Protein AF-0000000070115803 (afdb_homodimer)

InterPro domains:
  IPR004705 Cation/H+ exchanger, CPA1 family, bacteria [TIGR00831] (7-520)
  IPR006153 Cation/H+ exchanger, transmembrane domain [PF00999] (12-404)
  IPR018422 Cation/H+ exchanger, CPA1 family [PTHR10110] (9-494)

Secondary structure (DSSP, 8-state):
-HHHHHHHHHHHHHHHHHHHHHHHT--HHHHHHHHHHHHTTSTT-------HHIIIIIIHHHHHHHHHHTS-HHHHHHTHHHHHIIIIIIHHHHHHHHHHHHHHH-TTS-HHHHHHHHHHHSPPPHHHHHHHHHHHT--HHHHHHHHHHHHHHHHHHHHHHHHHHHHHTT----HHHHHHHHHHHHHHHHHHHHHHHHHHHHHHHH---HHHHHHHHHHHHHHHHHHHHHTTS-HHHHHHHHHHHHHHHHHHHS-HHHHHHHHHHHHHHHHHHHHHHHHHHHHTHHHHHHT--S-HHHHHHHHHHHHHHHHHHHHHHHHHHHHTGGGSHHHHTTS----THHHHHHHH-----HHHHHHHHTSPPPBGGGTB----HHHHHHHHHHHHHHIIIIIHHHHHHHHHHHT-----HHHHHHHHHHHHHHHHHHHHHHHHHH-TT--HHHHHHHHHHHHHHHHHHHHTTS--SS--HHHHHHHHHHHHHHHHHHHHHHHHHTTSS-HHHHHHHHHHHHHHHHHHHHTT-/-HHHHHHHHHHHHHHHHHHHHHHHT--HHHHHHHHHHHHTTSTT-------HHIIIIIIHHHHHHHHHHTS-HHHHHHTHHHHHIIIIIIHHHHHHHHHHHHHHH-TTS-HHHHHHHHHHHSPPPHHHHHHHHHHHT--HHHHHHHHHHHHHHHHHHHHHHHHHHHHHTT----HHHHHHHHHHHHHHHHHHHHHHHHHHHHHHHH---HHHHHHHHHHHHHHHHHHHHHTTS-HHHHHHHHHHHHHHHHHHHS-HHHHHHHHHHHHHHHHHHHHHHHHHHHHTHHHHHHT--S-HHHHHHHHHHHHHHHHHHHHHHHHHHHHTGGGSHHHHTTS----THHHHHHHH-----HHHHHHHHTSPPPBGGGTB----HHHHHHHHHHHHHHIIIIIHHHHHHHHHHHT-----HHHHHHHHHHHHHHHHHHHHHHHHHH-TT--HHHHHHHHHHHHHHHHHHHHTTS--SS--HHHHHHHHHHHHHHHHHHHHHHHHHTTSS-HHHHHHHHHHHHHHHHHHHHTT-

Solvent-accessible surface area (backbone atoms only — not comparable to full-atom values): 52147 Å² total; per-residue (Å²): 105,64,68,60,52,51,50,50,51,48,49,50,49,27,52,53,33,36,52,49,12,60,72,71,69,46,61,38,55,60,42,20,24,52,48,14,44,55,48,38,70,41,85,87,54,77,82,55,77,82,51,36,59,49,42,67,59,62,48,43,30,55,52,44,20,52,54,22,32,70,41,48,60,69,61,45,61,74,40,39,64,67,18,46,45,47,13,43,52,46,27,54,49,38,8,49,55,40,6,53,54,46,24,69,76,38,65,75,32,51,57,37,57,25,28,21,49,15,14,32,65,36,36,40,32,28,72,65,44,46,53,50,37,59,70,63,32,44,37,65,66,60,49,48,38,47,45,46,19,31,58,43,12,51,43,46,23,52,42,46,27,52,47,21,52,41,31,44,53,66,43,84,64,57,71,67,52,45,54,49,48,42,49,49,20,41,50,42,4,44,52,51,8,45,52,49,26,53,51,51,50,55,48,43,63,72,48,80,49,42,60,59,44,34,49,48,60,68,43,45,30,50,54,44,29,53,54,23,50,75,70,64,22,29,29,53,36,12,21,30,42,21,15,35,54,40,33,70,40,44,84,76,53,47,53,46,60,26,48,56,36,36,50,36,37,49,53,44,50,49,53,51,51,51,31,39,50,29,23,47,59,15,28,30,45,50,62,43,60,70,55,46,80,70,56,66,69,59,50,50,50,50,40,50,48,47,50,51,47,55,52,48,50,38,46,62,47,39,53,48,58,62,56,51,51,40,69,41,65,74,47,45,75,71,45,80,82,74,58,75,54,57,50,52,50,57,35,53,59,56,24,37,40,68,64,25,44,29,50,40,65,64,57,75,71,63,30,74,92,67,50,26,62,67,52,67,57,47,54,50,39,34,38,37,46,48,45,26,52,49,26,38,57,52,37,58,65,40,44,58,56,50,36,59,73,59,61,54,52,50,81,53,61,64,59,48,46,51,36,49,30,52,50,44,42,52,16,35,51,39,18,50,52,41,35,65,72,62,43,76,91,48,56,65,70,48,53,50,50,53,53,50,50,40,51,51,53,38,48,45,38,48,52,70,71,47,85,65,93,56,85,46,66,60,56,44,42,42,57,41,50,50,47,17,50,53,37,26,50,52,43,48,51,51,35,40,76,70,62,62,37,57,62,67,57,47,52,52,52,49,50,48,50,24,39,51,50,46,49,48,55,50,76,72,105,105,63,68,60,50,49,49,50,50,49,49,49,48,26,52,51,31,39,53,48,12,62,72,72,70,47,60,39,55,60,43,20,24,52,49,15,46,56,48,39,70,40,86,87,55,78,84,52,78,80,50,33,59,50,41,67,58,64,48,43,31,56,51,43,21,52,55,21,32,69,42,48,58,68,61,46,63,75,40,38,64,67,18,46,44,47,14,43,52,46,28,54,49,39,9,49,54,38,6,53,54,46,24,68,76,38,64,75,31,50,57,37,58,24,29,22,47,15,13,32,66,37,37,41,32,28,73,64,46,48,54,49,37,58,71,63,34,43,37,64,68,59,48,48,36,46,45,47,18,32,59,44,11,51,42,47,23,52,42,47,26,52,47,21,52,42,31,42,52,67,45,85,64,56,70,68,53,46,52,48,49,41,50,48,20,41,50,43,5,44,51,50,8,46,52,49,27,53,52,49,51,56,50,44,62,71,48,81,49,42,61,59,44,33,52,49,59,67,43,44,32,51,53,44,29,53,51,23,50,73,71,64,21,28,29,52,36,11,22,30,42,21,16,35,54,41,34,70,42,43,83,77,53,47,52,46,60,26,48,55,36,36,50,34,38,50,53,44,50,48,54,51,51,51,30,41,48,29,24,47,58,14,28,28,46,50,64,43,60,70,54,46,78,69,55,67,68,57,51,52,49,51,39,52,48,48,51,49,46,54,50,48,51,39,46,60,46,41,51,47,58,61,56,50,49,40,68,41,66,75,46,44,75,71,45,80,81,74,58,74,53,56,52,52,50,57,34,54,60,53,24,38,40,69,66,24,44,28,49,41,63,64,56,75,69,63,30,73,93,67,49,26,61,68,51,68,58,46,53,50,40,33,40,36,44,50,44,25,52,48,26,36,59,52,36,58,66,40,45,57,55,49,38,59,74,59,60,54,53,50,81,52,59,64,59,49,45,50,36,48,28,52,50,44,43,52,16,36,52,40,16,50,52,42,35,65,72,61,44,76,92,48,57,66,70,47,54,51,51,53,52,50,48,40,52,51,52,39,47,45,40,48,52,70,72,47,86,66,93,55,83,45,66,60,56,44,42,43,54,43,49,51,48,19,50,54,38,26,49,50,44,48,50,51,35,40,77,71,63,64,37,56,61,68,57,46,52,51,53,49,50,48,51,24,38,51,50,48,50,48,56,50,75,72,105

Foldseek 3Di:
DVVVVLVVVLLVLLVVQQVVCVVVVHDSLLSLLVVLLVVLPPPPRDQFDDALCCCQQPQQLLLLLVLLLPADLVLCVVCVLLLCCQQAVQLQVQLQLQLVVLCVLVVQDDSLVSSLLSLLQQQFACPLVLVLCVVLAFDPSLSNSSSSSNLRNLLNSLLSNVVSLVVLLPDDAPPVNSVVLSCVQLVLLLVLLVVLLVVLLVVLLVDQDLVVNLVSSVCSSNVQLVVSVVVPHRSSNSSSNSSNSCSVCVVPRHDPSNVVSNVVVSVVSNSSSSSSLSNSLSSCLVVLVVVDPDDPVSLVVSLVSSLVSSLVSLLVSLVCSLPVVCVPVVVVVPDPRDDPLSSVLSSLSGAHGNSSLSSLVPRDDDDVVSSRDDDRSSSSNSSSSSRNSCSCVPSSVCSSVSCVVSVSHDPCVLVVLVVVLVVLLVVLVVVLVVCVVPVPPPDPVVSVVSNVVSVVSSVLSVVVNDPDPDQDPLNVCLVVVVVVLVVVLVVLVVCVVVVVDDPVVNVVSVVVSVVVNVVSVVSVD/DVVVVLVVVLLVLLVVQQVVCVVVVHDSLLSLLVVLLVVLPPPPRDQFDDALCCCQQPQQLLLLLVLLLPADLVLCVVCVLLLCCQQAVQLQVQLQLQLVVLCVLVVQDDSLVSSLLSLLQQQFACPLVLVLCVVLAFDPSLSNSSSSSNLRNLLNSLLSNVVSLVVLLPPDAPPVNSVVLSCVQLVLLLVLLVVLLVVLLVVLLVDQDLVVNLVSSVCSSNVQLVVSVVVPHRSSNSSSNSSNSCSVCVVPRHDPSNVVSNVVVSVVSNSSSSSSLSNSLSSCLVVLVVLDPDDPVSLVVSLVSSLVSSLVSLLVSLVCSLPVVCVPVVVVVPDPRDDPLSSVLSSLSGAHGNSSLSSLVVRDDDDVVSSRHDDRSSSSNNSSSSRNSCSCVPSSVCSSVSCVVSVSHDPCVLVVLVVVLVVLLVVLVVVLVVCVVPVPPPDPVVSVVSNVVSVVSSVLSVVVNDPDPDQDPLNVCLVVVVVVLVVVLVVLVVCVVVVVDDPVVNVVSVVVSVVVNVVSVVSVD

pLDDT: mean 86.39, std 9.61, range [45.53, 97.5]

Radius of gyration: 31.69 Å; Cα contacts (8 Å, |Δi|>4): 1536; chains: 2; bounding box: 86×79×71 Å

Structure (mmCIF, N/CA/C/O backbone):
data_AF-0000000070115803-model_v1
#
loop_
_entity.id
_entity.type
_entity.pdbx_description
1 polymer 'Sodium/proton antiporter (CPA1 family)'
#
loop_
_atom_site.group_PDB
_atom_site.id
_atom_site.type_symbol
_atom_site.label_atom_id
_atom_site.label_alt_id
_atom_site.label_comp_id
_atom_site.label_asym_id
_atom_site.label_entity_id
_atom_site.label_seq_id
_atom_site.pdbx_PDB_ins_code
_atom_site.Cartn_x
_atom_site.Cartn_y
_atom_site.Cartn_z
_atom_site.occupancy
_atom_site.B_iso_or_equiv
_atom_site.auth_seq_id
_atom_site.auth_comp_id
_atom_site.auth_asym_id
_atom_site.auth_atom_id
_atom_site.pdbx_PDB_model_num
ATOM 1 N N . MET A 1 1 ? -21.125 -1.102 -6.434 1 61.75 1 MET A N 1
ATOM 2 C CA . MET A 1 1 ? -20.328 -0.666 -7.582 1 61.75 1 MET A CA 1
ATOM 3 C C . MET A 1 1 ? -20.031 0.829 -7.508 1 61.75 1 MET A C 1
ATOM 5 O O . MET A 1 1 ? -18.891 1.254 -7.715 1 61.75 1 MET A O 1
ATOM 9 N N . GLU A 1 2 ? -20.922 1.411 -6.891 1 66.5 2 GLU A N 1
ATOM 10 C CA . GLU A 1 2 ? -20.828 2.867 -6.953 1 66.5 2 GLU A CA 1
ATOM 11 C C . GLU A 1 2 ? -19.766 3.4 -5.996 1 66.5 2 GLU A C 1
ATOM 13 O O . GLU A 1 2 ? -18.984 4.285 -6.355 1 66.5 2 GLU A O 1
ATOM 18 N N . SER A 1 3 ? -19.672 2.658 -4.883 1 79.5 3 SER A N 1
ATOM 19 C CA . SER A 1 3 ? -18.734 3.172 -3.895 1 79.5 3 SER A CA 1
ATOM 20 C C . SER A 1 3 ? -17.281 2.941 -4.332 1 79.5 3 SER A C 1
ATOM 22 O O . SER A 1 3 ? -16.438 3.822 -4.18 1 79.5 3 SER A O 1
ATOM 24 N N . ILE A 1 4 ? -17.047 1.844 -5.016 1 83.5 4 ILE A N 1
ATOM 25 C CA . ILE A 1 4 ? -15.703 1.521 -5.453 1 83.5 4 ILE A CA 1
ATOM 26 C C . ILE A 1 4 ? -15.312 2.41 -6.633 1 83.5 4 ILE A C 1
ATOM 28 O O . ILE A 1 4 ? -14.203 2.941 -6.676 1 83.5 4 ILE A O 1
ATOM 32 N N . VAL A 1 5 ? -16.281 2.615 -7.484 1 85.25 5 VAL A N 1
ATOM 33 C CA . VAL A 1 5 ? -16.047 3.449 -8.656 1 85.25 5 VAL A CA 1
ATOM 34 C C . VAL A 1 5 ? -15.742 4.879 -8.227 1 85.25 5 VAL A C 1
ATOM 36 O O . VAL A 1 5 ? -14.805 5.504 -8.727 1 85.25 5 VAL A O 1
ATOM 39 N N . ASP A 1 6 ? -16.5 5.312 -7.258 1 85.62 6 ASP A N 1
ATOM 40 C CA . ASP A 1 6 ? -16.297 6.668 -6.75 1 85.62 6 ASP A CA 1
ATOM 41 C C . ASP A 1 6 ? -14.906 6.812 -6.133 1 85.62 6 ASP A C 1
ATOM 43 O O . ASP A 1 6 ? -14.242 7.836 -6.316 1 85.62 6 ASP A O 1
ATOM 47 N N . THR A 1 7 ? -14.555 5.836 -5.418 1 86.81 7 THR A N 1
ATOM 48 C CA . THR A 1 7 ? -13.242 5.867 -4.77 1 86.81 7 THR A CA 1
ATOM 49 C C . THR A 1 7 ? -12.125 5.875 -5.809 1 86.81 7 THR A C 1
ATOM 51 O O . THR A 1 7 ? -11.164 6.637 -5.688 1 86.81 7 THR A O 1
ATOM 54 N N . VAL A 1 8 ? -12.258 5.078 -6.812 1 89.44 8 VAL A N 1
ATOM 55 C CA . VAL A 1 8 ? -11.242 4.969 -7.859 1 89.44 8 VAL A CA 1
ATOM 56 C C . VAL A 1 8 ? -11.148 6.285 -8.625 1 89.44 8 VAL A C 1
ATOM 58 O O . VAL A 1 8 ? -10.047 6.762 -8.914 1 89.44 8 VAL A O 1
ATOM 61 N N . VAL A 1 9 ? -12.258 6.832 -8.875 1 88.69 9 VAL A N 1
ATOM 62 C CA . VAL A 1 9 ? -12.305 8.094 -9.602 1 88.69 9 VAL A CA 1
ATOM 63 C C . VAL A 1 9 ? -11.648 9.195 -8.766 1 88.69 9 VAL A C 1
ATOM 65 O O . VAL A 1 9 ? -10.859 9.992 -9.289 1 88.69 9 VAL A O 1
ATOM 68 N N . LEU A 1 10 ? -11.977 9.195 -7.527 1 89.69 10 LEU A N 1
ATOM 69 C CA . LEU A 1 10 ? -11.406 10.188 -6.625 1 89.69 10 LEU A CA 1
ATOM 70 C C . LEU A 1 10 ? -9.891 10.062 -6.562 1 89.69 10 LEU A C 1
ATOM 72 O O . LEU A 1 10 ? -9.172 11.062 -6.617 1 89.69 10 LEU A O 1
ATOM 76 N N . VAL A 1 11 ? -9.398 8.859 -6.461 1 92.12 11 VAL A N 1
ATOM 77 C CA . VAL A 1 11 ? -7.961 8.617 -6.391 1 92.12 11 VAL A CA 1
ATOM 78 C C . VAL A 1 11 ? -7.309 8.984 -7.719 1 92.12 11 VAL A C 1
ATOM 80 O O . VAL A 1 11 ? -6.227 9.578 -7.742 1 92.12 11 VAL A O 1
ATOM 83 N N . ALA A 1 12 ? -7.984 8.68 -8.758 1 92.62 12 ALA A N 1
ATOM 84 C CA . ALA A 1 12 ? -7.461 9.023 -10.078 1 92.62 12 ALA A CA 1
ATOM 85 C C . ALA A 1 12 ? -7.32 10.531 -10.242 1 92.62 12 ALA A C 1
ATOM 87 O O . ALA A 1 12 ? -6.301 11.016 -10.75 1 92.62 12 ALA A O 1
ATOM 88 N N . ILE A 1 13 ? -8.266 11.266 -9.789 1 92.38 13 ILE A N 1
ATOM 89 C CA . ILE A 1 13 ? -8.234 12.719 -9.875 1 92.38 13 ILE A CA 1
ATOM 90 C C . ILE A 1 13 ? -7.109 13.258 -8.992 1 92.38 13 ILE A C 1
ATOM 92 O O . ILE A 1 13 ? -6.402 14.195 -9.391 1 92.38 13 ILE A O 1
ATOM 96 N N . ALA A 1 14 ? -7.023 12.656 -7.863 1 92.62 14 ALA A N 1
ATOM 97 C CA . ALA A 1 14 ? -5.957 13.078 -6.957 1 92.62 14 ALA A CA 1
ATOM 98 C C . ALA A 1 14 ? -4.586 12.867 -7.59 1 92.62 14 ALA A C 1
ATOM 100 O O . ALA A 1 14 ? -3.705 13.727 -7.477 1 92.62 14 ALA A O 1
ATOM 101 N N . VAL A 1 15 ? -4.434 11.773 -8.266 1 93.06 15 VAL A N 1
ATOM 102 C CA . VAL A 1 15 ? -3.154 11.438 -8.883 1 93.06 15 VAL A CA 1
ATOM 103 C C . VAL A 1 15 ? -2.887 12.383 -10.055 1 93.06 15 VAL A C 1
ATOM 105 O O . VAL A 1 15 ? -1.776 12.891 -10.211 1 93.06 15 VAL A O 1
ATOM 108 N N . VAL A 1 16 ? -3.865 12.664 -10.836 1 92.56 16 VAL A N 1
ATOM 109 C CA . VAL A 1 16 ? -3.734 13.578 -11.961 1 92.56 16 VAL A CA 1
ATOM 110 C C . VAL A 1 16 ? -3.438 14.984 -11.453 1 92.56 16 VAL A C 1
ATOM 112 O O . VAL A 1 16 ? -2.602 15.695 -12.016 1 92.56 16 VAL A O 1
ATOM 115 N N . GLY A 1 17 ? -4.16 15.367 -10.43 1 92.06 17 GLY A N 1
ATOM 116 C CA . GLY A 1 17 ? -3.908 16.672 -9.828 1 92.06 17 GLY A CA 1
ATOM 117 C C . GLY A 1 17 ? -2.496 16.812 -9.289 1 92.06 17 GLY A C 1
ATOM 118 O O . GLY A 1 17 ? -1.877 17.859 -9.43 1 92.06 17 GLY A O 1
ATOM 119 N N . ALA A 1 18 ? -2.043 15.773 -8.664 1 90.38 18 ALA A N 1
ATOM 120 C CA . ALA A 1 18 ? -0.676 15.789 -8.156 1 90.38 18 ALA A CA 1
ATOM 121 C C . ALA A 1 18 ? 0.335 15.898 -9.289 1 90.38 18 ALA A C 1
ATOM 123 O O . ALA A 1 18 ? 1.354 16.578 -9.164 1 90.38 18 ALA A O 1
ATOM 124 N N . ALA A 1 19 ? 0.076 15.18 -10.375 1 90.69 19 ALA A N 1
ATOM 125 C CA . ALA A 1 19 ? 0.933 15.266 -11.555 1 90.69 19 ALA A CA 1
ATOM 126 C C . ALA A 1 19 ? 0.958 16.688 -12.109 1 90.69 19 ALA A C 1
ATOM 128 O O . ALA A 1 19 ? 2.018 17.188 -12.492 1 90.69 19 ALA A O 1
ATOM 129 N N . LEU A 1 20 ? -0.154 17.281 -12.125 1 90.5 20 LEU A N 1
ATOM 130 C CA . LEU A 1 20 ? -0.264 18.641 -12.609 1 90.5 20 LEU A CA 1
ATOM 131 C C . LEU A 1 20 ? 0.493 19.609 -11.695 1 90.5 20 LEU A C 1
ATOM 133 O O . LEU A 1 20 ? 1.127 20.547 -12.172 1 90.5 20 LEU A O 1
ATOM 137 N N . ALA A 1 21 ? 0.339 19.391 -10.438 1 89.75 21 ALA A N 1
ATOM 138 C CA . ALA A 1 21 ? 1.048 20.234 -9.477 1 89.75 21 ALA A CA 1
ATOM 139 C C . ALA A 1 21 ? 2.555 20.188 -9.711 1 89.75 21 ALA A C 1
ATOM 141 O O . ALA A 1 21 ? 3.227 21.219 -9.695 1 89.75 21 ALA A O 1
ATOM 142 N N . ARG A 1 22 ? 3.047 19 -9.914 1 84.44 22 ARG A N 1
ATOM 143 C CA . ARG A 1 22 ? 4.477 18.828 -10.141 1 84.44 22 ARG A CA 1
ATOM 144 C C . ARG A 1 22 ? 4.914 19.516 -11.438 1 84.44 22 ARG A C 1
ATOM 146 O O . ARG A 1 22 ? 6 20.094 -11.5 1 84.44 22 ARG A O 1
ATOM 153 N N . ARG A 1 23 ? 4.098 19.453 -12.375 1 86.44 23 ARG A N 1
ATOM 154 C CA . ARG A 1 23 ? 4.402 20.078 -13.664 1 86.44 23 ARG A CA 1
ATOM 155 C C . ARG A 1 23 ? 4.371 21.594 -13.555 1 86.44 23 ARG A C 1
ATOM 157 O O . ARG A 1 23 ? 5.16 22.281 -14.203 1 86.44 23 ARG A O 1
ATOM 164 N N . LEU A 1 24 ? 3.518 22.125 -12.766 1 86.5 24 LEU A N 1
ATOM 165 C CA . LEU A 1 24 ? 3.336 23.562 -12.641 1 86.5 24 LEU A CA 1
ATOM 166 C C . LEU A 1 24 ? 4.27 24.141 -11.578 1 86.5 24 LEU A C 1
ATOM 168 O O . LEU A 1 24 ? 4.379 25.359 -11.43 1 86.5 24 LEU A O 1
ATOM 172 N N . GLY A 1 25 ? 4.848 23.219 -10.859 1 80.62 25 GLY A N 1
ATOM 173 C CA . GLY A 1 25 ? 5.773 23.656 -9.828 1 80.62 25 GLY A CA 1
ATOM 174 C C . GLY A 1 25 ? 5.078 24.078 -8.547 1 80.62 25 GLY A C 1
ATOM 175 O O . GLY A 1 25 ? 5.617 24.875 -7.773 1 80.62 25 GLY A O 1
ATOM 176 N N . PHE A 1 26 ? 3.855 23.672 -8.32 1 84.44 26 PHE A N 1
ATOM 177 C CA . PHE A 1 26 ? 3.115 23.969 -7.098 1 84.44 26 PHE A CA 1
ATOM 178 C C . PHE A 1 26 ? 3.119 22.766 -6.156 1 84.44 26 PHE A C 1
ATOM 180 O O . PHE A 1 26 ? 3.498 21.672 -6.547 1 84.44 26 PHE A O 1
ATOM 187 N N . VAL A 1 27 ? 2.789 23.141 -4.875 1 84.94 27 VAL A N 1
ATOM 188 C CA . VAL A 1 27 ? 2.646 22.047 -3.91 1 84.94 27 VAL A CA 1
ATOM 189 C C . VAL A 1 27 ? 1.323 21.328 -4.145 1 84.94 27 VAL A C 1
ATOM 191 O O . VAL A 1 27 ? 0.3 21.953 -4.418 1 84.94 27 VAL A O 1
ATOM 194 N N . ALA A 1 28 ? 1.34 20.062 -4.113 1 87.06 28 ALA A N 1
ATOM 195 C CA . ALA A 1 28 ? 0.224 19.203 -4.492 1 87.06 28 ALA A CA 1
ATOM 196 C C . ALA A 1 28 ? -1.03 19.547 -3.695 1 87.06 28 ALA A C 1
ATOM 198 O O . ALA A 1 28 ? -2.121 19.672 -4.262 1 87.06 28 ALA A O 1
ATOM 199 N N . PRO A 1 29 ? -0.93 19.781 -2.391 1 85.25 29 PRO A N 1
ATOM 200 C CA . PRO A 1 29 ? -2.129 20.078 -1.6 1 85.25 29 PRO A CA 1
ATOM 201 C C . PRO A 1 29 ? -2.885 21.297 -2.1 1 85.25 29 PRO A C 1
ATOM 203 O O . PRO A 1 29 ? -4.117 21.312 -2.125 1 85.25 29 PRO A O 1
ATOM 206 N N . LEU A 1 30 ? -2.172 22.297 -2.527 1 88.12 30 LEU A N 1
ATOM 207 C CA . LEU A 1 30 ? -2.795 23.531 -3.014 1 88.12 30 LEU A CA 1
ATOM 208 C C . LEU A 1 30 ? -3.543 23.281 -4.32 1 88.12 30 LEU A C 1
ATOM 210 O O . LEU A 1 30 ? -4.691 23.703 -4.473 1 88.12 30 LEU A O 1
ATOM 214 N N . VAL A 1 31 ? -2.936 22.594 -5.223 1 91.06 31 VAL A N 1
ATOM 215 C CA . VAL A 1 31 ? -3.521 22.312 -6.531 1 91.06 31 VAL A CA 1
ATOM 216 C C . VAL A 1 31 ? -4.742 21.422 -6.375 1 91.06 31 VAL A C 1
ATOM 218 O O . VAL A 1 31 ? -5.762 21.609 -7.039 1 91.06 31 VAL A O 1
ATOM 221 N N . LEU A 1 32 ? -4.633 20.484 -5.535 1 92.5 32 LEU A N 1
ATOM 222 C CA . LEU A 1 32 ? -5.727 19.547 -5.332 1 92.5 32 LEU A CA 1
ATOM 223 C C . LEU A 1 32 ? -6.914 20.219 -4.656 1 92.5 32 LEU A C 1
ATOM 225 O O . LEU A 1 32 ? -8.07 19.922 -4.973 1 92.5 32 LEU A O 1
ATOM 229 N N . LEU A 1 33 ? -6.605 21.078 -3.697 1 91.38 33 LEU A N 1
ATOM 230 C CA . LEU A 1 33 ? -7.668 21.859 -3.07 1 91.38 33 LEU A CA 1
ATOM 231 C C . LEU A 1 33 ? -8.414 22.688 -4.109 1 91.38 33 LEU A C 1
ATOM 233 O O . LEU A 1 33 ? -9.648 22.688 -4.145 1 91.38 33 LEU A O 1
ATOM 237 N N . VAL A 1 34 ? -7.688 23.359 -4.969 1 92.69 34 VAL A N 1
ATOM 238 C CA . VAL A 1 34 ? -8.281 24.219 -5.992 1 92.69 34 VAL A CA 1
ATOM 239 C C . VAL A 1 34 ? -9.047 23.359 -7 1 92.69 34 VAL A C 1
ATOM 241 O O . VAL A 1 34 ? -10.133 23.75 -7.441 1 92.69 34 VAL A O 1
ATOM 244 N N . ALA A 1 35 ? -8.445 22.281 -7.359 1 92.56 35 ALA A N 1
ATOM 245 C CA . ALA A 1 35 ? -9.125 21.359 -8.266 1 92.56 35 ALA A CA 1
ATOM 246 C C . ALA A 1 35 ? -10.438 20.859 -7.656 1 92.56 35 ALA A C 1
ATOM 248 O O . ALA A 1 35 ? -11.453 20.766 -8.352 1 92.56 35 ALA A O 1
ATOM 249 N N . GLY A 1 36 ? -10.391 20.516 -6.426 1 92.5 36 GLY A N 1
ATOM 250 C CA . GLY A 1 36 ? -11.602 20.094 -5.742 1 92.5 36 GLY A CA 1
ATOM 251 C C . GLY A 1 36 ? -12.672 21.172 -5.699 1 92.5 36 GLY A C 1
ATOM 252 O O . GLY A 1 36 ? -13.852 20.891 -5.91 1 92.5 36 GLY A O 1
ATOM 253 N N . LEU A 1 37 ? -12.234 22.422 -5.43 1 92.44 37 LEU A N 1
ATOM 254 C CA . LEU A 1 37 ? -13.156 23.562 -5.426 1 92.44 37 LEU A CA 1
ATOM 255 C C . LEU A 1 37 ? -13.852 23.703 -6.773 1 92.44 37 LEU A C 1
ATOM 257 O O . LEU A 1 37 ? -15.07 23.891 -6.836 1 92.44 37 LEU A O 1
ATOM 261 N N . GLY A 1 38 ? -13.062 23.547 -7.828 1 92.56 38 GLY A N 1
ATOM 262 C CA . GLY A 1 38 ? -13.609 23.672 -9.172 1 92.56 38 GLY A CA 1
ATOM 263 C C . GLY A 1 38 ? -14.523 22.516 -9.547 1 92.56 38 GLY A C 1
ATOM 264 O O . GLY A 1 38 ? -15.602 22.734 -10.117 1 92.56 38 GLY A O 1
ATOM 265 N N . LEU A 1 39 ? -14.156 21.359 -9.203 1 91.62 39 LEU A N 1
ATOM 266 C CA . LEU A 1 39 ? -14.914 20.156 -9.562 1 91.62 39 LEU A CA 1
ATOM 267 C C . LEU A 1 39 ? -16.234 20.094 -8.805 1 91.62 39 LEU A C 1
ATOM 269 O O . LEU A 1 39 ? -17.172 19.438 -9.242 1 91.62 39 LEU A O 1
ATOM 273 N N . SER A 1 40 ? -16.219 20.656 -7.656 1 90.31 40 SER A N 1
ATOM 274 C CA . SER A 1 40 ? -17.438 20.656 -6.852 1 90.31 40 SER A CA 1
ATOM 275 C C . SER A 1 40 ? -18.578 21.344 -7.586 1 90.31 40 SER A C 1
ATOM 277 O O . SER A 1 40 ? -19.75 21.062 -7.328 1 90.31 40 SER A O 1
ATOM 279 N N . TYR A 1 41 ? -18.312 22.203 -8.508 1 90.31 41 TYR A N 1
ATOM 280 C CA . TYR A 1 41 ? -19.344 22.953 -9.211 1 90.31 41 TYR A CA 1
ATOM 281 C C . TYR A 1 41 ? -19.688 22.281 -10.539 1 90.31 41 TYR A C 1
ATOM 283 O O . TYR A 1 41 ? -20.578 22.734 -11.25 1 90.31 41 TYR A O 1
ATOM 291 N N . VAL A 1 42 ? -18.922 21.312 -10.898 1 87.94 42 VAL A N 1
ATOM 292 C CA . VAL A 1 42 ? -19.25 20.562 -12.109 1 87.94 42 VAL A CA 1
ATOM 293 C C . VAL A 1 42 ? -20.5 19.703 -11.875 1 87.94 42 VAL A C 1
ATOM 295 O O . VAL A 1 42 ? -20.547 18.922 -10.93 1 87.94 42 VAL A O 1
ATOM 298 N N . PRO A 1 43 ? -21.5 19.859 -12.672 1 82.88 43 PRO A N 1
ATOM 299 C CA . PRO A 1 43 ? -22.75 19.125 -12.5 1 82.88 43 PRO A CA 1
ATOM 300 C C . PRO A 1 43 ? -22.547 17.609 -12.648 1 82.88 43 PRO A C 1
ATOM 302 O O . PRO A 1 43 ? -21.797 17.156 -13.516 1 82.88 43 PRO A O 1
ATOM 305 N N . GLY A 1 44 ? -23.125 16.812 -11.758 1 75.12 44 GLY A N 1
ATOM 306 C CA . GLY A 1 44 ? -23.062 15.367 -11.844 1 75.12 44 GLY A CA 1
ATOM 307 C C . GLY A 1 44 ? -21.953 14.758 -11 1 75.12 44 GLY A C 1
ATOM 308 O O . GLY A 1 44 ? -21.891 13.539 -10.836 1 75.12 44 GLY A O 1
ATOM 309 N N . PHE A 1 45 ? -21.078 15.641 -10.586 1 77.81 45 PHE A N 1
ATOM 310 C CA . PHE A 1 45 ? -20.016 15.102 -9.75 1 77.81 45 PHE A CA 1
ATOM 311 C C . PHE A 1 45 ? -20.547 14.758 -8.359 1 77.81 45 PHE A C 1
ATOM 313 O O . PHE A 1 45 ? -21.344 15.516 -7.789 1 77.81 45 PHE A O 1
ATOM 320 N N . PRO A 1 46 ? -20.172 13.523 -7.973 1 71.38 46 PRO A N 1
ATOM 321 C CA . PRO A 1 46 ? -20.719 13.094 -6.68 1 71.38 46 PRO A CA 1
ATOM 322 C C . PRO A 1 46 ? -20.297 14.008 -5.531 1 71.38 46 PRO A C 1
ATOM 324 O O . PRO A 1 46 ? -19.188 14.547 -5.539 1 71.38 46 PRO A O 1
ATOM 327 N N . GLU A 1 47 ? -21.328 14.266 -4.73 1 73.5 47 GLU A N 1
ATOM 328 C CA . GLU A 1 47 ? -21.047 15.008 -3.508 1 73.5 47 GLU A CA 1
ATOM 329 C C . GLU A 1 47 ? -20.234 14.164 -2.525 1 73.5 47 GLU A C 1
ATOM 331 O O . GLU A 1 47 ? -20.562 13 -2.285 1 73.5 47 GLU A O 1
ATOM 336 N N . ALA A 1 48 ? -19.047 14.648 -2.336 1 72.38 48 ALA A N 1
ATOM 337 C CA . ALA A 1 48 ? -18.203 13.906 -1.4 1 72.38 48 ALA A CA 1
ATOM 338 C C . ALA A 1 48 ? -18.359 14.445 0.019 1 72.38 48 ALA A C 1
ATOM 340 O O . ALA A 1 48 ? -18.297 15.656 0.235 1 72.38 48 ALA A O 1
ATOM 341 N N . HIS A 1 49 ? -18.953 13.648 0.89 1 75.19 49 HIS A N 1
ATOM 342 C CA . HIS A 1 49 ? -19.016 14.023 2.297 1 75.19 49 HIS A CA 1
ATOM 343 C C . HIS A 1 49 ? -17.891 13.367 3.096 1 75.19 49 HIS A C 1
ATOM 345 O O . HIS A 1 49 ? -17.719 12.148 3.033 1 75.19 49 HIS A O 1
ATOM 351 N N . LEU A 1 50 ? -17.094 14.242 3.574 1 76.38 50 LEU A N 1
ATOM 352 C CA . LEU A 1 50 ? -16.016 13.734 4.422 1 76.38 50 LEU A CA 1
ATOM 353 C C . LEU A 1 50 ? -16.547 13.375 5.809 1 76.38 50 LEU A C 1
ATOM 355 O O . LEU A 1 50 ? -16.922 14.258 6.586 1 76.38 50 LEU A O 1
ATOM 359 N N . GLU A 1 51 ? -16.703 12.172 6.051 1 82 51 GLU A N 1
ATOM 360 C CA . GLU A 1 51 ? -17.109 11.719 7.379 1 82 51 GLU A CA 1
ATOM 361 C C . GLU A 1 51 ? -16 11.969 8.406 1 82 51 GLU A C 1
ATOM 363 O O . GLU A 1 51 ? -14.859 11.562 8.203 1 82 51 GLU A O 1
ATOM 368 N N . PRO A 1 52 ? -16.391 12.695 9.43 1 84.94 52 PRO A N 1
ATOM 369 C CA . PRO A 1 52 ? -15.383 13.008 10.453 1 84.94 52 PRO A CA 1
ATOM 370 C C . PRO A 1 52 ? -14.664 11.766 10.969 1 84.94 52 PRO A C 1
ATOM 372 O O . PRO A 1 52 ? -13.453 11.812 11.219 1 84.94 52 PRO A O 1
ATOM 375 N N . GLU A 1 53 ? -15.391 10.727 11.078 1 83.62 53 GLU A N 1
ATOM 376 C CA . GLU A 1 53 ? -14.781 9.508 11.602 1 83.62 53 GLU A CA 1
ATOM 377 C C . GLU A 1 53 ? -13.711 8.977 10.656 1 83.62 53 GLU A C 1
ATOM 379 O O . GLU A 1 53 ? -12.688 8.453 11.094 1 83.62 53 GLU A O 1
ATOM 384 N N . LEU A 1 54 ? -13.945 9.094 9.383 1 85.06 54 LEU A N 1
ATOM 385 C CA . LEU A 1 54 ? -12.977 8.648 8.391 1 85.06 54 LEU A CA 1
ATOM 386 C C . LEU A 1 54 ? -11.68 9.445 8.508 1 85.06 54 LEU A C 1
ATOM 388 O O . LEU A 1 54 ? -10.586 8.891 8.383 1 85.06 54 LEU A O 1
ATOM 392 N N . VAL A 1 55 ? -11.828 10.68 8.742 1 85.38 55 VAL A N 1
ATOM 393 C CA . VAL A 1 55 ? -10.656 11.547 8.828 1 85.38 55 VAL A CA 1
ATOM 394 C C . VAL A 1 55 ? -9.914 11.289 10.133 1 85.38 55 VAL A C 1
ATOM 396 O O . VAL A 1 55 ? -8.695 11.086 10.133 1 85.38 55 VAL A O 1
ATOM 399 N N . LEU A 1 56 ? -10.648 11.234 11.25 1 85.56 56 LEU A N 1
ATOM 400 C CA . LEU A 1 56 ? -10.047 11.195 12.57 1 85.56 56 LEU A CA 1
ATOM 401 C C . LEU A 1 56 ? -9.469 9.812 12.867 1 85.56 56 LEU A C 1
ATOM 403 O O . LEU A 1 56 ? -8.469 9.688 13.57 1 85.56 56 LEU A O 1
ATOM 407 N N . ILE A 1 57 ? -10.055 8.828 12.266 1 86.06 57 ILE A N 1
ATOM 408 C CA . ILE A 1 57 ? -9.633 7.469 12.594 1 86.06 57 ILE A CA 1
ATOM 409 C C . ILE A 1 57 ? -8.953 6.832 11.375 1 86.06 57 ILE A C 1
ATOM 411 O O . ILE A 1 57 ? -8.039 6.02 11.523 1 86.06 57 ILE A O 1
ATOM 415 N N . GLY A 1 58 ? -9.336 7.168 10.242 1 87.38 58 GLY A N 1
ATOM 416 C CA . GLY A 1 58 ? -8.859 6.508 9.039 1 87.38 58 GLY A CA 1
ATOM 417 C C . GLY A 1 58 ? -7.684 7.215 8.391 1 87.38 58 GLY A C 1
ATOM 418 O O . GLY A 1 58 ? -6.734 6.574 7.941 1 87.38 58 GLY A O 1
ATOM 419 N N . ILE A 1 59 ? -7.613 8.531 8.391 1 89.5 59 ILE A N 1
ATOM 420 C CA . ILE A 1 59 ? -6.664 9.266 7.562 1 89.5 59 ILE A CA 1
ATOM 421 C C . ILE A 1 59 ? -5.598 9.906 8.445 1 89.5 59 ILE A C 1
ATOM 423 O O . ILE A 1 59 ? -4.402 9.812 8.156 1 89.5 59 ILE A O 1
ATOM 427 N N . LEU A 1 60 ? -5.941 10.453 9.523 1 88.81 60 LEU A N 1
ATOM 428 C CA . LEU A 1 60 ? -5.043 11.25 10.352 1 88.81 60 LEU A CA 1
ATOM 429 C C . LEU A 1 60 ? -4.008 10.367 11.039 1 88.81 60 LEU A C 1
ATOM 431 O O . LEU A 1 60 ? -2.82 10.688 11.055 1 88.81 60 LEU A O 1
ATOM 435 N N . PRO A 1 61 ? -4.426 9.25 11.531 1 91.44 61 PRO A N 1
ATOM 436 C CA . PRO A 1 61 ? -3.453 8.453 12.289 1 91.44 61 PRO A CA 1
ATOM 437 C C . PRO A 1 61 ? -2.254 8.031 11.445 1 91.44 61 PRO A C 1
ATOM 439 O O . PRO A 1 61 ? -1.106 8.227 11.859 1 91.44 61 PRO A O 1
ATOM 442 N N . PRO A 1 62 ? -2.502 7.492 10.25 1 93.12 62 PRO A N 1
ATOM 443 C CA . PRO A 1 62 ? -1.329 7.133 9.453 1 93.12 62 PRO A CA 1
ATOM 444 C C . PRO A 1 62 ? -0.472 8.344 9.086 1 93.12 62 PRO A C 1
ATOM 446 O O . PRO A 1 62 ? 0.756 8.242 9.039 1 93.12 62 PRO A O 1
ATOM 449 N N . LEU A 1 63 ? -1.054 9.469 8.828 1 90.06 63 LEU A N 1
ATOM 450 C CA . LEU A 1 63 ? -0.306 10.672 8.453 1 90.06 63 LEU A CA 1
ATOM 451 C C . LEU A 1 63 ? 0.554 11.156 9.617 1 90.06 63 LEU A C 1
ATOM 453 O O . LEU A 1 63 ? 1.729 11.477 9.43 1 90.06 63 LEU A O 1
ATOM 457 N N . LEU A 1 64 ? -0.051 11.164 10.789 1 91.38 64 LEU A N 1
ATOM 458 C CA . LEU A 1 64 ? 0.678 11.586 11.984 1 91.38 64 LEU A CA 1
ATOM 459 C C . LEU A 1 64 ? 1.767 10.578 12.336 1 91.38 64 LEU A C 1
ATOM 461 O O . LEU A 1 64 ? 2.854 10.961 12.773 1 91.38 64 LEU A O 1
ATOM 465 N N . TYR A 1 65 ? 1.468 9.305 12.172 1 93.94 65 TYR A N 1
ATOM 466 C CA . TYR A 1 65 ? 2.414 8.234 12.461 1 93.94 65 TYR A CA 1
ATOM 467 C C . TYR A 1 65 ? 3.668 8.367 11.609 1 93.94 65 TYR A C 1
ATOM 469 O O . TYR A 1 65 ? 4.789 8.312 12.125 1 93.94 65 TYR A O 1
ATOM 477 N N . VAL A 1 66 ? 3.5 8.594 10.328 1 92.62 66 VAL A N 1
ATOM 478 C CA . VAL A 1 66 ? 4.633 8.688 9.406 1 92.62 66 VAL A CA 1
ATOM 479 C C . VAL A 1 66 ? 5.418 9.969 9.695 1 92.62 66 VAL A C 1
ATOM 481 O O . VAL A 1 66 ? 6.652 9.961 9.664 1 92.62 66 VAL A O 1
ATOM 484 N N . ALA A 1 67 ? 4.707 11.062 9.906 1 87.88 67 ALA A N 1
ATOM 485 C CA . ALA A 1 67 ? 5.383 12.312 10.258 1 87.88 67 ALA A CA 1
ATOM 486 C C . ALA A 1 67 ? 6.242 12.133 11.508 1 87.88 67 ALA A C 1
ATOM 488 O O . ALA A 1 67 ? 7.375 12.617 11.562 1 87.88 67 ALA A O 1
ATOM 489 N N . ALA A 1 68 ? 5.688 11.43 12.453 1 91.62 68 ALA A N 1
ATOM 490 C CA . ALA A 1 68 ? 6.418 11.172 13.688 1 91.62 68 ALA A CA 1
ATOM 491 C C . ALA A 1 68 ? 7.598 10.234 13.445 1 91.62 68 ALA A C 1
ATOM 493 O O . ALA A 1 68 ? 8.672 10.414 14.031 1 91.62 68 ALA A O 1
ATOM 494 N N . LEU A 1 69 ? 7.395 9.297 12.555 1 90.75 69 LEU A N 1
ATOM 495 C CA . LEU A 1 69 ? 8.453 8.352 12.211 1 90.75 69 LEU A CA 1
ATOM 496 C C . LEU A 1 69 ? 9.648 9.078 11.609 1 90.75 69 LEU A C 1
ATOM 498 O O . LEU A 1 69 ? 10.797 8.656 11.789 1 90.75 69 LEU A O 1
ATOM 502 N N . GLN A 1 70 ? 9.383 10.148 10.945 1 86.69 70 GLN A N 1
ATOM 503 C CA . GLN A 1 70 ? 10.422 10.844 10.18 1 86.69 70 GLN A CA 1
ATOM 504 C C . GLN A 1 70 ? 11 12.008 10.977 1 86.69 70 GLN A C 1
ATOM 506 O O . GLN A 1 70 ? 11.898 12.711 10.492 1 86.69 70 GLN A O 1
ATOM 511 N N . THR A 1 71 ? 10.492 12.172 12.102 1 85.44 71 THR A N 1
ATOM 512 C CA . THR A 1 71 ? 10.961 13.266 12.938 1 85.44 71 THR A CA 1
ATOM 513 C C . THR A 1 71 ? 12.164 12.828 13.773 1 85.44 71 THR A C 1
ATOM 515 O O . THR A 1 71 ? 12.188 11.719 14.305 1 85.44 71 THR A O 1
ATOM 518 N N . SER A 1 72 ? 13.203 13.711 13.742 1 87.19 72 SER A N 1
ATOM 519 C CA . SER A 1 72 ? 14.359 13.477 14.594 1 87.19 72 SER A CA 1
ATOM 520 C C . SER A 1 72 ? 14.016 13.656 16.078 1 87.19 72 SER A C 1
ATOM 522 O O . SER A 1 72 ? 13.648 14.75 16.5 1 87.19 72 SER A O 1
ATOM 524 N N . VAL A 1 73 ? 14.164 12.633 16.812 1 88.62 73 VAL A N 1
ATOM 525 C CA . VAL A 1 73 ? 13.805 12.68 18.234 1 88.62 73 VAL A CA 1
ATOM 526 C C . VAL A 1 73 ? 14.734 13.641 18.969 1 88.62 73 VAL A C 1
ATOM 528 O O . VAL A 1 73 ? 14.273 14.461 19.781 1 88.62 73 VAL A O 1
ATOM 531 N N . PRO A 1 74 ? 16.031 13.625 18.656 1 85.94 74 PRO A N 1
ATOM 532 C CA . PRO A 1 74 ? 16.891 14.602 19.328 1 85.94 74 PRO A CA 1
ATOM 533 C C . PRO A 1 74 ? 16.531 16.047 19 1 85.94 74 PRO A C 1
ATOM 535 O O . PRO A 1 74 ? 16.484 16.906 19.891 1 85.94 74 PRO A O 1
ATOM 538 N N . ALA A 1 75 ? 16.281 16.312 17.797 1 85.75 75 ALA A N 1
ATOM 539 C CA . ALA A 1 75 ? 15.875 17.656 17.391 1 85.75 75 ALA A CA 1
ATOM 540 C C . ALA A 1 75 ? 14.547 18.047 18.047 1 85.75 75 ALA A C 1
ATOM 542 O O . ALA A 1 75 ? 14.359 19.203 18.438 1 85.75 75 ALA A O 1
ATOM 543 N N . PHE A 1 76 ? 13.703 17.125 18.094 1 89.38 76 PHE A N 1
ATOM 544 C CA . PHE A 1 76 ? 12.406 17.344 18.719 1 89.38 76 PHE A CA 1
ATOM 545 C C . PHE A 1 76 ? 12.562 17.656 20.203 1 89.38 76 PHE A C 1
ATOM 547 O O . PHE A 1 76 ? 11.922 18.578 20.703 1 89.38 76 PHE A O 1
ATOM 554 N N . ARG A 1 77 ? 13.375 16.969 20.828 1 89.06 77 ARG A N 1
ATOM 555 C CA . ARG A 1 77 ? 13.609 17.172 22.266 1 89.06 77 ARG A CA 1
ATOM 556 C C . ARG A 1 77 ? 14.25 18.516 22.531 1 89.06 77 ARG A C 1
ATOM 558 O O . ARG A 1 77 ? 13.93 19.172 23.531 1 89.06 77 ARG A O 1
ATOM 565 N N . HIS A 1 78 ? 15.102 18.906 21.672 1 87 78 HIS A N 1
ATOM 566 C CA . HIS A 1 78 ? 15.766 20.188 21.828 1 87 78 HIS A CA 1
ATOM 567 C C . HIS A 1 78 ? 14.797 21.344 21.594 1 87 78 HIS A C 1
ATOM 569 O O . HIS A 1 78 ? 14.977 22.438 22.141 1 87 78 HIS A O 1
ATOM 575 N N . ALA A 1 79 ? 13.781 21.078 20.812 1 89.75 79 ALA A N 1
ATOM 576 C CA . ALA A 1 79 ? 12.812 22.125 20.5 1 89.75 79 ALA A CA 1
ATOM 577 C C . ALA A 1 79 ? 11.492 21.891 21.219 1 89.75 79 ALA A C 1
ATOM 579 O O . ALA A 1 79 ? 10.445 22.391 20.797 1 89.75 79 ALA A O 1
ATOM 580 N N . LEU A 1 80 ? 11.539 21.188 22.281 1 91.12 80 LEU A N 1
ATOM 581 C CA . LEU A 1 80 ? 10.32 20.781 22.969 1 91.12 80 LEU A CA 1
ATOM 582 C C . LEU A 1 80 ? 9.594 21.984 23.547 1 91.12 80 LEU A C 1
ATOM 584 O O . LEU A 1 80 ? 8.359 22.047 23.531 1 91.12 80 LEU A O 1
ATOM 588 N N . ARG A 1 81 ? 10.289 22.906 24.078 1 89.69 81 ARG A N 1
ATOM 589 C CA . ARG A 1 81 ? 9.672 24.062 24.734 1 89.69 81 ARG A CA 1
ATOM 590 C C . ARG A 1 81 ? 8.898 24.906 23.719 1 89.69 81 ARG A C 1
ATOM 592 O O . ARG A 1 81 ? 7.703 25.141 23.906 1 89.69 81 ARG A O 1
ATOM 599 N N . PRO A 1 82 ? 9.586 25.359 22.672 1 90.5 82 PRO A N 1
ATOM 600 C CA . PRO A 1 82 ? 8.805 26.109 21.688 1 90.5 82 PRO A CA 1
ATOM 601 C C . PRO A 1 82 ? 7.652 25.297 21.094 1 90.5 82 PRO A C 1
ATOM 603 O O . PRO A 1 82 ? 6.59 25.844 20.797 1 90.5 82 PRO A O 1
ATOM 606 N N . ILE A 1 83 ? 7.812 24.047 20.922 1 91.94 83 ILE A N 1
ATOM 607 C CA . ILE A 1 83 ? 6.785 23.172 20.359 1 91.94 83 ILE A CA 1
ATOM 608 C C . ILE A 1 83 ? 5.578 23.125 21.297 1 91.94 83 ILE A C 1
ATOM 610 O O . ILE A 1 83 ? 4.438 23.312 20.859 1 91.94 83 ILE A O 1
ATOM 614 N N . LEU A 1 84 ? 5.785 22.984 22.578 1 90.12 84 LEU A N 1
ATOM 615 C CA . LEU A 1 84 ? 4.695 22.875 23.547 1 90.12 84 LEU A CA 1
ATOM 616 C C . LEU A 1 84 ? 3.99 24.219 23.703 1 90.12 84 LEU A C 1
ATOM 618 O O . LEU A 1 84 ? 2.773 24.266 23.891 1 90.12 84 LEU A O 1
ATOM 622 N N . LEU A 1 85 ? 4.75 25.234 23.672 1 91.88 85 LEU A N 1
ATOM 623 C CA . LEU A 1 85 ? 4.156 26.562 23.766 1 91.88 85 LEU A CA 1
ATOM 624 C C . LEU A 1 85 ? 3.213 26.828 22.594 1 91.88 85 LEU A C 1
ATOM 626 O O . LEU A 1 85 ? 2.146 27.422 22.781 1 91.88 85 LEU A O 1
ATOM 630 N N . LEU A 1 86 ? 3.637 26.391 21.516 1 92.44 86 LEU A N 1
ATOM 631 C CA . LEU A 1 86 ? 2.807 26.594 20.328 1 92.44 86 LEU A CA 1
ATOM 632 C C . LEU A 1 86 ? 1.656 25.594 20.297 1 92.44 86 LEU A C 1
ATOM 634 O O . LEU A 1 86 ? 0.512 25.953 20.016 1 92.44 86 LEU A O 1
ATOM 638 N N . ALA A 1 87 ? 1.956 24.328 20.594 1 92.12 87 ALA A N 1
ATOM 639 C CA . ALA A 1 87 ? 0.998 23.234 20.422 1 92.12 87 ALA A CA 1
ATOM 640 C C . ALA A 1 87 ? -0.072 23.281 21.516 1 92.12 87 ALA A C 1
ATOM 642 O O . ALA A 1 87 ? -1.205 22.844 21.297 1 92.12 87 ALA A O 1
ATOM 643 N N . VAL A 1 88 ? 0.24 23.766 22.656 1 89.69 88 VAL A N 1
ATOM 644 C CA . VAL A 1 88 ? -0.708 23.797 23.766 1 89.69 88 VAL A CA 1
ATOM 645 C C . VAL A 1 88 ? -1.083 25.25 24.078 1 89.69 88 VAL A C 1
ATOM 647 O O . VAL A 1 88 ? -2.248 25.641 23.953 1 89.69 88 VAL A O 1
ATOM 650 N N . GLY A 1 89 ? -0.101 26.062 24.422 1 90.19 89 GLY A N 1
ATOM 651 C CA . GLY A 1 89 ? -0.338 27.438 24.812 1 90.19 89 GLY A CA 1
ATOM 652 C C . GLY A 1 89 ? -1.04 28.25 23.734 1 90.19 89 GLY A C 1
ATOM 653 O O . GLY A 1 89 ? -2.084 28.859 24 1 90.19 89 GLY A O 1
ATOM 654 N N . LEU A 1 90 ? -0.477 28.297 22.578 1 93.38 90 LEU A N 1
ATOM 655 C CA . LEU A 1 90 ? -1.038 29.094 21.484 1 93.38 90 LEU A CA 1
ATOM 656 C C . LEU A 1 90 ? -2.418 28.594 21.094 1 93.38 90 LEU A C 1
ATOM 658 O O . LEU A 1 90 ? -3.312 29.375 20.781 1 93.38 90 LEU A O 1
ATOM 662 N N . VAL A 1 91 ? -2.592 27.266 21.047 1 93 91 VAL A N 1
ATOM 663 C CA . VAL A 1 91 ? -3.869 26.688 20.656 1 93 91 VAL A CA 1
ATOM 664 C C . VAL A 1 91 ? -4.949 27.078 21.656 1 93 91 VAL A C 1
ATOM 666 O O . VAL A 1 91 ? -6.059 27.453 21.266 1 93 91 VAL A O 1
ATOM 669 N N . LEU A 1 92 ? -4.652 26.984 22.938 1 90.88 92 LEU A N 1
ATOM 670 C CA . LEU A 1 92 ? -5.605 27.359 23.984 1 90.88 92 LEU A CA 1
ATOM 671 C C . LEU A 1 92 ? -5.945 28.844 23.875 1 90.88 92 LEU A C 1
ATOM 673 O O . LEU A 1 92 ? -7.117 29.219 23.906 1 90.88 92 LEU A O 1
ATOM 677 N N . LEU A 1 93 ? -4.941 29.594 23.75 1 93.38 93 LEU A N 1
ATOM 678 C CA . LEU A 1 93 ? -5.168 31.031 23.641 1 93.38 93 LEU A CA 1
ATOM 679 C C . LEU A 1 93 ? -6.016 31.359 22.422 1 93.38 93 LEU A C 1
ATOM 681 O O . LEU A 1 93 ? -6.945 32.156 22.5 1 93.38 93 LEU A O 1
ATOM 685 N N . THR A 1 94 ? -5.645 30.797 21.312 1 95.75 94 THR A N 1
ATOM 686 C CA . THR A 1 94 ? -6.367 31.031 20.078 1 95.75 94 THR A CA 1
ATOM 687 C C . THR A 1 94 ? -7.828 30.609 20.219 1 95.75 94 THR A C 1
ATOM 689 O O . THR A 1 94 ? -8.727 31.297 19.734 1 95.75 94 THR A O 1
ATOM 692 N N . ALA A 1 95 ? -8.078 29.469 20.812 1 94.5 95 ALA A N 1
ATOM 693 C CA . ALA A 1 95 ? -9.438 28.969 21 1 94.5 95 ALA A CA 1
ATOM 694 C C . ALA A 1 95 ? -10.297 29.969 21.75 1 94.5 95 ALA A C 1
ATOM 696 O O . ALA A 1 95 ? -11.43 30.25 21.359 1 94.5 95 ALA A O 1
ATOM 697 N N . PHE A 1 96 ? -9.75 30.562 22.781 1 93.06 96 PHE A N 1
ATOM 698 C CA . PHE A 1 96 ? -10.516 31.484 23.609 1 93.06 96 PHE A CA 1
ATOM 699 C C . PHE A 1 96 ? -10.641 32.844 22.938 1 93.06 96 PHE A C 1
ATOM 701 O O . PHE A 1 96 ? -11.703 33.469 22.969 1 93.06 96 PHE A O 1
ATOM 708 N N . VAL A 1 97 ? -9.57 33.312 22.328 1 96.31 97 VAL A N 1
ATOM 709 C CA . VAL A 1 97 ? -9.602 34.625 21.672 1 96.31 97 VAL A CA 1
ATOM 710 C C . VAL A 1 97 ? -10.609 34.594 20.531 1 96.31 97 VAL A C 1
ATOM 712 O O . VAL A 1 97 ? -11.445 35.5 20.406 1 96.31 97 VAL A O 1
ATOM 715 N N . VAL A 1 98 ? -10.516 33.594 19.734 1 96.75 98 VAL A N 1
ATOM 716 C CA . VAL A 1 98 ? -11.445 33.438 18.625 1 96.75 98 VAL A CA 1
ATOM 717 C C . VAL A 1 98 ? -12.859 33.219 19.156 1 96.75 98 VAL A C 1
ATOM 719 O O . VAL A 1 98 ? -13.828 33.75 18.609 1 96.75 98 VAL A O 1
ATOM 722 N N . GLY A 1 99 ? -13 32.344 20.156 1 95.5 99 GLY A N 1
ATOM 723 C CA . GLY A 1 99 ? -14.305 32.094 20.766 1 95.5 99 GLY A CA 1
ATOM 724 C C . GLY A 1 99 ? -14.992 33.344 21.234 1 95.5 99 GLY A C 1
ATOM 725 O O . GLY A 1 99 ? -16.172 33.562 20.938 1 95.5 99 GLY A O 1
ATOM 726 N N . PHE A 1 100 ? -14.297 34.156 21.922 1 95.44 100 PHE A N 1
ATOM 727 C CA . PHE A 1 100 ? -14.859 35.406 22.438 1 95.44 100 PHE A CA 1
ATOM 728 C C . PHE A 1 100 ? -15.164 36.375 21.297 1 95.44 100 PHE A C 1
ATOM 730 O O . PHE A 1 100 ? -16.172 37.094 21.328 1 95.44 100 PHE A O 1
ATOM 737 N N . ALA A 1 101 ? -14.297 36.438 20.344 1 96.56 101 ALA A N 1
ATOM 738 C CA . ALA A 1 101 ? -14.516 37.344 19.203 1 96.56 101 ALA A CA 1
ATOM 739 C C . ALA A 1 101 ? -15.773 36.938 18.438 1 96.56 101 ALA A C 1
ATOM 741 O O . ALA A 1 101 ? -16.562 37.812 18.031 1 96.56 101 ALA A O 1
ATOM 742 N N . VAL A 1 102 ? -15.93 35.688 18.234 1 96.38 102 VAL A N 1
ATOM 743 C CA . VAL A 1 102 ? -17.094 35.188 17.5 1 96.38 102 VAL A CA 1
ATOM 744 C C . VAL A 1 102 ? -18.359 35.406 18.328 1 96.38 102 VAL A C 1
ATOM 746 O O . VAL A 1 102 ? -19.391 35.781 17.781 1 96.38 102 VAL A O 1
ATOM 749 N N . HIS A 1 103 ? -18.281 35.188 19.641 1 94.88 103 HIS A N 1
ATOM 750 C CA . HIS A 1 103 ? -19.438 35.406 20.516 1 94.88 103 HIS A CA 1
ATOM 751 C C . HIS A 1 103 ? -19.859 36.844 20.516 1 94.88 103 HIS A C 1
ATOM 753 O O . HIS A 1 103 ? -21.047 37.156 20.656 1 94.88 103 HIS A O 1
ATOM 759 N N . TRP A 1 104 ? -18.938 37.688 20.359 1 94.44 104 TRP A N 1
ATOM 760 C CA . TRP A 1 104 ? -19.234 39.125 20.297 1 94.44 104 TRP A CA 1
ATOM 761 C C . TRP A 1 104 ? -20.016 39.469 19.047 1 94.44 104 TRP A C 1
ATOM 763 O O . TRP A 1 104 ? -20.938 40.281 19.094 1 94.44 104 TRP A O 1
ATOM 773 N N . LEU A 1 105 ? -19.734 38.844 17.953 1 93.44 105 LEU A N 1
ATOM 774 C CA . LEU A 1 105 ? -20.391 39.125 16.688 1 93.44 105 LEU A CA 1
ATOM 775 C C . LEU A 1 105 ? -21.703 38.344 16.562 1 93.44 105 LEU A C 1
ATOM 777 O O . LEU A 1 105 ? -22.609 38.781 15.836 1 93.44 105 LEU A O 1
ATOM 781 N N . VAL A 1 106 ? -21.656 37.188 17.125 1 93.31 106 VAL A N 1
ATOM 782 C CA . VAL A 1 106 ? -22.844 36.344 17.109 1 93.31 106 VAL A CA 1
ATOM 783 C C . VAL A 1 106 ? -23.281 36.031 18.531 1 93.31 106 VAL A C 1
ATOM 785 O O . VAL A 1 106 ? -23.156 34.875 19 1 93.31 106 VAL A O 1
ATOM 788 N N . PRO A 1 107 ? -23.984 36.906 19.094 1 90.88 107 PRO A N 1
ATOM 789 C CA . PRO A 1 107 ? -24.312 36.781 20.516 1 90.88 107 PRO A CA 1
ATOM 790 C C . PRO A 1 107 ? -25.328 35.656 20.766 1 90.88 107 PRO A C 1
ATOM 792 O O . PRO A 1 107 ? -25.422 35.156 21.891 1 90.88 107 PRO A O 1
ATOM 795 N N . GLN A 1 108 ? -25.969 35.25 19.812 1 88.88 108 GLN A N 1
ATOM 796 C CA . GLN A 1 108 ? -26.969 34.188 19.984 1 88.88 108 GLN A CA 1
ATOM 797 C C . GLN A 1 108 ? -26.312 32.844 20.188 1 88.88 108 GLN A C 1
ATOM 799 O O . GLN A 1 108 ? -26.938 31.906 20.719 1 88.88 108 GLN A O 1
ATOM 804 N N . ALA A 1 109 ? -25.125 32.75 19.812 1 92.38 109 ALA A N 1
ATOM 805 C CA . ALA A 1 109 ? -24.406 31.469 19.969 1 92.38 109 ALA A CA 1
ATOM 806 C C . ALA A 1 109 ? -23.797 31.359 21.359 1 92.38 109 ALA A C 1
ATOM 808 O O . ALA A 1 109 ? -23.172 32.312 21.844 1 92.38 109 ALA A O 1
ATOM 809 N N . PRO A 1 110 ? -24.062 30.281 22 1 92.12 110 PRO A N 1
ATOM 810 C CA . PRO A 1 110 ? -23.422 30.078 23.297 1 92.12 110 PRO A CA 1
ATOM 811 C C . PRO A 1 110 ? -21.891 30.156 23.234 1 92.12 110 PRO A C 1
ATOM 813 O O . PRO A 1 110 ? -21.297 29.734 22.234 1 92.12 110 PRO A O 1
ATOM 816 N N . LEU A 1 111 ? -21.328 30.625 24.281 1 90.81 111 LEU A N 1
ATOM 817 C CA . LEU A 1 111 ? -19.891 30.797 24.328 1 90.81 111 LEU A CA 1
ATOM 818 C C . LEU A 1 111 ? -19.172 29.469 24.125 1 90.81 111 LEU A C 1
ATOM 820 O O . LEU A 1 111 ? -18.094 29.438 23.516 1 90.81 111 LEU A O 1
ATOM 824 N N . ALA A 1 112 ? -19.766 28.406 24.641 1 90.25 112 ALA A N 1
ATOM 825 C CA . ALA A 1 112 ? -19.156 27.078 24.5 1 90.25 112 ALA A CA 1
ATOM 826 C C . ALA A 1 112 ? -19.031 26.688 23.031 1 90.25 112 ALA A C 1
ATOM 828 O O . ALA A 1 112 ? -18.031 26.094 22.625 1 90.25 112 ALA A O 1
ATOM 829 N N . ALA A 1 113 ? -20 27.016 22.266 1 93.69 113 ALA A N 1
ATOM 830 C CA . ALA A 1 113 ? -19.969 26.719 20.844 1 93.69 113 ALA A CA 1
ATOM 831 C C . ALA A 1 113 ? -18.922 27.562 20.125 1 93.69 113 ALA A C 1
ATOM 833 O O . ALA A 1 113 ? -18.234 27.094 19.219 1 93.69 113 ALA A O 1
ATOM 834 N N . CYS A 1 114 ? -18.812 28.828 20.578 1 95.44 114 CYS A N 1
ATOM 835 C CA . CYS A 1 114 ? -17.844 29.75 19.984 1 95.44 114 CYS A CA 1
ATOM 836 C C . CYS A 1 114 ? -16.422 29.312 20.297 1 95.44 114 CYS A C 1
ATOM 838 O O . CYS A 1 114 ? -15.531 29.391 19.453 1 95.44 114 CYS A O 1
ATOM 840 N N . VAL A 1 115 ? -16.25 28.844 21.484 1 92.88 115 VAL A N 1
ATOM 841 C CA . VAL A 1 115 ? -14.93 28.359 21.891 1 92.88 115 VAL A CA 1
ATOM 842 C C . VAL A 1 115 ? -14.602 27.078 21.125 1 92.88 115 VAL A C 1
ATOM 844 O O . VAL A 1 115 ? -13.445 26.844 20.75 1 92.88 115 VAL A O 1
ATOM 847 N N . ALA A 1 116 ? -15.609 26.25 20.906 1 94 116 ALA A N 1
ATOM 848 C CA . ALA A 1 116 ? -15.406 25.062 20.094 1 94 116 ALA A CA 1
ATOM 849 C C . ALA A 1 116 ? -14.922 25.422 18.688 1 94 116 ALA A C 1
ATOM 851 O O . ALA A 1 116 ? -14 24.797 18.172 1 94 116 ALA A O 1
ATOM 852 N N . LEU A 1 117 ? -15.531 26.422 18.156 1 96.44 117 LEU A N 1
ATOM 853 C CA . LEU A 1 117 ? -15.094 26.891 16.828 1 96.44 117 LEU A CA 1
ATOM 854 C C . LEU A 1 117 ? -13.656 27.391 16.891 1 96.44 117 LEU A C 1
ATOM 856 O O . LEU A 1 117 ? -12.859 27.109 15.992 1 96.44 117 LEU A O 1
ATOM 860 N N . GLY A 1 118 ? -13.383 28.188 17.906 1 96.81 118 GLY A N 1
ATOM 861 C CA . GLY A 1 118 ? -12.023 28.656 18.094 1 96.81 118 GLY A CA 1
ATOM 862 C C . GLY A 1 118 ? -11.008 27.531 18.188 1 96.81 118 GLY A C 1
ATOM 863 O O . GLY A 1 118 ? -9.922 27.609 17.609 1 96.81 118 GLY A O 1
ATOM 864 N N . ALA A 1 119 ? -11.32 26.516 18.906 1 95.38 119 ALA A N 1
ATOM 865 C CA . ALA A 1 119 ? -10.453 25.344 19.031 1 95.38 119 ALA A CA 1
ATOM 866 C C . ALA A 1 119 ? -10.297 24.625 17.688 1 95.38 119 ALA A C 1
ATOM 868 O O . ALA A 1 119 ? -9.227 24.094 17.391 1 95.38 119 ALA A O 1
ATOM 869 N N . ILE A 1 120 ? -11.336 24.578 16.938 1 96.62 120 ILE A N 1
ATOM 870 C CA . ILE A 1 120 ? -11.375 23.906 15.641 1 96.62 120 ILE A CA 1
ATOM 871 C C . ILE A 1 120 ? -10.406 24.578 14.672 1 96.62 120 ILE A C 1
ATOM 873 O O . ILE A 1 120 ? -9.68 23.906 13.938 1 96.62 120 ILE A O 1
ATOM 877 N N . VAL A 1 121 ? -10.328 25.891 14.695 1 97.19 121 VAL A N 1
ATOM 878 C CA . VAL A 1 121 ? -9.562 26.625 13.695 1 97.19 121 VAL A CA 1
ATOM 879 C C . VAL A 1 121 ? -8.172 26.953 14.242 1 97.19 121 VAL A C 1
ATOM 881 O O . VAL A 1 121 ? -7.332 27.5 13.531 1 97.19 121 VAL A O 1
ATOM 884 N N . ALA A 1 122 ? -7.879 26.562 15.414 1 95.88 122 ALA A N 1
ATOM 885 C CA . ALA A 1 122 ? -6.656 26.969 16.094 1 95.88 122 ALA A CA 1
ATOM 886 C C . ALA A 1 122 ? -5.453 26.172 15.594 1 95.88 122 ALA A C 1
ATOM 888 O O . ALA A 1 122 ? -4.387 26.75 15.352 1 95.88 122 ALA A O 1
ATOM 889 N N . PRO A 1 123 ? -5.594 24.875 15.414 1 93.12 123 PRO A N 1
ATOM 890 C CA . PRO A 1 123 ? -4.395 24.094 15.133 1 93.12 123 PRO A CA 1
ATOM 891 C C . PRO A 1 123 ? -3.982 24.156 13.664 1 93.12 123 PRO A C 1
ATOM 893 O O . PRO A 1 123 ? -4.742 23.734 12.781 1 93.12 123 PRO A O 1
ATOM 896 N N . PRO A 1 124 ? -2.766 24.609 13.383 1 92.06 124 PRO A N 1
ATOM 897 C CA . PRO A 1 124 ? -2.244 24.531 12.016 1 92.06 124 PRO A CA 1
ATOM 898 C C . PRO A 1 124 ? -1.833 23.125 11.609 1 92.06 124 PRO A C 1
ATOM 900 O O . PRO A 1 124 ? -1.518 22.297 12.469 1 92.06 124 PRO A O 1
ATOM 903 N N . ASP A 1 125 ? -1.902 22.922 10.367 1 86.88 125 ASP A N 1
ATOM 904 C CA . ASP A 1 125 ? -1.451 21.672 9.773 1 86.88 125 ASP A CA 1
ATOM 905 C C . ASP A 1 125 ? -0.089 21.844 9.102 1 86.88 125 ASP A C 1
ATOM 907 O O . ASP A 1 125 ? 0.135 22.812 8.375 1 86.88 125 ASP A O 1
ATOM 911 N N . ALA A 1 126 ? 0.76 20.906 9.367 1 75.94 126 ALA A N 1
ATOM 912 C CA . ALA A 1 126 ? 2.135 21.094 8.914 1 75.94 126 ALA A CA 1
ATOM 913 C C . ALA A 1 126 ? 2.352 20.484 7.535 1 75.94 126 ALA A C 1
ATOM 915 O O . ALA A 1 126 ? 3.357 20.766 6.875 1 75.94 126 ALA A O 1
ATOM 916 N N . VAL A 1 127 ? 1.413 19.672 7.098 1 74.31 127 VAL A N 1
ATOM 917 C CA . VAL A 1 127 ? 1.66 18.938 5.859 1 74.31 127 VAL A CA 1
ATOM 918 C C . VAL A 1 127 ? 2.031 19.922 4.746 1 74.31 127 VAL A C 1
ATOM 920 O O . VAL A 1 127 ? 3.07 19.766 4.098 1 74.31 127 VAL A O 1
ATOM 923 N N . SER A 1 128 ? 1.285 20.938 4.609 1 73.25 128 SER A N 1
ATOM 924 C CA . SER A 1 128 ? 1.538 21.922 3.559 1 73.25 128 SER A CA 1
ATOM 925 C C . SER A 1 128 ? 2.699 22.844 3.928 1 73.25 128 SER A C 1
ATOM 927 O O . SER A 1 128 ? 3.551 23.141 3.09 1 73.25 128 SER A O 1
ATOM 929 N N . ALA A 1 129 ? 2.738 23.172 5.141 1 77.75 129 ALA A N 1
ATOM 930 C CA . ALA A 1 129 ? 3.758 24.109 5.586 1 77.75 129 ALA A CA 1
ATOM 931 C C . ALA A 1 129 ? 5.152 23.516 5.48 1 77.75 129 ALA A C 1
ATOM 933 O O . ALA A 1 129 ? 6.094 24.172 5.035 1 77.75 129 ALA A O 1
ATOM 934 N N . THR A 1 130 ? 5.219 22.344 5.852 1 79.19 130 THR A N 1
ATOM 935 C CA . THR A 1 130 ? 6.523 21.688 5.84 1 79.19 130 THR A CA 1
ATOM 936 C C . THR A 1 130 ? 6.973 21.391 4.41 1 79.19 130 THR A C 1
ATOM 938 O O . THR A 1 130 ? 8.164 21.484 4.094 1 79.19 130 THR A O 1
ATOM 941 N N . ALA A 1 131 ? 6.016 21.078 3.635 1 75.81 131 ALA A N 1
ATOM 942 C CA . ALA A 1 131 ? 6.348 20.844 2.23 1 75.81 131 ALA A CA 1
ATOM 943 C C . ALA A 1 131 ? 6.918 22.109 1.591 1 75.81 131 ALA A C 1
ATOM 945 O O . ALA A 1 131 ? 7.914 22.047 0.869 1 75.81 131 ALA A O 1
ATOM 946 N N . ILE A 1 132 ? 6.332 23.156 1.908 1 78.5 132 ILE A N 1
ATOM 947 C CA . ILE A 1 132 ? 6.773 24.438 1.366 1 78.5 132 ILE A CA 1
ATOM 948 C C . ILE A 1 132 ? 8.086 24.859 2.031 1 78.5 132 ILE A C 1
ATOM 950 O O . ILE A 1 132 ? 9 25.328 1.363 1 78.5 132 ILE A O 1
ATOM 954 N N . ALA A 1 133 ? 8.148 24.609 3.273 1 78.94 133 ALA A N 1
ATOM 955 C CA . ALA A 1 133 ? 9.344 24.969 4.031 1 78.94 133 ALA A CA 1
ATOM 956 C C . ALA A 1 133 ? 10.57 24.234 3.498 1 78.94 133 ALA A C 1
ATOM 958 O O . ALA A 1 133 ? 11.648 24.812 3.369 1 78.94 133 ALA A O 1
ATOM 959 N N . ARG A 1 134 ? 10.359 23.078 3.211 1 75.56 134 ARG A N 1
ATOM 960 C CA . ARG A 1 134 ? 11.461 22.281 2.689 1 75.56 134 ARG A CA 1
ATOM 961 C C . ARG A 1 134 ? 11.844 22.719 1.281 1 75.56 134 ARG A C 1
ATOM 963 O O . ARG A 1 134 ? 13.023 22.766 0.935 1 75.56 134 ARG A O 1
ATOM 970 N N . ARG A 1 135 ? 10.914 23.062 0.619 1 74.31 135 ARG A N 1
ATOM 971 C CA . ARG A 1 135 ? 11.148 23.484 -0.757 1 74.31 135 ARG A CA 1
ATOM 972 C C . ARG A 1 135 ? 11.938 24.781 -0.799 1 74.31 135 ARG A C 1
ATOM 974 O O . ARG A 1 135 ? 12.797 24.969 -1.664 1 74.31 135 ARG A O 1
ATOM 981 N N . VAL A 1 136 ? 11.688 25.672 0.128 1 77.56 136 VAL A N 1
ATOM 982 C CA . VAL A 1 136 ? 12.328 26.984 0.136 1 77.56 136 VAL A CA 1
ATOM 983 C C . VAL A 1 136 ? 13.641 26.906 0.911 1 77.56 136 VAL A C 1
ATOM 985 O O . VAL A 1 136 ? 14.469 27.828 0.83 1 77.56 136 VAL A O 1
ATOM 988 N N . GLY A 1 137 ? 13.859 25.797 1.523 1 78.69 137 GLY A N 1
ATOM 989 C CA . GLY A 1 137 ? 15.109 25.609 2.242 1 78.69 137 GLY A CA 1
ATOM 990 C C . GLY A 1 137 ? 15.148 26.328 3.576 1 78.69 137 GLY A C 1
ATOM 991 O O . GLY A 1 137 ? 16.125 27.016 3.883 1 78.69 137 GLY A O 1
ATOM 992 N N . LEU A 1 138 ? 14.133 26.266 4.34 1 83.62 138 LEU A N 1
ATOM 993 C CA . LEU A 1 138 ? 14.117 26.859 5.668 1 83.62 138 LEU A CA 1
ATOM 994 C C . LEU A 1 138 ? 15.055 26.109 6.613 1 83.62 138 LEU A C 1
ATOM 996 O O . LEU A 1 138 ? 15.32 24.922 6.414 1 83.62 138 LEU A O 1
ATOM 1000 N N . PRO A 1 139 ? 15.484 26.859 7.578 1 83 139 PRO A N 1
ATOM 1001 C CA . PRO A 1 139 ? 16.344 26.188 8.547 1 83 139 PRO A CA 1
ATOM 1002 C C . PRO A 1 139 ? 15.68 24.969 9.188 1 83 139 PRO A C 1
ATOM 1004 O O . PRO A 1 139 ? 14.477 24.984 9.438 1 83 139 PRO A O 1
ATOM 1007 N N . ARG A 1 140 ? 16.469 24.062 9.523 1 82.5 140 ARG A N 1
ATOM 1008 C CA . ARG A 1 140 ? 15.992 22.781 10.039 1 82.5 140 ARG A CA 1
ATOM 1009 C C . ARG A 1 140 ? 15.219 22.969 11.344 1 82.5 140 ARG A C 1
ATOM 1011 O O . ARG A 1 140 ? 14.219 22.281 11.586 1 82.5 140 ARG A O 1
ATOM 1018 N N . ARG A 1 141 ? 15.719 23.828 12.094 1 83.44 141 ARG A N 1
ATOM 1019 C CA . ARG A 1 141 ? 15.07 24.047 13.375 1 83.44 141 ARG A CA 1
ATOM 1020 C C . ARG A 1 141 ? 13.641 24.547 13.188 1 83.44 141 ARG A C 1
ATOM 1022 O O . ARG A 1 141 ? 12.734 24.172 13.93 1 83.44 141 ARG A O 1
ATOM 1029 N N . VAL A 1 142 ? 13.469 25.438 12.234 1 86.69 142 VAL A N 1
ATOM 1030 C CA . VAL A 1 142 ? 12.148 25.984 11.922 1 86.69 142 VAL A CA 1
ATOM 1031 C C . VAL A 1 142 ? 11.227 24.859 11.461 1 86.69 142 VAL A C 1
ATOM 1033 O O . VAL A 1 142 ? 10.078 24.766 11.891 1 86.69 142 VAL A O 1
ATOM 1036 N N . VAL A 1 143 ? 11.742 24.031 10.672 1 87 143 VAL A N 1
ATOM 1037 C CA . VAL A 1 143 ? 10.969 22.906 10.148 1 87 143 VAL A CA 1
ATOM 1038 C C . VAL A 1 143 ? 10.594 21.953 11.281 1 87 143 VAL A C 1
ATOM 1040 O O . VAL A 1 143 ? 9.453 21.484 11.352 1 87 143 VAL A O 1
ATOM 1043 N N . THR A 1 144 ? 11.492 21.781 12.156 1 87.06 144 THR A N 1
ATOM 1044 C CA . THR A 1 144 ? 11.25 20.906 13.297 1 87.06 144 THR A CA 1
ATOM 1045 C C . THR A 1 144 ? 10.156 21.484 14.195 1 87.06 144 THR A C 1
ATOM 1047 O O . THR A 1 144 ? 9.297 20.75 14.688 1 87.06 144 THR A O 1
ATOM 1050 N N . ILE A 1 145 ? 10.211 22.688 14.359 1 89.69 145 ILE A N 1
ATOM 1051 C CA . ILE A 1 145 ? 9.234 23.359 15.219 1 89.69 145 ILE A CA 1
ATOM 1052 C C . ILE A 1 145 ? 7.848 23.281 14.578 1 89.69 145 ILE A C 1
ATOM 1054 O O . ILE A 1 145 ? 6.867 22.953 15.25 1 89.69 145 ILE A O 1
ATOM 1058 N N . LEU A 1 146 ? 7.801 23.562 13.328 1 89.62 146 LEU A N 1
ATOM 1059 C CA . LEU A 1 146 ? 6.527 23.531 12.617 1 89.62 146 LEU A CA 1
ATOM 1060 C C . LEU A 1 146 ? 5.953 22.125 12.602 1 89.62 146 LEU A C 1
ATOM 1062 O O . LEU A 1 146 ? 4.758 21.922 12.836 1 89.62 146 LEU A O 1
ATOM 1066 N N . GLU A 1 147 ? 6.77 21.203 12.352 1 88.88 147 GLU A N 1
ATOM 1067 C CA . GLU A 1 147 ? 6.344 19.797 12.344 1 88.88 147 GLU A CA 1
ATOM 1068 C C . GLU A 1 147 ? 5.918 19.344 13.742 1 88.88 147 GLU A C 1
ATOM 1070 O O . GLU A 1 147 ? 4.902 18.672 13.891 1 88.88 147 GLU A O 1
ATOM 1075 N N . GLY A 1 148 ? 6.762 19.672 14.672 1 90.69 148 GLY A N 1
ATOM 1076 C CA . GLY A 1 148 ? 6.445 19.312 16.047 1 90.69 148 GLY A CA 1
ATOM 1077 C C . GLY A 1 148 ? 5.148 19.922 16.547 1 90.69 148 GLY A C 1
ATOM 1078 O O . GLY A 1 148 ? 4.359 19.25 17.219 1 90.69 148 GLY A O 1
ATOM 1079 N N . GLU A 1 149 ? 4.973 21.156 16.266 1 92.25 149 GLU A N 1
ATOM 1080 C CA . GLU A 1 149 ? 3.719 21.828 16.625 1 92.25 149 GLU A CA 1
ATOM 1081 C C . GLU A 1 149 ? 2.518 21.078 16.062 1 92.25 149 GLU A C 1
ATOM 1083 O O . GLU A 1 149 ? 1.559 20.797 16.781 1 92.25 149 GLU A O 1
ATOM 1088 N N . SER A 1 150 ? 2.607 20.75 14.789 1 90.81 150 SER A N 1
ATOM 1089 C CA . SER A 1 150 ? 1.5 20.094 14.102 1 90.81 150 SER A CA 1
ATOM 1090 C C . SER A 1 150 ? 1.219 18.719 14.695 1 90.81 150 SER A C 1
ATOM 1092 O O . SER A 1 150 ? 0.064 18.297 14.766 1 90.81 150 SER A O 1
ATOM 1094 N N . LEU A 1 151 ? 2.195 18.062 15.156 1 88.56 151 LEU A N 1
ATOM 1095 C CA . LEU A 1 151 ? 2.059 16.719 15.703 1 88.56 151 LEU A CA 1
ATOM 1096 C C . LEU A 1 151 ? 1.246 16.734 16.984 1 88.56 151 LEU A C 1
ATOM 1098 O O . LEU A 1 151 ? 0.523 15.789 17.281 1 88.56 151 LEU A O 1
ATOM 1102 N N . LEU A 1 152 ? 1.303 17.875 17.703 1 89.88 152 LEU A N 1
ATOM 1103 C CA . LEU A 1 152 ? 0.729 17.875 19.047 1 89.88 152 LEU A CA 1
ATOM 1104 C C . LEU A 1 152 ? -0.484 18.797 19.125 1 89.88 152 LEU A C 1
ATOM 1106 O O . LEU A 1 152 ? -1.337 18.641 20 1 89.88 152 LEU A O 1
ATOM 1110 N N . ASN A 1 153 ? -0.548 19.75 18.266 1 92.62 153 ASN A N 1
ATOM 1111 C CA . ASN A 1 153 ? -1.572 20.781 18.406 1 92.62 153 ASN A CA 1
ATOM 1112 C C . ASN A 1 153 ? -2.969 20.219 18.156 1 92.62 153 ASN A C 1
ATOM 1114 O O . ASN A 1 153 ? -3.951 20.719 18.719 1 92.62 153 ASN A O 1
ATOM 1118 N N . ASP A 1 154 ? -3.07 19.188 17.312 1 89 154 ASP A N 1
ATOM 1119 C CA . ASP A 1 154 ? -4.367 18.578 17.047 1 89 154 ASP A CA 1
ATOM 1120 C C . ASP A 1 154 ? -4.965 17.953 18.312 1 89 154 ASP A C 1
ATOM 1122 O O . ASP A 1 154 ? -6.176 18.031 18.516 1 89 154 ASP A O 1
ATOM 1126 N N . ALA A 1 155 ? -4.078 17.344 19.016 1 87.31 155 ALA A N 1
ATOM 1127 C CA . ALA A 1 155 ? -4.531 16.719 20.266 1 87.31 155 ALA A CA 1
ATOM 1128 C C . ALA A 1 155 ? -5.152 17.75 21.188 1 87.31 155 ALA A C 1
ATOM 1130 O O . ALA A 1 155 ? -6.234 17.531 21.75 1 87.31 155 ALA A O 1
ATOM 1131 N N . THR A 1 156 ? -4.508 18.828 21.375 1 88.94 156 THR A N 1
ATOM 1132 C CA . THR A 1 156 ? -4.992 19.906 22.234 1 88.94 156 THR A CA 1
ATOM 1133 C C . THR A 1 156 ? -6.316 20.453 21.703 1 88.94 156 THR A C 1
ATOM 1135 O O . THR A 1 156 ? -7.27 20.625 22.469 1 88.94 156 THR A O 1
ATOM 1138 N N . ALA A 1 157 ? -6.32 20.688 20.469 1 93.19 157 ALA A N 1
ATOM 1139 C CA . ALA A 1 157 ? -7.512 21.266 19.859 1 93.19 157 ALA A CA 1
ATOM 1140 C C . ALA A 1 157 ? -8.711 20.344 20 1 93.19 157 ALA A C 1
ATOM 1142 O O . ALA A 1 157 ? -9.812 20.797 20.344 1 93.19 157 ALA A O 1
ATOM 1143 N N . LEU A 1 158 ? -8.57 19.109 19.75 1 89.06 158 LEU A N 1
ATOM 1144 C CA . LEU A 1 158 ? -9.664 18.156 19.781 1 89.06 158 LEU A CA 1
ATOM 1145 C C . LEU A 1 158 ? -10.188 17.953 21.188 1 89.06 158 LEU A C 1
ATOM 1147 O O . LEU A 1 158 ? -11.391 17.75 21.391 1 89.06 158 LEU A O 1
ATOM 1151 N N . VAL A 1 159 ? -9.328 18.031 22.109 1 84.94 159 VAL A N 1
ATOM 1152 C CA . VAL A 1 159 ? -9.758 17.938 23.516 1 84.94 159 VAL A CA 1
ATOM 1153 C C . VAL A 1 159 ? -10.594 19.156 23.875 1 84.94 159 VAL A C 1
ATOM 1155 O O . VAL A 1 159 ? -11.633 19.031 24.531 1 84.94 159 VAL A O 1
ATOM 1158 N N . VAL A 1 160 ? -10.148 20.281 23.453 1 89.44 160 VAL A N 1
ATOM 1159 C CA . VAL A 1 160 ? -10.875 21.516 23.734 1 89.44 160 VAL A CA 1
ATOM 1160 C C . VAL A 1 160 ? -12.242 21.469 23.062 1 89.44 160 VAL A C 1
ATOM 1162 O O . VAL A 1 160 ? -13.25 21.891 23.641 1 89.44 160 VAL A O 1
ATOM 1165 N N . VAL A 1 161 ? -12.266 20.969 21.891 1 91.56 161 VAL A N 1
ATOM 1166 C CA . VAL A 1 161 ? -13.539 20.828 21.188 1 91.56 161 VAL A CA 1
ATOM 1167 C C . VAL A 1 161 ? -14.469 19.906 21.969 1 91.56 161 VAL A C 1
ATOM 1169 O O . VAL A 1 161 ? -15.648 20.234 22.156 1 91.56 161 VAL A O 1
ATOM 1172 N N . ARG A 1 162 ? -14 18.828 22.391 1 85.38 162 ARG A N 1
ATOM 1173 C CA . ARG A 1 162 ? -14.812 17.844 23.109 1 85.38 162 ARG A CA 1
ATOM 1174 C C . ARG A 1 162 ? -15.367 18.438 24.406 1 85.38 162 ARG A C 1
ATOM 1176 O O . ARG A 1 162 ? -16.531 18.25 24.734 1 85.38 162 ARG A O 1
ATOM 1183 N N . VAL A 1 163 ? -14.562 19.109 25.062 1 83.75 163 VAL A N 1
ATOM 1184 C CA . VAL A 1 163 ? -14.961 19.719 26.328 1 83.75 163 VAL A CA 1
ATOM 1185 C C . VAL A 1 163 ? -15.992 20.812 26.062 1 83.75 163 VAL A C 1
ATOM 1187 O O . VAL A 1 163 ? -16.969 20.938 26.812 1 83.75 163 VAL A O 1
ATOM 1190 N N . SER A 1 164 ? -15.719 21.609 25.094 1 87.94 164 SER A N 1
ATOM 1191 C CA . SER A 1 164 ? -16.641 22.672 24.75 1 87.94 164 SER A CA 1
ATOM 1192 C C . SER A 1 164 ? -18 22.125 24.328 1 87.94 164 SER A C 1
ATOM 1194 O O . SER A 1 164 ? -19.047 22.672 24.672 1 87.94 164 SER A O 1
ATOM 1196 N N . VAL A 1 165 ? -17.922 21.047 23.578 1 87.69 165 VAL A N 1
ATOM 1197 C CA . VAL A 1 165 ? -19.156 20.406 23.141 1 87.69 165 VAL A CA 1
ATOM 1198 C C . VAL A 1 165 ? -19.875 19.812 24.359 1 87.69 165 VAL A C 1
ATOM 1200 O O . VAL A 1 165 ? -21.109 19.844 24.406 1 87.69 165 VAL A O 1
ATOM 1203 N N . GLY A 1 166 ? -19.141 19.234 25.234 1 83.44 166 GLY A N 1
ATOM 1204 C CA . GLY A 1 166 ? -19.734 18.766 26.484 1 83.44 166 GLY A CA 1
ATOM 1205 C C . GLY A 1 166 ? -20.422 19.875 27.25 1 83.44 166 GLY A C 1
ATOM 1206 O O . GLY A 1 166 ? -21.5 19.672 27.812 1 83.44 166 GLY A O 1
ATOM 1207 N N . ALA A 1 167 ? -19.812 21.016 27.234 1 83.56 167 ALA A N 1
ATOM 1208 C CA . ALA A 1 167 ? -20.375 22.172 27.922 1 83.56 167 ALA A CA 1
ATOM 1209 C C . ALA A 1 167 ? -21.656 22.656 27.25 1 83.56 167 ALA A C 1
ATOM 1211 O O . ALA A 1 167 ? -22.547 23.188 27.906 1 83.56 167 ALA A O 1
ATOM 1212 N N . LEU A 1 168 ? -21.672 22.531 26.016 1 83.12 168 LEU A N 1
ATOM 1213 C CA . LEU A 1 168 ? -22.875 22.875 25.266 1 83.12 168 LEU A CA 1
ATOM 1214 C C . LEU A 1 168 ? -24.047 22 25.703 1 83.12 168 LEU A C 1
ATOM 1216 O O . LEU A 1 168 ? -25.188 22.453 25.688 1 83.12 168 LEU A O 1
ATOM 1220 N N . SER A 1 169 ? -23.719 20.812 26.125 1 77.81 169 SER A N 1
ATOM 1221 C CA . SER A 1 169 ? -24.75 19.875 26.547 1 77.81 169 SER A CA 1
ATOM 1222 C C . SER A 1 169 ? -25.016 19.953 28.047 1 77.81 169 SER A C 1
ATOM 1224 O O . SER A 1 169 ? -25.734 19.125 28.594 1 77.81 169 SER A O 1
ATOM 1226 N N . GLY A 1 170 ? -24.516 20.953 28.719 1 72.56 170 GLY A N 1
ATOM 1227 C CA . GLY A 1 170 ? -24.859 21.234 30.094 1 72.56 170 GLY A CA 1
ATOM 1228 C C . GLY A 1 170 ? -23.781 20.844 31.078 1 72.56 170 GLY A C 1
ATOM 1229 O O . GLY A 1 170 ? -23.953 20.969 32.281 1 72.56 170 GLY A O 1
ATOM 1230 N N . VAL A 1 171 ? -22.812 20.297 30.594 1 63.81 171 VAL A N 1
ATOM 1231 C CA . VAL A 1 171 ? -21.766 19.906 31.516 1 63.81 171 VAL A CA 1
ATOM 1232 C C . VAL A 1 171 ? -20.812 21.078 31.75 1 63.81 171 VAL A C 1
ATOM 1234 O O . VAL A 1 171 ? -20.234 21.609 30.797 1 63.81 171 VAL A O 1
ATOM 1237 N N . ALA A 1 172 ? -21.078 21.938 32.844 1 62.03 172 ALA A N 1
ATOM 1238 C CA . ALA A 1 172 ? -20.281 23.125 33.125 1 62.03 172 ALA A CA 1
ATOM 1239 C C . ALA A 1 172 ? -18.797 22.781 33.219 1 62.03 172 ALA A C 1
ATOM 1241 O O . ALA A 1 172 ? -18.406 21.797 33.844 1 62.03 172 ALA A O 1
ATOM 1242 N N . ALA A 1 173 ? -17.969 23.125 32.156 1 63.28 173 ALA A N 1
ATOM 1243 C CA . ALA A 1 173 ? -16.562 22.844 32.438 1 63.28 173 ALA A CA 1
ATOM 1244 C C . ALA A 1 173 ? -15.742 24.125 32.469 1 63.28 173 ALA A C 1
ATOM 1246 O O . ALA A 1 173 ? -15.844 24.969 31.594 1 63.28 173 ALA A O 1
ATOM 1247 N N . GLY A 1 174 ? -15.344 24.672 33.75 1 62.34 174 GLY A N 1
ATOM 1248 C CA . GLY A 1 174 ? -14.406 25.766 33.906 1 62.34 174 GLY A CA 1
ATOM 1249 C C . GLY A 1 174 ? -13.086 25.531 33.219 1 62.34 174 GLY A C 1
ATOM 1250 O O . GLY A 1 174 ? -12.852 24.453 32.656 1 62.34 174 GLY A O 1
ATOM 1251 N N . PHE A 1 175 ? -12.336 26.516 32.969 1 68.69 175 PHE A N 1
ATOM 1252 C CA . PHE A 1 175 ? -11.016 26.469 32.344 1 68.69 175 PHE A CA 1
ATOM 1253 C C . PHE A 1 175 ? -10.156 25.391 32.969 1 68.69 175 PHE A C 1
ATOM 1255 O O . PHE A 1 175 ? -9.484 24.625 32.281 1 68.69 175 PHE A O 1
ATOM 1262 N N . GLY A 1 176 ? -10.188 25.344 34.281 1 69.75 176 GLY A N 1
ATOM 1263 C CA . GLY A 1 176 ? -9.383 24.375 35 1 69.75 176 GLY A CA 1
ATOM 1264 C C . GLY A 1 176 ? -9.766 22.938 34.656 1 69.75 176 GLY A C 1
ATOM 1265 O O . GLY A 1 176 ? -8.898 22.078 34.531 1 69.75 176 GLY A O 1
ATOM 1266 N N . GLU A 1 177 ? -11 22.75 34.531 1 70.81 177 GLU A N 1
ATOM 1267 C CA . GLU A 1 177 ? -11.484 21.406 34.219 1 70.81 177 GLU A CA 1
ATOM 1268 C C . GLU A 1 177 ? -11.086 20.984 32.812 1 70.81 177 GLU A C 1
ATOM 1270 O O . GLU A 1 177 ? -10.734 19.828 32.562 1 70.81 177 GLU A O 1
ATOM 1275 N N . ILE A 1 178 ? -11.094 21.938 31.953 1 71.88 178 ILE A N 1
ATOM 1276 C CA . ILE A 1 178 ? -10.703 21.672 30.578 1 71.88 178 ILE A CA 1
ATOM 1277 C C . ILE A 1 178 ? -9.219 21.344 30.516 1 71.88 178 ILE A C 1
ATOM 1279 O O . ILE A 1 178 ? -8.82 20.344 29.906 1 71.88 178 ILE A O 1
ATOM 1283 N N . ALA A 1 179 ? -8.539 22.188 31.109 1 74.38 179 ALA A N 1
ATOM 1284 C CA . ALA A 1 179 ? -7.094 21.969 31.125 1 74.38 179 ALA A CA 1
ATOM 1285 C C . ALA A 1 179 ? -6.754 20.625 31.766 1 74.38 179 ALA A C 1
ATOM 1287 O O . ALA A 1 179 ? -5.84 19.922 31.312 1 74.38 179 ALA A O 1
ATOM 1288 N N . GLY A 1 180 ? -7.438 20.297 32.812 1 77.69 180 GLY A N 1
ATOM 1289 C CA . GLY A 1 180 ? -7.227 19.016 33.469 1 77.69 180 GLY A CA 1
ATOM 1290 C C . GLY A 1 180 ? -7.578 17.828 32.594 1 77.69 180 GLY A C 1
ATOM 1291 O O . GLY A 1 180 ? -6.859 16.828 32.562 1 77.69 180 GLY A O 1
ATOM 1292 N N . GLN A 1 181 ? -8.641 17.953 31.906 1 77.12 181 GLN A N 1
ATOM 1293 C CA . GLN A 1 181 ? -9.055 16.875 31.016 1 77.12 181 GLN A CA 1
ATOM 1294 C C . GLN A 1 181 ? -8.086 16.719 29.859 1 77.12 181 GLN A C 1
ATOM 1296 O O . GLN A 1 181 ? -7.812 15.594 29.422 1 77.12 181 GLN A O 1
ATOM 1301 N N . VAL A 1 182 ? -7.621 17.859 29.391 1 78.31 182 VAL A N 1
ATOM 1302 C CA . VAL A 1 182 ? -6.633 17.828 28.328 1 78.31 182 VAL A CA 1
ATOM 1303 C C . VAL A 1 182 ? -5.379 17.094 28.797 1 78.31 182 VAL A C 1
ATOM 1305 O O . VAL A 1 182 ? -4.84 16.25 28.094 1 78.31 182 VAL A O 1
ATOM 1308 N N . ALA A 1 183 ? -5.016 17.484 29.953 1 85.19 183 ALA A N 1
ATOM 1309 C CA . ALA A 1 183 ? -3.818 16.859 30.516 1 85.19 183 ALA A CA 1
ATOM 1310 C C . ALA A 1 183 ? -4.023 15.367 30.75 1 85.19 183 ALA A C 1
ATOM 1312 O O . ALA A 1 183 ? -3.123 14.562 30.5 1 85.19 183 ALA A O 1
ATOM 1313 N N . LEU A 1 184 ? -5.141 15.016 31.172 1 86.81 184 LEU A N 1
ATOM 1314 C CA . LEU A 1 184 ? -5.445 13.617 31.453 1 86.81 184 LEU A CA 1
ATOM 1315 C C . LEU A 1 184 ? -5.496 12.805 30.156 1 86.81 184 LEU A C 1
ATOM 1317 O O . LEU A 1 184 ? -4.926 11.719 30.078 1 86.81 184 LEU A O 1
ATOM 1321 N N . LYS A 1 185 ? -6.176 13.305 29.203 1 86 185 LYS A N 1
ATOM 1322 C CA . LYS A 1 185 ? -6.301 12.586 27.938 1 86 185 LYS A CA 1
ATOM 1323 C C . LYS A 1 185 ? -4.957 12.508 27.219 1 86 185 LYS A C 1
ATOM 1325 O O . LYS A 1 185 ? -4.617 11.477 26.625 1 86 185 LYS A O 1
ATOM 1330 N N . ALA A 1 186 ? -4.23 13.594 27.281 1 87.44 186 ALA A N 1
ATOM 1331 C CA . ALA A 1 186 ? -2.896 13.594 26.688 1 87.44 186 ALA A CA 1
ATOM 1332 C C . ALA A 1 186 ? -1.969 12.625 27.406 1 87.44 186 ALA A C 1
ATOM 1334 O O . ALA A 1 186 ? -1.166 11.93 26.781 1 87.44 186 ALA A O 1
ATOM 1335 N N . GLY A 1 187 ? -2.045 12.703 28.719 1 90.75 187 GLY A N 1
ATOM 1336 C CA . GLY A 1 187 ? -1.254 11.781 29.516 1 90.75 187 GLY A CA 1
ATOM 1337 C C . GLY A 1 187 ? -1.575 10.32 29.234 1 90.75 187 GLY A C 1
ATOM 1338 O O . GLY A 1 187 ? -0.672 9.492 29.141 1 90.75 187 GLY A O 1
ATOM 1339 N N . GLY A 1 188 ? -2.854 10.023 29.172 1 92.56 188 GLY A N 1
ATOM 1340 C CA . GLY A 1 188 ? -3.256 8.688 28.781 1 92.56 188 GLY A CA 1
ATOM 1341 C C . GLY A 1 188 ? -2.738 8.289 27.406 1 92.56 188 GLY A C 1
ATOM 1342 O O . GLY A 1 188 ? -2.324 7.148 27.203 1 92.56 188 GLY A O 1
ATOM 1343 N N . GLY A 1 189 ? -2.799 9.195 26.484 1 93.31 189 GLY A N 1
ATOM 1344 C CA . GLY A 1 189 ? -2.254 8.953 25.156 1 93.31 189 GLY A CA 1
ATOM 1345 C C . GLY A 1 189 ? -0.766 8.664 25.156 1 93.31 189 GLY A C 1
ATOM 1346 O O . GLY A 1 189 ? -0.293 7.793 24.422 1 93.31 189 GLY A O 1
ATOM 1347 N N . LEU A 1 190 ? -0.074 9.383 25.984 1 94.31 190 LEU A N 1
ATOM 1348 C CA . LEU A 1 190 ? 1.364 9.172 26.125 1 94.31 190 LEU A CA 1
ATOM 1349 C C . LEU A 1 190 ? 1.666 7.758 26.594 1 94.31 190 LEU A C 1
ATOM 1351 O O . LEU A 1 190 ? 2.545 7.09 26.047 1 94.31 190 LEU A O 1
ATOM 1355 N N . VAL A 1 191 ? 0.924 7.301 27.562 1 96.69 191 VAL A N 1
ATOM 1356 C CA . VAL A 1 191 ? 1.148 5.988 28.156 1 96.69 191 VAL A CA 1
ATOM 1357 C C . VAL A 1 191 ? 0.775 4.898 27.156 1 96.69 191 VAL A C 1
ATOM 1359 O O . VAL A 1 191 ? 1.549 3.963 26.922 1 96.69 191 VAL A O 1
ATOM 1362 N N . ILE A 1 192 ? -0.355 5.062 26.562 1 96.38 192 ILE A N 1
ATOM 1363 C CA . ILE A 1 192 ? -0.832 4.074 25.609 1 96.38 192 ILE A CA 1
ATOM 1364 C C . ILE A 1 192 ? 0.112 4.023 24.406 1 96.38 192 ILE A C 1
ATOM 1366 O O . ILE A 1 192 ? 0.446 2.943 23.906 1 96.38 192 ILE A O 1
ATOM 1370 N N . GLY A 1 193 ? 0.484 5.199 23.891 1 96.5 193 GLY A N 1
ATOM 1371 C CA . GLY A 1 193 ? 1.434 5.258 22.781 1 96.5 193 GLY A CA 1
ATOM 1372 C C . GLY A 1 193 ? 2.758 4.59 23.109 1 96.5 193 GLY A C 1
ATOM 1373 O O . GLY A 1 193 ? 3.307 3.859 22.281 1 96.5 193 GLY A O 1
ATOM 1374 N N . ALA A 1 194 ? 3.201 4.75 24.297 1 96.31 194 ALA A N 1
ATOM 1375 C CA . ALA A 1 194 ? 4.469 4.16 24.719 1 96.31 194 ALA A CA 1
ATOM 1376 C C . ALA A 1 194 ? 4.363 2.641 24.812 1 96.31 194 ALA A C 1
ATOM 1378 O O . ALA A 1 194 ? 5.258 1.922 24.359 1 96.31 194 ALA A O 1
ATOM 1379 N N . ILE A 1 195 ? 3.346 2.223 25.375 1 96.94 195 ILE A N 1
ATOM 1380 C CA . ILE A 1 195 ? 3.133 0.785 25.516 1 96.94 195 ILE A CA 1
ATOM 1381 C C . ILE A 1 195 ? 3.025 0.148 24.125 1 96.94 195 ILE A C 1
ATOM 1383 O O . ILE A 1 195 ? 3.643 -0.887 23.875 1 96.94 195 ILE A O 1
ATOM 1387 N N . ALA A 1 196 ? 2.252 0.779 23.328 1 95.69 196 ALA A N 1
ATOM 1388 C CA . ALA A 1 196 ? 2.072 0.268 21.984 1 95.69 196 ALA A CA 1
ATOM 1389 C C . ALA A 1 196 ? 3.393 0.267 21.219 1 95.69 196 ALA A C 1
ATOM 1391 O O . ALA A 1 196 ? 3.662 -0.645 20.422 1 95.69 196 ALA A O 1
ATOM 1392 N N . ALA A 1 197 ? 4.148 1.294 21.422 1 95.56 197 ALA A N 1
ATOM 1393 C CA . ALA A 1 197 ? 5.438 1.411 20.75 1 95.56 197 ALA A CA 1
ATOM 1394 C C . ALA A 1 197 ? 6.379 0.286 21.156 1 95.56 197 ALA A C 1
ATOM 1396 O O . ALA A 1 197 ? 7.059 -0.309 20.328 1 95.56 197 ALA A O 1
ATOM 1397 N N . VAL A 1 198 ? 6.43 0.012 22.406 1 95.25 198 VAL A N 1
ATOM 1398 C CA . VAL A 1 198 ? 7.285 -1.054 22.922 1 95.25 198 VAL A CA 1
ATOM 1399 C C . VAL A 1 198 ? 6.797 -2.404 22.391 1 95.25 198 VAL A C 1
ATOM 1401 O O . VAL A 1 198 ? 7.602 -3.252 22 1 95.25 198 VAL A O 1
ATOM 1404 N N . GLY A 1 199 ? 5.516 -2.584 22.469 1 94.81 199 GLY A N 1
ATOM 1405 C CA . GLY A 1 199 ? 4.945 -3.803 21.922 1 94.81 199 GLY A CA 1
ATOM 1406 C C . GLY A 1 199 ? 5.246 -3.99 20.438 1 94.81 199 GLY A C 1
ATOM 1407 O O . GLY A 1 199 ? 5.637 -5.078 20.016 1 94.81 199 GLY A O 1
ATOM 1408 N N . ALA A 1 200 ? 5.051 -2.99 19.688 1 94.44 200 ALA A N 1
ATOM 1409 C CA . ALA A 1 200 ? 5.328 -3.047 18.25 1 94.44 200 ALA A CA 1
ATOM 1410 C C . ALA A 1 200 ? 6.812 -3.305 18 1 94.44 200 ALA A C 1
ATOM 1412 O O . ALA A 1 200 ? 7.168 -4.051 17.078 1 94.44 200 ALA A O 1
ATOM 1413 N N . ALA A 1 201 ? 7.629 -2.633 18.766 1 94.19 201 ALA A N 1
ATOM 1414 C CA . ALA A 1 201 ? 9.07 -2.836 18.641 1 94.19 201 ALA A CA 1
ATOM 1415 C C . ALA A 1 201 ? 9.445 -4.293 18.891 1 94.19 201 ALA A C 1
ATOM 1417 O O . ALA A 1 201 ? 10.266 -4.867 18.188 1 94.19 201 ALA A O 1
ATOM 1418 N N . LYS A 1 202 ? 8.906 -4.855 19.906 1 93.06 202 LYS A N 1
ATOM 1419 C CA . LYS A 1 202 ? 9.164 -6.258 20.219 1 93.06 202 LYS A CA 1
ATOM 1420 C C . LYS A 1 202 ? 8.688 -7.176 19.094 1 93.06 202 LYS A C 1
ATOM 1422 O O . LYS A 1 202 ? 9.352 -8.164 18.766 1 93.06 202 LYS A O 1
ATOM 1427 N N . LEU A 1 203 ? 7.605 -6.855 18.547 1 91.62 203 LEU A N 1
ATOM 1428 C CA . LEU A 1 203 ? 7.07 -7.637 17.438 1 91.62 203 LEU A CA 1
ATOM 1429 C C . LEU A 1 203 ? 7.996 -7.559 16.234 1 91.62 203 LEU A C 1
ATOM 1431 O O . LEU A 1 203 ? 8.297 -8.578 15.609 1 91.62 203 LEU A O 1
ATOM 1435 N N . HIS A 1 204 ? 8.422 -6.383 15.891 1 91.62 204 HIS A N 1
ATOM 1436 C CA . HIS A 1 204 ? 9.312 -6.184 14.75 1 91.62 204 HIS A CA 1
ATOM 1437 C C . HIS A 1 204 ? 10.617 -6.949 14.938 1 91.62 204 HIS A C 1
ATOM 1439 O O . HIS A 1 204 ? 11.188 -7.457 13.969 1 91.62 204 HIS A O 1
ATOM 1445 N N . ARG A 1 205 ? 11.055 -7.02 16.125 1 88.88 205 ARG A N 1
ATOM 1446 C CA . ARG A 1 205 ? 12.305 -7.723 16.406 1 88.88 205 ARG A CA 1
ATOM 1447 C C . ARG A 1 205 ? 12.164 -9.219 16.156 1 88.88 205 ARG A C 1
ATOM 1449 O O . ARG A 1 205 ? 13.133 -9.883 15.797 1 88.88 205 ARG A O 1
ATOM 1456 N N . ARG A 1 206 ? 10.984 -9.703 16.281 1 88.38 206 ARG A N 1
ATOM 1457 C CA . ARG A 1 206 ? 10.75 -11.133 16.156 1 88.38 206 ARG A CA 1
ATOM 1458 C C . ARG A 1 206 ? 10.406 -11.5 14.711 1 88.38 206 ARG A C 1
ATOM 1460 O O . ARG A 1 206 ? 10.492 -12.672 14.32 1 88.38 206 ARG A O 1
ATOM 1467 N N . ILE A 1 207 ? 10.039 -10.516 13.953 1 89.44 207 ILE A N 1
ATOM 1468 C CA . ILE A 1 207 ? 9.594 -10.75 12.586 1 89.44 207 ILE A CA 1
ATOM 1469 C C . ILE A 1 207 ? 10.789 -10.703 11.641 1 89.44 207 ILE A C 1
ATOM 1471 O O . ILE A 1 207 ? 11.578 -9.75 11.672 1 89.44 207 ILE A O 1
ATOM 1475 N N . GLU A 1 208 ? 10.883 -11.633 10.82 1 84.38 208 GLU A N 1
ATOM 1476 C CA . GLU A 1 208 ? 11.961 -11.672 9.836 1 84.38 208 GLU A CA 1
ATOM 1477 C C . GLU A 1 208 ? 11.438 -11.398 8.43 1 84.38 208 GLU A C 1
ATOM 1479 O O . GLU A 1 208 ? 12.188 -10.945 7.566 1 84.38 208 GLU A O 1
ATOM 1484 N N . ASP A 1 209 ? 10.219 -11.586 8.219 1 89.81 209 ASP A N 1
ATOM 1485 C CA . ASP A 1 209 ? 9.617 -11.422 6.895 1 89.81 209 ASP A CA 1
ATOM 1486 C C . ASP A 1 209 ? 9.273 -9.961 6.621 1 89.81 209 ASP A C 1
ATOM 1488 O O . ASP A 1 209 ? 8.508 -9.352 7.363 1 89.81 209 ASP A O 1
ATOM 1492 N N . PRO A 1 210 ? 9.805 -9.461 5.527 1 90.06 210 PRO A N 1
ATOM 1493 C CA . PRO A 1 210 ? 9.586 -8.047 5.215 1 90.06 210 PRO A CA 1
ATOM 1494 C C . PRO A 1 210 ? 8.109 -7.703 5.035 1 90.06 210 PRO A C 1
ATOM 1496 O O . PRO A 1 210 ? 7.684 -6.594 5.375 1 90.06 210 PRO A O 1
ATOM 1499 N N . LEU A 1 211 ? 7.355 -8.617 4.52 1 92 211 LEU A N 1
ATOM 1500 C CA . LEU A 1 211 ? 5.941 -8.344 4.297 1 92 211 LEU A CA 1
ATOM 1501 C C . LEU A 1 211 ? 5.188 -8.266 5.617 1 92 211 LEU A C 1
ATOM 1503 O O . LEU A 1 211 ? 4.293 -7.43 5.777 1 92 211 LEU A O 1
ATOM 1507 N N . LEU A 1 212 ? 5.539 -9.141 6.504 1 92.31 212 LEU A N 1
ATOM 1508 C CA . LEU A 1 212 ? 4.922 -9.102 7.824 1 92.31 212 LEU A CA 1
ATOM 1509 C C . LEU A 1 212 ? 5.312 -7.836 8.578 1 92.31 212 LEU A C 1
ATOM 1511 O O . LEU A 1 212 ? 4.477 -7.223 9.242 1 92.31 212 LEU A O 1
ATOM 1515 N N . ASP A 1 213 ? 6.547 -7.43 8.453 1 92.81 213 ASP A N 1
ATOM 1516 C CA . ASP A 1 213 ? 7.004 -6.18 9.055 1 92.81 213 ASP A CA 1
ATOM 1517 C C . ASP A 1 213 ? 6.223 -4.988 8.516 1 92.81 213 ASP A C 1
ATOM 1519 O O . ASP A 1 213 ? 5.84 -4.09 9.266 1 92.81 213 ASP A O 1
ATOM 1523 N N . ASP A 1 214 ? 6.074 -5.035 7.242 1 94.06 214 ASP A N 1
ATOM 1524 C CA . ASP A 1 214 ? 5.352 -3.967 6.559 1 94.06 214 ASP A CA 1
ATOM 1525 C C . ASP A 1 214 ? 3.896 -3.91 7.016 1 94.06 214 ASP A C 1
ATOM 1527 O O . ASP A 1 214 ? 3.357 -2.828 7.258 1 94.06 214 ASP A O 1
ATOM 1531 N N . ALA A 1 215 ? 3.281 -5.023 7.102 1 94.75 215 ALA A N 1
ATOM 1532 C CA . ALA A 1 215 ? 1.883 -5.102 7.516 1 94.75 215 ALA A CA 1
ATOM 1533 C C . ALA A 1 215 ? 1.71 -4.613 8.953 1 94.75 215 ALA A C 1
ATOM 1535 O O . ALA A 1 215 ? 0.759 -3.891 9.258 1 94.75 215 ALA A O 1
ATOM 1536 N N . VAL A 1 216 ? 2.625 -4.996 9.797 1 93.94 216 VAL A N 1
ATOM 1537 C CA . VAL A 1 216 ? 2.576 -4.562 11.188 1 93.94 216 VAL A CA 1
ATOM 1538 C C . VAL A 1 216 ? 2.744 -3.049 11.266 1 93.94 216 VAL A C 1
ATOM 1540 O O . VAL A 1 216 ? 2.037 -2.377 12.023 1 93.94 216 VAL A O 1
ATOM 1543 N N . SER A 1 217 ? 3.697 -2.578 10.523 1 94.81 217 SER A N 1
ATOM 1544 C CA . SER A 1 217 ? 3.922 -1.136 10.492 1 94.81 217 SER A CA 1
ATOM 1545 C C . SER A 1 217 ? 2.676 -0.39 10.031 1 94.81 217 SER A C 1
ATOM 1547 O O . SER A 1 217 ? 2.33 0.656 10.578 1 94.81 217 SER A O 1
ATOM 1549 N N . LEU A 1 218 ? 2.014 -0.896 9.031 1 94.69 218 LEU A N 1
ATOM 1550 C CA . LEU A 1 218 ? 0.815 -0.27 8.484 1 94.69 218 LEU A CA 1
ATOM 1551 C C . LEU A 1 218 ? -0.332 -0.322 9.492 1 94.69 218 LEU A C 1
ATOM 1553 O O . LEU A 1 218 ? -1.15 0.598 9.547 1 94.69 218 LEU A O 1
ATOM 1557 N N . LEU A 1 219 ? -0.397 -1.367 10.297 1 95.38 219 LEU A N 1
ATOM 1558 C CA . LEU A 1 219 ? -1.499 -1.594 11.227 1 95.38 219 LEU A CA 1
ATOM 1559 C C . LEU A 1 219 ? -1.291 -0.813 12.516 1 95.38 219 LEU A C 1
ATOM 1561 O O . LEU A 1 219 ? -2.252 -0.527 13.234 1 95.38 219 LEU A O 1
ATOM 1565 N N . THR A 1 220 ? -0.092 -0.494 12.844 1 95.88 220 THR A N 1
ATOM 1566 C CA . THR A 1 220 ? 0.284 0.059 14.141 1 95.88 220 THR A CA 1
ATOM 1567 C C . THR A 1 220 ? -0.511 1.327 14.438 1 95.88 220 THR A C 1
ATOM 1569 O O . THR A 1 220 ? -1.159 1.429 15.484 1 95.88 220 THR A O 1
ATOM 1572 N N . PRO A 1 221 ? -0.536 2.314 13.539 1 95.88 221 PRO A N 1
ATOM 1573 C CA . PRO A 1 221 ? -1.274 3.531 13.883 1 95.88 221 PRO A CA 1
ATOM 1574 C C . PRO A 1 221 ? -2.764 3.277 14.094 1 95.88 221 PRO A C 1
ATOM 1576 O O . PRO A 1 221 ? -3.383 3.9 14.961 1 95.88 221 PRO A O 1
ATOM 1579 N N . PHE A 1 222 ? -3.316 2.385 13.43 1 95.56 222 PHE A N 1
ATOM 1580 C CA . PHE A 1 222 ? -4.742 2.102 13.547 1 95.56 222 PHE A CA 1
ATOM 1581 C C . PHE A 1 222 ? -5.043 1.382 14.852 1 95.56 222 PHE A C 1
ATOM 1583 O O . PHE A 1 222 ? -6.031 1.69 15.523 1 95.56 222 PHE A O 1
ATOM 1590 N N . VAL A 1 223 ? -4.262 0.44 15.164 1 94.81 223 VAL A N 1
ATOM 1591 C CA . VAL A 1 223 ? -4.465 -0.292 16.406 1 94.81 223 VAL A CA 1
ATOM 1592 C C . VAL A 1 223 ? -4.312 0.657 17.594 1 94.81 223 VAL A C 1
ATOM 1594 O O . VAL A 1 223 ? -5.102 0.606 18.547 1 94.81 223 VAL A O 1
ATOM 1597 N N . VAL A 1 224 ? -3.332 1.508 17.531 1 96.38 224 VAL A N 1
ATOM 1598 C CA . VAL A 1 224 ? -3.064 2.457 18.609 1 96.38 224 VAL A CA 1
ATOM 1599 C C . VAL A 1 224 ? -4.254 3.398 18.781 1 96.38 224 VAL A C 1
ATOM 1601 O O . VAL A 1 224 ? -4.691 3.662 19.891 1 96.38 224 VAL A O 1
ATOM 1604 N N . VAL A 1 225 ? -4.801 3.898 17.719 1 93.94 225 VAL A N 1
ATOM 1605 C CA . VAL A 1 225 ? -5.914 4.84 17.766 1 93.94 225 VAL A CA 1
ATOM 1606 C C . VAL A 1 225 ? -7.145 4.152 18.359 1 93.94 225 VAL A C 1
ATOM 1608 O O . VAL A 1 225 ? -7.844 4.73 19.188 1 93.94 225 VAL A O 1
ATOM 1611 N N . ILE A 1 226 ? -7.426 2.979 17.906 1 93.19 226 ILE A N 1
ATOM 1612 C CA . ILE A 1 226 ? -8.609 2.25 18.344 1 93.19 226 ILE A CA 1
ATOM 1613 C C . ILE A 1 226 ? -8.516 1.982 19.844 1 93.19 226 ILE A C 1
ATOM 1615 O O . ILE A 1 226 ? -9.477 2.207 20.594 1 93.19 226 ILE A O 1
ATOM 1619 N N . VAL A 1 227 ? -7.379 1.585 20.328 1 94.38 227 VAL A N 1
ATOM 1620 C CA . VAL A 1 227 ? -7.176 1.288 21.75 1 94.38 227 VAL A CA 1
ATOM 1621 C C . VAL A 1 227 ? -7.277 2.574 22.562 1 94.38 227 VAL A C 1
ATOM 1623 O O . VAL A 1 227 ? -7.918 2.598 23.609 1 94.38 227 VAL A O 1
ATOM 1626 N N . ALA A 1 228 ? -6.609 3.598 22.062 1 94.06 228 ALA A N 1
ATOM 1627 C CA . ALA A 1 228 ? -6.641 4.875 22.766 1 94.06 228 ALA A CA 1
ATOM 1628 C C . ALA A 1 228 ? -8.062 5.418 22.859 1 94.06 228 ALA A C 1
ATOM 1630 O O . ALA A 1 228 ? -8.477 5.914 23.906 1 94.06 228 ALA A O 1
ATOM 1631 N N . GLU A 1 229 ? -8.828 5.348 21.797 1 89.38 229 GLU A N 1
ATOM 1632 C CA . GLU A 1 229 ? -10.203 5.828 21.797 1 89.38 229 GLU A CA 1
ATOM 1633 C C . GLU A 1 229 ? -11.078 5.004 22.734 1 89.38 229 GLU A C 1
ATOM 1635 O O . GLU A 1 229 ? -11.938 5.547 23.422 1 89.38 229 GLU A O 1
ATOM 1640 N N . GLU A 1 230 ? -10.875 3.705 22.719 1 90.31 230 GLU A N 1
ATOM 1641 C CA . GLU A 1 230 ? -11.656 2.824 23.594 1 90.31 230 GLU A CA 1
ATOM 1642 C C . GLU A 1 230 ? -11.375 3.113 25.062 1 90.31 230 GLU A C 1
ATOM 1644 O O . GLU A 1 230 ? -12.266 2.977 25.906 1 90.31 230 GLU A O 1
ATOM 1649 N N . LEU A 1 231 ? -10.234 3.564 25.375 1 93 231 LEU A N 1
ATOM 1650 C CA . LEU A 1 231 ? -9.852 3.816 26.75 1 93 231 LEU A CA 1
ATOM 1651 C C . LEU A 1 231 ? -10.055 5.281 27.125 1 93 231 LEU A C 1
ATOM 1653 O O . LEU A 1 231 ? -9.711 5.707 28.219 1 93 231 LEU A O 1
ATOM 1657 N N . GLY A 1 232 ? -10.508 6.031 26.172 1 87.56 232 GLY A N 1
ATOM 1658 C CA . GLY A 1 232 ? -10.844 7.422 26.422 1 87.56 232 GLY A CA 1
ATOM 1659 C C . GLY A 1 232 ? -9.633 8.336 26.469 1 87.56 232 GLY A C 1
ATOM 1660 O O . GLY A 1 232 ? -9.664 9.391 27.109 1 87.56 232 GLY A O 1
ATOM 1661 N N . ALA A 1 233 ? -8.531 7.965 25.922 1 91.31 233 ALA A N 1
ATOM 1662 C CA . ALA A 1 233 ? -7.316 8.773 25.859 1 91.31 233 ALA A CA 1
ATOM 1663 C C . ALA A 1 233 ? -7.188 9.461 24.5 1 91.31 233 ALA A C 1
ATOM 1665 O O . ALA A 1 233 ? -7.977 9.203 23.594 1 91.31 233 ALA A O 1
ATOM 1666 N N . SER A 1 234 ? -6.262 10.414 24.469 1 90.12 234 SER A N 1
ATOM 1667 C CA . SER A 1 234 ? -6.031 11.109 23.203 1 90.12 234 SER A CA 1
ATOM 1668 C C . SER A 1 234 ? -5.375 10.188 22.172 1 90.12 234 SER A C 1
ATOM 1670 O O . SER A 1 234 ? -4.203 9.836 22.312 1 90.12 234 SER A O 1
ATOM 1672 N N . SER A 1 235 ? -6.109 9.852 21.172 1 91.38 235 SER A N 1
ATOM 1673 C CA . SER A 1 235 ? -5.594 8.953 20.141 1 91.38 235 SER A CA 1
ATOM 1674 C C . SER A 1 235 ? -4.48 9.609 19.344 1 91.38 235 SER A C 1
ATOM 1676 O O . SER A 1 235 ? -3.529 8.945 18.922 1 91.38 235 SER A O 1
ATOM 1678 N N . VAL A 1 236 ? -4.527 10.906 19.156 1 89.81 236 VAL A N 1
ATOM 1679 C CA . VAL A 1 236 ? -3.541 11.648 18.375 1 89.81 236 VAL A CA 1
ATOM 1680 C C . VAL A 1 236 ? -2.186 11.602 19.078 1 89.81 236 VAL A C 1
ATOM 1682 O O . VAL A 1 236 ? -1.168 11.289 18.469 1 89.81 236 VAL A O 1
ATOM 1685 N N . VAL A 1 237 ? -2.244 11.883 20.328 1 92.06 237 VAL A N 1
ATOM 1686 C CA . VAL A 1 237 ? -1.007 11.867 21.094 1 92.06 237 VAL A CA 1
ATOM 1687 C C . VAL A 1 237 ? -0.423 10.453 21.109 1 92.06 237 VAL A C 1
ATOM 1689 O O . VAL A 1 237 ? 0.792 10.281 20.984 1 92.06 237 VAL A O 1
ATOM 1692 N N . ALA A 1 238 ? -1.258 9.516 21.281 1 95.62 238 ALA A N 1
ATOM 1693 C CA . ALA A 1 238 ? -0.806 8.125 21.328 1 95.62 238 ALA A CA 1
ATOM 1694 C C . ALA A 1 238 ? -0.073 7.738 20.047 1 95.62 238 ALA A C 1
ATOM 1696 O O . ALA A 1 238 ? 1.002 7.137 20.094 1 95.62 238 ALA A O 1
ATOM 1697 N N . VAL A 1 239 ? -0.607 8.07 18.953 1 95.19 239 VAL A N 1
ATOM 1698 C CA . VAL A 1 239 ? -0.021 7.707 17.672 1 95.19 239 VAL A CA 1
ATOM 1699 C C . VAL A 1 239 ? 1.307 8.438 17.484 1 95.19 239 VAL A C 1
ATOM 1701 O O . VAL A 1 239 ? 2.273 7.863 16.969 1 95.19 239 VAL A O 1
ATOM 1704 N N . VAL A 1 240 ? 1.384 9.688 17.828 1 93.19 240 VAL A N 1
ATOM 1705 C CA . VAL A 1 240 ? 2.594 10.492 17.688 1 93.19 240 VAL A CA 1
ATOM 1706 C C . VAL A 1 240 ? 3.715 9.891 18.531 1 93.19 240 VAL A C 1
ATOM 1708 O O . VAL A 1 240 ? 4.844 9.742 18.062 1 93.19 240 VAL A O 1
ATOM 1711 N N . ILE A 1 241 ? 3.379 9.508 19.734 1 94.69 241 ILE A N 1
ATOM 1712 C CA . ILE A 1 241 ? 4.375 8.938 20.641 1 94.69 241 ILE A CA 1
ATOM 1713 C C . ILE A 1 241 ? 4.863 7.598 20.078 1 94.69 241 ILE A C 1
ATOM 1715 O O . ILE A 1 241 ? 6.062 7.309 20.109 1 94.69 241 ILE A O 1
ATOM 1719 N N . ALA A 1 242 ? 3.967 6.82 19.641 1 96.12 242 ALA A N 1
ATOM 1720 C CA . ALA A 1 242 ? 4.344 5.547 19.031 1 96.12 242 ALA A CA 1
ATOM 1721 C C . ALA A 1 242 ? 5.27 5.758 17.828 1 96.12 242 ALA A C 1
ATOM 1723 O O . ALA A 1 242 ? 6.277 5.066 17.688 1 96.12 242 ALA A O 1
ATOM 1724 N N . GLY A 1 243 ? 4.914 6.695 17.016 1 94.94 243 GLY A N 1
ATOM 1725 C CA . GLY A 1 243 ? 5.727 7.004 15.852 1 94.94 243 GLY A CA 1
ATOM 1726 C C . GLY A 1 243 ? 7.109 7.516 16.203 1 94.94 243 GLY A C 1
ATOM 1727 O O . GLY A 1 243 ? 8.102 7.113 15.602 1 94.94 243 GLY A O 1
ATOM 1728 N N . LEU A 1 244 ? 7.199 8.406 17.141 1 93.06 244 LEU A N 1
ATOM 1729 C CA . LEU A 1 244 ? 8.477 8.961 17.578 1 93.06 244 LEU A CA 1
ATOM 1730 C C . LEU A 1 244 ? 9.383 7.871 18.125 1 93.06 244 LEU A C 1
ATOM 1732 O O . LEU A 1 244 ? 10.57 7.805 17.781 1 93.06 244 LEU A O 1
ATOM 1736 N N . TYR A 1 245 ? 8.812 7.074 18.922 1 93.38 245 TYR A N 1
ATOM 1737 C CA . TYR A 1 245 ? 9.578 5.996 19.531 1 93.38 245 TYR A CA 1
ATOM 1738 C C . TYR A 1 245 ? 10.094 5.027 18.469 1 93.38 245 TYR A C 1
ATOM 1740 O O . TYR A 1 245 ? 11.273 4.664 18.469 1 93.38 245 TYR A O 1
ATOM 1748 N N . LEU A 1 246 ? 9.273 4.609 17.656 1 92.94 246 LEU A N 1
ATOM 1749 C CA . LEU A 1 246 ? 9.641 3.629 16.641 1 92.94 246 LEU A CA 1
ATOM 1750 C C . LEU A 1 246 ? 10.555 4.25 15.586 1 92.94 246 LEU A C 1
ATOM 1752 O O . LEU A 1 246 ? 11.438 3.578 15.047 1 92.94 246 LEU A O 1
ATOM 1756 N N . GLY A 1 247 ? 10.258 5.492 15.25 1 89.56 247 GLY A N 1
ATOM 1757 C CA . GLY A 1 247 ? 11.102 6.18 14.289 1 89.56 247 GLY A CA 1
ATOM 1758 C C . GLY A 1 247 ? 12.562 6.219 14.703 1 89.56 247 GLY A C 1
ATOM 1759 O O . GLY A 1 247 ? 13.453 6.105 13.859 1 89.56 247 GLY A O 1
ATOM 1760 N N . HIS A 1 248 ? 12.75 6.34 15.891 1 86.31 248 HIS A N 1
ATOM 1761 C CA . HIS A 1 248 ? 14.102 6.418 16.422 1 86.31 248 HIS A CA 1
ATOM 1762 C C . HIS A 1 248 ? 14.773 5.051 16.422 1 86.31 248 HIS A C 1
ATOM 1764 O O . HIS A 1 248 ? 16 4.957 16.312 1 86.31 248 HIS A O 1
ATOM 1770 N N . ARG A 1 249 ? 14.031 4.004 16.391 1 85.62 249 ARG A N 1
ATOM 1771 C CA . ARG A 1 249 ? 14.594 2.674 16.578 1 85.62 249 ARG A CA 1
ATOM 1772 C C . ARG A 1 249 ? 14.555 1.865 15.289 1 85.62 249 ARG A C 1
ATOM 1774 O O . ARG A 1 249 ? 15.297 0.893 15.133 1 85.62 249 ARG A O 1
ATOM 1781 N N . ILE A 1 250 ? 13.789 2.184 14.359 1 82.5 250 ILE A N 1
ATOM 1782 C CA . ILE A 1 250 ? 13.516 1.412 13.156 1 82.5 250 ILE A CA 1
ATOM 1783 C C . ILE A 1 250 ? 14.805 1.18 12.383 1 82.5 250 ILE A C 1
ATOM 1785 O O . ILE A 1 250 ? 15.062 0.073 11.898 1 82.5 250 ILE A O 1
ATOM 1789 N N . PRO A 1 251 ? 15.68 2.189 12.344 1 75.88 251 PRO A N 1
ATOM 1790 C CA . PRO A 1 251 ? 16.906 1.969 11.578 1 75.88 251 PRO A CA 1
ATOM 1791 C C . PRO A 1 251 ? 17.75 0.823 12.125 1 75.88 251 PRO A C 1
ATOM 1793 O O . PRO A 1 251 ? 18.547 0.23 11.398 1 75.88 251 PRO A O 1
ATOM 1796 N N . TYR A 1 252 ? 17.469 0.413 13.312 1 77.69 252 TYR A N 1
ATOM 1797 C CA . TYR A 1 252 ? 18.312 -0.607 13.93 1 77.69 252 TYR A CA 1
ATOM 1798 C C . TYR A 1 252 ? 17.484 -1.839 14.297 1 77.69 252 TYR A C 1
ATOM 1800 O O . TYR A 1 252 ? 18.047 -2.861 14.703 1 77.69 252 TYR A O 1
ATOM 1808 N N . LEU A 1 253 ? 16.281 -1.697 14.109 1 81.62 253 LEU A N 1
ATOM 1809 C CA . LEU A 1 253 ? 15.375 -2.768 14.5 1 81.62 253 LEU A CA 1
ATOM 1810 C C . LEU A 1 253 ? 15.047 -3.662 13.312 1 81.62 253 LEU A C 1
ATOM 1812 O O . LEU A 1 253 ? 14.977 -4.887 13.445 1 81.62 253 LEU A O 1
ATOM 1816 N N . LEU A 1 254 ? 14.938 -3.086 12.156 1 85.75 254 LEU A N 1
ATOM 1817 C CA . LEU A 1 254 ? 14.438 -3.812 10.992 1 85.75 254 LEU A CA 1
ATOM 1818 C C . LEU A 1 254 ? 15.586 -4.176 10.047 1 85.75 254 LEU A C 1
ATOM 1820 O O . LEU A 1 254 ? 16.625 -3.525 10.055 1 85.75 254 LEU A O 1
ATOM 1824 N N . SER A 1 255 ? 15.383 -5.168 9.281 1 86.44 255 SER A N 1
ATOM 1825 C CA . SER A 1 255 ? 16.328 -5.531 8.219 1 86.44 255 SER A CA 1
ATOM 1826 C C . SER A 1 255 ? 16.297 -4.508 7.086 1 86.44 255 SER A C 1
ATOM 1828 O O . SER A 1 255 ? 15.367 -3.703 6.992 1 86.44 255 SER A O 1
ATOM 1830 N N . ALA A 1 256 ? 17.359 -4.484 6.34 1 86.31 256 ALA A N 1
ATOM 1831 C CA . ALA A 1 256 ? 17.484 -3.557 5.219 1 86.31 256 ALA A CA 1
ATOM 1832 C C . ALA A 1 256 ? 16.312 -3.715 4.254 1 86.31 256 ALA A C 1
ATOM 1834 O O . ALA A 1 256 ? 15.719 -2.723 3.809 1 86.31 256 ALA A O 1
ATOM 1835 N N . THR A 1 257 ? 15.945 -4.973 3.994 1 85.62 257 THR A N 1
ATOM 1836 C CA . THR A 1 257 ? 14.859 -5.254 3.064 1 85.62 257 THR A CA 1
ATOM 1837 C C . THR A 1 257 ? 13.523 -4.77 3.627 1 85.62 257 THR A C 1
ATOM 1839 O O . THR A 1 257 ? 12.703 -4.211 2.898 1 85.62 257 THR A O 1
ATOM 1842 N N . SER A 1 258 ? 13.367 -4.953 4.906 1 89.38 258 SER A N 1
ATOM 1843 C CA . SER A 1 258 ? 12.141 -4.512 5.559 1 89.38 258 SER A CA 1
ATOM 1844 C C . SER A 1 258 ? 12.023 -2.992 5.547 1 89.38 258 SER A C 1
ATOM 1846 O O . SER A 1 258 ? 10.938 -2.449 5.324 1 89.38 258 SER A O 1
ATOM 1848 N N . ARG A 1 259 ? 13.094 -2.301 5.734 1 90.06 259 ARG A N 1
ATOM 1849 C CA . ARG A 1 259 ? 13.086 -0.841 5.742 1 90.06 259 ARG A CA 1
ATOM 1850 C C . ARG A 1 259 ? 12.75 -0.287 4.363 1 90.06 259 ARG A C 1
ATOM 1852 O O . ARG A 1 259 ? 11.953 0.647 4.238 1 90.06 259 ARG A O 1
ATOM 1859 N N . LEU A 1 260 ? 13.359 -0.868 3.365 1 88.88 260 LEU A N 1
ATOM 1860 C CA . LEU A 1 260 ? 13.086 -0.417 2.006 1 88.88 260 LEU A CA 1
ATOM 1861 C C . LEU A 1 260 ? 11.625 -0.655 1.641 1 88.88 260 LEU A C 1
ATOM 1863 O O . LEU A 1 260 ? 10.992 0.202 1.021 1 88.88 260 LEU A O 1
ATOM 1867 N N . GLN A 1 261 ? 11.164 -1.799 2.043 1 90 261 GLN A N 1
ATOM 1868 C CA . GLN A 1 261 ? 9.773 -2.168 1.787 1 90 261 GLN A CA 1
ATOM 1869 C C . GLN A 1 261 ? 8.812 -1.223 2.504 1 90 261 GLN A C 1
ATOM 1871 O O . GLN A 1 261 ? 7.867 -0.712 1.897 1 90 261 GLN A O 1
ATOM 1876 N N . MET A 1 262 ? 9.031 -1.018 3.744 1 91.44 262 MET A N 1
ATOM 1877 C CA . MET A 1 262 ? 8.172 -0.168 4.57 1 91.44 262 MET A CA 1
ATOM 1878 C C . MET A 1 262 ? 8.188 1.271 4.066 1 91.44 262 MET A C 1
ATOM 1880 O O . MET A 1 262 ? 7.148 1.922 4.004 1 91.44 262 MET A O 1
ATOM 1884 N N . ASP A 1 263 ? 9.344 1.707 3.715 1 91.5 263 ASP A N 1
ATOM 1885 C CA . ASP A 1 263 ? 9.477 3.076 3.227 1 91.5 263 ASP A CA 1
ATOM 1886 C C . ASP A 1 263 ? 8.68 3.283 1.941 1 91.5 263 ASP A C 1
ATOM 1888 O O . ASP A 1 263 ? 8.008 4.305 1.78 1 91.5 263 ASP A O 1
ATOM 1892 N N . ALA A 1 264 ? 8.828 2.346 1.079 1 92.5 264 ALA A N 1
ATOM 1893 C CA . ALA A 1 264 ? 8.117 2.441 -0.194 1 92.5 264 ALA A CA 1
ATOM 1894 C C . ALA A 1 264 ? 6.605 2.5 0.024 1 92.5 264 ALA A C 1
ATOM 1896 O O . ALA A 1 264 ? 5.918 3.332 -0.575 1 92.5 264 ALA A O 1
ATOM 1897 N N . VAL A 1 265 ? 6.078 1.713 0.879 1 94.56 265 VAL A N 1
ATOM 1898 C CA . VAL A 1 265 ? 4.645 1.616 1.131 1 94.56 265 VAL A CA 1
ATOM 1899 C C . VAL A 1 265 ? 4.152 2.893 1.809 1 94.56 265 VAL A C 1
ATOM 1901 O O . VAL A 1 265 ? 3.125 3.453 1.419 1 94.56 265 VAL A O 1
ATOM 1904 N N . TRP A 1 266 ? 4.859 3.338 2.793 1 93.81 266 TRP A N 1
ATOM 1905 C CA . TRP A 1 266 ? 4.434 4.535 3.51 1 93.81 266 TRP A CA 1
ATOM 1906 C C . TRP A 1 266 ? 4.504 5.766 2.611 1 93.81 266 TRP A C 1
ATOM 1908 O O . TRP A 1 266 ? 3.678 6.672 2.723 1 93.81 266 TRP A O 1
ATOM 1918 N N . ARG A 1 267 ? 5.512 5.836 1.732 1 92.94 267 ARG A N 1
ATOM 1919 C CA . ARG A 1 267 ? 5.617 6.969 0.817 1 92.94 267 ARG A CA 1
ATOM 1920 C C . ARG A 1 267 ? 4.391 7.059 -0.083 1 92.94 267 ARG A C 1
ATOM 1922 O O . ARG A 1 267 ? 3.828 8.141 -0.267 1 92.94 267 ARG A O 1
ATOM 1929 N N . LEU A 1 268 ? 3.992 5.926 -0.563 1 94.56 268 LEU A N 1
ATOM 1930 C CA . LEU A 1 268 ? 2.822 5.934 -1.434 1 94.56 268 LEU A CA 1
ATOM 1931 C C . LEU A 1 268 ? 1.553 6.215 -0.634 1 94.56 268 LEU A C 1
ATOM 1933 O O . LEU A 1 268 ? 0.686 6.969 -1.081 1 94.56 268 LEU A O 1
ATOM 1937 N N . THR A 1 269 ? 1.438 5.582 0.496 1 94.44 269 THR A N 1
ATOM 1938 C CA . THR A 1 269 ? 0.261 5.758 1.338 1 94.44 269 THR A CA 1
ATOM 1939 C C . THR A 1 269 ? 0.08 7.227 1.718 1 94.44 269 THR A C 1
ATOM 1941 O O . THR A 1 269 ? -1.023 7.766 1.619 1 94.44 269 THR A O 1
ATOM 1944 N N . THR A 1 270 ? 1.147 7.875 2.156 1 92.31 270 THR A N 1
ATOM 1945 C CA . THR A 1 270 ? 1.099 9.281 2.537 1 92.31 270 THR A CA 1
ATOM 1946 C C . THR A 1 270 ? 0.74 10.156 1.338 1 92.31 270 THR A C 1
ATOM 1948 O O . THR A 1 270 ? -0.077 11.07 1.452 1 92.31 270 THR A O 1
ATOM 1951 N N . PHE A 1 271 ? 1.321 9.836 0.197 1 92.31 271 PHE A N 1
ATOM 1952 C CA . PHE A 1 271 ? 1.068 10.562 -1.037 1 92.31 271 PHE A CA 1
ATOM 1953 C C . PHE A 1 271 ? -0.406 10.5 -1.416 1 92.31 271 PHE A C 1
ATOM 1955 O O . PHE A 1 271 ? -1.023 11.523 -1.717 1 92.31 271 PHE A O 1
ATOM 1962 N N . LEU A 1 272 ? -0.964 9.312 -1.343 1 93.69 272 LEU A N 1
ATOM 1963 C CA . LEU A 1 272 ? -2.355 9.109 -1.731 1 93.69 272 LEU A CA 1
ATOM 1964 C C . LEU A 1 272 ? -3.303 9.734 -0.715 1 93.69 272 LEU A C 1
ATOM 1966 O O . LEU A 1 272 ? -4.273 10.391 -1.091 1 93.69 272 LEU A O 1
ATOM 1970 N N . LEU A 1 273 ? -3.049 9.523 0.56 1 91.88 273 LEU A N 1
ATOM 1971 C CA . LEU A 1 273 ? -3.92 10.062 1.603 1 91.88 273 LEU A CA 1
ATOM 1972 C C . LEU A 1 273 ? -3.941 11.586 1.564 1 91.88 273 LEU A C 1
ATOM 1974 O O . LEU A 1 273 ? -5.012 12.195 1.639 1 91.88 273 LEU A O 1
ATOM 1978 N N . GLU A 1 274 ? -2.785 12.18 1.447 1 89.5 274 GLU A N 1
ATOM 1979 C CA . GLU A 1 274 ? -2.689 13.641 1.374 1 89.5 274 GLU A CA 1
ATOM 1980 C C . GLU A 1 274 ? -3.424 14.18 0.15 1 89.5 274 GLU A C 1
ATOM 1982 O O . GLU A 1 274 ? -4.145 15.172 0.242 1 89.5 274 GLU A O 1
ATOM 1987 N N . GLY A 1 275 ? -3.219 13.508 -0.958 1 90.44 275 GLY A N 1
ATOM 1988 C CA . GLY A 1 275 ? -3.893 13.945 -2.17 1 90.44 275 GLY A CA 1
ATOM 1989 C C . GLY A 1 275 ? -5.402 13.852 -2.082 1 90.44 275 GLY A C 1
ATOM 1990 O O . GLY A 1 275 ? -6.109 14.805 -2.406 1 90.44 275 GLY A O 1
ATOM 1991 N N . VAL A 1 276 ? -5.879 12.773 -1.565 1 90.56 276 VAL A N 1
ATOM 1992 C CA . VAL A 1 276 ? -7.316 12.531 -1.498 1 90.56 276 VAL A CA 1
ATOM 1993 C C . VAL A 1 276 ? -7.953 13.477 -0.481 1 90.56 276 VAL A C 1
ATOM 1995 O O . VAL A 1 276 ? -9.039 14.008 -0.718 1 90.56 276 VAL A O 1
ATOM 1998 N N . VAL A 1 277 ? -7.277 13.695 0.575 1 88.88 277 VAL A N 1
ATOM 1999 C CA . VAL A 1 277 ? -7.832 14.5 1.657 1 88.88 277 VAL A CA 1
ATOM 2000 C C . VAL A 1 277 ? -8.008 15.945 1.19 1 88.88 277 VAL A C 1
ATOM 2002 O O . VAL A 1 277 ? -9.062 16.547 1.402 1 88.88 277 VAL A O 1
ATOM 2005 N N . PHE A 1 278 ? -7.055 16.516 0.57 1 90.06 278 PHE A N 1
ATOM 2006 C CA . PHE A 1 278 ? -7.145 17.891 0.132 1 90.06 278 PHE A CA 1
ATOM 2007 C C . PHE A 1 278 ? -8.133 18.031 -1.024 1 90.06 278 PHE A C 1
ATOM 2009 O O . PHE A 1 278 ? -8.812 19.047 -1.145 1 90.06 278 PHE A O 1
ATOM 2016 N N . LEU A 1 279 ? -8.164 17.016 -1.843 1 91.62 279 LEU A N 1
ATOM 2017 C CA . LEU A 1 279 ? -9.172 17 -2.895 1 91.62 279 LEU A CA 1
ATOM 2018 C C . LEU A 1 279 ? -10.578 16.984 -2.301 1 91.62 279 LEU A C 1
ATOM 2020 O O . LEU A 1 279 ? -11.461 17.703 -2.76 1 91.62 279 LEU A O 1
ATOM 2024 N N . LEU A 1 280 ? -10.766 16.172 -1.307 1 89.12 280 LEU A N 1
ATOM 2025 C CA . LEU A 1 280 ? -12.07 16.031 -0.668 1 89.12 280 LEU A CA 1
ATOM 2026 C C . LEU A 1 280 ? -12.484 17.344 0.011 1 89.12 280 LEU A C 1
ATOM 2028 O O . LEU A 1 280 ? -13.656 17.719 -0.016 1 89.12 280 LEU A O 1
ATOM 2032 N N . VAL A 1 281 ? -11.531 17.953 0.666 1 87.94 281 VAL A N 1
ATOM 2033 C CA . VAL A 1 281 ? -11.805 19.25 1.282 1 87.94 281 VAL A CA 1
ATOM 2034 C C . VAL A 1 281 ? -12.32 20.219 0.226 1 87.94 281 VAL A C 1
ATOM 2036 O O . VAL A 1 281 ? -13.32 20.906 0.441 1 87.94 281 VAL A O 1
ATOM 2039 N N . GLY A 1 282 ? -11.664 20.266 -0.901 1 89.69 282 GLY A N 1
ATOM 2040 C CA . GLY A 1 282 ? -12.102 21.141 -1.975 1 89.69 282 GLY A CA 1
ATOM 2041 C C . GLY A 1 282 ? -13.477 20.781 -2.512 1 89.69 282 GLY A C 1
ATOM 2042 O O . GLY A 1 282 ? -14.281 21.672 -2.807 1 89.69 282 GLY A O 1
ATOM 2043 N N . LEU A 1 283 ? -13.758 19.547 -2.592 1 90.44 283 LEU A N 1
ATOM 2044 C CA . LEU A 1 283 ? -15.016 19.078 -3.158 1 90.44 283 LEU A CA 1
ATOM 2045 C C . LEU A 1 283 ? -16.188 19.406 -2.238 1 90.44 283 LEU A C 1
ATOM 2047 O O . LEU A 1 283 ? -17.344 19.344 -2.654 1 90.44 283 LEU A O 1
ATOM 2051 N N . GLN A 1 284 ? -15.891 19.734 -1.05 1 89.12 284 GLN A N 1
ATOM 2052 C CA . GLN A 1 284 ? -16.953 20.016 -0.086 1 89.12 284 GLN A CA 1
ATOM 2053 C C . GLN A 1 284 ? -17.469 21.453 -0.222 1 89.12 284 GLN A C 1
ATOM 2055 O O . GLN A 1 284 ? -18.438 21.828 0.429 1 89.12 284 GLN A O 1
ATOM 2060 N N . LEU A 1 285 ? -16.828 22.219 -0.973 1 86.38 285 LEU A N 1
ATOM 2061 C CA . LEU A 1 285 ? -17.141 23.641 -1.075 1 86.38 285 LEU A CA 1
ATOM 2062 C C . LEU A 1 285 ? -18.625 23.859 -1.375 1 86.38 285 LEU A C 1
ATOM 2064 O O . LEU A 1 285 ? -19.297 24.625 -0.684 1 86.38 285 LEU A O 1
ATOM 2068 N N . ARG A 1 286 ? -19.141 23.188 -2.334 1 86.94 286 ARG A N 1
ATOM 2069 C CA . ARG A 1 286 ? -20.516 23.391 -2.756 1 86.94 286 ARG A CA 1
ATOM 2070 C C . ARG A 1 286 ? -21.484 23.031 -1.634 1 86.94 286 ARG A C 1
ATOM 2072 O O . ARG A 1 286 ? -22.422 23.797 -1.351 1 86.94 286 ARG A O 1
ATOM 2079 N N . ALA A 1 287 ? -21.234 21.922 -1.045 1 85.75 287 ALA A N 1
ATOM 2080 C CA . ALA A 1 287 ? -22.109 21.453 0.024 1 85.75 287 ALA A CA 1
ATOM 2081 C C . ALA A 1 287 ? -22.109 22.438 1.201 1 85.75 287 ALA A C 1
ATOM 2083 O O . ALA A 1 287 ? -23.141 22.688 1.809 1 85.75 287 ALA A O 1
ATOM 2084 N N . VAL A 1 288 ? -20.938 22.984 1.547 1 86.88 288 VAL A N 1
ATOM 2085 C CA . VAL A 1 288 ? -20.781 23.875 2.691 1 86.88 288 VAL A CA 1
ATOM 2086 C C . VAL A 1 288 ? -21.406 25.234 2.381 1 86.88 288 VAL A C 1
ATOM 2088 O O . VAL A 1 288 ? -22.062 25.828 3.234 1 86.88 288 VAL A O 1
ATOM 2091 N N . VAL A 1 289 ? -21.281 25.688 1.165 1 87.75 289 VAL A N 1
ATOM 2092 C CA . VAL A 1 289 ? -21.812 26.984 0.762 1 87.75 289 VAL A CA 1
ATOM 2093 C C . VAL A 1 289 ? -23.328 26.922 0.674 1 87.75 289 VAL A C 1
ATOM 2095 O O . VAL A 1 289 ? -24.031 27.859 1.087 1 87.75 289 VAL A O 1
ATOM 2098 N N . GLU A 1 290 ? -23.828 25.828 0.225 1 87.44 290 GLU A N 1
ATOM 2099 C CA . GLU A 1 290 ? -25.266 25.688 0.044 1 87.44 290 GLU A CA 1
ATOM 2100 C C . GLU A 1 290 ? -25.969 25.516 1.384 1 87.44 290 GLU A C 1
ATOM 2102 O O . GLU A 1 290 ? -27.172 25.781 1.495 1 87.44 290 GLU A O 1
ATOM 2107 N N . SER A 1 291 ? -25.219 25.141 2.342 1 86.31 291 SER A N 1
ATOM 2108 C CA . SER A 1 291 ? -25.828 24.859 3.637 1 86.31 291 SER A CA 1
ATOM 2109 C C . SER A 1 291 ? -25.938 26.125 4.48 1 86.31 291 SER A C 1
ATOM 2111 O O . SER A 1 291 ? -26.625 26.156 5.496 1 86.31 291 SER A O 1
ATOM 2113 N N . ILE A 1 292 ? -25.391 27.234 4.02 1 88.5 292 ILE A N 1
ATOM 2114 C CA . ILE A 1 292 ? -25.359 28.469 4.801 1 88.5 292 ILE A CA 1
ATOM 2115 C C . ILE A 1 292 ? -26.75 29.109 4.816 1 88.5 292 ILE A C 1
ATOM 2117 O O . ILE A 1 292 ? -27.328 29.375 3.76 1 88.5 292 ILE A O 1
ATOM 2121 N N . GLU A 1 293 ? -27.234 29.234 5.949 1 87.44 293 GLU A N 1
ATOM 2122 C CA . GLU A 1 293 ? -28.516 29.906 6.113 1 87.44 293 GLU A CA 1
ATOM 2123 C C . GLU A 1 293 ? -28.328 31.328 6.621 1 87.44 293 GLU A C 1
ATOM 2125 O O . GLU A 1 293 ? -29.219 32.188 6.461 1 87.44 293 GLU A O 1
ATOM 2130 N N . THR A 1 294 ? -27.203 31.625 7.207 1 87.56 294 THR A N 1
ATOM 2131 C CA . THR A 1 294 ? -26.891 32.938 7.758 1 87.56 294 THR A CA 1
ATOM 2132 C C . THR A 1 294 ? -26.641 33.938 6.645 1 87.56 294 THR A C 1
ATOM 2134 O O . THR A 1 294 ? -26.219 33.594 5.547 1 87.56 294 THR A O 1
ATOM 2137 N N . ASP A 1 295 ? -26.875 35.188 6.953 1 90.44 295 ASP A N 1
ATOM 2138 C CA . ASP A 1 295 ? -26.703 36.25 5.98 1 90.44 295 ASP A CA 1
ATOM 2139 C C . ASP A 1 295 ? -25.25 36.375 5.535 1 90.44 295 ASP A C 1
ATOM 2141 O O . ASP A 1 295 ? -24.328 36.094 6.312 1 90.44 295 ASP A O 1
ATOM 2145 N N . MET A 1 296 ? -25.078 36.75 4.32 1 90.75 296 MET A N 1
ATOM 2146 C CA . MET A 1 296 ? -23.75 36.812 3.701 1 90.75 296 MET A CA 1
ATOM 2147 C C . MET A 1 296 ? -22.875 37.812 4.418 1 90.75 296 MET A C 1
ATOM 2149 O O . MET A 1 296 ? -21.672 37.594 4.59 1 90.75 296 MET A O 1
ATOM 2153 N N . SER A 1 297 ? -23.469 38.906 4.82 1 92.62 297 SER A N 1
ATOM 2154 C CA . SER A 1 297 ? -22.719 39.938 5.496 1 92.62 297 SER A CA 1
ATOM 2155 C C . SER A 1 297 ? -22.125 39.438 6.816 1 92.62 297 SER A C 1
ATOM 2157 O O . SER A 1 297 ? -20.953 39.656 7.109 1 92.62 297 SER A O 1
ATOM 2159 N N . THR A 1 298 ? -22.969 38.781 7.504 1 92.12 298 THR A N 1
ATOM 2160 C CA . THR A 1 298 ? -22.516 38.219 8.773 1 92.12 298 THR A CA 1
ATOM 2161 C C . THR A 1 298 ? -21.469 37.125 8.555 1 92.12 298 THR A C 1
ATOM 2163 O O . THR A 1 298 ? -20.5 37.031 9.289 1 92.12 298 THR A O 1
ATOM 2166 N N . THR A 1 299 ? -21.734 36.344 7.555 1 94.38 299 THR A N 1
ATOM 2167 C CA . THR A 1 299 ? -20.812 35.25 7.238 1 94.38 299 THR A CA 1
ATOM 2168 C C . THR A 1 299 ? -19.422 35.781 6.891 1 94.38 299 THR A C 1
ATOM 2170 O O . THR A 1 299 ? -18.422 35.281 7.383 1 94.38 299 THR A O 1
ATOM 2173 N N . VAL A 1 300 ? -19.328 36.781 6.098 1 95.31 300 VAL A N 1
ATOM 2174 C CA . VAL A 1 300 ? -18.078 37.375 5.668 1 95.31 300 VAL A CA 1
ATOM 2175 C C . VAL A 1 300 ? -17.391 38.062 6.852 1 95.31 300 VAL A C 1
ATOM 2177 O O . VAL A 1 300 ? -16.172 38 7.008 1 95.31 300 VAL A O 1
ATOM 2180 N N . ARG A 1 301 ? -18.156 38.719 7.645 1 95.88 301 ARG A N 1
ATOM 2181 C CA . ARG A 1 301 ? -17.625 39.438 8.797 1 95.88 301 ARG A CA 1
ATOM 2182 C C . ARG A 1 301 ? -17 38.438 9.805 1 95.88 301 ARG A C 1
ATOM 2184 O O . ARG A 1 301 ? -15.898 38.688 10.297 1 95.88 301 ARG A O 1
ATOM 2191 N N . VAL A 1 302 ? -17.781 37.438 10.07 1 96 302 VAL A N 1
ATOM 2192 C CA . VAL A 1 302 ? -17.297 36.469 11.039 1 96 302 VAL A CA 1
ATOM 2193 C C . VAL A 1 302 ? -16.047 35.781 10.5 1 96 302 VAL A C 1
ATOM 2195 O O . VAL A 1 302 ? -15.07 35.594 11.227 1 96 302 VAL A O 1
ATOM 2198 N N . THR A 1 303 ? -16.094 35.375 9.234 1 97.12 303 THR A N 1
ATOM 2199 C CA . THR A 1 303 ? -14.961 34.688 8.617 1 97.12 303 THR A CA 1
ATOM 2200 C C . THR A 1 303 ? -13.727 35.594 8.609 1 97.12 303 THR A C 1
ATOM 2202 O O . THR A 1 303 ? -12.617 35.125 8.93 1 97.12 303 THR A O 1
ATOM 2205 N N . SER A 1 304 ? -13.906 36.844 8.234 1 97.19 304 SER A N 1
ATOM 2206 C CA . SER A 1 304 ? -12.797 37.781 8.195 1 97.19 304 SER A CA 1
ATOM 2207 C C . SER A 1 304 ? -12.227 38.031 9.586 1 97.19 304 SER A C 1
ATOM 2209 O O . SER A 1 304 ? -11.008 38.125 9.75 1 97.19 304 SER A O 1
ATOM 2211 N N . LEU A 1 305 ? -13.109 38.125 10.516 1 96.94 305 LEU A N 1
ATOM 2212 C CA . LEU A 1 305 ? -12.68 38.344 11.891 1 96.94 305 LEU A CA 1
ATOM 2213 C C . LEU A 1 305 ? -11.867 37.156 12.398 1 96.94 305 LEU A C 1
ATOM 2215 O O . LEU A 1 305 ? -10.828 37.344 13.039 1 96.94 305 LEU A O 1
ATOM 2219 N N . VAL A 1 306 ? -12.391 35.969 12.164 1 97.5 306 VAL A N 1
ATOM 2220 C CA . VAL A 1 306 ? -11.703 34.75 12.617 1 97.5 306 VAL A CA 1
ATOM 2221 C C . VAL A 1 306 ? -10.336 34.656 11.945 1 97.5 306 VAL A C 1
ATOM 2223 O O . VAL A 1 306 ? -9.336 34.344 12.594 1 97.5 306 VAL A O 1
ATOM 2226 N N . PHE A 1 307 ? -10.281 34.875 10.648 1 97.06 307 PHE A N 1
ATOM 2227 C CA . PHE A 1 307 ? -9.023 34.812 9.906 1 97.06 307 PHE A CA 1
ATOM 2228 C C . PHE A 1 307 ? -8.031 35.844 10.445 1 97.06 307 PHE A C 1
ATOM 2230 O O . PHE A 1 307 ? -6.871 35.5 10.695 1 97.06 307 PHE A O 1
ATOM 2237 N N . GLY A 1 308 ? -8.508 37.031 10.562 1 96.75 308 GLY A N 1
ATOM 2238 C CA . GLY A 1 308 ? -7.664 38.094 11.102 1 96.75 308 GLY A CA 1
ATOM 2239 C C . GLY A 1 308 ? -7.176 37.812 12.508 1 96.75 308 GLY A C 1
ATOM 2240 O O . GLY A 1 308 ? -6.012 38.031 12.836 1 96.75 308 GLY A O 1
ATOM 2241 N N . ALA A 1 309 ? -8.055 37.312 13.336 1 96.75 309 ALA A N 1
ATOM 2242 C CA . ALA A 1 309 ? -7.699 37 14.719 1 96.75 309 ALA A CA 1
ATOM 2243 C C . ALA A 1 309 ? -6.645 35.906 14.766 1 96.75 309 ALA A C 1
ATOM 2245 O O . ALA A 1 309 ? -5.727 35.938 15.594 1 96.75 309 ALA A O 1
ATOM 2246 N N . LEU A 1 310 ? -6.766 34.906 13.93 1 96.31 310 LEU A N 1
ATOM 2247 C CA . LEU A 1 310 ? -5.816 33.781 13.891 1 96.31 310 LEU A CA 1
ATOM 2248 C C . LEU A 1 310 ? -4.418 34.281 13.539 1 96.31 310 LEU A C 1
ATOM 2250 O O . LEU A 1 310 ? -3.439 33.875 14.188 1 96.31 310 LEU A O 1
ATOM 2254 N N . VAL A 1 311 ? -4.336 35.094 12.539 1 94.94 311 VAL A N 1
ATOM 2255 C CA . VAL A 1 311 ? -3.047 35.625 12.102 1 94.94 311 VAL A CA 1
ATOM 2256 C C . VAL A 1 311 ? -2.455 36.531 13.172 1 94.94 311 VAL A C 1
ATOM 2258 O O . VAL A 1 311 ? -1.278 36.406 13.523 1 94.94 311 VAL A O 1
ATOM 2261 N N . LEU A 1 312 ? -3.279 37.344 13.734 1 95.75 312 LEU A N 1
ATOM 2262 C CA . LEU A 1 312 ? -2.814 38.312 14.711 1 95.75 312 LEU A CA 1
ATOM 2263 C C . LEU A 1 312 ? -2.363 37.625 15.992 1 95.75 312 LEU A C 1
ATOM 2265 O O . LEU A 1 312 ? -1.328 37.969 16.562 1 95.75 312 LEU A O 1
ATOM 2269 N N . VAL A 1 313 ? -3.129 36.719 16.469 1 95.75 313 VAL A N 1
ATOM 2270 C CA . VAL A 1 313 ? -2.807 36.031 17.703 1 95.75 313 VAL A CA 1
ATOM 2271 C C . VAL A 1 313 ? -1.48 35.281 17.547 1 95.75 313 VAL A C 1
ATOM 2273 O O . VAL A 1 313 ? -0.671 35.25 18.484 1 95.75 313 VAL A O 1
ATOM 2276 N N . ARG A 1 314 ? -1.279 34.625 16.438 1 93.94 314 ARG A N 1
ATOM 2277 C CA . ARG A 1 314 ? -0.042 33.906 16.203 1 93.94 314 ARG A CA 1
ATOM 2278 C C . ARG A 1 314 ? 1.161 34.844 16.188 1 93.94 314 ARG A C 1
ATOM 2280 O O . ARG A 1 314 ? 2.207 34.531 16.766 1 93.94 314 ARG A O 1
ATOM 2287 N N . PHE A 1 315 ? 1.029 36 15.586 1 93.56 315 PHE A N 1
ATOM 2288 C CA . PHE A 1 315 ? 2.104 36.969 15.57 1 93.56 315 PHE A CA 1
ATOM 2289 C C . PHE A 1 315 ? 2.363 37.531 16.969 1 93.56 315 PHE A C 1
ATOM 2291 O O . PHE A 1 315 ? 3.516 37.656 17.375 1 93.56 315 PHE A O 1
ATOM 2298 N N . LEU A 1 316 ? 1.332 37.75 17.656 1 93.12 316 LEU A N 1
ATOM 2299 C CA . LEU A 1 316 ? 1.459 38.344 18.984 1 93.12 316 LEU A CA 1
ATOM 2300 C C . LEU A 1 316 ? 2.045 37.344 19.969 1 93.12 316 LEU A C 1
ATOM 2302 O O . LEU A 1 316 ? 2.707 37.719 20.938 1 93.12 316 LEU A O 1
ATOM 2306 N N . TRP A 1 317 ? 1.773 36.125 19.75 1 91.56 317 TRP A N 1
ATOM 2307 C CA . TRP A 1 317 ? 2.289 35.062 20.609 1 91.56 317 TRP A CA 1
ATOM 2308 C C . TRP A 1 317 ? 3.756 34.781 20.312 1 91.56 317 TRP A C 1
ATOM 2310 O O . TRP A 1 317 ? 4.555 34.562 21.219 1 91.56 317 TRP A O 1
ATOM 2320 N N . MET A 1 318 ? 4.129 34.781 19.047 1 89.19 318 MET A N 1
ATOM 2321 C CA . MET A 1 318 ? 5.449 34.312 18.609 1 89.19 318 MET A CA 1
ATOM 2322 C C . MET A 1 318 ? 6.527 35.312 19.078 1 89.19 318 MET A C 1
ATOM 2324 O O . MET A 1 318 ? 7.613 34.875 19.484 1 89.19 318 MET A O 1
ATOM 2328 N N . TYR A 1 319 ? 6.289 36.531 19.094 1 85.44 319 TYR A N 1
ATOM 2329 C CA . TYR A 1 319 ? 7.312 37.5 19.406 1 85.44 319 TYR A CA 1
ATOM 2330 C C . TYR A 1 319 ? 7.629 37.531 20.891 1 85.44 319 TYR A C 1
ATOM 2332 O O . TYR A 1 319 ? 8.797 37.406 21.281 1 85.44 319 TYR A O 1
ATOM 2340 N N . PRO A 1 320 ? 6.621 37.531 21.719 1 80.25 320 PRO A N 1
ATOM 2341 C CA . PRO A 1 320 ? 6.953 37.469 23.156 1 80.25 320 PRO A CA 1
ATOM 2342 C C . PRO A 1 320 ? 7.496 36.094 23.547 1 80.25 320 PRO A C 1
ATOM 2344 O O . PRO A 1 320 ? 8.375 36 24.406 1 80.25 320 PRO A O 1
ATOM 2347 N N . ALA A 1 321 ? 6.965 35.062 23.047 1 77.81 321 ALA A N 1
ATOM 2348 C CA . ALA A 1 321 ? 7.422 33.719 23.375 1 77.81 321 ALA A CA 1
ATOM 2349 C C . ALA A 1 321 ? 8.883 33.531 23 1 77.81 321 ALA A C 1
ATOM 2351 O O . ALA A 1 321 ? 9.625 32.812 23.688 1 77.81 321 ALA A O 1
ATOM 2352 N N . THR A 1 322 ? 9.242 34.125 21.875 1 73.31 322 THR A N 1
ATOM 2353 C CA . THR A 1 322 ? 10.617 33.969 21.406 1 73.31 322 THR A CA 1
ATOM 2354 C C . THR A 1 322 ? 11.539 34.906 22.203 1 73.31 322 THR A C 1
ATOM 2356 O O . THR A 1 322 ? 12.625 34.5 22.609 1 73.31 322 THR A O 1
ATOM 2359 N N . TYR A 1 323 ? 11.086 36.094 22.453 1 72.25 323 TYR A N 1
ATOM 2360 C CA . TYR A 1 323 ? 12.008 37.094 23 1 72.25 323 TYR A CA 1
ATOM 2361 C C . TYR A 1 323 ? 11.852 37.219 24.516 1 72.25 323 TYR A C 1
ATOM 2363 O O . TYR A 1 323 ? 12.805 37.562 25.219 1 72.25 323 TYR A O 1
ATOM 2371 N N . LEU A 1 324 ? 10.688 36.938 24.969 1 64.19 324 LEU A N 1
ATOM 2372 C CA . LEU A 1 324 ? 10.5 37.031 26.422 1 64.19 324 LEU A CA 1
ATOM 2373 C C . LEU A 1 324 ? 11.055 35.781 27.109 1 64.19 324 LEU A C 1
ATOM 2375 O O . LEU A 1 324 ? 11.445 35.844 28.281 1 64.19 324 LEU A O 1
ATOM 2379 N N . ALA A 1 325 ? 11.008 34.688 26.484 1 61.09 325 ALA A N 1
ATOM 2380 C CA . ALA A 1 325 ? 11.617 33.469 27.047 1 61.09 325 ALA A CA 1
ATOM 2381 C C . ALA A 1 325 ? 13.109 33.688 27.312 1 61.09 325 ALA A C 1
ATOM 2383 O O . ALA A 1 325 ? 13.695 33.031 28.172 1 61.09 325 ALA A O 1
ATOM 2384 N N . ARG A 1 326 ? 13.664 34.656 26.531 1 55.84 326 ARG A N 1
ATOM 2385 C CA . ARG A 1 326 ? 15.078 34.969 26.688 1 55.84 326 ARG A CA 1
ATOM 2386 C C . ARG A 1 326 ? 15.312 35.781 27.953 1 55.84 326 ARG A C 1
ATOM 2388 O O . ARG A 1 326 ? 16.453 35.969 28.375 1 55.84 326 ARG A O 1
ATOM 2395 N N . LEU A 1 327 ? 14.242 36.219 28.453 1 54.69 327 LEU A N 1
ATOM 2396 C CA . LEU A 1 327 ? 14.414 36.969 29.703 1 54.69 327 LEU A CA 1
ATOM 2397 C C . LEU A 1 327 ? 14.789 36 30.844 1 54.69 327 LEU A C 1
ATOM 2399 O O . LEU A 1 327 ? 15.266 36.438 31.891 1 54.69 327 LEU A O 1
ATOM 2403 N N . ILE A 1 328 ? 14.516 34.781 30.594 1 54.47 328 ILE A N 1
ATOM 2404 C CA . ILE A 1 328 ? 14.992 33.812 31.562 1 54.47 328 ILE A CA 1
ATOM 2405 C C . ILE A 1 328 ? 16.453 33.469 31.281 1 54.47 328 ILE A C 1
ATOM 2407 O O . ILE A 1 328 ? 16.797 32.969 30.203 1 54.47 328 ILE A O 1
ATOM 2411 N N . PRO A 1 329 ? 17.438 33.875 32.156 1 53.78 329 PRO A N 1
ATOM 2412 C CA . PRO A 1 329 ? 18.875 33.781 31.953 1 53.78 329 PRO A CA 1
ATOM 2413 C C . PRO A 1 329 ? 19.328 32.406 31.469 1 53.78 329 PRO A C 1
ATOM 2415 O O . PRO A 1 329 ? 20.266 32.312 30.672 1 53.78 329 PRO A O 1
ATOM 2418 N N . ARG A 1 330 ? 18.734 31.484 31.828 1 51.03 330 ARG A N 1
ATOM 2419 C CA . ARG A 1 330 ? 19.188 30.141 31.516 1 51.03 330 ARG A CA 1
ATOM 2420 C C . ARG A 1 330 ? 19.016 29.844 30.031 1 51.03 330 ARG A C 1
ATOM 2422 O O . ARG A 1 330 ? 19.797 29.078 29.438 1 51.03 330 ARG A O 1
ATOM 2429 N N . ILE A 1 331 ? 18.016 30.469 29.562 1 53.78 331 ILE A N 1
ATOM 2430 C CA . ILE A 1 331 ? 17.688 30.234 28.156 1 53.78 331 ILE A CA 1
ATOM 2431 C C . ILE A 1 331 ? 18.547 31.125 27.281 1 53.78 331 ILE A C 1
ATOM 2433 O O . ILE A 1 331 ? 19 30.719 26.219 1 53.78 331 ILE A O 1
ATOM 2437 N N . ARG A 1 332 ? 18.781 32.406 27.688 1 52.03 332 ARG A N 1
ATOM 2438 C CA . ARG A 1 332 ? 19.609 33.375 26.984 1 52.03 332 ARG A CA 1
ATOM 2439 C C . ARG A 1 332 ? 20.984 32.812 26.688 1 52.03 332 ARG A C 1
ATOM 2441 O O . ARG A 1 332 ? 21.562 33.094 25.625 1 52.03 332 ARG A O 1
ATOM 2448 N N . ASN A 1 333 ? 21.484 32.125 27.578 1 48.31 333 ASN A N 1
ATOM 2449 C CA . ASN A 1 333 ? 22.859 31.641 27.453 1 48.31 333 ASN A CA 1
ATOM 2450 C C . ASN A 1 333 ? 22.938 30.438 26.516 1 48.31 333 ASN A C 1
ATOM 2452 O O . ASN A 1 333 ? 24 30.141 25.969 1 48.31 333 ASN A O 1
ATOM 2456 N N . ARG A 1 334 ? 21.891 29.797 26.297 1 49.84 334 ARG A N 1
ATOM 2457 C CA . ARG A 1 334 ? 22.031 28.516 25.594 1 49.84 334 ARG A CA 1
ATOM 2458 C C . ARG A 1 334 ? 21.703 28.672 24.125 1 49.84 334 ARG A C 1
ATOM 2460 O O . ARG A 1 334 ? 22.203 27.906 23.297 1 49.84 334 ARG A O 1
ATOM 2467 N N . GLU A 1 335 ? 20.797 29.641 23.922 1 57.06 335 GLU A N 1
ATOM 2468 C CA . GLU A 1 335 ? 20.359 29.672 22.531 1 57.06 335 GLU A CA 1
ATOM 2469 C C . GLU A 1 335 ? 20.703 31.016 21.875 1 57.06 335 GLU A C 1
ATOM 2471 O O . GLU A 1 335 ? 20.641 32.062 22.516 1 57.06 335 GLU A O 1
ATOM 2476 N N . ASP A 1 336 ? 21.469 31.031 20.797 1 57.25 336 ASP A N 1
ATOM 2477 C CA . ASP A 1 336 ? 21.75 32.25 20.031 1 57.25 336 ASP A CA 1
ATOM 2478 C C . ASP A 1 336 ? 20.438 32.938 19.609 1 57.25 336 ASP A C 1
ATOM 2480 O O . ASP A 1 336 ? 19.422 32.281 19.422 1 57.25 336 ASP A O 1
ATOM 2484 N N . ARG A 1 337 ? 20.438 34.188 19.812 1 59.97 337 ARG A N 1
ATOM 2485 C CA . ARG A 1 337 ? 19.281 35.031 19.484 1 59.97 337 ARG A CA 1
ATOM 2486 C C . ARG A 1 337 ? 18.859 34.844 18.031 1 59.97 337 ARG A C 1
ATOM 2488 O O . ARG A 1 337 ? 19.641 35.125 17.109 1 59.97 337 ARG A O 1
ATOM 2495 N N . PRO A 1 338 ? 17.672 34.125 17.859 1 66 338 PRO A N 1
ATOM 2496 C CA . PRO A 1 338 ? 17.25 34.031 16.453 1 66 338 PRO A CA 1
ATOM 2497 C C . PRO A 1 338 ? 16.875 35.375 15.852 1 66 338 PRO A C 1
ATOM 2499 O O . PRO A 1 338 ? 16.359 36.25 16.547 1 66 338 PRO A O 1
ATOM 2502 N N . PRO A 1 339 ? 17.344 35.625 14.656 1 76.19 339 PRO A N 1
ATOM 2503 C CA . PRO A 1 339 ? 16.906 36.844 13.984 1 76.19 339 PRO A CA 1
ATOM 2504 C C . PRO A 1 339 ? 15.391 36.969 13.867 1 76.19 339 PRO A C 1
ATOM 2506 O O . PRO A 1 339 ? 14.695 35.938 13.867 1 76.19 339 PRO A O 1
ATOM 2509 N N . VAL A 1 340 ? 14.852 38.156 13.977 1 78.69 340 VAL A N 1
ATOM 2510 C CA . VAL A 1 340 ? 13.422 38.469 13.953 1 78.69 340 VAL A CA 1
ATOM 2511 C C . VAL A 1 340 ? 12.773 37.844 12.727 1 78.69 340 VAL A C 1
ATOM 2513 O O . VAL A 1 340 ? 11.555 37.625 12.711 1 78.69 340 VAL A O 1
ATOM 2516 N N . THR A 1 341 ? 13.492 37.469 11.766 1 84.31 341 THR A N 1
ATOM 2517 C CA . THR A 1 341 ? 12.977 36.906 10.516 1 84.31 341 THR A CA 1
ATOM 2518 C C . THR A 1 341 ? 12.469 35.5 10.727 1 84.31 341 THR A C 1
ATOM 2520 O O . THR A 1 341 ? 11.516 35.062 10.078 1 84.31 341 THR A O 1
ATOM 2523 N N . VAL A 1 342 ? 13.078 34.875 11.672 1 83.19 342 VAL A N 1
ATOM 2524 C CA . VAL A 1 342 ? 12.75 33.469 11.898 1 83.19 342 VAL A CA 1
ATOM 2525 C C . VAL A 1 342 ? 11.375 33.344 12.539 1 83.19 342 VAL A C 1
ATOM 2527 O O . VAL A 1 342 ? 10.492 32.656 12.023 1 83.19 342 VAL A O 1
ATOM 2530 N N . PRO A 1 343 ? 11.102 34.156 13.578 1 86.94 343 PRO A N 1
ATOM 2531 C CA . PRO A 1 343 ? 9.758 34.094 14.164 1 86.94 343 PRO A CA 1
ATOM 2532 C C . PRO A 1 343 ? 8.672 34.594 13.219 1 86.94 343 PRO A C 1
ATOM 2534 O O . PRO A 1 343 ? 7.535 34.125 13.266 1 86.94 343 PRO A O 1
ATOM 2537 N N . THR A 1 344 ? 8.984 35.5 12.336 1 89.75 344 THR A N 1
ATOM 2538 C CA . THR A 1 344 ? 8.016 36 11.367 1 89.75 344 THR A CA 1
ATOM 2539 C C . THR A 1 344 ? 7.574 34.906 10.414 1 89.75 344 THR A C 1
ATOM 2541 O O . THR A 1 344 ? 6.387 34.781 10.109 1 89.75 344 THR A O 1
ATOM 2544 N N . VAL A 1 345 ? 8.5 34.125 10 1 89.06 345 VAL A N 1
ATOM 2545 C CA . VAL A 1 345 ? 8.203 33.031 9.07 1 89.06 345 VAL A CA 1
ATOM 2546 C C . VAL A 1 345 ? 7.371 31.969 9.773 1 89.06 345 VAL A C 1
ATOM 2548 O O . VAL A 1 345 ? 6.41 31.438 9.203 1 89.06 345 VAL A O 1
ATOM 2551 N N . ILE A 1 346 ? 7.691 31.688 10.992 1 89.44 346 ILE A N 1
ATOM 2552 C CA . ILE A 1 346 ? 6.949 30.688 11.766 1 89.44 346 ILE A CA 1
ATOM 2553 C C . ILE A 1 346 ? 5.527 31.188 12.016 1 89.44 346 ILE A C 1
ATOM 2555 O O . ILE A 1 346 ? 4.57 30.406 11.945 1 89.44 346 ILE A O 1
ATOM 2559 N N . ALA A 1 347 ? 5.449 32.438 12.273 1 91.25 347 ALA A N 1
ATOM 2560 C CA . ALA A 1 347 ? 4.145 33.031 12.539 1 91.25 347 ALA A CA 1
ATOM 2561 C C . ALA A 1 347 ? 3.266 33 11.289 1 91.25 347 ALA A C 1
ATOM 2563 O O . ALA A 1 347 ? 2.045 32.844 11.383 1 91.25 347 ALA A O 1
ATOM 2564 N N . TRP A 1 348 ? 3.873 33.094 10.172 1 91.31 348 TRP A N 1
ATOM 2565 C CA . TRP A 1 348 ? 3.127 33.125 8.914 1 91.31 348 TRP A CA 1
ATOM 2566 C C . TRP A 1 348 ? 2.777 31.719 8.453 1 91.31 348 TRP A C 1
ATOM 2568 O O . TRP A 1 348 ? 1.846 31.531 7.664 1 91.31 348 TRP A O 1
ATOM 2578 N N . ALA A 1 349 ? 3.512 30.75 8.938 1 88.25 349 ALA A N 1
ATOM 2579 C CA . ALA A 1 349 ? 3.309 29.359 8.531 1 88.25 349 ALA A CA 1
ATOM 2580 C C . ALA A 1 349 ? 2.195 28.703 9.336 1 88.25 349 ALA A C 1
ATOM 2582 O O . ALA A 1 349 ? 2.43 27.734 10.047 1 88.25 349 ALA A O 1
ATOM 2583 N N . GLY A 1 350 ? 0.984 29.219 9.25 1 89.62 350 GLY A N 1
ATOM 2584 C CA . GLY A 1 350 ? -0.129 28.703 10.023 1 89.62 350 GLY A CA 1
ATOM 2585 C C . GLY A 1 350 ? -1.282 28.219 9.164 1 89.62 350 GLY A C 1
ATOM 2586 O O . GLY A 1 350 ? -2.432 28.609 9.383 1 89.62 350 GLY A O 1
ATOM 2587 N N . MET A 1 351 ? -0.979 27.375 8.242 1 91 351 MET A N 1
ATOM 2588 C CA . MET A 1 351 ? -2.023 26.859 7.363 1 91 351 MET A CA 1
ATOM 2589 C C . MET A 1 351 ? -2.824 25.766 8.062 1 91 351 MET A C 1
ATOM 2591 O O . MET A 1 351 ? -2.264 24.969 8.812 1 91 351 MET A O 1
ATOM 2595 N N . ARG A 1 352 ? -4.074 25.797 7.801 1 91.75 352 ARG A N 1
ATOM 2596 C CA . ARG A 1 352 ? -4.961 24.797 8.398 1 91.75 352 ARG A CA 1
ATOM 2597 C C . ARG A 1 352 ? -5.195 23.641 7.441 1 91.75 352 ARG A C 1
ATOM 2599 O O . ARG A 1 352 ? -4.82 23.703 6.27 1 91.75 352 ARG A O 1
ATOM 2606 N N . GLY A 1 353 ? -5.738 22.625 8.008 1 86.5 353 GLY A N 1
ATOM 2607 C CA . GLY A 1 353 ? -5.883 21.438 7.184 1 86.5 353 GLY A CA 1
ATOM 2608 C C . GLY A 1 353 ? -7.156 20.656 7.469 1 86.5 353 GLY A C 1
ATOM 2609 O O . GLY A 1 353 ? -8.172 21.234 7.863 1 86.5 353 GLY A O 1
ATOM 2610 N N . VAL A 1 354 ? -7.07 19.391 7.172 1 81.81 354 VAL A N 1
ATOM 2611 C CA . VAL A 1 354 ? -8.242 18.516 7.102 1 81.81 354 VAL A CA 1
ATOM 2612 C C . VAL A 1 354 ? -8.812 18.312 8.5 1 81.81 354 VAL A C 1
ATOM 2614 O O . VAL A 1 354 ? -10.023 18.141 8.664 1 81.81 354 VAL A O 1
ATOM 2617 N N . VAL A 1 355 ? -7.977 18.375 9.5 1 85.88 355 VAL A N 1
ATOM 2618 C CA . VAL A 1 355 ? -8.438 18.156 10.859 1 85.88 355 VAL A CA 1
ATOM 2619 C C . VAL A 1 355 ? -9.438 19.234 11.258 1 85.88 355 VAL A C 1
ATOM 2621 O O . VAL A 1 355 ? -10.391 18.969 11.992 1 85.88 355 VAL A O 1
ATOM 2624 N N . THR A 1 356 ? -9.188 20.359 10.734 1 92 356 THR A N 1
ATOM 2625 C CA . THR A 1 356 ? -10.078 21.484 11.008 1 92 356 THR A CA 1
ATOM 2626 C C . THR A 1 356 ? -11.492 21.188 10.508 1 92 356 THR A C 1
ATOM 2628 O O . THR A 1 356 ? -12.469 21.375 11.234 1 92 356 THR A O 1
ATOM 2631 N N . LEU A 1 357 ? -11.578 20.75 9.352 1 88.56 357 LEU A N 1
ATOM 2632 C CA . LEU A 1 357 ? -12.883 20.453 8.773 1 88.56 357 LEU A CA 1
ATOM 2633 C C . LEU A 1 357 ? -13.531 19.266 9.461 1 88.56 357 LEU A C 1
ATOM 2635 O O . LEU A 1 357 ? -14.742 19.266 9.711 1 88.56 357 LEU A O 1
ATOM 2639 N N . ALA A 1 358 ? -12.781 18.266 9.703 1 88.12 358 ALA A N 1
ATOM 2640 C CA . ALA A 1 358 ? -13.305 17.078 10.383 1 88.12 358 ALA A CA 1
ATOM 2641 C C . ALA A 1 358 ? -13.836 17.438 11.766 1 88.12 358 ALA A C 1
ATOM 2643 O O . ALA A 1 358 ? -14.906 16.969 12.164 1 88.12 358 ALA A O 1
ATOM 2644 N N . ALA A 1 359 ? -13.086 18.219 12.445 1 91.38 359 ALA A N 1
ATOM 2645 C CA . ALA A 1 359 ? -13.508 18.641 13.781 1 91.38 359 ALA A CA 1
ATOM 2646 C C . ALA A 1 359 ? -14.789 19.469 13.719 1 91.38 359 ALA A C 1
ATOM 2648 O O . ALA A 1 359 ? -15.664 19.328 14.578 1 91.38 359 ALA A O 1
ATOM 2649 N N . ALA A 1 360 ? -14.883 20.281 12.727 1 93.75 360 ALA A N 1
ATOM 2650 C CA . ALA A 1 360 ? -16.078 21.109 12.57 1 93.75 360 ALA A CA 1
ATOM 2651 C C . ALA A 1 360 ? -17.312 20.25 12.367 1 93.75 360 ALA A C 1
ATOM 2653 O O . ALA A 1 360 ? -18.406 20.578 12.852 1 93.75 360 ALA A O 1
ATOM 2654 N N . GLN A 1 361 ? -17.125 19.172 11.758 1 90.44 361 GLN A N 1
ATOM 2655 C CA . GLN A 1 361 ? -18.234 18.297 11.43 1 90.44 361 GLN A CA 1
ATOM 2656 C C . GLN A 1 361 ? -18.672 17.469 12.641 1 90.44 361 GLN A C 1
ATOM 2658 O O . GLN A 1 361 ? -19.75 16.859 12.641 1 90.44 361 GLN A O 1
ATOM 2663 N N . THR A 1 362 ? -17.891 17.484 13.625 1 88.12 362 THR A N 1
ATOM 2664 C CA . THR A 1 362 ? -18.25 16.766 14.844 1 88.12 362 THR A CA 1
ATOM 2665 C C . THR A 1 362 ? -19.141 17.609 15.734 1 88.12 362 THR A C 1
ATOM 2667 O O . THR A 1 362 ? -19.703 17.125 16.719 1 88.12 362 THR A O 1
ATOM 2670 N N . LEU A 1 363 ? -19.312 18.891 15.375 1 92.06 363 LEU A N 1
ATOM 2671 C CA . LEU A 1 363 ? -20.203 19.75 16.156 1 92.06 363 LEU A CA 1
ATOM 2672 C C . LEU A 1 363 ? -21.625 19.203 16.156 1 92.06 363 LEU A C 1
ATOM 2674 O O . LEU A 1 363 ? -22.156 18.828 15.109 1 92.06 363 LEU A O 1
ATOM 2678 N N . PRO A 1 364 ? -22.172 19.141 17.312 1 90.5 364 PRO A N 1
ATOM 2679 C CA . PRO A 1 364 ? -23.516 18.562 17.406 1 90.5 364 PRO A CA 1
ATOM 2680 C C . PRO A 1 364 ? -24.578 19.422 16.734 1 90.5 364 PRO A C 1
ATOM 2682 O O . PRO A 1 364 ? -24.5 20.656 16.781 1 90.5 364 PRO A O 1
ATOM 2685 N N . VAL A 1 365 ? -25.516 18.781 16.188 1 89.31 365 VAL A N 1
ATOM 2686 C CA . VAL A 1 365 ? -26.672 19.469 15.602 1 89.31 365 VAL A CA 1
ATOM 2687 C C . VAL A 1 365 ? -27.594 19.953 16.719 1 89.31 365 VAL A C 1
ATOM 2689 O O . VAL A 1 365 ? -27.875 19.234 17.672 1 89.31 365 VAL A O 1
ATOM 2692 N N . PRO A 1 366 ? -27.953 21.172 16.484 1 88.56 366 PRO A N 1
ATOM 2693 C CA . PRO A 1 366 ? -28.891 21.688 17.484 1 88.56 366 PRO A CA 1
ATOM 2694 C C . PRO A 1 366 ? -30.141 20.812 17.625 1 88.56 366 PRO A C 1
ATOM 2696 O O . PRO A 1 366 ? -30.734 20.422 16.625 1 88.56 366 PRO A O 1
ATOM 2699 N N . ASP A 1 367 ? -30.344 20.406 18.766 1 86.31 367 ASP A N 1
ATOM 2700 C CA . ASP A 1 367 ? -31.484 19.531 19.078 1 86.31 367 ASP A CA 1
ATOM 2701 C C . ASP A 1 367 ? -32 19.812 20.484 1 86.31 367 ASP A C 1
ATOM 2703 O O . ASP A 1 367 ? -31.406 19.391 21.469 1 86.31 367 ASP A O 1
ATOM 2707 N N . PRO A 1 368 ? -33.094 20.391 20.484 1 80.38 368 PRO A N 1
ATOM 2708 C CA . PRO A 1 368 ? -33.656 20.656 21.797 1 80.38 368 PRO A CA 1
ATOM 2709 C C . PRO A 1 368 ? -33.938 19.375 22.594 1 80.38 368 PRO A C 1
ATOM 2711 O O . PRO A 1 368 ? -33.812 19.375 23.828 1 80.38 368 PRO A O 1
ATOM 2714 N N . ALA A 1 369 ? -34.156 18.312 21.953 1 77.25 369 ALA A N 1
ATOM 2715 C CA . ALA A 1 369 ? -34.438 17.031 22.609 1 77.25 369 ALA A CA 1
ATOM 2716 C C . ALA A 1 369 ? -33.188 16.484 23.297 1 77.25 369 ALA A C 1
ATOM 2718 O O . ALA A 1 369 ? -33.281 15.711 24.25 1 77.25 369 ALA A O 1
ATOM 2719 N N . LYS A 1 370 ? -32.094 17.016 22.922 1 74.88 370 LYS A N 1
ATOM 2720 C CA . LYS A 1 370 ? -30.859 16.516 23.5 1 74.88 370 LYS A CA 1
ATOM 2721 C C . LYS A 1 370 ? -30.141 17.609 24.297 1 74.88 370 LYS A C 1
ATOM 2723 O O . LYS A 1 370 ? -28.922 17.562 24.5 1 74.88 370 LYS A O 1
ATOM 2728 N N . ASP A 1 371 ? -30.828 18.609 24.531 1 78.44 371 ASP A N 1
ATOM 2729 C CA . ASP A 1 371 ? -30.344 19.734 25.328 1 78.44 371 ASP A CA 1
ATOM 2730 C C . ASP A 1 371 ? -29.172 20.438 24.641 1 78.44 371 ASP A C 1
ATOM 2732 O O . ASP A 1 371 ? -28.219 20.859 25.281 1 78.44 371 ASP A O 1
ATOM 2736 N N . VAL A 1 372 ? -29.094 20.469 23.406 1 84.12 372 VAL A N 1
ATOM 2737 C CA . VAL A 1 372 ? -28.109 21.219 22.641 1 84.12 372 VAL A CA 1
ATOM 2738 C C . VAL A 1 372 ? -28.703 22.547 22.188 1 84.12 372 VAL A C 1
ATOM 2740 O O . VAL A 1 372 ? -29.656 22.562 21.406 1 84.12 372 VAL A O 1
ATOM 2743 N N . PRO A 1 373 ? -28.188 23.516 22.719 1 86.5 373 PRO A N 1
ATOM 2744 C CA . PRO A 1 373 ? -28.75 24.828 22.391 1 86.5 373 PRO A CA 1
ATOM 2745 C C . PRO A 1 373 ? -28.641 25.156 20.906 1 86.5 373 PRO A C 1
ATOM 2747 O O . PRO A 1 373 ? -27.844 24.547 20.188 1 86.5 373 PRO A O 1
ATOM 2750 N N . ASP A 1 374 ? -29.469 26.078 20.562 1 88.5 374 ASP A N 1
ATOM 2751 C CA . ASP A 1 374 ? -29.469 26.516 19.172 1 88.5 374 ASP A CA 1
ATOM 2752 C C . ASP A 1 374 ? -28.266 27.406 18.875 1 88.5 374 ASP A C 1
ATOM 2754 O O . ASP A 1 374 ? -27.953 28.297 19.672 1 88.5 374 ASP A O 1
ATOM 2758 N N . TYR A 1 375 ? -27.5 27.172 17.922 1 90.44 375 TYR A N 1
ATOM 2759 C CA . TYR A 1 375 ? -26.391 27.984 17.406 1 90.44 375 TYR A CA 1
ATOM 2760 C C . TYR A 1 375 ? -26.203 27.766 15.914 1 90.44 375 TYR A C 1
ATOM 2762 O O . TYR A 1 375 ? -26.688 26.766 15.359 1 90.44 375 TYR A O 1
ATOM 2770 N N . PRO A 1 376 ? -25.703 28.641 15.227 1 92.81 376 PRO A N 1
ATOM 2771 C CA . PRO A 1 376 ? -25.531 28.5 13.781 1 92.81 376 PRO A CA 1
ATOM 2772 C C . PRO A 1 376 ? -24.406 27.547 13.414 1 92.81 376 PRO A C 1
ATOM 2774 O O . PRO A 1 376 ? -23.344 27.984 12.969 1 92.81 376 PRO A O 1
ATOM 2777 N N . ARG A 1 377 ? -24.688 26.281 13.492 1 93.38 377 ARG A N 1
ATOM 2778 C CA . ARG A 1 377 ? -23.703 25.234 13.211 1 93.38 377 ARG A CA 1
ATOM 2779 C C . ARG A 1 377 ? -23.188 25.344 11.781 1 93.38 377 ARG A C 1
ATOM 2781 O O . ARG A 1 377 ? -22 25.156 11.523 1 93.38 377 ARG A O 1
ATOM 2788 N N . GLU A 1 378 ? -24.078 25.625 10.828 1 93.5 378 GLU A N 1
ATOM 2789 C CA . GLU A 1 378 ? -23.688 25.719 9.422 1 93.5 378 GLU A CA 1
ATOM 2790 C C . GLU A 1 378 ? -22.688 26.844 9.195 1 93.5 378 GLU A C 1
ATOM 2792 O O . GLU A 1 378 ? -21.766 26.703 8.383 1 93.5 378 GLU A O 1
ATOM 2797 N N . LEU A 1 379 ? -22.906 27.906 9.914 1 94.56 379 LEU A N 1
ATOM 2798 C CA . LEU A 1 379 ? -21.969 29.016 9.828 1 94.56 379 LEU A CA 1
ATOM 2799 C C . LEU A 1 379 ? -20.594 28.609 10.336 1 94.56 379 LEU A C 1
ATOM 2801 O O . LEU A 1 379 ? -19.578 28.938 9.734 1 94.56 379 LEU A O 1
ATOM 2805 N N . PHE A 1 380 ? -20.594 27.891 11.398 1 95.69 380 PHE A N 1
ATOM 2806 C CA . PHE A 1 380 ? -19.328 27.469 12 1 95.69 380 PHE A CA 1
ATOM 2807 C C . PHE A 1 380 ? -18.578 26.51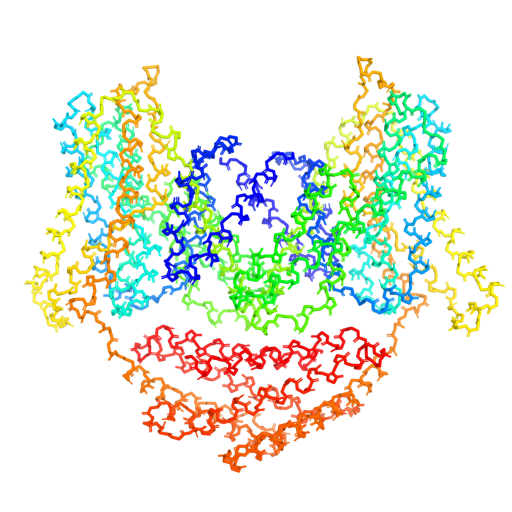6 11.078 1 95.69 380 PHE A C 1
ATOM 2809 O O . PHE A 1 380 ? -17.359 26.625 10.914 1 95.69 380 PHE A O 1
ATOM 2816 N N . VAL A 1 381 ? -19.312 25.625 10.469 1 94.12 381 VAL A N 1
ATOM 2817 C CA . VAL A 1 381 ? -18.703 24.688 9.531 1 94.12 381 VAL A CA 1
ATOM 2818 C C . VAL A 1 381 ? -18.156 25.438 8.32 1 94.12 381 VAL A C 1
ATOM 2820 O O . VAL A 1 381 ? -17.078 25.141 7.828 1 94.12 381 VAL A O 1
ATOM 2823 N N . PHE A 1 382 ? -18.859 26.359 7.918 1 95 382 PHE A N 1
ATOM 2824 C CA . PHE A 1 382 ? -18.422 27.172 6.789 1 95 382 PHE A CA 1
ATOM 2825 C C . PHE A 1 382 ? -17.156 27.953 7.145 1 95 382 PHE A C 1
ATOM 2827 O O . PHE A 1 382 ? -16.219 28.016 6.348 1 95 382 PHE A O 1
ATOM 2834 N N . VAL A 1 383 ? -17.188 28.594 8.266 1 96.19 383 VAL A N 1
ATOM 2835 C CA . VAL A 1 383 ? -16.031 29.375 8.703 1 96.19 383 VAL A CA 1
ATOM 2836 C C . VAL A 1 383 ? -14.789 28.484 8.766 1 96.19 383 VAL A C 1
ATOM 2838 O O . VAL A 1 383 ? -13.711 28.875 8.32 1 96.19 383 VAL A O 1
ATOM 2841 N N . ALA A 1 384 ? -14.961 27.328 9.352 1 95.38 384 ALA A N 1
ATOM 2842 C CA . ALA A 1 384 ? -13.859 26.375 9.414 1 95.38 384 ALA A CA 1
ATOM 2843 C C . ALA A 1 384 ? -13.328 26.062 8.016 1 95.38 384 ALA A C 1
ATOM 2845 O O . ALA A 1 384 ? -12.117 26.062 7.793 1 95.38 384 ALA A O 1
ATOM 2846 N N . PHE A 1 385 ? -14.203 25.828 7.137 1 93 385 PHE A N 1
ATOM 2847 C CA . PHE A 1 385 ? -13.828 25.531 5.758 1 93 385 PHE A CA 1
ATOM 2848 C C . PHE A 1 385 ? -13.117 26.703 5.117 1 93 385 PHE A C 1
ATOM 2850 O O . PHE A 1 385 ? -12.07 26.547 4.48 1 93 385 PHE A O 1
ATOM 2857 N N . ALA A 1 386 ? -13.695 27.828 5.258 1 95.25 386 ALA A N 1
ATOM 2858 C CA . ALA A 1 386 ? -13.148 29.047 4.672 1 95.25 386 ALA A CA 1
ATOM 2859 C C . ALA A 1 386 ? -11.742 29.344 5.203 1 95.25 386 ALA A C 1
ATOM 2861 O O . ALA A 1 386 ? -10.883 29.812 4.465 1 95.25 386 ALA A O 1
ATOM 2862 N N . ILE A 1 387 ? -11.578 29.094 6.422 1 95.69 387 ILE A N 1
ATOM 2863 C CA . ILE A 1 387 ? -10.281 29.328 7.039 1 95.69 387 ILE A CA 1
ATOM 2864 C C . ILE A 1 387 ? -9.234 28.406 6.422 1 95.69 387 ILE A C 1
ATOM 2866 O O . ILE A 1 387 ? -8.094 28.812 6.199 1 95.69 387 ILE A O 1
ATOM 2870 N N . ILE A 1 388 ? -9.586 27.141 6.184 1 93.69 388 ILE A N 1
ATOM 2871 C CA . ILE A 1 388 ? -8.688 26.203 5.527 1 93.69 388 ILE A CA 1
ATOM 2872 C C . ILE A 1 388 ? -8.281 26.75 4.16 1 93.69 388 ILE A C 1
ATOM 2874 O O . ILE A 1 388 ? -7.094 26.828 3.838 1 93.69 388 ILE A O 1
ATOM 2878 N N . VAL A 1 389 ? -9.25 27.172 3.426 1 93.44 389 VAL A N 1
ATOM 2879 C CA . VAL A 1 389 ? -9.031 27.641 2.059 1 93.44 389 VAL A CA 1
ATOM 2880 C C . VAL A 1 389 ? -8.188 28.906 2.07 1 93.44 389 VAL A C 1
ATOM 2882 O O . VAL A 1 389 ? -7.207 29.016 1.334 1 93.44 389 VAL A O 1
ATOM 2885 N N . LEU A 1 390 ? -8.562 29.812 2.941 1 94.31 390 LEU A N 1
ATOM 2886 C CA . LEU A 1 390 ? -7.883 31.094 2.998 1 94.31 390 LEU A CA 1
ATOM 2887 C C . LEU A 1 390 ? -6.441 30.938 3.467 1 94.31 390 LEU A C 1
ATOM 2889 O O . LEU A 1 390 ? -5.531 31.547 2.904 1 94.31 390 LEU A O 1
ATOM 2893 N N . THR A 1 391 ? -6.23 30.156 4.461 1 93.5 391 THR A N 1
ATOM 2894 C CA . THR A 1 391 ? -4.879 29.984 4.98 1 93.5 391 THR A CA 1
ATOM 2895 C C . THR A 1 391 ? -4.004 29.25 3.967 1 93.5 391 THR A C 1
ATOM 2897 O O . THR A 1 391 ? -2.84 29.609 3.771 1 93.5 391 THR A O 1
ATOM 2900 N N . LEU A 1 392 ? -4.531 28.281 3.344 1 90.69 392 LEU A N 1
ATOM 2901 C CA . LEU A 1 392 ? -3.758 27.531 2.363 1 90.69 392 LEU A CA 1
ATOM 2902 C C . LEU A 1 392 ? -3.457 28.375 1.136 1 90.69 392 LEU A C 1
ATOM 2904 O O . LEU A 1 392 ? -2.336 28.359 0.621 1 90.69 392 LEU A O 1
ATOM 2908 N N . LEU A 1 393 ? -4.422 29.078 0.67 1 90.88 393 LEU A N 1
ATOM 2909 C CA . LEU A 1 393 ? -4.238 29.844 -0.56 1 90.88 393 LEU A CA 1
ATOM 2910 C C . LEU A 1 393 ? -3.42 31.109 -0.302 1 90.88 393 LEU A C 1
ATOM 2912 O O . LEU A 1 393 ? -2.557 31.469 -1.106 1 90.88 393 LEU A O 1
ATOM 2916 N N . VAL A 1 394 ? -3.672 31.75 0.804 1 92.25 394 VAL A N 1
ATOM 2917 C CA . VAL A 1 394 ? -2.98 33 1.089 1 92.25 394 VAL A CA 1
ATOM 2918 C C . VAL A 1 394 ? -1.601 32.719 1.672 1 92.25 394 VAL A C 1
ATOM 2920 O O . VAL A 1 394 ? -0.583 33.125 1.119 1 92.25 394 VAL A O 1
ATOM 2923 N N . GLN A 1 395 ? -1.572 32 2.699 1 90.94 395 GLN A N 1
ATOM 2924 C CA . GLN A 1 395 ? -0.3 31.75 3.365 1 90.94 395 GLN A CA 1
ATOM 2925 C C . GLN A 1 395 ? 0.533 30.734 2.586 1 90.94 395 GLN A C 1
ATOM 2927 O O . GLN A 1 395 ? 1.763 30.812 2.574 1 90.94 395 GLN A O 1
ATOM 2932 N N . GLY A 1 396 ? -0.117 29.766 2.02 1 86.56 396 GLY A N 1
ATOM 2933 C CA . GLY A 1 396 ? 0.61 28.766 1.255 1 86.56 396 GLY A CA 1
ATOM 2934 C C . GLY A 1 396 ? 1.3 29.344 0.03 1 86.56 396 GLY A C 1
ATOM 2935 O O . GLY A 1 396 ? 2.426 28.953 -0.291 1 86.56 396 GLY A O 1
ATOM 2936 N N . THR A 1 397 ? 0.681 30.25 -0.602 1 88.06 397 THR A N 1
ATOM 2937 C CA . THR A 1 397 ? 1.253 30.812 -1.815 1 88.06 397 THR A CA 1
ATOM 2938 C C . THR A 1 397 ? 2.24 31.922 -1.476 1 88.06 397 THR A C 1
ATOM 2940 O O . THR A 1 397 ? 3.174 32.188 -2.238 1 88.06 397 THR A O 1
ATOM 2943 N N . THR A 1 398 ? 2.15 32.469 -0.344 1 91.12 398 THR A N 1
ATOM 2944 C CA . THR A 1 398 ? 2.973 33.625 -0.028 1 91.12 398 THR A CA 1
ATOM 2945 C C . THR A 1 398 ? 4.152 33.25 0.854 1 91.12 398 THR A C 1
ATOM 2947 O O . THR A 1 398 ? 5.133 33.969 0.958 1 91.12 398 THR A O 1
ATOM 2950 N N . LEU A 1 399 ? 4.098 32.188 1.413 1 87.94 399 LEU A N 1
ATOM 2951 C CA . LEU A 1 399 ? 5.141 31.781 2.344 1 87.94 399 LEU A CA 1
ATOM 2952 C C . LEU A 1 399 ? 6.492 31.688 1.639 1 87.94 399 LEU A C 1
ATOM 2954 O O . LEU A 1 399 ? 7.504 32.156 2.162 1 87.94 399 LEU A O 1
ATOM 2958 N N . PRO A 1 400 ? 6.531 31.094 0.463 1 86.69 400 PRO A N 1
ATOM 2959 C CA . PRO A 1 400 ? 7.828 31.031 -0.214 1 86.69 400 PRO A CA 1
ATOM 2960 C C . PRO A 1 400 ? 8.398 32.438 -0.511 1 86.69 400 PRO A C 1
ATOM 2962 O O . PRO A 1 400 ? 9.602 32.656 -0.343 1 86.69 400 PRO A O 1
ATOM 2965 N N . THR A 1 401 ? 7.559 33.312 -0.881 1 87.94 401 THR A N 1
ATOM 2966 C CA . THR A 1 401 ? 7.992 34.656 -1.187 1 87.94 401 THR A CA 1
ATOM 2967 C C . THR A 1 401 ? 8.445 35.375 0.08 1 87.94 401 THR A C 1
ATOM 2969 O O . THR A 1 401 ? 9.438 36.125 0.063 1 87.94 401 THR A O 1
ATOM 2972 N N . LEU A 1 402 ? 7.734 35.156 1.093 1 90.38 402 LEU A N 1
ATOM 2973 C CA . LEU A 1 402 ? 8.094 35.781 2.365 1 90.38 402 LEU A CA 1
ATOM 2974 C C . LEU A 1 402 ? 9.438 35.25 2.861 1 90.38 402 LEU A C 1
ATOM 2976 O O . LEU A 1 402 ? 10.273 36.031 3.332 1 90.38 402 LEU A O 1
ATOM 2980 N N . ALA A 1 403 ? 9.633 34 2.789 1 87.69 403 ALA A N 1
ATOM 2981 C CA . ALA A 1 403 ? 10.883 33.375 3.227 1 87.69 403 ALA A CA 1
ATOM 2982 C C . ALA A 1 403 ? 12.062 33.906 2.422 1 87.69 403 ALA A C 1
ATOM 2984 O O . ALA A 1 403 ? 13.133 34.188 2.979 1 87.69 403 ALA A O 1
ATOM 2985 N N . ARG A 1 404 ? 11.859 34.094 1.155 1 85.38 404 ARG A N 1
ATOM 2986 C CA . ARG A 1 404 ? 12.914 34.594 0.278 1 85.38 404 ARG A CA 1
ATOM 2987 C C . ARG A 1 404 ? 13.227 36.062 0.571 1 85.38 404 ARG A C 1
ATOM 2989 O O . ARG A 1 404 ? 14.391 36.469 0.598 1 85.38 404 ARG A O 1
ATOM 2996 N N . ARG A 1 405 ? 12.227 36.781 0.776 1 89.25 405 ARG A N 1
ATOM 2997 C CA . ARG A 1 405 ? 12.391 38.219 1.019 1 89.25 405 ARG A CA 1
ATOM 2998 C C . ARG A 1 405 ? 13.086 38.469 2.354 1 89.25 405 ARG A C 1
ATOM 3000 O O . ARG A 1 405 ? 13.852 39.406 2.49 1 89.25 405 ARG A O 1
ATOM 3007 N N . LEU A 1 406 ? 12.828 37.562 3.264 1 89.19 406 LEU A N 1
ATOM 3008 C CA . LEU A 1 406 ? 13.398 37.75 4.594 1 89.19 406 LEU A CA 1
ATOM 3009 C C . LEU A 1 406 ? 14.75 37.062 4.703 1 89.19 406 LEU A C 1
ATOM 3011 O O . LEU A 1 406 ? 15.453 37.219 5.707 1 89.19 406 LEU A O 1
ATOM 3015 N N . GLY A 1 407 ? 15.102 36.281 3.732 1 80.44 407 GLY A N 1
ATOM 3016 C CA . GLY A 1 407 ? 16.406 35.656 3.662 1 80.44 407 GLY A CA 1
ATOM 3017 C C . GLY A 1 407 ? 16.578 34.531 4.66 1 80.44 407 GLY A C 1
ATOM 3018 O O . GLY A 1 407 ? 17.672 34.344 5.207 1 80.44 407 GLY A O 1
ATOM 3019 N N . VAL A 1 408 ? 15.523 34 5.055 1 77.94 408 VAL A N 1
ATOM 3020 C CA . VAL A 1 408 ? 15.602 32.906 6.02 1 77.94 408 VAL A CA 1
ATOM 3021 C C . VAL A 1 408 ? 15.938 31.609 5.297 1 77.94 408 VAL A C 1
ATOM 3023 O O . VAL A 1 408 ? 15.039 30.906 4.832 1 77.94 408 VAL A O 1
ATOM 3026 N N . ARG A 1 409 ? 17.125 31.359 4.77 1 70.81 409 ARG A N 1
ATOM 3027 C CA . ARG A 1 409 ? 17.547 30.125 4.102 1 70.81 409 ARG A CA 1
ATOM 3028 C C . ARG A 1 409 ? 18.719 29.484 4.84 1 70.81 409 ARG A C 1
ATOM 3030 O O . ARG A 1 409 ? 19.547 30.172 5.43 1 70.81 409 ARG A O 1
ATOM 3037 N N . GLU A 1 410 ? 18.5 28.234 5.133 1 64.06 410 GLU A N 1
ATOM 3038 C CA . GLU A 1 410 ? 19.562 27.516 5.844 1 64.06 410 GLU A CA 1
ATOM 3039 C C . GLU A 1 410 ? 20.766 27.25 4.938 1 64.06 410 GLU A C 1
ATOM 3041 O O . GLU A 1 410 ? 20.625 26.625 3.885 1 64.06 410 GLU A O 1
ATOM 3046 N N . ASP A 1 411 ? 21.766 28.125 4.777 1 59.44 411 ASP A N 1
ATOM 3047 C CA . ASP A 1 411 ? 23.031 27.922 4.066 1 59.44 411 ASP A CA 1
ATOM 3048 C C . ASP A 1 411 ? 23.938 26.953 4.812 1 59.44 411 ASP A C 1
ATOM 3050 O O . ASP A 1 411 ? 25.078 27.281 5.133 1 59.44 411 ASP A O 1
ATOM 3054 N N . THR A 1 412 ? 23.359 25.922 5.578 1 63.41 412 THR A N 1
ATOM 3055 C CA . THR A 1 412 ? 24.234 25.047 6.348 1 63.41 412 THR A CA 1
ATOM 3056 C C . THR A 1 412 ? 24.656 23.828 5.512 1 63.41 412 THR A C 1
ATOM 3058 O O . THR A 1 412 ? 25.062 22.797 6.059 1 63.41 412 THR A O 1
ATOM 3061 N N . SER A 1 413 ? 24.578 24.047 4.141 1 68.31 413 SER A N 1
ATOM 3062 C CA . SER A 1 413 ? 24.891 22.922 3.262 1 68.31 413 SER A CA 1
ATOM 3063 C C . SER A 1 413 ? 26.359 22.531 3.352 1 68.31 413 SER A C 1
ATOM 3065 O O . SER A 1 413 ? 26.703 21.359 3.404 1 68.31 413 SER A O 1
ATOM 3067 N N . ALA A 1 414 ? 27.156 23.547 3.523 1 69.62 414 ALA A N 1
ATOM 3068 C CA . ALA A 1 414 ? 28.594 23.281 3.566 1 69.62 414 ALA A CA 1
ATOM 3069 C C . ALA A 1 414 ? 28.984 22.594 4.875 1 69.62 414 ALA A C 1
ATOM 3071 O O . ALA A 1 414 ? 29.766 21.656 4.875 1 69.62 414 ALA A O 1
ATOM 3072 N N . GLN A 1 415 ? 28.422 23.062 5.977 1 74.88 415 GLN A N 1
ATOM 3073 C CA . GLN A 1 415 ? 28.688 22.469 7.281 1 74.88 415 GLN A CA 1
ATOM 3074 C C . GLN A 1 415 ? 28.172 21.047 7.352 1 74.88 415 GLN A C 1
ATOM 3076 O O . GLN A 1 415 ? 28.812 20.156 7.918 1 74.88 415 GLN A O 1
ATOM 3081 N N . ASP A 1 416 ? 27.109 20.828 6.758 1 77.94 416 ASP A N 1
ATOM 3082 C CA . ASP A 1 416 ? 26.547 19.484 6.734 1 77.94 416 ASP A CA 1
ATOM 3083 C C . ASP A 1 416 ? 27.406 18.531 5.906 1 77.94 416 ASP A C 1
ATOM 3085 O O . ASP A 1 416 ? 27.594 17.375 6.281 1 77.94 416 ASP A O 1
ATOM 3089 N N . ALA A 1 417 ? 27.844 19.078 4.84 1 78.62 417 ALA A N 1
ATOM 3090 C CA . ALA A 1 417 ? 28.688 18.25 3.975 1 78.62 417 ALA A CA 1
ATOM 3091 C C . ALA A 1 417 ? 30 17.891 4.676 1 78.62 417 ALA A C 1
ATOM 3093 O O . ALA A 1 417 ? 30.5 16.766 4.523 1 78.62 417 ALA A O 1
ATOM 3094 N N . LEU A 1 418 ? 30.484 18.828 5.367 1 81.12 418 LEU A N 1
ATOM 3095 C CA . LEU A 1 418 ? 31.719 18.594 6.105 1 81.12 418 LEU A CA 1
ATOM 3096 C C . LEU A 1 418 ? 31.5 17.562 7.219 1 81.12 418 LEU A C 1
ATOM 3098 O O . LEU A 1 418 ? 32.312 16.656 7.406 1 81.12 418 LEU A O 1
ATOM 3102 N N . ALA A 1 419 ? 30.469 17.734 7.875 1 83.62 419 ALA A N 1
ATOM 3103 C CA . ALA A 1 419 ? 30.125 16.781 8.938 1 83.62 419 ALA A CA 1
ATOM 3104 C C . ALA A 1 419 ? 29.906 15.383 8.375 1 83.62 419 ALA A C 1
ATOM 3106 O O . ALA A 1 419 ? 30.328 14.391 8.977 1 83.62 419 ALA A O 1
ATOM 3107 N N . GLU A 1 420 ? 29.25 15.352 7.336 1 85.88 420 GLU A N 1
ATOM 3108 C CA . GLU A 1 420 ? 28.984 14.07 6.688 1 85.88 420 GLU A CA 1
ATOM 3109 C C . GLU A 1 420 ? 30.281 13.398 6.266 1 85.88 420 GLU A C 1
ATOM 3111 O O . GLU A 1 420 ? 30.438 12.188 6.422 1 85.88 420 GLU A O 1
ATOM 3116 N N . ALA A 1 421 ? 31.172 14.18 5.688 1 85.75 421 ALA A N 1
ATOM 3117 C CA . ALA A 1 421 ? 32.469 13.641 5.27 1 85.75 421 ALA A CA 1
ATOM 3118 C C . ALA A 1 421 ? 33.25 13.109 6.465 1 85.75 421 ALA A C 1
ATOM 3120 O O . ALA A 1 421 ? 33.875 12.047 6.383 1 85.75 421 ALA A O 1
ATOM 3121 N N . GLY A 1 422 ? 33.188 13.867 7.527 1 87.38 422 GLY A N 1
ATOM 3122 C CA . GLY A 1 422 ? 33.844 13.43 8.742 1 87.38 422 GLY A CA 1
ATOM 3123 C C . GLY A 1 422 ? 33.312 12.125 9.297 1 87.38 422 GLY A C 1
ATOM 3124 O O . GLY A 1 422 ? 34.062 11.219 9.641 1 87.38 422 GLY A O 1
ATOM 3125 N N . VAL A 1 423 ? 32.094 12.039 9.32 1 89.88 423 VAL A N 1
ATOM 3126 C CA . VAL A 1 423 ? 31.438 10.852 9.852 1 89.88 423 VAL A CA 1
ATOM 3127 C C . VAL A 1 423 ? 31.656 9.672 8.906 1 89.88 423 VAL A C 1
ATOM 3129 O O . VAL A 1 423 ? 31.797 8.531 9.352 1 89.88 423 VAL A O 1
ATOM 3132 N N . GLN A 1 424 ? 31.625 9.953 7.656 1 89.5 424 GLN A N 1
ATOM 3133 C CA . GLN A 1 424 ? 31.891 8.914 6.68 1 89.5 424 GLN A CA 1
ATOM 3134 C C . GLN A 1 424 ? 33.312 8.352 6.848 1 89.5 424 GLN A C 1
ATOM 3136 O O . GLN A 1 424 ? 33.531 7.152 6.688 1 89.5 424 GLN A O 1
ATOM 3141 N N . HIS A 1 425 ? 34.219 9.219 7.098 1 89.06 425 HIS A N 1
ATOM 3142 C CA . HIS A 1 425 ? 35.594 8.781 7.348 1 89.06 425 HIS A CA 1
ATOM 3143 C C . HIS A 1 425 ? 35.688 7.902 8.594 1 89.06 425 HIS A C 1
ATOM 3145 O O . HIS A 1 425 ? 36.344 6.871 8.586 1 89.06 425 HIS A O 1
ATOM 3151 N N . ALA A 1 426 ? 35.031 8.352 9.555 1 91.44 426 ALA A N 1
ATOM 3152 C CA . ALA A 1 426 ? 34.969 7.566 10.789 1 91.44 426 ALA A CA 1
ATOM 3153 C C . ALA A 1 426 ? 34.312 6.211 10.555 1 91.44 426 ALA A C 1
ATOM 3155 O O . ALA A 1 426 ? 34.75 5.199 11.117 1 91.44 426 ALA A O 1
ATOM 3156 N N . ALA A 1 427 ? 33.281 6.215 9.828 1 92.12 427 ALA A N 1
ATOM 3157 C CA . ALA A 1 427 ? 32.594 4.973 9.477 1 92.12 427 ALA A CA 1
ATOM 3158 C C . ALA A 1 427 ? 33.5 4.043 8.695 1 92.12 427 ALA A C 1
ATOM 3160 O O . ALA A 1 427 ? 33.5 2.824 8.898 1 92.12 427 ALA A O 1
ATOM 3161 N N . GLY A 1 428 ? 34.25 4.617 7.793 1 92.12 428 GLY A N 1
ATOM 3162 C CA . GLY A 1 428 ? 35.219 3.838 7.039 1 92.12 428 GLY A CA 1
ATOM 3163 C C . GLY A 1 428 ? 36.281 3.176 7.922 1 92.12 428 GLY A C 1
ATOM 3164 O O . GLY A 1 428 ? 36.625 2.014 7.707 1 92.12 428 GLY A O 1
ATOM 3165 N N . ARG A 1 429 ? 36.719 3.908 8.859 1 91.88 429 ARG A N 1
ATOM 3166 C CA . ARG A 1 429 ? 37.688 3.369 9.797 1 91.88 429 ARG A CA 1
ATOM 3167 C C . ARG A 1 429 ? 37.094 2.211 10.602 1 91.88 429 ARG A C 1
ATOM 3169 O O . ARG A 1 429 ? 37.781 1.193 10.805 1 91.88 429 ARG A O 1
ATOM 3176 N N . ALA A 1 430 ? 35.969 2.43 11.031 1 92.62 430 ALA A N 1
ATOM 3177 C CA . ALA A 1 430 ? 35.312 1.366 11.773 1 92.62 430 ALA A CA 1
ATOM 3178 C C . ALA A 1 430 ? 35.094 0.136 10.898 1 92.62 430 ALA A C 1
ATOM 3180 O O . ALA A 1 430 ? 35.188 -0.997 11.367 1 92.62 430 ALA A O 1
ATOM 3181 N N . ALA A 1 431 ? 34.75 0.394 9.727 1 93.5 431 ALA A N 1
ATOM 3182 C CA . ALA A 1 431 ? 34.562 -0.691 8.773 1 93.5 431 ALA A CA 1
ATOM 3183 C C . ALA A 1 431 ? 35.844 -1.48 8.562 1 93.5 431 ALA A C 1
ATOM 3185 O O . ALA A 1 431 ? 35.812 -2.709 8.469 1 93.5 431 ALA A O 1
ATOM 3186 N N . LEU A 1 432 ? 36.906 -0.753 8.453 1 93.56 432 LEU A N 1
ATOM 3187 C CA . LEU A 1 432 ? 38.188 -1.399 8.258 1 93.56 432 LEU A CA 1
ATOM 3188 C C . LEU A 1 432 ? 38.562 -2.219 9.492 1 93.56 432 LEU A C 1
ATOM 3190 O O . LEU A 1 432 ? 39.156 -3.299 9.367 1 93.56 432 LEU A O 1
ATOM 3194 N N . GLU A 1 433 ? 38.281 -1.688 10.625 1 93.06 433 GLU A N 1
ATOM 3195 C CA . GLU A 1 433 ? 38.531 -2.439 11.852 1 93.06 433 GLU A CA 1
ATOM 3196 C C . GLU A 1 433 ? 37.719 -3.732 11.875 1 93.06 433 GLU A C 1
ATOM 3198 O O . GLU A 1 433 ? 38.219 -4.785 12.266 1 93.06 433 GLU A O 1
ATOM 3203 N N . ALA A 1 434 ? 36.531 -3.645 11.531 1 93 434 ALA A N 1
ATOM 3204 C CA . ALA A 1 434 ? 35.688 -4.824 11.453 1 93 434 ALA A CA 1
ATOM 3205 C C . ALA A 1 434 ? 36.219 -5.816 10.422 1 93 434 ALA A C 1
ATOM 3207 O O . ALA A 1 434 ? 36.125 -7.031 10.625 1 93 434 ALA A O 1
ATOM 3208 N N . LEU A 1 435 ? 36.625 -5.297 9.289 1 93.69 435 LEU A N 1
ATOM 3209 C CA . LEU A 1 435 ? 37.188 -6.129 8.234 1 93.69 435 LEU A CA 1
ATOM 3210 C C . LEU A 1 435 ? 38.375 -6.922 8.766 1 93.69 435 LEU A C 1
ATOM 3212 O O . LEU A 1 435 ? 38.469 -8.133 8.547 1 93.69 435 LEU A O 1
ATOM 3216 N N . ASP A 1 436 ? 39.219 -6.25 9.492 1 92.19 436 ASP A N 1
ATOM 3217 C CA . ASP A 1 436 ? 40.406 -6.883 10.023 1 92.19 436 ASP A CA 1
ATOM 3218 C C . ASP A 1 436 ? 40.062 -7.941 11.07 1 92.19 436 ASP A C 1
ATOM 3220 O O . ASP A 1 436 ? 40.719 -8.984 11.156 1 92.19 436 ASP A O 1
ATOM 3224 N N . GLU A 1 437 ? 39.094 -7.668 11.773 1 92.31 437 GLU A N 1
ATOM 3225 C CA . GLU A 1 437 ? 38.688 -8.57 12.844 1 92.31 437 GLU A CA 1
ATOM 3226 C C . GLU A 1 437 ? 38.094 -9.859 12.273 1 92.31 437 GLU A C 1
ATOM 3228 O O . GLU A 1 437 ? 38.219 -10.93 12.867 1 92.31 437 GLU A O 1
ATOM 3233 N N . HIS A 1 438 ? 37.5 -9.797 11.141 1 90.81 438 HIS A N 1
ATOM 3234 C CA . HIS A 1 438 ? 36.75 -10.938 10.641 1 90.81 438 HIS A CA 1
ATOM 3235 C C . HIS A 1 438 ? 37.375 -11.5 9.367 1 90.81 438 HIS A C 1
ATOM 3237 O O . HIS A 1 438 ? 36.812 -12.398 8.742 1 90.81 438 HIS A O 1
ATOM 3243 N N . ALA A 1 439 ? 38.438 -11 8.898 1 89.25 439 ALA A N 1
ATOM 3244 C CA . ALA A 1 439 ? 39.031 -11.336 7.605 1 89.25 439 ALA A CA 1
ATOM 3245 C C . ALA A 1 439 ? 39.719 -12.695 7.652 1 89.25 439 ALA A C 1
ATOM 3247 O O . ALA A 1 439 ? 40.156 -13.211 6.621 1 89.25 439 ALA A O 1
ATOM 3248 N N . ASP A 1 440 ? 39.688 -13.359 8.766 1 84.44 440 ASP A N 1
ATOM 3249 C CA . ASP A 1 440 ? 40.375 -14.625 8.891 1 84.44 440 ASP A CA 1
ATOM 3250 C C . ASP A 1 440 ? 39.875 -15.656 7.891 1 84.44 440 ASP A C 1
ATOM 3252 O O . ASP A 1 440 ? 38.656 -15.891 7.812 1 84.44 440 ASP A O 1
ATOM 3256 N N . GLY A 1 441 ? 40.781 -16.219 7.109 1 83.5 441 GLY A N 1
ATOM 3257 C CA . GLY A 1 441 ? 40.438 -17.281 6.184 1 83.5 441 GLY A CA 1
ATOM 3258 C C . GLY A 1 441 ? 39.938 -16.766 4.848 1 83.5 441 GLY A C 1
ATOM 3259 O O . GLY A 1 441 ? 39.75 -17.547 3.904 1 83.5 441 GLY A O 1
ATOM 3260 N N . ALA A 1 442 ? 39.75 -15.398 4.727 1 88.31 442 ALA A N 1
ATOM 3261 C CA . ALA A 1 442 ? 39.219 -14.852 3.475 1 88.31 442 ALA A CA 1
ATOM 3262 C C . ALA A 1 442 ? 40.344 -14.625 2.467 1 88.31 442 ALA A C 1
ATOM 3264 O O . ALA A 1 442 ? 41.469 -14.297 2.848 1 88.31 442 ALA A O 1
ATOM 3265 N N . PRO A 1 443 ? 40.062 -14.797 1.243 1 87.12 443 PRO A N 1
ATOM 3266 C CA . PRO A 1 443 ? 41.094 -14.531 0.213 1 87.12 443 PRO A CA 1
ATOM 3267 C C . PRO A 1 443 ? 41.594 -13.086 0.245 1 87.12 443 PRO A C 1
ATOM 3269 O O . PRO A 1 443 ? 40.781 -12.156 0.442 1 87.12 443 PRO A O 1
ATOM 3272 N N . ALA A 1 444 ? 42.812 -12.867 0.015 1 88.19 444 ALA A N 1
ATOM 3273 C CA . ALA A 1 444 ? 43.469 -11.555 0.089 1 88.19 444 ALA A CA 1
ATOM 3274 C C . ALA A 1 444 ? 42.875 -10.594 -0.943 1 88.19 444 ALA A C 1
ATOM 3276 O O . ALA A 1 444 ? 42.781 -9.391 -0.692 1 88.19 444 ALA A O 1
ATOM 3277 N N . SER A 1 445 ? 42.531 -11.164 -2.041 1 85.69 445 SER A N 1
ATOM 3278 C CA . SER A 1 445 ? 41.969 -10.328 -3.096 1 85.69 445 SER A CA 1
ATOM 3279 C C . SER A 1 445 ? 40.656 -9.695 -2.652 1 85.69 445 SER A C 1
ATOM 3281 O O . SER A 1 445 ? 40.375 -8.547 -3.004 1 85.69 445 SER A O 1
ATOM 3283 N N . VAL A 1 446 ? 39.938 -10.414 -1.825 1 88.5 446 VAL A N 1
ATOM 3284 C CA . VAL A 1 446 ? 38.656 -9.922 -1.329 1 88.5 446 VAL A CA 1
ATOM 3285 C C . VAL A 1 446 ? 38.906 -8.812 -0.302 1 88.5 446 VAL A C 1
ATOM 3287 O O . VAL A 1 446 ? 38.219 -7.781 -0.322 1 88.5 446 VAL A O 1
ATOM 3290 N N . VAL A 1 447 ? 39.844 -9 0.483 1 91.06 447 VAL A N 1
ATOM 3291 C CA . VAL A 1 447 ? 40.156 -8.031 1.528 1 91.06 447 VAL A CA 1
ATOM 3292 C C . VAL A 1 447 ? 40.656 -6.734 0.898 1 91.06 447 VAL A C 1
ATOM 3294 O O . VAL A 1 447 ? 40.25 -5.641 1.312 1 91.06 447 VAL A O 1
ATOM 3297 N N . ASP A 1 448 ? 41.438 -6.883 -0.123 1 88.62 448 ASP A N 1
ATOM 3298 C CA . ASP A 1 448 ? 41.969 -5.711 -0.812 1 88.62 448 ASP A CA 1
ATOM 3299 C C . ASP A 1 448 ? 40.844 -4.926 -1.507 1 88.62 448 ASP A C 1
ATOM 3301 O O . ASP A 1 448 ? 40.844 -3.695 -1.51 1 88.62 448 ASP A O 1
ATOM 3305 N N . ARG A 1 449 ? 40.031 -5.637 -2.031 1 86.25 449 ARG A N 1
ATOM 3306 C CA . ARG A 1 449 ? 38.906 -5 -2.707 1 86.25 449 ARG A CA 1
ATOM 3307 C C . ARG A 1 449 ? 38.031 -4.223 -1.718 1 86.25 449 ARG A C 1
ATOM 3309 O O . ARG A 1 449 ? 37.562 -3.133 -2.029 1 86.25 449 ARG A O 1
ATOM 3316 N N . LEU A 1 450 ? 37.812 -4.801 -0.604 1 91.12 450 LEU A N 1
ATOM 3317 C CA . LEU A 1 450 ? 37 -4.168 0.415 1 91.12 450 LEU A CA 1
ATOM 3318 C C . LEU A 1 450 ? 37.688 -2.943 1.001 1 91.12 450 LEU A C 1
ATOM 3320 O O . LEU A 1 450 ? 37.031 -1.939 1.304 1 91.12 450 LEU A O 1
ATOM 3324 N N . ARG A 1 451 ? 38.969 -2.986 1.087 1 90.69 451 ARG A N 1
ATOM 3325 C CA . ARG A 1 451 ? 39.719 -1.833 1.554 1 90.69 451 ARG A CA 1
ATOM 3326 C C . ARG A 1 451 ? 39.656 -0.688 0.549 1 90.69 451 ARG A C 1
ATOM 3328 O O . ARG A 1 451 ? 39.5 0.473 0.934 1 90.69 451 ARG A O 1
ATOM 3335 N N . ALA A 1 452 ? 39.719 -1.062 -0.675 1 86.06 452 ALA A N 1
ATOM 3336 C CA . ALA A 1 452 ? 39.625 -0.063 -1.736 1 86.06 452 ALA A CA 1
ATOM 3337 C C . ALA A 1 452 ? 38.25 0.592 -1.767 1 86.06 452 ALA A C 1
ATOM 3339 O O . ALA A 1 452 ? 38.125 1.78 -2.076 1 86.06 452 ALA A O 1
ATOM 3340 N N . LEU A 1 453 ? 37.312 -0.197 -1.429 1 86.44 453 LEU A N 1
ATOM 3341 C CA . LEU A 1 453 ? 35.938 0.313 -1.391 1 86.44 453 LEU A CA 1
ATOM 3342 C C . LEU A 1 453 ? 35.812 1.396 -0.327 1 86.44 453 LEU A C 1
ATOM 3344 O O . LEU A 1 453 ? 35.156 2.424 -0.565 1 86.44 453 LEU A O 1
ATOM 3348 N N . VAL A 1 454 ? 36.344 1.158 0.798 1 89.19 454 VAL A N 1
ATOM 3349 C CA . VAL A 1 454 ? 36.25 2.107 1.904 1 89.19 454 VAL A CA 1
ATOM 3350 C C . VAL A 1 454 ? 36.969 3.4 1.529 1 89.19 454 VAL A C 1
ATOM 3352 O O . VAL A 1 454 ? 36.5 4.496 1.817 1 89.19 454 VAL A O 1
ATOM 3355 N N . GLU A 1 455 ? 38.062 3.244 0.868 1 84.81 455 GLU A N 1
ATOM 3356 C CA . GLU A 1 455 ? 38.844 4.41 0.453 1 84.81 455 GLU A CA 1
ATOM 3357 C C . GLU A 1 455 ? 38.094 5.234 -0.582 1 84.81 455 GLU A C 1
ATOM 3359 O O . GLU A 1 455 ? 38.094 6.469 -0.524 1 84.81 455 GLU A O 1
ATOM 3364 N N . SER A 1 456 ? 37.531 4.578 -1.442 1 82.81 456 SER A N 1
ATOM 3365 C CA . SER A 1 456 ? 36.781 5.258 -2.484 1 82.81 456 SER A CA 1
ATOM 3366 C C . SER A 1 456 ? 35.594 6.016 -1.899 1 82.81 456 SER A C 1
ATOM 3368 O O . SER A 1 456 ? 35.281 7.125 -2.334 1 82.81 456 SER A O 1
ATOM 3370 N N . ARG A 1 457 ? 34.938 5.414 -0.928 1 83.94 457 ARG A N 1
ATOM 3371 C CA . ARG A 1 457 ? 33.781 6.043 -0.307 1 83.94 457 ARG A CA 1
ATOM 3372 C C . ARG A 1 457 ? 34.188 7.273 0.497 1 83.94 457 ARG A C 1
ATOM 3374 O O . ARG A 1 457 ? 33.469 8.273 0.514 1 83.94 457 ARG A O 1
ATOM 3381 N N . SER A 1 458 ? 35.25 7.105 1.143 1 82.31 458 SER A N 1
ATOM 3382 C CA . SER A 1 458 ? 35.781 8.242 1.889 1 82.31 458 SER A CA 1
ATOM 3383 C C . SER A 1 458 ? 36.125 9.398 0.956 1 82.31 458 SER A C 1
ATOM 3385 O O . SER A 1 458 ? 35.844 10.555 1.25 1 82.31 458 SER A O 1
ATOM 3387 N N . ASN A 1 459 ? 36.719 9.031 -0.208 1 80.06 459 ASN A N 1
ATOM 3388 C CA . ASN A 1 459 ? 37.125 10.047 -1.181 1 80.06 459 ASN A CA 1
ATOM 3389 C C . ASN A 1 459 ? 35.906 10.719 -1.801 1 80.06 459 ASN A C 1
ATOM 3391 O O . ASN A 1 459 ? 35.906 11.93 -2.061 1 80.06 459 ASN A O 1
ATOM 3395 N N . ASN A 1 460 ? 34.906 9.984 -2.004 1 79.38 460 ASN A N 1
ATOM 3396 C CA . ASN A 1 460 ? 33.688 10.531 -2.559 1 79.38 460 ASN A CA 1
ATOM 3397 C C . ASN A 1 460 ? 33.062 11.586 -1.639 1 79.38 460 ASN A C 1
ATOM 3399 O O . ASN A 1 460 ? 32.594 12.609 -2.107 1 79.38 460 ASN A O 1
ATOM 3403 N N . ALA A 1 461 ? 33.094 11.305 -0.393 1 77.56 461 ALA A N 1
ATOM 3404 C CA . ALA A 1 461 ? 32.531 12.25 0.573 1 77.56 461 ALA A CA 1
ATOM 3405 C C . ALA A 1 461 ? 33.344 13.547 0.595 1 77.56 461 ALA A C 1
ATOM 3407 O O . ALA A 1 461 ? 32.75 14.633 0.724 1 77.56 461 ALA A O 1
ATOM 3408 N N . TRP A 1 462 ? 34.625 13.422 0.304 1 77.38 462 TRP A N 1
ATOM 3409 C CA . TRP A 1 462 ? 35.469 14.602 0.325 1 77.38 462 TRP A CA 1
ATOM 3410 C C . TRP A 1 462 ? 35.375 15.375 -0.987 1 77.38 462 TRP A C 1
ATOM 3412 O O . TRP A 1 462 ? 35.5 16.594 -1.006 1 77.38 462 TRP A O 1
ATOM 3422 N N . GLU A 1 463 ? 35.188 14.602 -1.999 1 77.88 463 GLU A N 1
ATOM 3423 C CA . GLU A 1 463 ? 35 15.234 -3.305 1 77.88 463 GLU A CA 1
ATOM 3424 C C . GLU A 1 463 ? 33.812 16.188 -3.307 1 77.88 463 GLU A C 1
ATOM 3426 O O . GLU A 1 463 ? 33.812 17.188 -4.027 1 77.88 463 GLU A O 1
ATOM 3431 N N . ARG A 1 464 ? 32.875 15.891 -2.539 1 72.56 464 ARG A N 1
ATOM 3432 C CA . ARG A 1 464 ? 31.656 16.719 -2.477 1 72.56 464 ARG A CA 1
ATOM 3433 C C . ARG A 1 464 ? 31.953 18.078 -1.874 1 72.56 464 ARG A C 1
ATOM 3435 O O . ARG A 1 464 ? 31.234 19.047 -2.127 1 72.56 464 ARG A O 1
ATOM 3442 N N . LEU A 1 465 ? 32.969 18.125 -1.063 1 70 465 LEU A N 1
ATOM 3443 C CA . LEU A 1 465 ? 33.344 19.375 -0.42 1 70 465 LEU A CA 1
ATOM 3444 C C . LEU A 1 465 ? 34.219 20.219 -1.35 1 70 465 LEU A C 1
ATOM 3446 O O . LEU A 1 465 ? 34.281 21.438 -1.213 1 70 465 LEU A O 1
ATOM 3450 N N . GLY A 1 466 ? 34.875 19.547 -2.336 1 62.44 466 GLY A N 1
ATOM 3451 C CA . GLY A 1 466 ? 35.812 20.281 -3.166 1 62.44 466 GLY A CA 1
ATOM 3452 C C . GLY A 1 466 ? 35.188 21 -4.328 1 62.44 466 GLY A C 1
ATOM 3453 O O . GLY A 1 466 ? 34 20.75 -4.641 1 62.44 466 GLY A O 1
ATOM 3454 N N . SER A 1 467 ? 35.438 22.281 -4.797 1 57.62 467 SER A N 1
ATOM 3455 C CA . SER A 1 467 ? 35 23.188 -5.859 1 57.62 467 SER A CA 1
ATOM 3456 C C . SER A 1 467 ? 35.062 22.516 -7.223 1 57.62 467 SER A C 1
ATOM 3458 O O . SER A 1 467 ? 36.156 22.172 -7.695 1 57.62 467 SER A O 1
ATOM 3460 N N . GLN A 1 468 ? 34.406 21.531 -7.551 1 56.19 468 GLN A N 1
ATOM 3461 C CA . GLN A 1 468 ? 35.031 20.766 -8.633 1 56.19 468 GLN A CA 1
ATOM 3462 C C . GLN A 1 468 ? 34.594 21.281 -9.992 1 56.19 468 GLN A C 1
ATOM 3464 O O . GLN A 1 468 ? 33.406 21.219 -10.328 1 56.19 468 GLN A O 1
ATOM 3469 N N . ARG A 1 469 ? 35.25 22.234 -10.609 1 56.97 469 ARG A N 1
ATOM 3470 C CA . ARG A 1 469 ? 35.188 22.641 -12.008 1 56.97 469 ARG A CA 1
ATOM 3471 C C . ARG A 1 469 ? 35.188 21.438 -12.938 1 56.97 469 ARG A C 1
ATOM 3473 O O . ARG A 1 469 ? 34.719 21.516 -14.078 1 56.97 469 ARG A O 1
ATOM 3480 N N . GLN A 1 470 ? 35.875 20.328 -12.617 1 63.66 470 GLN A N 1
ATOM 3481 C CA . GLN A 1 470 ? 35.969 19.141 -13.453 1 63.66 470 GLN A CA 1
ATOM 3482 C C . GLN A 1 470 ? 35.188 17.984 -12.867 1 63.66 470 GLN A C 1
ATOM 3484 O O . GLN A 1 470 ? 34.844 17.984 -11.68 1 63.66 470 GLN A O 1
ATOM 3489 N N . GLU A 1 471 ? 34.688 17.125 -13.758 1 76.56 471 GLU A N 1
ATOM 3490 C CA . GLU A 1 471 ? 33.938 15.93 -13.344 1 76.56 471 GLU A CA 1
ATOM 3491 C C . GLU A 1 471 ? 34.719 15.133 -12.297 1 76.56 471 GLU A C 1
ATOM 3493 O O . GLU A 1 471 ? 35.844 14.68 -12.555 1 76.56 471 GLU A O 1
ATOM 3498 N N . THR A 1 472 ? 34.281 15.031 -11.109 1 80.75 472 THR A N 1
ATOM 3499 C CA . THR A 1 472 ? 34.938 14.273 -10.039 1 80.75 472 THR A CA 1
ATOM 3500 C C . THR A 1 472 ? 34.938 12.781 -10.359 1 80.75 472 THR A C 1
ATOM 3502 O O . THR A 1 472 ? 34.125 12.305 -11.148 1 80.75 472 THR A O 1
ATOM 3505 N N . PRO A 1 473 ? 35.938 12.039 -9.898 1 82.38 473 PRO A N 1
ATOM 3506 C CA . PRO A 1 473 ? 35.969 10.594 -10.117 1 82.38 473 PRO A CA 1
ATOM 3507 C C . PRO A 1 473 ? 34.656 9.906 -9.758 1 82.38 473 PRO A C 1
ATOM 3509 O O . PRO A 1 473 ? 34.219 8.977 -10.453 1 82.38 473 PRO A O 1
ATOM 3512 N N . SER A 1 474 ? 34 10.391 -8.789 1 82.06 474 SER A N 1
ATOM 3513 C CA . SER A 1 474 ? 32.719 9.773 -8.391 1 82.06 474 SER A CA 1
ATOM 3514 C C . SER A 1 474 ? 31.641 10.031 -9.422 1 82.06 474 SER A C 1
ATOM 3516 O O . SER A 1 474 ? 30.812 9.156 -9.703 1 82.06 474 SER A O 1
ATOM 3518 N N . ALA A 1 475 ? 31.625 11.227 -9.93 1 84.06 475 ALA A N 1
ATOM 3519 C CA . ALA A 1 475 ? 30.656 11.562 -10.961 1 84.06 475 ALA A CA 1
ATOM 3520 C C . ALA A 1 475 ? 30.906 10.773 -12.242 1 84.06 475 ALA A C 1
ATOM 3522 O O . ALA A 1 475 ? 29.969 10.32 -12.898 1 84.06 475 ALA A O 1
ATOM 3523 N N . ALA A 1 476 ? 32.188 10.656 -12.578 1 87.06 476 ALA A N 1
ATOM 3524 C CA . ALA A 1 476 ? 32.562 9.867 -13.75 1 87.06 476 ALA A CA 1
ATOM 3525 C C . ALA A 1 476 ? 32.188 8.406 -13.57 1 87.06 476 ALA A C 1
ATOM 3527 O O . ALA A 1 476 ? 31.719 7.762 -14.523 1 87.06 476 ALA A O 1
ATOM 3528 N N . TYR A 1 477 ? 32.406 7.902 -12.359 1 88.94 477 TYR A N 1
ATOM 3529 C CA . TYR A 1 477 ? 32.031 6.527 -12.055 1 88.94 477 TYR A CA 1
ATOM 3530 C C . TYR A 1 477 ? 30.531 6.32 -12.273 1 88.94 477 TYR A C 1
ATOM 3532 O O . TYR A 1 477 ? 30.125 5.359 -12.93 1 88.94 477 TYR A O 1
ATOM 3540 N N . GLY A 1 478 ? 29.703 7.223 -11.742 1 87.69 478 GLY A N 1
ATOM 3541 C CA . GLY A 1 478 ? 28.266 7.113 -11.867 1 87.69 478 GLY A CA 1
ATOM 3542 C C . GLY A 1 478 ? 27.781 7.18 -13.305 1 87.69 478 GLY A C 1
ATOM 3543 O O . GLY A 1 478 ? 26.938 6.383 -13.727 1 87.69 478 GLY A O 1
ATOM 3544 N N . ARG A 1 479 ? 28.344 8.086 -13.984 1 88.56 479 ARG A N 1
ATOM 3545 C CA . ARG A 1 479 ? 27.969 8.258 -15.383 1 88.56 479 ARG A CA 1
ATOM 3546 C C . ARG A 1 479 ? 28.312 7.012 -16.188 1 88.56 479 ARG A C 1
ATOM 3548 O O . ARG A 1 479 ? 27.469 6.5 -16.938 1 88.56 479 ARG A O 1
ATOM 3555 N N . LEU A 1 480 ? 29.516 6.488 -16.031 1 91.75 480 LEU A N 1
ATOM 3556 C CA . LEU A 1 480 ? 29.984 5.344 -16.812 1 91.75 480 LEU A CA 1
ATOM 3557 C C . LEU A 1 480 ? 29.25 4.074 -16.406 1 91.75 480 LEU A C 1
ATOM 3559 O O . LEU A 1 480 ? 28.859 3.273 -17.266 1 91.75 480 LEU A O 1
ATOM 3563 N N . ARG A 1 481 ? 29.062 3.916 -15.094 1 91.88 481 ARG A N 1
ATOM 3564 C CA . ARG A 1 481 ? 28.375 2.715 -14.617 1 91.88 481 ARG A CA 1
ATOM 3565 C C . ARG A 1 481 ? 26.938 2.68 -15.102 1 91.88 481 ARG A C 1
ATOM 3567 O O . ARG A 1 481 ? 26.391 1.607 -15.391 1 91.88 481 ARG A O 1
ATOM 3574 N N . ARG A 1 482 ? 26.312 3.809 -15.203 1 90.56 482 ARG A N 1
ATOM 3575 C CA . ARG A 1 482 ? 24.938 3.861 -15.719 1 90.56 482 ARG A CA 1
ATOM 3576 C C . ARG A 1 482 ? 24.891 3.375 -17.156 1 90.56 482 ARG A C 1
ATOM 3578 O O . ARG A 1 482 ? 23.969 2.65 -17.547 1 90.56 482 ARG A O 1
ATOM 3585 N N . GLU A 1 483 ? 25.875 3.771 -17.922 1 91 483 GLU A N 1
ATOM 3586 C CA . GLU A 1 483 ? 25.938 3.314 -19.312 1 91 483 GLU A CA 1
ATOM 3587 C C . GLU A 1 483 ? 26.172 1.807 -19.375 1 91 483 GLU A C 1
ATOM 3589 O O . GLU A 1 483 ? 25.609 1.127 -20.234 1 91 483 GLU A O 1
ATOM 3594 N N . MET A 1 484 ? 26.969 1.346 -18.484 1 93.31 484 MET A N 1
ATOM 3595 C CA . MET A 1 484 ? 27.25 -0.088 -18.422 1 93.31 484 MET A CA 1
ATOM 3596 C C . MET A 1 484 ? 25.984 -0.864 -18.047 1 93.31 484 MET A C 1
ATOM 3598 O O . MET A 1 484 ? 25.703 -1.907 -18.641 1 93.31 484 MET A O 1
ATOM 3602 N N . ILE A 1 485 ? 25.25 -0.35 -17.094 1 92.19 485 ILE A N 1
ATOM 3603 C CA . ILE A 1 485 ? 24.031 -1.001 -16.625 1 92.19 485 ILE A CA 1
ATOM 3604 C C . ILE A 1 485 ? 23.016 -1.065 -17.781 1 92.19 485 ILE A C 1
ATOM 3606 O O . ILE A 1 485 ? 22.344 -2.078 -17.953 1 92.19 485 ILE A O 1
ATOM 3610 N N . ARG A 1 486 ? 22.969 -0.007 -18.547 1 90.38 486 ARG A N 1
ATOM 3611 C CA . ARG A 1 486 ? 22.062 0.015 -19.703 1 90.38 486 ARG A CA 1
ATOM 3612 C C . ARG A 1 486 ? 22.422 -1.093 -20.688 1 90.38 486 ARG A C 1
ATOM 3614 O O . ARG A 1 486 ? 21.531 -1.778 -21.203 1 90.38 486 ARG A O 1
ATOM 3621 N N . ALA A 1 487 ? 23.672 -1.247 -20.922 1 92.38 487 ALA A N 1
ATOM 3622 C CA . ALA A 1 487 ? 24.141 -2.281 -21.844 1 92.38 487 ALA A CA 1
ATOM 3623 C C . ALA A 1 487 ? 23.844 -3.676 -21.297 1 92.38 487 ALA A C 1
ATOM 3625 O O . ALA A 1 487 ? 23.438 -4.57 -22.047 1 92.38 487 ALA A O 1
ATOM 3626 N N . GLU A 1 488 ? 24.062 -3.848 -20.016 1 92.94 488 GLU A N 1
ATOM 3627 C CA . GLU A 1 488 ? 23.781 -5.133 -19.391 1 92.94 488 GLU A CA 1
ATOM 3628 C C . GLU A 1 488 ? 22.312 -5.484 -19.469 1 92.94 488 GLU A C 1
ATOM 3630 O O . GLU A 1 488 ? 21.953 -6.629 -19.766 1 92.94 488 GLU A O 1
ATOM 3635 N N . ARG A 1 489 ? 21.5 -4.488 -19.219 1 91.19 489 ARG A N 1
ATOM 3636 C CA . ARG A 1 489 ? 20.062 -4.699 -19.25 1 91.19 489 ARG A CA 1
ATOM 3637 C C . ARG A 1 489 ? 19.609 -5.16 -20.625 1 91.19 489 ARG A C 1
ATOM 3639 O O . ARG A 1 489 ? 18.719 -6 -20.75 1 91.19 489 ARG A O 1
ATOM 3646 N N . HIS A 1 490 ? 20.203 -4.598 -21.562 1 90.81 490 HIS A N 1
ATOM 3647 C CA . HIS A 1 490 ? 19.844 -4.949 -22.938 1 90.81 490 HIS A CA 1
ATOM 3648 C C . HIS A 1 490 ? 20.172 -6.406 -23.234 1 90.81 490 HIS A C 1
ATOM 3650 O O . HIS A 1 490 ? 19.422 -7.098 -23.922 1 90.81 490 HIS A O 1
ATOM 3656 N N . VAL A 1 491 ? 21.25 -6.855 -22.719 1 91.94 491 VAL A N 1
ATOM 3657 C CA . VAL A 1 491 ? 21.672 -8.234 -22.953 1 91.94 491 VAL A CA 1
ATOM 3658 C C . VAL A 1 491 ? 20.703 -9.195 -22.281 1 91.94 491 VAL A C 1
ATOM 3660 O O . VAL A 1 491 ? 20.312 -10.203 -22.859 1 91.94 491 VAL A O 1
ATOM 3663 N N . PHE A 1 492 ? 20.328 -8.891 -21.109 1 90.31 492 PHE A N 1
ATOM 3664 C CA . PHE A 1 492 ? 19.391 -9.75 -20.375 1 90.31 492 PHE A CA 1
ATOM 3665 C C . PHE A 1 492 ? 18.031 -9.766 -21.062 1 90.31 492 PHE A C 1
ATOM 3667 O O . PHE A 1 492 ? 17.375 -10.805 -21.109 1 90.31 492 PHE A O 1
ATOM 3674 N N . LYS A 1 493 ? 17.656 -8.609 -21.562 1 89 493 LYS A N 1
ATOM 3675 C CA . LYS A 1 493 ? 16.391 -8.516 -22.297 1 89 493 LYS A CA 1
ATOM 3676 C C . LYS A 1 493 ? 16.375 -9.445 -23.5 1 89 493 LYS A C 1
ATOM 3678 O O . LYS A 1 493 ? 15.422 -10.203 -23.688 1 89 493 LYS A O 1
ATOM 3683 N N . ILE A 1 494 ? 17.438 -9.414 -24.266 1 89.94 494 ILE A N 1
ATOM 3684 C CA . ILE A 1 494 ? 17.531 -10.219 -25.469 1 89.94 494 ILE A CA 1
ATOM 3685 C C . ILE A 1 494 ? 17.578 -11.703 -25.109 1 89.94 494 ILE A C 1
ATOM 3687 O O . ILE A 1 494 ? 16.906 -12.523 -25.75 1 89.94 494 ILE A O 1
ATOM 3691 N N . ALA A 1 495 ? 18.328 -12.016 -24.078 1 90.19 495 ALA A N 1
ATOM 3692 C CA . ALA A 1 495 ? 18.453 -13.406 -23.641 1 90.19 495 ALA A CA 1
ATOM 3693 C C . ALA A 1 495 ? 17.094 -13.984 -23.234 1 90.19 495 ALA A C 1
ATOM 3695 O O . ALA A 1 495 ? 16.781 -15.133 -23.547 1 90.19 495 ALA A O 1
ATOM 3696 N N . ARG A 1 496 ? 16.328 -13.219 -22.547 1 86.94 496 ARG A N 1
ATOM 3697 C CA . ARG A 1 496 ? 15.008 -13.672 -22.125 1 86.94 496 ARG A CA 1
ATOM 3698 C C . ARG A 1 496 ? 14.07 -13.797 -23.328 1 86.94 496 ARG A C 1
ATOM 3700 O O . ARG A 1 496 ? 13.305 -14.758 -23.422 1 86.94 496 ARG A O 1
ATOM 3707 N N . ASN A 1 497 ? 14.055 -12.781 -24.234 1 85.62 497 ASN A N 1
ATOM 3708 C CA . ASN A 1 497 ? 13.18 -12.789 -25.406 1 85.62 497 ASN A CA 1
ATOM 3709 C C . ASN A 1 497 ? 13.469 -13.992 -26.312 1 85.62 497 ASN A C 1
ATOM 3711 O O . ASN A 1 497 ? 12.562 -14.516 -26.953 1 85.62 497 ASN A O 1
ATOM 3715 N N . GLU A 1 498 ? 14.75 -14.445 -26.25 1 87.38 498 GLU A N 1
ATOM 3716 C CA . GLU A 1 498 ? 15.164 -15.57 -27.078 1 87.38 498 GLU A CA 1
ATOM 3717 C C . GLU A 1 498 ? 14.961 -16.891 -26.344 1 87.38 498 GLU A C 1
ATOM 3719 O O . GLU A 1 498 ? 15.18 -17.969 -26.906 1 87.38 498 GLU A O 1
ATOM 3724 N N . GLY A 1 499 ? 14.594 -16.859 -25.094 1 81.94 499 GLY A N 1
ATOM 3725 C CA . GLY A 1 499 ? 14.312 -18.047 -24.312 1 81.94 499 GLY A CA 1
ATOM 3726 C C . GLY A 1 499 ? 15.562 -18.688 -23.734 1 81.94 499 GLY A C 1
ATOM 3727 O O . GLY A 1 499 ? 15.531 -19.844 -23.297 1 81.94 499 GLY A O 1
ATOM 3728 N N . ARG A 1 500 ? 16.688 -17.953 -23.703 1 86.12 500 ARG A N 1
ATOM 3729 C CA . ARG A 1 500 ? 17.938 -18.484 -23.188 1 86.12 500 ARG A CA 1
ATOM 3730 C C . ARG A 1 500 ? 17.938 -18.5 -21.656 1 86.12 500 ARG A C 1
ATOM 3732 O O . ARG A 1 500 ? 18.656 -19.281 -21.047 1 86.12 500 ARG A O 1
ATOM 3739 N N . ILE A 1 501 ? 17.234 -17.578 -21.031 1 86 501 ILE A N 1
ATOM 3740 C CA . ILE A 1 501 ? 17.094 -17.547 -19.578 1 86 501 ILE A CA 1
ATOM 3741 C C . ILE A 1 501 ? 15.609 -17.438 -19.219 1 86 501 ILE A C 1
ATOM 3743 O O . ILE A 1 501 ? 14.82 -16.844 -19.938 1 86 501 ILE A O 1
ATOM 3747 N N . PRO A 1 502 ? 15.266 -18.125 -18.188 1 83.06 502 PRO A N 1
ATOM 3748 C CA . PRO A 1 502 ? 13.891 -17.984 -17.703 1 83.06 502 PRO A CA 1
ATOM 3749 C C . PRO A 1 502 ? 13.602 -16.609 -17.125 1 83.06 502 PRO A C 1
ATOM 3751 O O . PRO A 1 502 ? 14.531 -15.836 -16.875 1 83.06 502 PRO A O 1
ATOM 3754 N N . GLU A 1 503 ? 12.305 -16.297 -17 1 82.06 503 GLU A N 1
ATOM 3755 C CA . GLU A 1 503 ? 11.844 -15.008 -16.5 1 82.06 503 GLU A CA 1
ATOM 3756 C C . GLU A 1 503 ? 12.383 -14.734 -15.102 1 82.06 503 GLU A C 1
ATOM 3758 O O . GLU A 1 503 ? 12.727 -13.602 -14.766 1 82.06 503 GLU A O 1
ATOM 3763 N N . GLU A 1 504 ? 12.539 -15.727 -14.305 1 80.5 504 GLU A N 1
ATOM 3764 C CA . GLU A 1 504 ? 13 -15.57 -12.93 1 80.5 504 GLU A CA 1
ATOM 3765 C C . GLU A 1 504 ? 14.422 -15.023 -12.883 1 80.5 504 GLU A C 1
ATOM 3767 O O . GLU A 1 504 ? 14.758 -14.219 -12.008 1 80.5 504 GLU A O 1
ATOM 3772 N N . VAL A 1 505 ? 15.219 -15.516 -13.82 1 81.62 505 VAL A N 1
ATOM 3773 C CA . VAL A 1 505 ? 16.609 -15.07 -13.875 1 81.62 505 VAL A CA 1
ATOM 3774 C C . VAL A 1 505 ? 16.656 -13.602 -14.281 1 81.62 505 VAL A C 1
ATOM 3776 O O . VAL A 1 505 ? 17.438 -12.82 -13.734 1 81.62 505 VAL A O 1
ATOM 3779 N N . LEU A 1 506 ? 15.828 -13.25 -15.234 1 84.38 506 LEU A N 1
ATOM 3780 C CA . LEU A 1 506 ? 15.773 -11.852 -15.641 1 84.38 506 LEU A CA 1
ATOM 3781 C C . LEU A 1 506 ? 15.352 -10.969 -14.469 1 84.38 506 LEU A C 1
ATOM 3783 O O . LEU A 1 506 ? 15.953 -9.914 -14.227 1 84.38 506 LEU A O 1
ATOM 3787 N N . VAL A 1 507 ? 14.344 -11.359 -13.766 1 82.69 507 VAL A N 1
ATOM 3788 C CA . VAL A 1 507 ? 13.797 -10.578 -12.664 1 82.69 507 VAL A CA 1
ATOM 3789 C C . VAL A 1 507 ? 14.852 -10.398 -11.578 1 82.69 507 VAL A C 1
ATOM 3791 O O . VAL A 1 507 ? 15.008 -9.312 -11.023 1 82.69 507 VAL A O 1
ATOM 3794 N N . ARG A 1 508 ? 15.547 -11.375 -11.336 1 84.12 508 ARG A N 1
ATOM 3795 C CA . ARG A 1 508 ? 16.609 -11.32 -10.328 1 84.12 508 ARG A CA 1
ATOM 3796 C C . ARG A 1 508 ? 17.719 -10.375 -10.758 1 84.12 508 ARG A C 1
ATOM 3798 O O . ARG A 1 508 ? 18.203 -9.57 -9.953 1 84.12 508 ARG A O 1
ATOM 3805 N N . ALA A 1 509 ? 18.141 -10.562 -11.977 1 84.56 509 ALA A N 1
ATOM 3806 C CA . ALA A 1 509 ? 19.203 -9.711 -12.508 1 84.56 509 ALA A CA 1
ATOM 3807 C C . ALA A 1 509 ? 18.781 -8.25 -12.523 1 84.56 509 ALA A C 1
ATOM 3809 O O . ALA A 1 509 ? 19.562 -7.363 -12.148 1 84.56 509 ALA A O 1
ATOM 3810 N N . GLN A 1 510 ? 17.594 -8.031 -12.906 1 86.25 510 GLN A N 1
ATOM 3811 C CA . GLN A 1 510 ? 17.062 -6.668 -12.969 1 86.25 510 GLN A CA 1
ATOM 3812 C C . GLN A 1 510 ? 16.984 -6.035 -11.586 1 86.25 510 GLN A C 1
ATOM 3814 O O . GLN A 1 510 ? 17.266 -4.848 -11.422 1 86.25 510 GLN A O 1
ATOM 3819 N N . ARG A 1 511 ? 16.578 -6.773 -10.648 1 85.62 511 ARG A N 1
ATOM 3820 C CA . ARG A 1 511 ? 16.484 -6.262 -9.289 1 85.62 511 ARG A CA 1
ATOM 3821 C C . ARG A 1 511 ? 17.844 -5.836 -8.766 1 85.62 511 ARG A C 1
ATOM 3823 O O . ARG A 1 511 ? 17.984 -4.785 -8.133 1 85.62 511 ARG A O 1
ATOM 3830 N N . GLU A 1 512 ? 18.828 -6.609 -9.016 1 85.38 512 GLU A N 1
ATOM 3831 C CA . GLU A 1 512 ? 20.188 -6.27 -8.602 1 85.38 512 GLU A CA 1
ATOM 3832 C C . GLU A 1 512 ? 20.656 -4.973 -9.258 1 85.38 512 GLU A C 1
ATOM 3834 O O . GLU A 1 512 ? 21.234 -4.109 -8.602 1 85.38 512 GLU A O 1
ATOM 3839 N N . LEU A 1 513 ? 20.375 -4.926 -10.539 1 88.19 513 LEU A N 1
ATOM 3840 C CA . LEU A 1 513 ? 20.766 -3.732 -11.273 1 88.19 513 LEU A CA 1
ATOM 3841 C C . LEU A 1 513 ? 20 -2.51 -10.789 1 88.19 513 LEU A C 1
ATOM 3843 O O . LEU A 1 513 ? 20.547 -1.412 -10.711 1 88.19 513 LEU A O 1
ATOM 3847 N N . ASP A 1 514 ? 18.781 -2.738 -10.422 1 88 514 ASP A N 1
ATOM 3848 C CA . ASP A 1 514 ? 17.953 -1.642 -9.93 1 88 514 ASP A CA 1
ATOM 3849 C C . ASP A 1 514 ? 18.469 -1.135 -8.578 1 88 514 ASP A C 1
ATOM 3851 O O . ASP A 1 514 ? 18.484 0.073 -8.328 1 88 514 ASP A O 1
ATOM 3855 N N . LEU A 1 515 ? 18.797 -2.037 -7.738 1 87.81 515 LEU A N 1
ATOM 3856 C CA . LEU A 1 515 ? 19.344 -1.661 -6.438 1 87.81 515 LEU A CA 1
ATOM 3857 C C . LEU A 1 515 ? 20.625 -0.853 -6.602 1 87.81 515 LEU A C 1
ATOM 3859 O O . LEU A 1 515 ? 20.797 0.179 -5.949 1 87.81 515 LEU A O 1
ATOM 3863 N N . GLU A 1 516 ? 21.438 -1.273 -7.496 1 86.62 516 GLU A N 1
ATOM 3864 C CA . GLU A 1 516 ? 22.703 -0.566 -7.742 1 86.62 516 GLU A CA 1
ATOM 3865 C C . GLU A 1 516 ? 22.453 0.808 -8.359 1 86.62 516 GLU A C 1
ATOM 3867 O O . GLU A 1 516 ? 23.047 1.802 -7.934 1 86.62 516 GLU A O 1
ATOM 3872 N N . GLU A 1 517 ? 21.625 0.82 -9.32 1 87.5 517 GLU A N 1
ATOM 3873 C CA . GLU A 1 517 ? 21.312 2.078 -10 1 87.5 517 GLU A CA 1
ATOM 3874 C C . GLU A 1 517 ? 20.703 3.088 -9.031 1 87.5 517 GLU A C 1
ATOM 3876 O O . GLU A 1 517 ? 20.969 4.289 -9.133 1 87.5 517 GLU A O 1
ATOM 3881 N N . SER A 1 518 ? 19.969 2.625 -8.164 1 84.5 518 SER A N 1
ATOM 3882 C CA . SER A 1 518 ? 19.344 3.506 -7.18 1 84.5 518 SER A CA 1
ATOM 3883 C C . SER A 1 518 ? 20.391 4.082 -6.223 1 84.5 518 SER A C 1
ATOM 3885 O O . SER A 1 518 ? 20.25 5.203 -5.734 1 84.5 518 SER A O 1
ATOM 3887 N N . GLN A 1 519 ? 21.391 3.334 -6 1 82.31 519 GLN A N 1
ATOM 3888 C CA . GLN A 1 519 ? 22.5 3.82 -5.18 1 82.31 519 GLN A CA 1
ATOM 3889 C C . GLN A 1 519 ? 23.25 4.945 -5.887 1 82.31 519 GLN A C 1
ATOM 3891 O O . GLN A 1 519 ? 23.703 5.895 -5.242 1 82.31 519 GLN A O 1
ATOM 3896 N N . LEU A 1 520 ? 23.359 4.852 -7.277 1 80.75 520 LEU A N 1
ATOM 3897 C CA . LEU A 1 520 ? 24.109 5.82 -8.07 1 80.75 520 LEU A CA 1
ATOM 3898 C C . LEU A 1 520 ? 23.359 7.148 -8.156 1 80.75 520 LEU A C 1
ATOM 3900 O O . LEU A 1 520 ? 23.984 8.203 -8.266 1 80.75 520 LEU A O 1
ATOM 3904 N N . ARG A 1 521 ? 22.078 7.176 -8.258 1 66.5 521 ARG A N 1
ATOM 3905 C CA . ARG A 1 521 ? 21.281 8.383 -8.43 1 66.5 521 ARG A CA 1
ATOM 3906 C C . ARG A 1 521 ? 21.328 9.258 -7.184 1 66.5 521 ARG A C 1
ATOM 3908 O O . ARG A 1 521 ? 21.312 10.492 -7.281 1 66.5 521 ARG A O 1
ATOM 3915 N N . ARG A 1 522 ? 21.359 8.75 -6.203 1 60.34 522 ARG A N 1
ATOM 3916 C CA . ARG A 1 522 ? 21.312 9.555 -4.988 1 60.34 522 ARG A CA 1
ATOM 3917 C C . ARG A 1 522 ? 22.656 10.227 -4.719 1 60.34 522 ARG A C 1
ATOM 3919 O O . ARG A 1 522 ? 22.703 11.328 -4.172 1 60.34 522 ARG A O 1
ATOM 3926 N N . SER A 1 523 ? 23.703 9.547 -5.102 1 50.59 523 SER A N 1
ATOM 3927 C CA . SER A 1 523 ? 25.016 10.164 -4.902 1 50.59 523 SER A CA 1
ATOM 3928 C C . SER A 1 523 ? 25.125 11.461 -5.688 1 50.59 523 SER A C 1
ATOM 3930 O O . SER A 1 523 ? 25.969 12.312 -5.375 1 50.59 523 SER A O 1
ATOM 3932 N N . GLU A 1 524 ? 24.141 11.617 -6.586 1 45.88 524 GLU A N 1
ATOM 3933 C CA . GLU A 1 524 ? 24.219 12.844 -7.383 1 45.88 524 GLU A CA 1
ATOM 3934 C C . GLU A 1 524 ? 23.297 13.922 -6.82 1 45.88 524 GLU A C 1
ATOM 3936 O O . GLU A 1 524 ? 23.438 15.102 -7.133 1 45.88 524 GLU A O 1
ATOM 3941 N N . GLN A 1 525 ? 22.172 13.547 -6.09 1 47.41 525 GLN A N 1
ATOM 3942 C CA . GLN A 1 525 ? 21.297 14.594 -5.566 1 47.41 525 GLN A CA 1
ATOM 3943 C C . GLN A 1 525 ? 21.781 15.078 -4.203 1 47.41 525 GLN A C 1
ATOM 3945 O O . GLN A 1 525 ? 22.281 14.289 -3.4 1 47.41 525 GLN A O 1
ATOM 3950 N N . MET B 1 1 ? -17.375 4.32 12.883 1 61.72 1 MET B N 1
ATOM 3951 C CA . MET B 1 1 ? -16.297 3.75 13.68 1 61.72 1 MET B CA 1
ATOM 3952 C C . MET B 1 1 ? -16.25 2.232 13.539 1 61.72 1 MET B C 1
ATOM 3954 O O . MET B 1 1 ? -15.188 1.652 13.352 1 61.72 1 MET B O 1
ATOM 3958 N N . GLU B 1 2 ? -17.344 1.795 13.266 1 66.62 2 GLU B N 1
ATOM 3959 C CA . GLU B 1 2 ? -17.453 0.34 13.328 1 66.62 2 GLU B CA 1
ATOM 3960 C C . GLU B 1 2 ? -16.859 -0.308 12.078 1 66.62 2 GLU B C 1
ATOM 3962 O O . GLU B 1 2 ? -16.141 -1.302 12.164 1 66.62 2 GLU B O 1
ATOM 3967 N N . SER B 1 3 ? -17.047 0.445 10.992 1 79.5 3 SER B N 1
ATOM 3968 C CA . SER B 1 3 ? -16.578 -0.168 9.75 1 79.5 3 SER B CA 1
ATOM 3969 C C . SER B 1 3 ? -15.062 -0.152 9.672 1 79.5 3 SER B C 1
ATOM 3971 O O . SER B 1 3 ? -14.445 -1.136 9.25 1 79.5 3 SER B O 1
ATOM 3973 N N . ILE B 1 4 ? -14.461 0.882 10.203 1 83.56 4 ILE B N 1
ATOM 3974 C CA . ILE B 1 4 ? -13.008 1.001 10.148 1 83.56 4 ILE B CA 1
ATOM 3975 C C . ILE B 1 4 ? -12.367 0.033 11.148 1 83.56 4 ILE B C 1
ATOM 3977 O O . ILE B 1 4 ? -11.398 -0.648 10.82 1 83.56 4 ILE B O 1
ATOM 3981 N N . VAL B 1 5 ? -13.008 -0.064 12.281 1 85.25 5 VAL B N 1
ATOM 3982 C CA . VAL B 1 5 ? -12.508 -0.954 13.32 1 85.25 5 VAL B CA 1
ATOM 3983 C C . VAL B 1 5 ? -12.57 -2.402 12.836 1 85.25 5 VAL B C 1
ATOM 3985 O O . VAL B 1 5 ? -11.617 -3.162 13.008 1 85.25 5 VAL B O 1
ATOM 3988 N N . ASP B 1 6 ? -13.664 -2.693 12.195 1 85.69 6 ASP B N 1
ATOM 3989 C CA . ASP B 1 6 ? -13.828 -4.047 11.68 1 85.69 6 ASP B CA 1
ATOM 3990 C C . ASP B 1 6 ? -12.773 -4.367 10.625 1 85.69 6 ASP B C 1
ATOM 3992 O O . ASP B 1 6 ? -12.234 -5.48 10.594 1 85.69 6 ASP B O 1
ATOM 3996 N N . THR B 1 7 ? -12.547 -3.432 9.812 1 86.81 7 THR B N 1
ATOM 3997 C CA . THR B 1 7 ? -11.555 -3.629 8.758 1 86.81 7 THR B CA 1
ATOM 3998 C C . THR B 1 7 ? -10.164 -3.818 9.352 1 86.81 7 THR B C 1
ATOM 4000 O O . THR B 1 7 ? -9.422 -4.703 8.93 1 86.81 7 THR B O 1
ATOM 4003 N N . VAL B 1 8 ? -9.836 -3.047 10.336 1 89.44 8 VAL B N 1
ATOM 4004 C CA . VAL B 1 8 ? -8.523 -3.109 10.969 1 89.44 8 VAL B CA 1
ATOM 4005 C C . VAL B 1 8 ? -8.359 -4.449 11.688 1 89.44 8 VAL B C 1
ATOM 4007 O O . VAL B 1 8 ? -7.309 -5.086 11.594 1 89.44 8 VAL B O 1
ATOM 4010 N N . VAL B 1 9 ? -9.383 -4.836 12.305 1 88.62 9 VAL B N 1
ATOM 4011 C CA . VAL B 1 9 ? -9.359 -6.102 13.031 1 88.62 9 VAL B CA 1
ATOM 4012 C C . VAL B 1 9 ? -9.188 -7.258 12.055 1 88.62 9 VAL B C 1
ATOM 4014 O O . VAL B 1 9 ? -8.391 -8.172 12.289 1 88.62 9 VAL B O 1
ATOM 4017 N N . LEU B 1 10 ? -9.906 -7.18 10.992 1 89.69 10 LEU B N 1
ATOM 4018 C CA . LEU B 1 10 ? -9.828 -8.219 9.977 1 89.69 10 LEU B CA 1
ATOM 4019 C C . LEU B 1 10 ? -8.422 -8.305 9.398 1 89.69 10 LEU B C 1
ATOM 4021 O O . LEU B 1 10 ? -7.875 -9.398 9.227 1 89.69 10 LEU B O 1
ATOM 4025 N N . VAL B 1 11 ? -7.836 -7.184 9.102 1 92.19 11 VAL B N 1
ATOM 4026 C CA . VAL B 1 11 ? -6.488 -7.141 8.539 1 92.19 11 VAL B CA 1
ATOM 4027 C C . VAL B 1 11 ? -5.48 -7.633 9.578 1 92.19 11 VAL B C 1
ATOM 4029 O O . VAL B 1 11 ? -4.551 -8.375 9.242 1 92.19 11 VAL B O 1
ATOM 4032 N N . ALA B 1 12 ? -5.715 -7.258 10.781 1 92.62 12 ALA B N 1
ATOM 4033 C CA . ALA B 1 12 ? -4.828 -7.699 11.859 1 92.62 12 ALA B CA 1
ATOM 4034 C C . ALA B 1 12 ? -4.852 -9.219 12 1 92.62 12 ALA B C 1
ATOM 4036 O O . ALA B 1 12 ? -3.803 -9.852 12.141 1 92.62 12 ALA B O 1
ATOM 4037 N N . ILE B 1 13 ? -5.988 -9.797 11.906 1 92.38 13 ILE B N 1
ATOM 4038 C CA . ILE B 1 13 ? -6.133 -11.242 12.016 1 92.38 13 ILE B CA 1
ATOM 4039 C C . ILE B 1 13 ? -5.457 -11.914 10.82 1 92.38 13 ILE B C 1
ATOM 4041 O O . ILE B 1 13 ? -4.797 -12.945 10.977 1 92.38 13 ILE B O 1
ATOM 4045 N N . ALA B 1 14 ? -5.68 -11.312 9.711 1 92.56 14 ALA B N 1
ATOM 4046 C CA . ALA B 1 14 ? -5.051 -11.852 8.508 1 92.56 14 ALA B CA 1
ATOM 4047 C C . ALA B 1 14 ? -3.531 -11.852 8.633 1 92.56 14 ALA B C 1
ATOM 4049 O O . ALA B 1 14 ? -2.869 -12.82 8.25 1 92.56 14 ALA B O 1
ATOM 4050 N N . VAL B 1 15 ? -3.008 -10.805 9.188 1 93 15 VAL B N 1
ATOM 4051 C CA . VAL B 1 15 ? -1.562 -10.672 9.328 1 93 15 VAL B CA 1
ATOM 4052 C C . VAL B 1 15 ? -1.049 -11.664 10.367 1 93 15 VAL B C 1
ATOM 4054 O O . VAL B 1 15 ? -0.035 -12.336 10.141 1 93 15 VAL B O 1
ATOM 4057 N N . VAL B 1 16 ? -1.737 -11.82 11.43 1 92.44 16 VAL B N 1
ATOM 4058 C CA . VAL B 1 16 ? -1.363 -12.773 12.469 1 92.44 16 VAL B CA 1
ATOM 4059 C C . VAL B 1 16 ? -1.453 -14.203 11.922 1 92.44 16 VAL B C 1
ATOM 4061 O O . VAL B 1 16 ? -0.583 -15.031 12.195 1 92.44 16 VAL B O 1
ATOM 4064 N N . GLY B 1 17 ? -2.523 -14.453 11.227 1 92.06 17 GLY B N 1
ATOM 4065 C CA . GLY B 1 17 ? -2.67 -15.758 10.602 1 92.06 17 GLY B CA 1
ATOM 4066 C C . GLY B 1 17 ? -1.556 -16.078 9.625 1 92.06 17 GLY B C 1
ATOM 4067 O O . GLY B 1 17 ? -1.074 -17.219 9.57 1 92.06 17 GLY B O 1
ATOM 4068 N N . ALA B 1 18 ? -1.207 -15.102 8.852 1 90.31 18 ALA B N 1
ATOM 4069 C CA . ALA B 1 18 ? -0.107 -15.297 7.91 1 90.31 18 ALA B CA 1
ATOM 4070 C C . ALA B 1 18 ? 1.203 -15.57 8.641 1 90.31 18 ALA B C 1
ATOM 4072 O O . ALA B 1 18 ? 2.016 -16.375 8.195 1 90.31 18 ALA B O 1
ATOM 4073 N N . ALA B 1 19 ? 1.425 -14.852 9.734 1 90.62 19 ALA B N 1
ATOM 4074 C CA . ALA B 1 19 ? 2.609 -15.078 10.555 1 90.62 19 ALA B CA 1
ATOM 4075 C C . ALA B 1 19 ? 2.625 -16.5 11.109 1 90.62 19 ALA B C 1
ATOM 4077 O O . ALA B 1 19 ? 3.67 -17.156 11.117 1 90.62 19 ALA B O 1
ATOM 4078 N N . LEU B 1 20 ? 1.513 -16.938 11.508 1 90.56 20 LEU B N 1
ATOM 4079 C CA . LEU B 1 20 ? 1.387 -18.281 12.031 1 90.56 20 LEU B CA 1
ATOM 4080 C C . LEU B 1 20 ? 1.653 -19.328 10.945 1 90.56 20 LEU B C 1
ATOM 4082 O O . LEU B 1 20 ? 2.273 -20.359 11.203 1 90.56 20 LEU B O 1
ATOM 4086 N N . ALA B 1 21 ? 1.116 -19.062 9.805 1 89.69 21 ALA B N 1
ATOM 4087 C CA . ALA B 1 21 ? 1.337 -19.969 8.68 1 89.69 21 ALA B CA 1
ATOM 4088 C C . ALA B 1 21 ? 2.826 -20.125 8.391 1 89.69 21 ALA B C 1
ATOM 4090 O O . ALA B 1 21 ? 3.305 -21.234 8.18 1 89.69 21 ALA B O 1
ATOM 4091 N N . ARG B 1 22 ? 3.514 -19.031 8.398 1 84.31 22 ARG B N 1
ATOM 4092 C CA . ARG B 1 22 ? 4.945 -19.062 8.125 1 84.31 22 ARG B CA 1
ATOM 4093 C C . ARG B 1 22 ? 5.695 -19.828 9.211 1 84.31 22 ARG B C 1
ATOM 4095 O O . ARG B 1 22 ? 6.648 -20.547 8.922 1 84.31 22 ARG B O 1
ATOM 4102 N N . ARG B 1 23 ? 5.246 -19.672 10.367 1 86.31 23 ARG B N 1
ATOM 4103 C CA . ARG B 1 23 ? 5.879 -20.359 11.492 1 86.31 23 ARG B CA 1
ATOM 4104 C C . ARG B 1 23 ? 5.609 -21.859 11.438 1 86.31 23 ARG B C 1
ATOM 4106 O O . ARG B 1 23 ? 6.469 -22.656 11.797 1 86.31 23 ARG B O 1
ATOM 4113 N N . LEU B 1 24 ? 4.48 -22.25 11 1 86.38 24 LEU B N 1
ATOM 4114 C CA . LEU B 1 24 ? 4.078 -23.641 10.977 1 86.38 24 LEU B CA 1
ATOM 4115 C C . LEU B 1 24 ? 4.508 -24.312 9.672 1 86.38 24 LEU B C 1
ATOM 4117 O O . LEU B 1 24 ? 4.395 -25.531 9.531 1 86.38 24 LEU B O 1
ATOM 4121 N N . GLY B 1 25 ? 4.926 -23.484 8.789 1 80.31 25 GLY B N 1
ATOM 4122 C CA . GLY B 1 25 ? 5.379 -24.016 7.52 1 8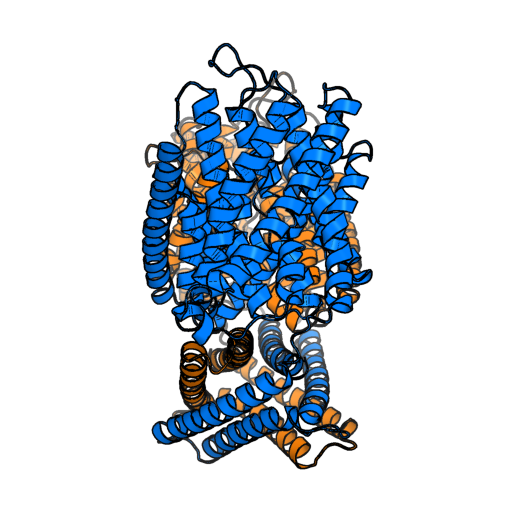0.31 25 GLY B CA 1
ATOM 4123 C C . GLY B 1 25 ? 4.246 -24.312 6.555 1 80.31 25 GLY B C 1
ATOM 4124 O O . GLY B 1 25 ? 4.375 -25.156 5.668 1 80.31 25 GLY B O 1
ATOM 4125 N N . PHE B 1 26 ? 3.084 -23.719 6.742 1 84.19 26 PHE B N 1
ATOM 4126 C CA . PHE B 1 26 ? 1.941 -23.891 5.852 1 84.19 26 PHE B CA 1
ATOM 4127 C C . PHE B 1 26 ? 1.787 -22.688 4.93 1 84.19 26 PHE B C 1
ATOM 4129 O O . PHE B 1 26 ? 2.426 -21.656 5.137 1 84.19 26 PHE B O 1
ATOM 4136 N N . VAL B 1 27 ? 0.989 -22.969 3.844 1 84.81 27 VAL B N 1
ATOM 4137 C CA . VAL B 1 27 ? 0.678 -21.859 2.953 1 84.81 27 VAL B CA 1
ATOM 4138 C C . VAL B 1 27 ? -0.37 -20.953 3.6 1 84.81 27 VAL B C 1
ATOM 4140 O O . VAL B 1 27 ? -1.319 -21.438 4.219 1 84.81 27 VAL B O 1
ATOM 4143 N N . ALA B 1 28 ? -0.181 -19.719 3.541 1 86.88 28 ALA B N 1
ATOM 4144 C CA . ALA B 1 28 ? -0.97 -18.719 4.25 1 86.88 28 ALA B CA 1
ATOM 4145 C C . ALA B 1 28 ? -2.455 -18.859 3.932 1 86.88 28 ALA B C 1
ATOM 4147 O O . ALA B 1 28 ? -3.295 -18.844 4.836 1 86.88 28 ALA B O 1
ATOM 4148 N N . PRO B 1 29 ? -2.832 -19.078 2.68 1 85.06 29 PRO B N 1
ATOM 4149 C CA . PRO B 1 29 ? -4.254 -19.172 2.348 1 85.06 29 PRO B CA 1
ATOM 4150 C C . PRO B 1 29 ? -4.961 -20.297 3.102 1 85.06 29 PRO B C 1
ATOM 4152 O O . PRO B 1 29 ? -6.102 -20.125 3.543 1 85.06 29 PRO B O 1
ATOM 4155 N N . LEU B 1 30 ? -4.301 -21.391 3.289 1 87.94 30 LEU B N 1
ATOM 4156 C CA . LEU B 1 30 ? -4.887 -22.531 3.986 1 87.94 30 LEU B CA 1
ATOM 4157 C C . LEU B 1 30 ? -5.105 -22.203 5.461 1 87.94 30 LEU B C 1
ATOM 4159 O O . LEU B 1 30 ? -6.18 -22.469 6.008 1 87.94 30 LEU B O 1
ATOM 4163 N N . VAL B 1 31 ? -4.141 -21.641 6.086 1 90.94 31 VAL B N 1
ATOM 4164 C CA . VAL B 1 31 ? -4.203 -21.328 7.508 1 90.94 31 VAL B CA 1
ATOM 4165 C C . VAL B 1 31 ? -5.27 -20.266 7.754 1 90.94 31 VAL B C 1
ATOM 4167 O O . VAL B 1 31 ? -6.02 -20.328 8.727 1 90.94 31 VAL B O 1
ATOM 4170 N N . LEU B 1 32 ? -5.324 -19.344 6.902 1 92.38 32 LEU B N 1
ATOM 4171 C CA . LEU B 1 32 ? -6.277 -18.25 7.059 1 92.38 32 LEU B CA 1
ATOM 4172 C C . LEU B 1 32 ? -7.707 -18.734 6.84 1 92.38 32 LEU B C 1
ATOM 4174 O O . LEU B 1 32 ? -8.633 -18.297 7.52 1 92.38 32 LEU B O 1
ATOM 4178 N N . LEU B 1 33 ? -7.859 -19.609 5.859 1 91.25 33 LEU B N 1
ATOM 4179 C CA . LEU B 1 33 ? -9.172 -20.219 5.648 1 91.25 33 LEU B CA 1
ATOM 4180 C C . LEU B 1 33 ? -9.633 -20.969 6.898 1 91.25 33 LEU B C 1
ATOM 4182 O O . LEU B 1 33 ? -10.766 -20.781 7.348 1 91.25 33 LEU B O 1
ATOM 4186 N N . VAL B 1 34 ? -8.75 -21.734 7.48 1 92.56 34 VAL B N 1
ATOM 4187 C CA . VAL B 1 34 ? -9.07 -22.531 8.664 1 92.56 34 VAL B CA 1
ATOM 4188 C C . VAL B 1 34 ? -9.328 -21.609 9.852 1 92.56 34 VAL B C 1
ATOM 4190 O O . VAL B 1 34 ? -10.242 -21.844 10.641 1 92.56 34 VAL B O 1
ATOM 4193 N N . ALA B 1 35 ? -8.5 -20.641 9.953 1 92.44 35 ALA B N 1
ATOM 4194 C CA . ALA B 1 35 ? -8.695 -19.656 11.016 1 92.44 35 ALA B CA 1
ATOM 4195 C C . ALA B 1 35 ? -10.055 -18.969 10.875 1 92.44 35 ALA B C 1
ATOM 4197 O O . ALA B 1 35 ? -10.75 -18.75 11.867 1 92.44 35 ALA B O 1
ATOM 4198 N N . GLY B 1 36 ? -10.375 -18.594 9.695 1 92.5 36 GLY B N 1
ATOM 4199 C CA . GLY B 1 36 ? -11.68 -17.984 9.453 1 92.5 36 GLY B CA 1
ATOM 4200 C C . GLY B 1 36 ? -12.828 -18.906 9.805 1 92.5 36 GLY B C 1
ATOM 4201 O O . GLY B 1 36 ? -13.82 -18.469 10.391 1 92.5 36 GLY B O 1
ATOM 4202 N N . LEU B 1 37 ? -12.695 -20.203 9.43 1 92.38 37 LEU B N 1
ATOM 4203 C CA . LEU B 1 37 ? -13.711 -21.188 9.758 1 92.38 37 LEU B CA 1
ATOM 4204 C C . LEU B 1 37 ? -13.922 -21.266 11.266 1 92.38 37 LEU B C 1
ATOM 4206 O O . LEU B 1 37 ? -15.062 -21.297 11.734 1 92.38 37 LEU B O 1
ATOM 4210 N N . GLY B 1 38 ? -12.805 -21.266 11.992 1 92.62 38 GLY B N 1
ATOM 4211 C CA . GLY B 1 38 ? -12.875 -21.344 13.438 1 92.62 38 GLY B CA 1
ATOM 4212 C C . GLY B 1 38 ? -13.445 -20.078 14.078 1 92.62 38 GLY B C 1
ATOM 4213 O O . GLY B 1 38 ? -14.281 -20.156 14.977 1 92.62 38 GLY B O 1
ATOM 4214 N N . LEU B 1 39 ? -13.055 -18.969 13.609 1 91.56 39 LEU B N 1
ATOM 4215 C CA . LEU B 1 39 ? -13.469 -17.703 14.18 1 91.56 39 LEU B CA 1
ATOM 4216 C C . LEU B 1 39 ? -14.953 -17.438 13.906 1 91.56 39 LEU B C 1
ATOM 4218 O O . LEU B 1 39 ? -15.594 -16.672 14.625 1 91.56 39 LEU B O 1
ATOM 4222 N N . SER B 1 40 ? -15.406 -17.953 12.828 1 90.25 40 SER B N 1
ATOM 4223 C CA . SER B 1 40 ? -16.812 -17.766 12.492 1 90.25 40 SER B CA 1
ATOM 4224 C C . SER B 1 40 ? -17.719 -18.312 13.586 1 90.25 40 SER B C 1
ATOM 4226 O O . SER B 1 40 ? -18.859 -17.859 13.734 1 90.25 40 SER B O 1
ATOM 4228 N N . TYR B 1 41 ? -17.266 -19.219 14.375 1 90.25 41 TYR B N 1
ATOM 4229 C CA . TYR B 1 41 ? -18.094 -19.844 15.406 1 90.25 41 TYR B CA 1
ATOM 4230 C C . TYR B 1 41 ? -17.859 -19.172 16.766 1 90.25 41 TYR B C 1
ATOM 4232 O O . TYR B 1 41 ? -18.516 -19.516 17.75 1 90.25 41 TYR B O 1
ATOM 4240 N N . VAL B 1 42 ? -16.906 -18.312 16.812 1 87.81 42 VAL B N 1
ATOM 4241 C CA . VAL B 1 42 ? -16.703 -17.547 18.047 1 87.81 42 VAL B CA 1
ATOM 4242 C C . VAL B 1 42 ? -17.812 -16.531 18.234 1 87.81 42 VAL B C 1
ATOM 4244 O O . VAL B 1 42 ? -18.078 -15.719 17.344 1 87.81 42 VAL B O 1
ATOM 4247 N N . PRO B 1 43 ? -18.5 -16.578 19.328 1 82.5 43 PRO B N 1
ATOM 4248 C CA . PRO B 1 43 ? -19.609 -15.656 19.562 1 82.5 43 PRO B CA 1
ATOM 4249 C C . PRO B 1 43 ? -19.172 -14.195 19.609 1 82.5 43 PRO B C 1
ATOM 4251 O O . PRO B 1 43 ? -18.109 -13.875 20.156 1 82.5 43 PRO B O 1
ATOM 4254 N N . GLY B 1 44 ? -19.891 -13.289 18.953 1 74.88 44 GLY B N 1
ATOM 4255 C CA . GLY B 1 44 ? -19.594 -11.867 18.984 1 74.88 44 GLY B CA 1
ATOM 4256 C C . GLY B 1 44 ? -18.781 -11.398 17.781 1 74.88 44 GLY B C 1
ATOM 4257 O O . GLY B 1 44 ? -18.609 -10.203 17.578 1 74.88 44 GLY B O 1
ATOM 4258 N N . PHE B 1 45 ? -18.234 -12.398 17.109 1 77.62 45 PHE B N 1
ATOM 4259 C CA . PHE B 1 45 ? -17.469 -11.992 15.938 1 77.62 45 PHE B CA 1
ATOM 4260 C C . PHE B 1 45 ? -18.391 -11.555 14.805 1 77.62 45 PHE B C 1
ATOM 4262 O O . PHE B 1 45 ? -19.422 -12.18 14.57 1 77.62 45 PHE B O 1
ATOM 4269 N N . PRO B 1 46 ? -18.016 -10.359 14.289 1 71.06 46 PRO B N 1
ATOM 4270 C CA . PRO B 1 46 ? -18.906 -9.836 13.25 1 71.06 46 PRO B CA 1
ATOM 4271 C C . PRO B 1 46 ? -19.031 -10.773 12.047 1 71.06 46 PRO B C 1
ATOM 4273 O O . PRO B 1 46 ? -18.078 -11.453 11.695 1 71.06 46 PRO B O 1
ATOM 4276 N N . GLU B 1 47 ? -20.328 -10.867 11.656 1 73.38 47 GLU B N 1
ATOM 4277 C CA . GLU B 1 47 ? -20.562 -11.617 10.43 1 73.38 47 GLU B CA 1
ATOM 4278 C C . GLU B 1 47 ? -20.031 -10.867 9.211 1 73.38 47 GLU B C 1
ATOM 4280 O O . GLU B 1 47 ? -20.25 -9.664 9.07 1 73.38 47 GLU B O 1
ATOM 4285 N N . ALA B 1 48 ? -19.047 -11.508 8.633 1 72.12 48 ALA B N 1
ATOM 4286 C CA . ALA B 1 48 ? -18.469 -10.867 7.453 1 72.12 48 ALA B CA 1
ATOM 4287 C C . ALA B 1 48 ? -19.156 -11.352 6.18 1 72.12 48 ALA B C 1
ATOM 4289 O O . ALA B 1 48 ? -19.359 -12.555 5.988 1 72.12 48 ALA B O 1
ATOM 4290 N N . HIS B 1 49 ? -19.906 -10.453 5.551 1 75.12 49 HIS B N 1
ATOM 4291 C CA . HIS B 1 49 ? -20.484 -10.781 4.254 1 75.12 49 HIS B CA 1
ATOM 4292 C C . HIS B 1 49 ? -19.625 -10.258 3.113 1 75.12 49 HIS B C 1
ATOM 4294 O O . HIS B 1 49 ? -19.281 -9.07 3.084 1 75.12 49 HIS B O 1
ATOM 4300 N N . LEU B 1 50 ? -19.156 -11.234 2.412 1 76.31 50 LEU B N 1
ATOM 4301 C CA . LEU B 1 50 ? -18.359 -10.859 1.241 1 76.31 50 LEU B CA 1
ATOM 4302 C C . LEU B 1 50 ? -19.266 -10.391 0.105 1 76.31 50 LEU B C 1
ATOM 4304 O O . LEU B 1 50 ? -20 -11.195 -0.479 1 76.31 50 LEU B O 1
ATOM 4308 N N . GLU B 1 51 ? -19.344 -9.156 -0.097 1 82.06 51 GLU B N 1
ATOM 4309 C CA . GLU B 1 51 ? -20.094 -8.625 -1.221 1 82.06 51 GLU B CA 1
ATOM 4310 C C . GLU B 1 51 ? -19.453 -9 -2.553 1 82.06 51 GLU B C 1
ATOM 4312 O O . GLU B 1 51 ? -18.266 -8.773 -2.758 1 82.06 51 GLU B O 1
ATOM 4317 N N . PRO B 1 52 ? -20.266 -9.648 -3.367 1 84.81 52 PRO B N 1
ATOM 4318 C CA . PRO B 1 52 ? -19.719 -10.07 -4.656 1 84.81 52 PRO B CA 1
ATOM 4319 C C . PRO B 1 52 ? -19.047 -8.93 -5.422 1 84.81 52 PRO B C 1
ATOM 4321 O O . PRO B 1 52 ? -18.016 -9.133 -6.07 1 84.81 52 PRO B O 1
ATOM 4324 N N . GLU B 1 53 ? -19.625 -7.789 -5.305 1 83.69 53 GLU B N 1
ATOM 4325 C CA . GLU B 1 53 ? -19.062 -6.652 -6.027 1 83.69 53 GLU B CA 1
ATOM 4326 C C . GLU B 1 53 ? -17.672 -6.293 -5.512 1 83.69 53 GLU B C 1
ATOM 4328 O O . GLU B 1 53 ? -16.797 -5.906 -6.289 1 83.69 53 GLU B O 1
ATOM 4333 N N . LEU B 1 54 ? -17.484 -6.406 -4.238 1 84.94 54 LEU B N 1
ATOM 4334 C CA . LEU B 1 54 ? -16.188 -6.129 -3.645 1 84.94 54 LEU B CA 1
ATOM 4335 C C . LEU B 1 54 ? -15.125 -7.09 -4.176 1 84.94 54 LEU B C 1
ATOM 4337 O O . LEU B 1 54 ? -13.992 -6.688 -4.445 1 84.94 54 LEU B O 1
ATOM 4341 N N . VAL B 1 55 ? -15.508 -8.281 -4.32 1 85.31 55 VAL B N 1
ATOM 4342 C CA . VAL B 1 55 ? -14.57 -9.297 -4.777 1 85.31 55 VAL B CA 1
ATOM 4343 C C . VAL B 1 55 ? -14.281 -9.117 -6.266 1 85.31 55 VAL B C 1
ATOM 4345 O O . VAL B 1 55 ? -13.125 -9.07 -6.684 1 85.31 55 VAL B O 1
ATOM 4348 N N . LEU B 1 56 ? -15.344 -8.93 -7.062 1 85.5 56 LEU B N 1
ATOM 4349 C CA . LEU B 1 56 ? -15.227 -8.938 -8.516 1 85.5 56 LEU B CA 1
ATOM 4350 C C . LEU B 1 56 ? -14.602 -7.637 -9.016 1 85.5 56 LEU B C 1
ATOM 4352 O O . LEU B 1 56 ? -13.891 -7.633 -10.023 1 85.5 56 LEU B O 1
ATOM 4356 N N . ILE B 1 57 ? -14.789 -6.594 -8.266 1 85.88 57 ILE B N 1
ATOM 4357 C CA . ILE B 1 57 ? -14.312 -5.301 -8.742 1 85.88 57 ILE B CA 1
ATOM 4358 C C . ILE B 1 57 ? -13.188 -4.801 -7.844 1 85.88 57 ILE B C 1
ATOM 4360 O O . ILE B 1 57 ? -12.266 -4.121 -8.312 1 85.88 57 ILE B O 1
ATOM 4364 N N . GLY B 1 58 ? -13.203 -5.109 -6.637 1 87.31 58 GLY B N 1
ATOM 4365 C CA . GLY B 1 58 ? -12.258 -4.551 -5.68 1 87.31 58 GLY B CA 1
ATOM 4366 C C . GLY B 1 58 ? -11.047 -5.438 -5.453 1 87.31 58 GLY B C 1
ATOM 4367 O O . GLY B 1 58 ? -9.922 -4.941 -5.363 1 87.31 58 GLY B O 1
ATOM 4368 N N . ILE B 1 59 ? -11.172 -6.746 -5.461 1 89.38 59 ILE B N 1
ATOM 4369 C CA . ILE B 1 59 ? -10.117 -7.629 -4.984 1 89.38 59 ILE B CA 1
ATOM 4370 C C . ILE B 1 59 ? -9.508 -8.383 -6.164 1 89.38 59 ILE B C 1
ATOM 4372 O O . ILE B 1 59 ? -8.281 -8.461 -6.297 1 89.38 59 ILE B O 1
ATOM 4376 N N . LEU B 1 60 ? -10.258 -8.852 -7.047 1 88.75 60 LEU B N 1
ATOM 4377 C CA . LEU B 1 60 ? -9.82 -9.742 -8.109 1 88.75 60 LEU B CA 1
ATOM 4378 C C . LEU B 1 60 ? -8.961 -8.992 -9.125 1 88.75 60 LEU B C 1
ATOM 4380 O O . LEU B 1 60 ? -7.906 -9.477 -9.531 1 88.75 60 LEU B O 1
ATOM 4384 N N . PRO B 1 61 ? -9.367 -7.809 -9.477 1 91.38 61 PRO B N 1
ATOM 4385 C CA . PRO B 1 61 ? -8.609 -7.141 -10.531 1 91.38 61 PRO B CA 1
ATOM 4386 C C . PRO B 1 61 ? -7.145 -6.91 -10.156 1 91.38 61 PRO B C 1
ATOM 4388 O O . PRO B 1 61 ? -6.242 -7.258 -10.922 1 91.38 61 PRO B O 1
ATOM 4391 N N . PRO B 1 62 ? -6.895 -6.383 -8.961 1 93.12 62 PRO B N 1
ATOM 4392 C CA . PRO B 1 62 ? -5.48 -6.211 -8.609 1 93.12 62 PRO B CA 1
ATOM 4393 C C . PRO B 1 62 ? -4.727 -7.539 -8.531 1 93.12 62 PRO B C 1
ATOM 4395 O O . PRO B 1 62 ? -3.557 -7.609 -8.914 1 93.12 62 PRO B O 1
ATOM 4398 N N . LEU B 1 63 ? -5.34 -8.578 -8.078 1 89.94 63 LEU B N 1
ATOM 4399 C CA . LEU B 1 63 ? -4.684 -9.875 -7.957 1 89.94 63 LEU B CA 1
ATOM 4400 C C . LEU B 1 63 ? -4.348 -10.445 -9.328 1 89.94 63 LEU B C 1
ATOM 4402 O O . LEU B 1 63 ? -3.236 -10.938 -9.547 1 89.94 63 LEU B O 1
ATOM 4406 N N . LEU B 1 64 ? -5.309 -10.352 -10.219 1 91.25 64 LEU B N 1
ATOM 4407 C CA . LEU B 1 64 ? -5.094 -10.836 -11.578 1 91.25 64 LEU B CA 1
ATOM 4408 C C . LEU B 1 64 ? -4.059 -9.977 -12.297 1 91.25 64 LEU B C 1
ATOM 4410 O O . LEU B 1 64 ? -3.25 -10.5 -13.07 1 91.25 64 LEU B O 1
ATOM 4414 N N . TYR B 1 65 ? -4.105 -8.68 -12.078 1 93.94 65 TYR B N 1
ATOM 4415 C CA . TYR B 1 65 ? -3.172 -7.742 -12.695 1 93.94 65 TYR B CA 1
ATOM 4416 C C . TYR B 1 65 ? -1.734 -8.07 -12.312 1 93.94 65 TYR B C 1
ATOM 4418 O O . TYR B 1 65 ? -0.861 -8.164 -13.18 1 93.94 65 TYR B O 1
ATOM 4426 N N . VAL B 1 66 ? -1.493 -8.305 -11.047 1 92.56 66 VAL B N 1
ATOM 4427 C CA . VAL B 1 66 ? -0.145 -8.586 -10.562 1 92.56 66 VAL B CA 1
ATOM 4428 C C . VAL B 1 66 ? 0.313 -9.953 -11.07 1 92.56 66 VAL B C 1
ATOM 4430 O O . VAL B 1 66 ? 1.47 -10.117 -11.461 1 92.56 66 VAL B O 1
ATOM 4433 N N . ALA B 1 67 ? -0.569 -10.93 -11.008 1 87.88 67 ALA B N 1
ATOM 4434 C CA . ALA B 1 67 ? -0.233 -12.25 -11.539 1 87.88 67 ALA B CA 1
ATOM 4435 C C . ALA B 1 67 ? 0.17 -12.156 -13.008 1 87.88 67 ALA B C 1
ATOM 4437 O O . ALA B 1 67 ? 1.14 -12.789 -13.438 1 87.88 67 ALA B O 1
ATOM 4438 N N . ALA B 1 68 ? -0.58 -11.359 -13.719 1 91.56 68 ALA B N 1
ATOM 4439 C CA . ALA B 1 68 ? -0.282 -11.172 -15.141 1 91.56 68 ALA B CA 1
ATOM 4440 C C . ALA B 1 68 ? 1.03 -10.422 -15.328 1 91.56 68 ALA B C 1
ATOM 4442 O O . ALA B 1 68 ? 1.804 -10.727 -16.234 1 91.56 68 ALA B O 1
ATOM 4443 N N . LEU B 1 69 ? 1.273 -9.484 -14.445 1 90.81 69 LEU B N 1
ATOM 4444 C CA . LEU B 1 69 ? 2.506 -8.703 -14.5 1 90.81 69 LEU B CA 1
ATOM 4445 C C . LEU B 1 69 ? 3.725 -9.609 -14.32 1 90.81 69 LEU B C 1
ATOM 4447 O O . LEU B 1 69 ? 4.785 -9.344 -14.891 1 90.81 69 LEU B O 1
ATOM 4451 N N . GLN B 1 70 ? 3.555 -10.648 -13.594 1 86.75 70 GLN B N 1
ATOM 4452 C CA . GLN B 1 70 ? 4.68 -11.492 -13.211 1 86.75 70 GLN B CA 1
ATOM 4453 C C . GLN B 1 70 ? 4.793 -12.703 -14.133 1 86.75 70 GLN B C 1
ATOM 4455 O O . GLN B 1 70 ? 5.684 -13.539 -13.961 1 86.75 70 GLN B O 1
ATOM 4460 N N . THR B 1 71 ? 3.91 -12.773 -15 1 85.44 71 THR B N 1
ATOM 4461 C CA . THR B 1 71 ? 3.912 -13.898 -15.93 1 85.44 71 THR B CA 1
ATOM 4462 C C . THR B 1 71 ? 4.809 -13.609 -17.125 1 85.44 71 THR B C 1
ATOM 4464 O O . THR B 1 71 ? 4.797 -12.5 -17.672 1 85.44 71 THR B O 1
ATOM 4467 N N . SER B 1 72 ? 5.664 -14.617 -17.438 1 87.25 72 SER B N 1
ATOM 4468 C CA . SER B 1 72 ? 6.488 -14.516 -18.641 1 87.25 72 SER B CA 1
ATOM 4469 C C . SER B 1 72 ? 5.641 -14.609 -19.906 1 87.25 72 SER B C 1
ATOM 4471 O O . SER B 1 72 ? 5.008 -15.641 -20.172 1 87.25 72 SER B O 1
ATOM 4473 N N . VAL B 1 73 ? 5.668 -13.602 -20.672 1 88.75 73 VAL B N 1
ATOM 4474 C CA . VAL B 1 73 ? 4.848 -13.555 -21.875 1 88.75 73 VAL B CA 1
ATOM 4475 C C . VAL B 1 73 ? 5.328 -14.617 -22.875 1 88.75 73 VAL B C 1
ATOM 4477 O O . VAL B 1 73 ? 4.52 -15.344 -23.453 1 88.75 73 VAL B O 1
ATOM 4480 N N . PRO B 1 74 ? 6.648 -14.789 -23.016 1 85.88 74 PRO B N 1
ATOM 4481 C CA . PRO B 1 74 ? 7.09 -15.859 -23.922 1 85.88 74 PRO B CA 1
ATOM 4482 C C . PRO B 1 74 ? 6.664 -17.25 -23.453 1 85.88 74 PRO B C 1
ATOM 4484 O O . PRO B 1 74 ? 6.215 -18.062 -24.266 1 85.88 74 PRO B O 1
ATOM 4487 N N . ALA B 1 75 ? 6.801 -17.5 -22.234 1 85.75 75 ALA B N 1
ATOM 4488 C CA . ALA B 1 75 ? 6.379 -18.797 -21.703 1 85.75 75 ALA B CA 1
ATOM 4489 C C . ALA B 1 75 ? 4.871 -18.984 -21.844 1 85.75 75 ALA B C 1
ATOM 4491 O O . ALA B 1 75 ? 4.402 -20.078 -22.141 1 85.75 75 ALA B O 1
ATOM 4492 N N . PHE B 1 76 ? 4.195 -17.953 -21.609 1 89.38 76 PHE B N 1
ATOM 4493 C CA . PHE B 1 76 ? 2.742 -17.969 -21.75 1 89.38 76 PHE B CA 1
ATOM 4494 C C . PHE B 1 76 ? 2.342 -18.281 -23.188 1 89.38 76 PHE B C 1
ATOM 4496 O O . PHE B 1 76 ? 1.449 -19.094 -23.438 1 89.38 76 PHE B O 1
ATOM 4503 N N . ARG B 1 77 ? 2.973 -17.688 -24.078 1 88.94 77 ARG B N 1
ATOM 4504 C CA . ARG B 1 77 ? 2.678 -17.859 -25.5 1 88.94 77 ARG B CA 1
ATOM 4505 C C . ARG B 1 77 ? 2.994 -19.281 -25.953 1 88.94 77 ARG B C 1
ATOM 4507 O O . ARG B 1 77 ? 2.27 -19.859 -26.766 1 88.94 77 ARG B O 1
ATOM 4514 N N . HIS B 1 78 ? 4.031 -19.797 -25.422 1 86.81 78 HIS B N 1
ATOM 4515 C CA . HIS B 1 78 ? 4.426 -21.172 -25.766 1 86.81 78 HIS B CA 1
ATOM 4516 C C . HIS B 1 78 ? 3.443 -22.188 -25.188 1 86.81 78 HIS B C 1
ATOM 4518 O O . HIS B 1 78 ? 3.27 -23.266 -25.75 1 86.81 78 HIS B O 1
ATOM 4524 N N . ALA B 1 79 ? 2.799 -21.812 -24.125 1 89.62 79 ALA B N 1
ATOM 4525 C CA . ALA B 1 79 ? 1.865 -22.734 -23.469 1 89.62 79 ALA B CA 1
ATOM 4526 C C . ALA B 1 79 ? 0.42 -22.297 -23.703 1 89.62 79 ALA B C 1
ATOM 4528 O O . ALA B 1 79 ? -0.475 -22.656 -22.938 1 89.62 79 ALA B O 1
ATOM 4529 N N . LEU B 1 80 ? 0.192 -21.578 -24.719 1 91 80 LEU B N 1
ATOM 4530 C CA . LEU B 1 80 ? -1.12 -20.984 -24.953 1 91 80 LEU B CA 1
ATOM 4531 C C . LEU B 1 80 ? -2.162 -22.062 -25.234 1 91 80 LEU B C 1
ATOM 4533 O O . LEU B 1 80 ? -3.305 -21.953 -24.781 1 91 80 LEU B O 1
ATOM 4537 N N . ARG B 1 81 ? -1.823 -23.047 -25.953 1 89.5 81 ARG B N 1
ATOM 4538 C CA . ARG B 1 81 ? -2.775 -24.094 -26.328 1 89.5 81 ARG B CA 1
ATOM 4539 C C . ARG B 1 81 ? -3.27 -24.844 -25.094 1 89.5 81 ARG B C 1
ATOM 4541 O O . ARG B 1 81 ? -4.477 -24.922 -24.844 1 89.5 81 ARG B O 1
ATOM 4548 N N . PRO B 1 82 ? -2.338 -25.422 -24.344 1 90.38 82 PRO B N 1
ATOM 4549 C CA . PRO B 1 82 ? -2.834 -26.094 -23.125 1 90.38 82 PRO B CA 1
ATOM 4550 C C . PRO B 1 82 ? -3.588 -25.141 -22.203 1 90.38 82 PRO B C 1
ATOM 4552 O O . PRO B 1 82 ? -4.555 -25.547 -21.547 1 90.38 82 PRO B O 1
ATOM 4555 N N . ILE B 1 83 ? -3.207 -23.938 -22.125 1 91.81 83 ILE B N 1
ATOM 4556 C CA . ILE B 1 83 ? -3.855 -22.953 -21.266 1 91.81 83 ILE B CA 1
ATOM 4557 C C . ILE B 1 83 ? -5.289 -22.719 -21.734 1 91.81 83 ILE B C 1
ATOM 4559 O O . ILE B 1 83 ? -6.227 -22.75 -20.922 1 91.81 83 ILE B O 1
ATOM 4563 N N . LEU B 1 84 ? -5.512 -22.547 -23.016 1 89.94 84 LEU B N 1
ATOM 4564 C CA . LEU B 1 84 ? -6.836 -22.281 -23.562 1 89.94 84 LEU B CA 1
ATOM 4565 C C . LEU B 1 84 ? -7.734 -23.516 -23.438 1 89.94 84 LEU B C 1
ATOM 4567 O O . LEU B 1 84 ? -8.938 -23.391 -23.203 1 89.94 84 LEU B O 1
ATOM 4571 N N . LEU B 1 85 ? -7.152 -24.625 -23.641 1 91.62 85 LEU B N 1
ATOM 4572 C CA . LEU B 1 85 ? -7.922 -25.844 -23.5 1 91.62 85 LEU B CA 1
ATOM 4573 C C . LEU B 1 85 ? -8.438 -26.016 -22.078 1 91.62 85 LEU B C 1
ATOM 4575 O O . LEU B 1 85 ? -9.57 -26.453 -21.859 1 91.62 85 LEU B O 1
ATOM 4579 N N . LEU B 1 86 ? -7.613 -25.656 -21.203 1 92.19 86 LEU B N 1
ATOM 4580 C CA . LEU B 1 86 ? -8.008 -25.766 -19.797 1 92.19 86 LEU B CA 1
ATOM 4581 C C . LEU B 1 86 ? -8.93 -24.625 -19.406 1 92.19 86 LEU B C 1
ATOM 4583 O O . LEU B 1 86 ? -9.961 -24.844 -18.75 1 92.19 86 LEU B O 1
ATOM 4587 N N . ALA B 1 87 ? -8.586 -23.422 -19.812 1 92 87 ALA B N 1
ATOM 4588 C CA . ALA B 1 87 ? -9.273 -22.203 -19.344 1 92 87 ALA B CA 1
ATOM 4589 C C . ALA B 1 87 ? -10.641 -22.078 -20 1 92 87 ALA B C 1
ATOM 4591 O O . ALA B 1 87 ? -11.562 -21.5 -19.422 1 92 87 ALA B O 1
ATOM 4592 N N . VAL B 1 88 ? -10.805 -22.562 -21.188 1 89.5 88 VAL B N 1
ATOM 4593 C CA . VAL B 1 88 ? -12.07 -22.438 -21.906 1 89.5 88 VAL B CA 1
ATOM 4594 C C . VAL B 1 88 ? -12.727 -23.812 -22.031 1 89.5 88 VAL B C 1
ATOM 4596 O O . VAL B 1 88 ? -13.82 -24.047 -21.516 1 89.5 88 VAL B O 1
ATOM 4599 N N . GLY B 1 89 ? -12.031 -24.75 -22.656 1 90.06 89 GLY B N 1
ATOM 4600 C CA . GLY B 1 89 ? -12.578 -26.078 -22.922 1 90.06 89 GLY B CA 1
ATOM 4601 C C . GLY B 1 89 ? -12.977 -26.812 -21.656 1 90.06 89 GLY B C 1
ATOM 4602 O O . GLY B 1 89 ? -14.117 -27.25 -21.531 1 90.06 89 GLY B O 1
ATOM 4603 N N . LEU B 1 90 ? -12.07 -26.969 -20.75 1 93.31 90 LEU B N 1
ATOM 4604 C CA . LEU B 1 90 ? -12.336 -27.703 -19.516 1 93.31 90 LEU B CA 1
ATOM 4605 C C . LEU B 1 90 ? -13.414 -27.016 -18.688 1 93.31 90 LEU B C 1
ATOM 4607 O O . LEU B 1 90 ? -14.25 -27.688 -18.078 1 93.31 90 LEU B O 1
ATOM 4611 N N . VAL B 1 91 ? -13.375 -25.688 -18.609 1 92.88 91 VAL B N 1
ATOM 4612 C CA . VAL B 1 91 ? -14.352 -24.938 -17.828 1 92.88 91 VAL B CA 1
ATOM 4613 C C . VAL B 1 91 ? -15.75 -25.156 -18.391 1 92.88 91 VAL B C 1
ATOM 4615 O O . VAL B 1 91 ? -16.703 -25.391 -17.641 1 92.88 91 VAL B O 1
ATOM 4618 N N . LEU B 1 92 ? -15.891 -25.078 -19.703 1 90.69 92 LEU B N 1
ATOM 4619 C CA . LEU B 1 92 ? -17.188 -25.297 -20.344 1 90.69 92 LEU B CA 1
ATOM 4620 C C . LEU B 1 92 ? -17.672 -26.719 -20.109 1 90.69 92 LEU B C 1
ATOM 4622 O O . LEU B 1 92 ? -18.828 -26.922 -19.719 1 90.69 92 LEU B O 1
ATOM 4626 N N . LEU B 1 93 ? -16.797 -27.609 -20.297 1 93.38 93 LEU B N 1
ATOM 4627 C CA . LEU B 1 93 ? -17.172 -29 -20.094 1 93.38 93 LEU B CA 1
ATOM 4628 C C . LEU B 1 93 ? -17.594 -29.234 -18.641 1 93.38 93 LEU B C 1
ATOM 4630 O O . LEU B 1 93 ? -18.594 -29.906 -18.375 1 93.38 93 LEU B O 1
ATOM 4634 N N . THR B 1 94 ? -16.797 -28.75 -17.75 1 95.69 94 THR B N 1
ATOM 4635 C CA . THR B 1 94 ? -17.078 -28.922 -16.328 1 95.69 94 THR B CA 1
ATOM 4636 C C . THR B 1 94 ? -18.422 -28.297 -15.969 1 95.69 94 THR B C 1
ATOM 4638 O O . THR B 1 94 ? -19.203 -28.875 -15.188 1 95.69 94 THR B O 1
ATOM 4641 N N . ALA B 1 95 ? -18.703 -27.109 -16.469 1 94.44 95 ALA B N 1
ATOM 4642 C CA . ALA B 1 95 ? -19.969 -26.422 -16.203 1 94.44 95 ALA B CA 1
ATOM 4643 C C . ALA B 1 95 ? -21.156 -27.281 -16.594 1 94.44 95 ALA B C 1
ATOM 4645 O O . ALA B 1 95 ? -22.109 -27.406 -15.828 1 94.44 95 ALA B O 1
ATOM 4646 N N . PHE B 1 96 ? -21.078 -27.922 -17.734 1 93 96 PHE B N 1
ATOM 4647 C CA . PHE B 1 96 ? -22.203 -28.703 -18.234 1 93 96 PHE B CA 1
ATOM 4648 C C . PHE B 1 96 ? -22.281 -30.062 -17.516 1 93 96 PHE B C 1
ATOM 4650 O O . PHE B 1 96 ? -23.359 -30.531 -17.172 1 93 96 PHE B O 1
ATOM 4657 N N . VAL B 1 97 ? -21.141 -30.688 -17.297 1 96.31 97 VAL B N 1
ATOM 4658 C CA . VAL B 1 97 ? -21.125 -31.984 -16.641 1 96.31 97 VAL B CA 1
ATOM 4659 C C . VAL B 1 97 ? -21.672 -31.844 -15.219 1 96.31 97 VAL B C 1
ATOM 4661 O O . VAL B 1 97 ? -22.531 -32.625 -14.805 1 96.31 97 VAL B O 1
ATOM 4664 N N . VAL B 1 98 ? -21.188 -30.891 -14.531 1 96.75 98 VAL B N 1
ATOM 4665 C CA . VAL B 1 98 ? -21.641 -30.656 -13.172 1 96.75 98 VAL B CA 1
ATOM 4666 C C . VAL B 1 98 ? -23.109 -30.203 -13.195 1 96.75 98 VAL B C 1
ATOM 4668 O O . VAL B 1 98 ? -23.906 -30.625 -12.352 1 96.75 98 VAL B O 1
ATOM 4671 N N . GLY B 1 99 ? -23.469 -29.281 -14.117 1 95.44 99 GLY B N 1
ATOM 4672 C CA . GLY B 1 99 ? -24.844 -28.844 -14.242 1 95.44 99 GLY B CA 1
ATOM 4673 C C . GLY B 1 99 ? -25.828 -29.984 -14.43 1 95.44 99 GLY B C 1
ATOM 4674 O O . GLY B 1 99 ? -26.844 -30.062 -13.734 1 95.44 99 GLY B O 1
ATOM 4675 N N . PHE B 1 100 ? -25.516 -30.891 -15.297 1 95.38 100 PHE B N 1
ATOM 4676 C CA . PHE B 1 100 ? -26.391 -32.031 -15.562 1 95.38 100 PHE B CA 1
ATOM 4677 C C . PHE B 1 100 ? -26.422 -32.969 -14.367 1 95.38 100 PHE B C 1
ATOM 4679 O O . PHE B 1 100 ? -27.469 -33.531 -14.031 1 95.38 100 PHE B O 1
ATOM 4686 N N . ALA B 1 101 ? -25.297 -33.188 -13.766 1 96.56 101 ALA B N 1
ATOM 4687 C CA . ALA B 1 101 ? -25.234 -34.062 -12.594 1 96.56 101 ALA B CA 1
ATOM 4688 C C . ALA B 1 101 ? -26.094 -33.5 -11.453 1 96.56 101 ALA B C 1
ATOM 4690 O O . ALA B 1 101 ? -26.812 -34.281 -10.789 1 96.56 101 ALA B O 1
ATOM 4691 N N . VAL B 1 102 ? -26 -32.25 -11.227 1 96.31 102 VAL B N 1
ATOM 4692 C CA . VAL B 1 102 ? -26.766 -31.625 -10.156 1 96.31 102 VAL B CA 1
ATOM 4693 C C . VAL B 1 102 ? -28.25 -31.656 -10.492 1 96.31 102 VAL B C 1
ATOM 4695 O O . VAL B 1 102 ? -29.078 -31.891 -9.617 1 96.31 102 VAL B O 1
ATOM 4698 N N . HIS B 1 103 ? -28.594 -31.391 -11.773 1 94.75 103 HIS B N 1
ATOM 4699 C CA . HIS B 1 103 ? -30 -31.422 -12.203 1 94.75 103 HIS B CA 1
ATOM 4700 C C . HIS B 1 103 ? -30.594 -32.812 -12.016 1 94.75 103 HIS B C 1
ATOM 4702 O O . HIS B 1 103 ? -31.781 -32.969 -11.742 1 94.75 103 HIS B O 1
ATOM 4708 N N . TRP B 1 104 ? -29.781 -33.781 -12.164 1 94.38 104 TRP B N 1
ATOM 4709 C CA . TRP B 1 104 ? -30.219 -35.156 -11.977 1 94.38 104 TRP B CA 1
ATOM 4710 C C . TRP B 1 104 ? -30.578 -35.406 -10.523 1 94.38 104 TRP B C 1
ATOM 4712 O O . TRP B 1 104 ? -31.562 -36.094 -10.234 1 94.38 104 TRP B O 1
ATOM 4722 N N . LEU B 1 105 ? -29.875 -34.875 -9.602 1 93.38 105 LEU B N 1
ATOM 4723 C CA . LEU B 1 105 ? -30.094 -35.094 -8.18 1 93.38 105 LEU B CA 1
ATOM 4724 C C . LEU B 1 105 ? -31.172 -34.156 -7.641 1 93.38 105 LEU B C 1
ATOM 4726 O O . LEU B 1 105 ? -31.812 -34.469 -6.637 1 93.38 105 LEU B O 1
ATOM 4730 N N . VAL B 1 106 ? -31.156 -33 -8.211 1 93.25 106 VAL B N 1
ATOM 4731 C CA . VAL B 1 106 ? -32.156 -31.984 -7.809 1 93.25 106 VAL B CA 1
ATOM 4732 C C . VAL B 1 106 ? -33 -31.594 -9.016 1 93.25 106 VAL B C 1
ATOM 4734 O O . VAL B 1 106 ? -32.875 -30.469 -9.516 1 93.25 106 VAL B O 1
ATOM 4737 N N . PRO B 1 107 ? -33.969 -32.344 -9.289 1 90.81 107 PRO B N 1
ATOM 4738 C CA . PRO B 1 107 ? -34.719 -32.125 -10.516 1 90.81 107 PRO B CA 1
ATOM 4739 C C . PRO B 1 107 ? -35.594 -30.875 -10.445 1 90.81 107 PRO B C 1
ATOM 4741 O O . PRO B 1 107 ? -36 -30.328 -11.484 1 90.81 107 PRO B O 1
ATOM 4744 N N . GLN B 1 108 ? -35.812 -30.406 -9.328 1 88.88 108 GLN B N 1
ATOM 4745 C CA . GLN B 1 108 ? -36.656 -29.219 -9.172 1 88.88 108 GLN B CA 1
ATOM 4746 C C . GLN B 1 108 ? -35.938 -27.953 -9.617 1 88.88 108 GLN B C 1
ATOM 4748 O O . GLN B 1 108 ? -36.562 -26.938 -9.914 1 88.88 108 GLN B O 1
ATOM 4753 N N . ALA B 1 109 ? -34.688 -28.047 -9.672 1 92.38 109 ALA B N 1
ATOM 4754 C CA . ALA B 1 109 ? -33.906 -26.891 -10.094 1 92.38 109 ALA B CA 1
ATOM 4755 C C . ALA B 1 109 ? -33.781 -26.828 -11.609 1 92.38 109 ALA B C 1
ATOM 4757 O O . ALA B 1 109 ? -33.5 -27.828 -12.266 1 92.38 109 ALA B O 1
ATOM 4758 N N . PRO B 1 110 ? -34.094 -25.688 -12.141 1 92.06 110 PRO B N 1
ATOM 4759 C CA . PRO B 1 110 ? -33.906 -25.547 -13.586 1 92.06 110 PRO B CA 1
ATOM 4760 C C . PRO B 1 110 ? -32.5 -25.828 -14.039 1 92.06 110 PRO B C 1
ATOM 4762 O O . PRO B 1 110 ? -31.531 -25.531 -13.312 1 92.06 110 PRO B O 1
ATOM 4765 N N . LEU B 1 111 ? -32.375 -26.359 -15.195 1 90.69 111 LEU B N 1
ATOM 4766 C CA . LEU B 1 111 ? -31.062 -26.734 -15.742 1 90.69 111 LEU B CA 1
ATOM 4767 C C . LEU B 1 111 ? -30.141 -25.516 -15.82 1 90.69 111 LEU B C 1
ATOM 4769 O O . LEU B 1 111 ? -28.938 -25.625 -15.602 1 90.69 111 LEU B O 1
ATOM 4773 N N . ALA B 1 112 ? -30.734 -24.344 -16.125 1 90.19 112 ALA B N 1
ATOM 4774 C CA . ALA B 1 112 ? -29.953 -23.125 -16.234 1 90.19 112 ALA B CA 1
ATOM 4775 C C . ALA B 1 112 ? -29.266 -22.797 -14.906 1 90.19 112 ALA B C 1
ATOM 4777 O O . ALA B 1 112 ? -28.109 -22.359 -14.883 1 90.19 112 ALA B O 1
ATOM 4778 N N . ALA B 1 113 ? -29.969 -23.016 -13.836 1 93.62 113 ALA B N 1
ATOM 4779 C CA . ALA B 1 113 ? -29.391 -22.75 -12.516 1 93.62 113 ALA B CA 1
ATOM 4780 C C . ALA B 1 113 ? -28.297 -23.766 -12.188 1 93.62 113 ALA B C 1
ATOM 4782 O O . ALA B 1 113 ? -27.281 -23.406 -11.578 1 93.62 113 ALA B O 1
ATOM 4783 N N . CYS B 1 114 ? -28.531 -25.016 -12.609 1 95.31 114 CYS B N 1
ATOM 4784 C CA . CYS B 1 114 ? -27.547 -26.062 -12.359 1 95.31 114 CYS B CA 1
ATOM 4785 C C . CYS B 1 114 ? -26.281 -25.828 -13.156 1 95.31 114 CYS B C 1
ATOM 4787 O O . CYS B 1 114 ? -25.172 -26.047 -12.656 1 95.31 114 CYS B O 1
ATOM 4789 N N . VAL B 1 115 ? -26.453 -25.359 -14.352 1 92.81 115 VAL B N 1
ATOM 4790 C CA . VAL B 1 115 ? -25.297 -25.047 -15.188 1 92.81 115 VAL B CA 1
ATOM 4791 C C . VAL B 1 115 ? -24.547 -23.844 -14.609 1 92.81 115 VAL B C 1
ATOM 4793 O O . VAL B 1 115 ? -23.328 -23.781 -14.664 1 92.81 115 VAL B O 1
ATOM 4796 N N . ALA B 1 116 ? -25.312 -22.906 -14.078 1 93.88 116 ALA B N 1
ATOM 4797 C CA . ALA B 1 116 ? -24.672 -21.766 -13.414 1 93.88 116 ALA B CA 1
ATOM 4798 C C . ALA B 1 116 ? -23.797 -22.219 -12.25 1 93.88 116 ALA B C 1
ATOM 4800 O O . ALA B 1 116 ? -22.672 -21.734 -12.086 1 93.88 116 ALA B O 1
ATOM 4801 N N . LEU B 1 117 ? -24.312 -23.141 -11.516 1 96.38 117 LEU B N 1
ATOM 4802 C CA . LEU B 1 117 ? -23.531 -23.688 -10.414 1 96.38 117 LEU B CA 1
ATOM 4803 C C . LEU B 1 117 ? -22.281 -24.391 -10.938 1 96.38 117 LEU B C 1
ATOM 4805 O O . LEU B 1 117 ? -21.188 -24.234 -10.375 1 96.38 117 LEU B O 1
ATOM 4809 N N . GLY B 1 118 ? -22.484 -25.188 -11.969 1 96.75 118 GLY B N 1
ATOM 4810 C CA . GLY B 1 118 ? -21.328 -25.828 -12.594 1 96.75 118 GLY B CA 1
ATOM 4811 C C . GLY B 1 118 ? -20.266 -24.859 -13.055 1 96.75 118 GLY B C 1
ATOM 4812 O O . GLY B 1 118 ? -19.078 -25.109 -12.891 1 96.75 118 GLY B O 1
ATOM 4813 N N . ALA B 1 119 ? -20.672 -23.781 -13.648 1 95.31 119 ALA B N 1
ATOM 4814 C CA . ALA B 1 119 ? -19.75 -22.75 -14.102 1 95.31 119 ALA B CA 1
ATOM 4815 C C . ALA B 1 119 ? -19.047 -22.094 -12.914 1 95.31 119 ALA B C 1
ATOM 4817 O O . ALA B 1 119 ? -17.875 -21.719 -13.008 1 95.31 119 ALA B O 1
ATOM 4818 N N . ILE B 1 120 ? -19.75 -21.922 -11.844 1 96.56 120 ILE B N 1
ATOM 4819 C CA . ILE B 1 120 ? -19.25 -21.266 -10.641 1 96.56 120 ILE B CA 1
ATOM 4820 C C . ILE B 1 120 ? -18.125 -22.109 -10.039 1 96.56 120 ILE B C 1
ATOM 4822 O O . ILE B 1 120 ? -17.094 -21.562 -9.617 1 96.56 120 ILE B O 1
ATOM 4826 N N . VAL B 1 121 ? -18.219 -23.406 -10.055 1 97.12 121 VAL B N 1
ATOM 4827 C CA . VAL B 1 121 ? -17.266 -24.266 -9.352 1 97.12 121 VAL B CA 1
ATOM 4828 C C . VAL B 1 121 ? -16.203 -24.766 -10.336 1 97.12 121 VAL B C 1
ATOM 4830 O O . VAL B 1 121 ? -15.266 -25.453 -9.938 1 97.12 121 VAL B O 1
ATOM 4833 N N . ALA B 1 122 ? -16.281 -24.391 -11.547 1 95.81 122 ALA B N 1
ATOM 4834 C CA . ALA B 1 122 ? -15.438 -24.953 -12.594 1 95.81 122 ALA B CA 1
ATOM 4835 C C . ALA B 1 122 ? -14.031 -24.344 -12.547 1 95.81 122 ALA B C 1
ATOM 4837 O O . ALA B 1 122 ? -13.039 -25.062 -12.664 1 95.81 122 ALA B O 1
ATOM 4838 N N . PRO B 1 123 ? -13.93 -23.047 -12.367 1 93.12 123 PRO B N 1
ATOM 4839 C CA . PRO B 1 123 ? -12.609 -22.438 -12.523 1 93.12 123 PRO B CA 1
ATOM 4840 C C . PRO B 1 123 ? -11.734 -22.578 -11.281 1 93.12 123 PRO B C 1
ATOM 4842 O O . PRO B 1 123 ? -12.078 -22.078 -10.211 1 93.12 123 PRO B O 1
ATOM 4845 N N . PRO B 1 124 ? -10.562 -23.219 -11.422 1 92.12 124 PRO B N 1
ATOM 4846 C CA . PRO B 1 124 ? -9.609 -23.266 -10.32 1 92.12 124 PRO B CA 1
ATOM 4847 C C . PRO B 1 124 ? -8.891 -21.922 -10.109 1 92.12 124 PRO B C 1
ATOM 4849 O O . PRO B 1 124 ? -8.773 -21.125 -11.039 1 92.12 124 PRO B O 1
ATOM 4852 N N . ASP B 1 125 ? -8.492 -21.75 -8.93 1 86.94 125 ASP B N 1
ATOM 4853 C CA . ASP B 1 125 ? -7.695 -20.594 -8.555 1 86.94 125 ASP B CA 1
ATOM 4854 C C . ASP B 1 125 ? -6.227 -20.953 -8.383 1 86.94 125 ASP B C 1
ATOM 4856 O O . ASP B 1 125 ? -5.906 -21.969 -7.742 1 86.94 125 ASP B O 1
ATOM 4860 N N . ALA B 1 126 ? -5.387 -20.141 -8.938 1 76 126 ALA B N 1
ATOM 4861 C CA . ALA B 1 126 ? -3.98 -20.547 -8.977 1 76 126 ALA B CA 1
ATOM 4862 C C . ALA B 1 126 ? -3.227 -20 -7.766 1 76 126 ALA B C 1
ATOM 4864 O O . ALA B 1 126 ? -2.105 -20.422 -7.48 1 76 126 ALA B O 1
ATOM 4865 N N . VAL B 1 127 ? -3.848 -19.062 -7.055 1 74.12 127 VAL B N 1
ATOM 4866 C CA . VAL B 1 127 ? -3.098 -18.406 -5.988 1 74.12 127 VAL B CA 1
ATOM 4867 C C . VAL B 1 127 ? -2.512 -19.469 -5.047 1 74.12 127 VAL B C 1
ATOM 4869 O O . VAL B 1 127 ? -1.307 -19.469 -4.789 1 74.12 127 VAL B O 1
ATOM 4872 N N . SER B 1 128 ? -3.297 -20.375 -4.641 1 72.94 128 SER B N 1
ATOM 4873 C CA . SER B 1 128 ? -2.842 -21.406 -3.715 1 72.94 128 SER B CA 1
ATOM 4874 C C . SER B 1 128 ? -2.012 -22.469 -4.43 1 72.94 128 SER B C 1
ATOM 4876 O O . SER B 1 128 ? -0.976 -22.906 -3.924 1 72.94 128 SER B O 1
ATOM 4878 N N . ALA B 1 129 ? -2.428 -22.766 -5.578 1 77.56 129 ALA B N 1
ATOM 4879 C CA . ALA B 1 129 ? -1.761 -23.828 -6.32 1 77.56 129 ALA B CA 1
ATOM 4880 C C . ALA B 1 129 ? -0.342 -23.422 -6.707 1 77.56 129 ALA B C 1
ATOM 4882 O O . ALA B 1 129 ? 0.592 -24.219 -6.594 1 77.56 129 ALA B O 1
ATOM 4883 N N . THR B 1 130 ? -0.247 -22.266 -7.117 1 78.75 130 THR B N 1
ATOM 4884 C CA . THR B 1 130 ? 1.062 -21.797 -7.559 1 78.75 130 THR B CA 1
ATOM 4885 C C . THR B 1 130 ? 2.002 -21.609 -6.371 1 78.75 130 THR B C 1
ATOM 4887 O O . THR B 1 130 ? 3.201 -21.875 -6.477 1 78.75 130 THR B O 1
ATOM 4890 N N . ALA B 1 131 ? 1.422 -21.188 -5.316 1 75.38 131 ALA B N 1
ATOM 4891 C CA . ALA B 1 131 ? 2.238 -21.031 -4.113 1 75.38 131 ALA B CA 1
ATOM 4892 C C . ALA B 1 131 ? 2.814 -22.375 -3.676 1 75.38 131 ALA B C 1
ATOM 4894 O O . ALA B 1 131 ? 3.996 -22.484 -3.338 1 75.38 131 ALA B O 1
ATOM 4895 N N . ILE B 1 132 ? 2.023 -23.328 -3.768 1 77.94 132 ILE B N 1
ATOM 4896 C CA . ILE B 1 132 ? 2.447 -24.672 -3.379 1 77.94 132 ILE B CA 1
ATOM 4897 C C . ILE B 1 132 ? 3.383 -25.234 -4.441 1 77.94 132 ILE B C 1
ATOM 4899 O O . ILE B 1 132 ? 4.398 -25.859 -4.113 1 77.94 132 ILE B O 1
ATOM 4903 N N . ALA B 1 133 ? 3.045 -24.984 -5.633 1 78.19 133 ALA B N 1
ATOM 4904 C CA . ALA B 1 133 ? 3.85 -25.484 -6.742 1 78.19 133 ALA B CA 1
ATOM 4905 C C . ALA B 1 133 ? 5.273 -24.938 -6.676 1 78.19 133 ALA B C 1
ATOM 4907 O O . ALA B 1 133 ? 6.238 -25.672 -6.902 1 78.19 133 ALA B O 1
ATOM 4908 N N . ARG B 1 134 ? 5.328 -23.766 -6.352 1 75.06 134 ARG B N 1
ATOM 4909 C CA . ARG B 1 134 ? 6.645 -23.141 -6.254 1 75.06 134 ARG B CA 1
ATOM 4910 C C . ARG B 1 134 ? 7.414 -23.672 -5.055 1 75.06 134 ARG B C 1
ATOM 4912 O O . ARG B 1 134 ? 8.625 -23.891 -5.129 1 75.06 134 ARG B O 1
ATOM 4919 N N . ARG B 1 135 ? 6.734 -23.906 -4.109 1 73.88 135 ARG B N 1
ATOM 4920 C CA . ARG B 1 135 ? 7.359 -24.406 -2.885 1 73.88 135 ARG B CA 1
ATOM 4921 C C . ARG B 1 135 ? 7.93 -25.812 -3.09 1 73.88 135 ARG B C 1
ATOM 4923 O O . ARG B 1 135 ? 8.992 -26.125 -2.562 1 73.88 135 ARG B O 1
ATOM 4930 N N . VAL B 1 136 ? 7.266 -26.609 -3.859 1 77.25 136 VAL B N 1
ATOM 4931 C CA . VAL B 1 136 ? 7.672 -28 -4.059 1 77.25 136 VAL B CA 1
ATOM 4932 C C . VAL B 1 136 ? 8.641 -28.094 -5.238 1 77.25 136 VAL B C 1
ATOM 4934 O O . VAL B 1 136 ? 9.305 -29.109 -5.422 1 77.25 136 VAL B O 1
ATOM 4937 N N . GLY B 1 137 ? 8.789 -27 -5.91 1 78.38 137 GLY B N 1
ATOM 4938 C CA . GLY B 1 137 ? 9.734 -26.953 -7.016 1 78.38 137 GLY B CA 1
ATOM 4939 C C . GLY B 1 137 ? 9.219 -27.641 -8.266 1 78.38 137 GLY B C 1
ATOM 4940 O O . GLY B 1 137 ? 9.922 -28.453 -8.875 1 78.38 137 GLY B O 1
ATOM 4941 N N . LEU B 1 138 ? 8.023 -27.422 -8.641 1 83.06 138 LEU B N 1
ATOM 4942 C CA . LEU B 1 138 ? 7.473 -27.969 -9.867 1 83.06 138 LEU B CA 1
ATOM 4943 C C . LEU B 1 138 ? 8.117 -27.328 -11.094 1 83.06 138 LEU B C 1
ATOM 4945 O O . LEU B 1 138 ? 8.602 -26.203 -11.023 1 83.06 138 LEU B O 1
ATOM 4949 N N . PRO B 1 139 ? 8.086 -28.125 -12.125 1 82.56 139 PRO B N 1
ATOM 4950 C CA . PRO B 1 139 ? 8.648 -27.547 -13.352 1 82.56 139 PRO B CA 1
ATOM 4951 C C . PRO B 1 139 ? 7.98 -26.234 -13.742 1 82.56 139 PRO B C 1
ATOM 4953 O O . PRO B 1 139 ? 6.77 -26.078 -13.57 1 82.56 139 PRO B O 1
ATOM 4956 N N . ARG B 1 140 ? 8.711 -25.422 -14.352 1 82.25 140 ARG B N 1
ATOM 4957 C CA . ARG B 1 140 ? 8.266 -24.078 -14.703 1 82.25 140 ARG B CA 1
ATOM 4958 C C . ARG B 1 140 ? 7.082 -24.125 -15.656 1 82.25 140 ARG B C 1
ATOM 4960 O O . ARG B 1 140 ? 6.164 -23.312 -15.555 1 82.25 140 ARG B O 1
ATOM 4967 N N . ARG B 1 141 ? 7.172 -25.016 -16.516 1 83.19 141 ARG B N 1
ATOM 4968 C CA . ARG B 1 141 ? 6.098 -25.125 -17.5 1 83.19 141 ARG B CA 1
ATOM 4969 C C . ARG B 1 141 ? 4.766 -25.438 -16.828 1 83.19 141 ARG B C 1
ATOM 4971 O O . ARG B 1 141 ? 3.725 -24.906 -17.219 1 83.19 141 ARG B O 1
ATOM 4978 N N . VAL B 1 142 ? 4.82 -26.312 -15.836 1 86.38 142 VAL B N 1
ATOM 4979 C CA . VAL B 1 142 ? 3.623 -26.672 -15.086 1 86.38 142 VAL B CA 1
ATOM 4980 C C . VAL B 1 142 ? 3.08 -25.438 -14.359 1 86.38 142 VAL B C 1
ATOM 4982 O O . VAL B 1 142 ? 1.874 -25.188 -14.383 1 86.38 142 VAL B O 1
ATOM 4985 N N . VAL B 1 143 ? 3.934 -24.703 -13.828 1 86.69 143 VAL B N 1
ATOM 4986 C CA . VAL B 1 143 ? 3.547 -23.5 -13.094 1 86.69 143 VAL B CA 1
ATOM 4987 C C . VAL B 1 143 ? 2.936 -22.484 -14.055 1 86.69 143 VAL B C 1
ATOM 4989 O O . VAL B 1 143 ? 1.917 -21.859 -13.742 1 86.69 143 VAL B O 1
ATOM 4992 N N . THR B 1 144 ? 3.506 -22.422 -15.18 1 86.88 144 THR B N 1
ATOM 4993 C CA . THR B 1 144 ? 3.012 -21.484 -16.188 1 86.88 144 THR B CA 1
ATOM 4994 C C . THR B 1 144 ? 1.61 -21.875 -16.656 1 86.88 144 THR B C 1
ATOM 4996 O O . THR B 1 144 ? 0.746 -21.016 -16.828 1 86.88 144 THR B O 1
ATOM 4999 N N . ILE B 1 145 ? 1.436 -23.078 -16.797 1 89.56 145 ILE B N 1
ATOM 5000 C CA . ILE B 1 145 ? 0.145 -23.578 -17.25 1 89.56 145 ILE B CA 1
ATOM 5001 C C . ILE B 1 145 ? -0.917 -23.344 -16.188 1 89.56 145 ILE B C 1
ATOM 5003 O O . ILE B 1 145 ? -2.012 -22.859 -16.484 1 89.56 145 ILE B O 1
ATOM 5007 N N . LEU B 1 146 ? -0.572 -23.641 -14.984 1 89.44 146 LEU B N 1
ATOM 5008 C CA . LEU B 1 146 ? -1.508 -23.438 -13.883 1 89.44 146 LEU B CA 1
ATOM 5009 C C . LEU B 1 146 ? -1.845 -21.969 -13.711 1 89.44 146 LEU B C 1
ATOM 5011 O O . LEU B 1 146 ? -3.01 -21.609 -13.531 1 89.44 146 LEU B O 1
ATOM 5015 N N . GLU B 1 147 ? -0.873 -21.188 -13.773 1 88.69 147 GLU B N 1
ATOM 5016 C CA . GLU B 1 147 ? -1.075 -19.734 -13.648 1 88.69 147 GLU B CA 1
ATOM 5017 C C . GLU B 1 147 ? -1.882 -19.203 -14.828 1 88.69 147 GLU B C 1
ATOM 5019 O O . GLU B 1 147 ? -2.787 -18.375 -14.641 1 88.69 147 GLU B O 1
ATOM 5024 N N . GLY B 1 148 ? -1.469 -19.609 -15.984 1 90.56 148 GLY B N 1
ATOM 5025 C CA . GLY B 1 148 ? -2.176 -19.172 -17.188 1 90.56 148 GLY B CA 1
ATOM 5026 C C . GLY B 1 148 ? -3.637 -19.578 -17.188 1 90.56 148 GLY B C 1
ATOM 5027 O O . GLY B 1 148 ? -4.504 -18.781 -17.562 1 90.56 148 GLY B O 1
ATOM 5028 N N . GLU B 1 149 ? -3.875 -20.797 -16.844 1 92.19 149 GLU B N 1
ATOM 5029 C CA . GLU B 1 149 ? -5.25 -21.281 -16.734 1 92.19 149 GLU B CA 1
ATOM 5030 C C . GLU B 1 149 ? -6.07 -20.375 -15.812 1 92.19 149 GLU B C 1
ATOM 5032 O O . GLU B 1 149 ? -7.172 -19.953 -16.172 1 92.19 149 GLU B O 1
ATOM 5037 N N . SER B 1 150 ? -5.52 -20.109 -14.656 1 90.75 150 SER B N 1
ATOM 5038 C CA . SER B 1 150 ? -6.227 -19.312 -13.648 1 90.75 150 SER B CA 1
ATOM 5039 C C . SER B 1 150 ? -6.5 -17.906 -14.148 1 90.75 150 SER B C 1
ATOM 5041 O O . SER B 1 150 ? -7.543 -17.328 -13.836 1 90.75 150 SER B O 1
ATOM 5043 N N . LEU B 1 151 ? -5.652 -17.391 -14.922 1 88.5 151 LEU B N 1
ATOM 5044 C CA . LEU B 1 151 ? -5.777 -16.016 -15.422 1 88.5 151 LEU B CA 1
ATOM 5045 C C . LEU B 1 151 ? -6.973 -15.898 -16.359 1 88.5 151 LEU B C 1
ATOM 5047 O O . LEU B 1 151 ? -7.613 -14.844 -16.422 1 88.5 151 LEU B O 1
ATOM 5051 N N . LEU B 1 152 ? -7.316 -17 -17.031 1 89.69 152 LEU B N 1
ATOM 5052 C CA . LEU B 1 152 ? -8.305 -16.891 -18.109 1 89.69 152 LEU B CA 1
ATOM 5053 C C . LEU B 1 152 ? -9.586 -17.625 -17.734 1 89.69 152 LEU B C 1
ATOM 5055 O O . LEU B 1 152 ? -10.656 -17.328 -18.281 1 89.69 152 LEU B O 1
ATOM 5059 N N . ASN B 1 153 ? -9.492 -18.594 -16.891 1 92.5 153 ASN B N 1
ATOM 5060 C CA . ASN B 1 153 ? -10.633 -19.469 -16.641 1 92.5 153 ASN B CA 1
ATOM 5061 C C . ASN B 1 153 ? -11.773 -18.734 -15.953 1 92.5 153 ASN B C 1
ATOM 5063 O O . ASN B 1 153 ? -12.938 -19.062 -16.125 1 92.5 153 ASN B O 1
ATOM 5067 N N . ASP B 1 154 ? -11.445 -17.703 -15.156 1 88.94 154 ASP B N 1
ATOM 5068 C CA . ASP B 1 154 ? -12.469 -16.922 -14.477 1 88.94 154 ASP B CA 1
ATOM 5069 C C . ASP B 1 154 ? -13.367 -16.203 -15.477 1 88.94 154 ASP B C 1
ATOM 5071 O O . ASP B 1 154 ? -14.578 -16.094 -15.266 1 88.94 154 ASP B O 1
ATOM 5075 N N . ALA B 1 155 ? -12.703 -15.695 -16.453 1 87.12 155 ALA B N 1
ATOM 5076 C CA . ALA B 1 155 ? -13.469 -14.992 -17.484 1 87.12 155 ALA B CA 1
ATOM 5077 C C . ALA B 1 155 ? -14.508 -15.914 -18.125 1 87.12 155 ALA B C 1
ATOM 5079 O O . ALA B 1 155 ? -15.672 -15.539 -18.281 1 87.12 155 ALA B O 1
ATOM 5080 N N . THR B 1 156 ? -14.109 -17.062 -18.484 1 88.69 156 THR B N 1
ATOM 5081 C CA . THR B 1 156 ? -15 -18.047 -19.094 1 88.69 156 THR B CA 1
ATOM 5082 C C . THR B 1 156 ? -16.125 -18.422 -18.141 1 88.69 156 THR B C 1
ATOM 5084 O O . THR B 1 156 ? -17.297 -18.438 -18.531 1 88.69 156 THR B O 1
ATOM 5087 N N . ALA B 1 157 ? -15.742 -18.672 -16.984 1 93.12 157 ALA B N 1
ATOM 5088 C CA . ALA B 1 157 ? -16.719 -19.109 -15.977 1 93.12 157 ALA B CA 1
ATOM 5089 C C . ALA B 1 157 ? -17.766 -18.016 -15.727 1 93.12 157 ALA B C 1
ATOM 5091 O O . ALA B 1 157 ? -18.953 -18.297 -15.664 1 93.12 157 ALA B O 1
ATOM 5092 N N . LEU B 1 158 ? -17.375 -16.828 -15.57 1 89 158 LEU B N 1
ATOM 5093 C CA . LEU B 1 158 ? -18.281 -15.727 -15.242 1 89 158 LEU B CA 1
ATOM 5094 C C . LEU B 1 158 ? -19.219 -15.43 -16.406 1 89 158 LEU B C 1
ATOM 5096 O O . LEU B 1 158 ? -20.375 -15.047 -16.188 1 89 158 LEU B O 1
ATOM 5100 N N . VAL B 1 159 ? -18.734 -15.586 -17.562 1 84.69 159 VAL B N 1
ATOM 5101 C CA . VAL B 1 159 ? -19.594 -15.406 -18.719 1 84.69 159 VAL B CA 1
ATOM 5102 C C . VAL B 1 159 ? -20.656 -16.484 -18.75 1 84.69 159 VAL B C 1
ATOM 5104 O O . VAL B 1 159 ? -21.828 -16.219 -19.016 1 84.69 159 VAL B O 1
ATOM 5107 N N . VAL B 1 160 ? -20.266 -17.672 -18.484 1 89.31 160 VAL B N 1
ATOM 5108 C CA . VAL B 1 160 ? -21.203 -18.797 -18.469 1 89.31 160 VAL B CA 1
ATOM 5109 C C . VAL B 1 160 ? -22.234 -18.578 -17.375 1 89.31 160 VAL B C 1
ATOM 5111 O O . VAL B 1 160 ? -23.422 -18.844 -17.562 1 89.31 160 VAL B O 1
ATOM 5114 N N . VAL B 1 161 ? -21.797 -18.094 -16.281 1 91.38 161 VAL B N 1
ATOM 5115 C CA . VAL B 1 161 ? -22.719 -17.797 -15.188 1 91.38 161 VAL B CA 1
ATOM 5116 C C . VAL B 1 161 ? -23.734 -16.75 -15.625 1 91.38 161 VAL B C 1
ATOM 5118 O O . VAL B 1 161 ? -24.938 -16.891 -15.398 1 91.38 161 VAL B O 1
ATOM 5121 N N . ARG B 1 162 ? -23.281 -15.719 -16.219 1 85.31 162 ARG B N 1
ATOM 5122 C CA . ARG B 1 162 ? -24.156 -14.625 -16.641 1 85.31 162 ARG B CA 1
ATOM 5123 C C . ARG B 1 162 ? -25.188 -15.109 -17.641 1 85.31 162 ARG B C 1
ATOM 5125 O O . ARG B 1 162 ? -26.359 -14.75 -17.562 1 85.31 162 ARG B O 1
ATOM 5132 N N . VAL B 1 163 ? -24.75 -15.859 -18.516 1 83.62 163 VAL B N 1
ATOM 5133 C CA . VAL B 1 163 ? -25.641 -16.375 -19.562 1 83.62 163 VAL B CA 1
ATOM 5134 C C . VAL B 1 163 ? -26.656 -17.328 -18.938 1 83.62 163 VAL B C 1
ATOM 5136 O O . VAL B 1 163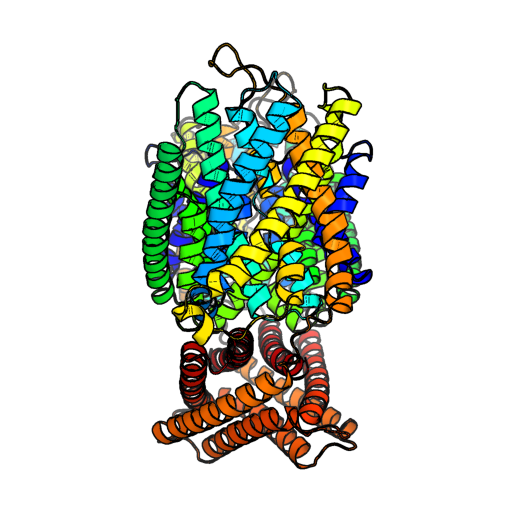 ? -27.844 -17.297 -19.281 1 83.62 163 VAL B O 1
ATOM 5139 N N . SER B 1 164 ? -26.188 -18.172 -18.094 1 87.88 164 SER B N 1
ATOM 5140 C CA . SER B 1 164 ? -27.078 -19.125 -17.422 1 87.88 164 SER B CA 1
ATOM 5141 C C . SER B 1 164 ? -28.109 -18.391 -16.578 1 87.88 164 SER B C 1
ATOM 5143 O O . SER B 1 164 ? -29.281 -18.781 -16.547 1 87.88 164 SER B O 1
ATOM 5145 N N . VAL B 1 165 ? -27.641 -17.375 -15.938 1 87.62 165 VAL B N 1
ATOM 5146 C CA . VAL B 1 165 ? -28.562 -16.562 -15.125 1 87.62 165 VAL B CA 1
ATOM 5147 C C . VAL B 1 165 ? -29.562 -15.852 -16.016 1 87.62 165 VAL B C 1
ATOM 5149 O O . VAL B 1 165 ? -30.734 -15.711 -15.664 1 87.62 165 VAL B O 1
ATOM 5152 N N . GLY B 1 166 ? -29.094 -15.344 -17.109 1 83.38 166 GLY B N 1
ATOM 5153 C CA . GLY B 1 166 ? -30 -14.773 -18.094 1 83.38 166 GLY B CA 1
ATOM 5154 C C . GLY B 1 166 ? -31.062 -15.758 -18.547 1 83.38 166 GLY B C 1
ATOM 5155 O O . GLY B 1 166 ? -32.219 -15.391 -18.719 1 83.38 166 GLY B O 1
ATOM 5156 N N . ALA B 1 167 ? -30.641 -16.984 -18.734 1 83.62 167 ALA B N 1
ATOM 5157 C CA . ALA B 1 167 ? -31.562 -18.031 -19.156 1 83.62 167 ALA B CA 1
ATOM 5158 C C . ALA B 1 167 ? -32.594 -18.344 -18.078 1 83.62 167 ALA B C 1
ATOM 5160 O O . ALA B 1 167 ? -33.719 -18.719 -18.375 1 83.62 167 ALA B O 1
ATOM 5161 N N . LEU B 1 168 ? -32.156 -18.25 -16.922 1 83.06 168 LEU B N 1
ATOM 5162 C CA . LEU B 1 168 ? -33.062 -18.438 -15.797 1 83.06 168 LEU B CA 1
ATOM 5163 C C . LEU B 1 168 ? -34.188 -17.406 -15.82 1 83.06 168 LEU B C 1
ATOM 5165 O O . LEU B 1 168 ? -35.312 -17.703 -15.398 1 83.06 168 LEU B O 1
ATOM 5169 N N . SER B 1 169 ? -33.875 -16.25 -16.344 1 78 169 SER B N 1
ATOM 5170 C CA . SER B 1 169 ? -34.844 -15.172 -16.406 1 78 169 SER B CA 1
ATOM 5171 C C . SER B 1 169 ? -35.625 -15.18 -17.719 1 78 169 SER B C 1
ATOM 5173 O O . SER B 1 169 ? -36.344 -14.242 -18.016 1 78 169 SER B O 1
ATOM 5175 N N . GLY B 1 170 ? -35.531 -16.234 -18.5 1 72.81 170 GLY B N 1
ATOM 5176 C CA . GLY B 1 170 ? -36.375 -16.422 -19.672 1 72.81 170 GLY B CA 1
ATOM 5177 C C . GLY B 1 170 ? -35.625 -16.156 -20.984 1 72.81 170 GLY B C 1
ATOM 5178 O O . GLY B 1 170 ? -36.25 -16.219 -22.062 1 72.81 170 GLY B O 1
ATOM 5179 N N . VAL B 1 171 ? -34.5 -15.75 -20.859 1 64.12 171 VAL B N 1
ATOM 5180 C CA . VAL B 1 171 ? -33.781 -15.477 -22.109 1 64.12 171 VAL B CA 1
ATOM 5181 C C . VAL B 1 171 ? -33.156 -16.75 -22.625 1 64.12 171 VAL B C 1
ATOM 5183 O O . VAL B 1 171 ? -32.344 -17.391 -21.922 1 64.12 171 VAL B O 1
ATOM 5186 N N . ALA B 1 172 ? -33.875 -17.562 -23.531 1 62.53 172 ALA B N 1
ATOM 5187 C CA . ALA B 1 172 ? -33.406 -18.844 -24.047 1 62.53 172 ALA B CA 1
ATOM 5188 C C . ALA B 1 172 ? -32 -18.688 -24.656 1 62.53 172 ALA B C 1
ATOM 5190 O O . ALA B 1 172 ? -31.734 -17.75 -25.406 1 62.53 172 ALA B O 1
ATOM 5191 N N . ALA B 1 173 ? -30.922 -19.156 -23.953 1 63.34 173 ALA B N 1
ATOM 5192 C CA . ALA B 1 173 ? -29.656 -19.062 -24.672 1 63.34 173 ALA B CA 1
ATOM 5193 C C . ALA B 1 173 ? -29.078 -20.438 -24.984 1 63.34 173 ALA B C 1
ATOM 5195 O O . ALA B 1 173 ? -29 -21.297 -24.109 1 63.34 173 ALA B O 1
ATOM 5196 N N . GLY B 1 174 ? -29.203 -20.969 -26.312 1 62.31 174 GLY B N 1
ATOM 5197 C CA . GLY B 1 174 ? -28.547 -22.172 -26.766 1 62.31 174 GLY B CA 1
ATOM 5198 C C . GLY B 1 174 ? -27.031 -22.141 -26.547 1 62.31 174 GLY B C 1
ATOM 5199 O O . GLY B 1 174 ? -26.484 -21.125 -26.141 1 62.31 174 GLY B O 1
ATOM 5200 N N . PHE B 1 175 ? -26.406 -23.234 -26.562 1 68.12 175 PHE B N 1
ATOM 5201 C CA . PHE B 1 175 ? -24.969 -23.391 -26.422 1 68.12 175 PHE B CA 1
ATOM 5202 C C . PHE B 1 175 ? -24.219 -22.422 -27.344 1 68.12 175 PHE B C 1
ATOM 5204 O O . PHE B 1 175 ? -23.25 -21.781 -26.922 1 68.12 175 PHE B O 1
ATOM 5211 N N . GLY B 1 176 ? -24.688 -22.344 -28.562 1 69.19 176 GLY B N 1
ATOM 5212 C CA . GLY B 1 176 ? -24.047 -21.469 -29.516 1 69.19 176 GLY B CA 1
ATOM 5213 C C . GLY B 1 176 ? -24.094 -20 -29.125 1 69.19 176 GLY B C 1
ATOM 5214 O O . GLY B 1 176 ? -23.125 -19.266 -29.297 1 69.19 176 GLY B O 1
ATOM 5215 N N . GLU B 1 177 ? -25.172 -19.656 -28.562 1 70.5 177 GLU B N 1
ATOM 5216 C CA . GLU B 1 177 ? -25.328 -18.266 -28.125 1 70.5 177 GLU B CA 1
ATOM 5217 C C . GLU B 1 177 ? -24.422 -17.953 -26.938 1 70.5 177 GLU B C 1
ATOM 5219 O O . GLU B 1 177 ? -23.859 -16.859 -26.859 1 70.5 177 GLU B O 1
ATOM 5224 N N . ILE B 1 178 ? -24.281 -18.922 -26.141 1 71.44 178 ILE B N 1
ATOM 5225 C CA . ILE B 1 178 ? -23.422 -18.75 -24.969 1 71.44 178 ILE B CA 1
ATOM 5226 C C . ILE B 1 178 ? -21.969 -18.625 -25.422 1 71.44 178 ILE B C 1
ATOM 5228 O O . ILE B 1 178 ? -21.25 -17.703 -25.016 1 71.44 178 ILE B O 1
ATOM 5232 N N . ALA B 1 179 ? -21.641 -19.547 -26.203 1 74 179 ALA B N 1
ATOM 5233 C CA . ALA B 1 179 ? -20.281 -19.516 -26.719 1 74 179 ALA B CA 1
ATOM 5234 C C . ALA B 1 179 ? -19.984 -18.219 -27.453 1 74 179 ALA B C 1
ATOM 5236 O O . ALA B 1 179 ? -18.891 -17.672 -27.344 1 74 179 ALA B O 1
ATOM 5237 N N . GLY B 1 180 ? -20.938 -17.781 -28.203 1 77.44 180 GLY B N 1
ATOM 5238 C CA . GLY B 1 180 ? -20.781 -16.516 -28.922 1 77.44 180 GLY B CA 1
ATOM 5239 C C . GLY B 1 180 ? -20.656 -15.32 -28 1 77.44 180 GLY B C 1
ATOM 5240 O O . GLY B 1 180 ? -19.828 -14.43 -28.25 1 77.44 180 GLY B O 1
ATOM 5241 N N . GLN B 1 181 ? -21.422 -15.32 -27 1 76.81 181 GLN B N 1
ATOM 5242 C CA . GLN B 1 181 ? -21.359 -14.219 -26.047 1 76.81 181 GLN B CA 1
ATOM 5243 C C . GLN B 1 181 ? -20.047 -14.227 -25.281 1 76.81 181 GLN B C 1
ATOM 5245 O O . GLN B 1 181 ? -19.484 -13.164 -24.984 1 76.81 181 GLN B O 1
ATOM 5250 N N . VAL B 1 182 ? -19.625 -15.438 -24.984 1 77.94 182 VAL B N 1
ATOM 5251 C CA . VAL B 1 182 ? -18.328 -15.562 -24.312 1 77.94 182 VAL B CA 1
ATOM 5252 C C . VAL B 1 182 ? -17.234 -15.008 -25.203 1 77.94 182 VAL B C 1
ATOM 5254 O O . VAL B 1 182 ? -16.375 -14.25 -24.75 1 77.94 182 VAL B O 1
ATOM 5257 N N . ALA B 1 183 ? -17.328 -15.398 -26.406 1 85 183 ALA B N 1
ATOM 5258 C CA . ALA B 1 183 ? -16.312 -14.938 -27.359 1 85 183 ALA B CA 1
ATOM 5259 C C . ALA B 1 183 ? -16.375 -13.422 -27.531 1 85 183 ALA B C 1
ATOM 5261 O O . ALA B 1 183 ? -15.344 -12.758 -27.625 1 85 183 ALA B O 1
ATOM 5262 N N . LEU B 1 184 ? -17.516 -12.914 -27.562 1 86.44 184 LEU B N 1
ATOM 5263 C CA . LEU B 1 184 ? -17.703 -11.477 -27.734 1 86.44 184 LEU B CA 1
ATOM 5264 C C . LEU B 1 184 ? -17.188 -10.703 -26.531 1 86.44 184 LEU B C 1
ATOM 5266 O O . LEU B 1 184 ? -16.484 -9.711 -26.672 1 86.44 184 LEU B O 1
ATOM 5270 N N . LYS B 1 185 ? -17.562 -11.133 -25.391 1 85.75 185 LYS B N 1
ATOM 5271 C CA . LYS B 1 185 ? -17.141 -10.445 -24.172 1 85.75 185 LYS B CA 1
ATOM 5272 C C . LYS B 1 185 ? -15.641 -10.578 -23.953 1 85.75 185 LYS B C 1
ATOM 5274 O O . LYS B 1 185 ? -14.977 -9.617 -23.547 1 85.75 185 LYS B O 1
ATOM 5279 N N . ALA B 1 186 ? -15.141 -11.742 -24.234 1 87.12 186 ALA B N 1
ATOM 5280 C CA . ALA B 1 186 ? -13.695 -11.953 -24.125 1 87.12 186 ALA B CA 1
ATOM 5281 C C . ALA B 1 186 ? -12.945 -11.109 -25.156 1 87.12 186 ALA B C 1
ATOM 5283 O O . ALA B 1 186 ? -11.891 -10.547 -24.859 1 87.12 186 ALA B O 1
ATOM 5284 N N . GLY B 1 187 ? -13.469 -11.133 -26.359 1 90.69 187 GLY B N 1
ATOM 5285 C CA . GLY B 1 187 ? -12.875 -10.312 -27.391 1 90.69 187 GLY B CA 1
ATOM 5286 C C . GLY B 1 187 ? -12.875 -8.828 -27.062 1 90.69 187 GLY B C 1
ATOM 5287 O O . GLY B 1 187 ? -11.891 -8.133 -27.297 1 90.69 187 GLY B O 1
ATOM 5288 N N . GLY B 1 188 ? -14.008 -8.367 -26.578 1 92.5 188 GLY B N 1
ATOM 5289 C CA . GLY B 1 188 ? -14.055 -6.992 -26.094 1 92.5 188 GLY B CA 1
ATOM 5290 C C . GLY B 1 188 ? -13.055 -6.711 -24.984 1 92.5 188 GLY B C 1
ATOM 5291 O O . GLY B 1 188 ? -12.438 -5.641 -24.969 1 92.5 188 GLY B O 1
ATOM 5292 N N . GLY B 1 189 ? -12.922 -7.617 -24.078 1 93.19 189 GLY B N 1
ATOM 5293 C CA . GLY B 1 189 ? -11.93 -7.488 -23.016 1 93.19 189 GLY B CA 1
ATOM 5294 C C . GLY B 1 189 ? -10.508 -7.41 -23.547 1 93.19 189 GLY B C 1
ATOM 5295 O O . GLY B 1 189 ? -9.695 -6.633 -23.031 1 93.19 189 GLY B O 1
ATOM 5296 N N . LEU B 1 190 ? -10.25 -8.195 -24.547 1 94.19 190 LEU B N 1
ATOM 5297 C CA . LEU B 1 190 ? -8.93 -8.188 -25.156 1 94.19 190 LEU B CA 1
ATOM 5298 C C . LEU B 1 190 ? -8.609 -6.816 -25.75 1 94.19 190 LEU B C 1
ATOM 5300 O O . LEU B 1 190 ? -7.512 -6.289 -25.547 1 94.19 190 LEU B O 1
ATOM 5304 N N . VAL B 1 191 ? -9.555 -6.234 -26.406 1 96.62 191 VAL B N 1
ATOM 5305 C CA . VAL B 1 191 ? -9.367 -4.949 -27.078 1 96.62 191 VAL B CA 1
ATOM 5306 C C . VAL B 1 191 ? -9.219 -3.844 -26.031 1 96.62 191 VAL B C 1
ATOM 5308 O O . VAL B 1 191 ? -8.297 -3.033 -26.109 1 96.62 191 VAL B O 1
ATOM 5311 N N . ILE B 1 192 ? -10.102 -3.863 -25.094 1 96.38 192 ILE B N 1
ATOM 5312 C CA . ILE B 1 192 ? -10.078 -2.844 -24.047 1 96.38 192 ILE B CA 1
ATOM 5313 C C . ILE B 1 192 ? -8.789 -2.957 -23.234 1 96.38 192 ILE B C 1
ATOM 5315 O O . ILE B 1 192 ? -8.156 -1.947 -22.922 1 96.38 192 ILE B O 1
ATOM 5319 N N . GLY B 1 193 ? -8.43 -4.184 -22.859 1 96.44 193 GLY B N 1
ATOM 5320 C CA . GLY B 1 193 ? -7.18 -4.406 -22.141 1 96.44 193 GLY B CA 1
ATOM 5321 C C . GLY B 1 193 ? -5.961 -3.922 -22.906 1 96.44 193 GLY B C 1
ATOM 5322 O O . GLY B 1 193 ? -5.066 -3.297 -22.328 1 96.44 193 GLY B O 1
ATOM 5323 N N . ALA B 1 194 ? -5.973 -4.117 -24.172 1 96.31 194 ALA B N 1
ATOM 5324 C CA . ALA B 1 194 ? -4.855 -3.701 -25.016 1 96.31 194 ALA B CA 1
ATOM 5325 C C . ALA B 1 194 ? -4.773 -2.18 -25.094 1 96.31 194 ALA B C 1
ATOM 5327 O O . ALA B 1 194 ? -3.686 -1.603 -25 1 96.31 194 ALA B O 1
ATOM 5328 N N . ILE B 1 195 ? -5.855 -1.602 -25.312 1 96.94 195 ILE B N 1
ATOM 5329 C CA . ILE B 1 195 ? -5.902 -0.146 -25.391 1 96.94 195 ILE B CA 1
ATOM 5330 C C . ILE B 1 195 ? -5.445 0.467 -24.078 1 96.94 195 ILE B C 1
ATOM 5332 O O . ILE B 1 195 ? -4.637 1.399 -24.062 1 96.94 195 ILE B O 1
ATOM 5336 N N . ALA B 1 196 ? -5.98 -0.071 -23.047 1 95.69 196 ALA B N 1
ATOM 5337 C CA . ALA B 1 196 ? -5.617 0.426 -21.719 1 95.69 196 ALA B CA 1
ATOM 5338 C C . ALA B 1 196 ? -4.129 0.224 -21.453 1 95.69 196 ALA B C 1
ATOM 5340 O O . ALA B 1 196 ? -3.486 1.069 -20.828 1 95.69 196 ALA B O 1
ATOM 5341 N N . ALA B 1 197 ? -3.645 -0.889 -21.875 1 95.62 197 ALA B N 1
ATOM 5342 C CA . ALA B 1 197 ? -2.232 -1.201 -21.672 1 95.62 197 ALA B CA 1
ATOM 5343 C C . ALA B 1 197 ? -1.34 -0.209 -22.406 1 95.62 197 ALA B C 1
ATOM 5345 O O . ALA B 1 197 ? -0.343 0.267 -21.859 1 95.62 197 ALA B O 1
ATOM 5346 N N . VAL B 1 198 ? -1.666 0.083 -23.609 1 95.31 198 VAL B N 1
ATOM 5347 C CA . VAL B 1 198 ? -0.897 1.032 -24.406 1 95.31 198 VAL B CA 1
ATOM 5348 C C . VAL B 1 198 ? -0.989 2.424 -23.781 1 95.31 198 VAL B C 1
ATOM 5350 O O . VAL B 1 198 ? 0.009 3.145 -23.703 1 95.31 198 VAL B O 1
ATOM 5353 N N . GLY B 1 199 ? -2.184 2.783 -23.422 1 94.88 199 GLY B N 1
ATOM 5354 C CA . GLY B 1 199 ? -2.361 4.055 -22.75 1 94.88 199 GLY B CA 1
ATOM 5355 C C . GLY B 1 199 ? -1.559 4.168 -21.469 1 94.88 199 GLY B C 1
ATOM 5356 O O . GLY B 1 199 ? -0.901 5.18 -21.219 1 94.88 199 GLY B O 1
ATOM 5357 N N . ALA B 1 200 ? -1.622 3.182 -20.672 1 94.44 200 ALA B N 1
ATOM 5358 C CA . ALA B 1 200 ? -0.868 3.168 -19.422 1 94.44 200 ALA B CA 1
ATOM 5359 C C . ALA B 1 200 ? 0.634 3.211 -19.688 1 94.44 200 ALA B C 1
ATOM 5361 O O . ALA B 1 200 ? 1.379 3.879 -18.953 1 94.44 200 ALA B O 1
ATOM 5362 N N . ALA B 1 201 ? 1.049 2.449 -20.641 1 94.25 201 ALA B N 1
ATOM 5363 C CA . ALA B 1 201 ? 2.461 2.447 -21.016 1 94.25 201 ALA B CA 1
ATOM 5364 C C . ALA B 1 201 ? 2.924 3.84 -21.422 1 94.25 201 ALA B C 1
ATOM 5366 O O . ALA B 1 201 ? 4.012 4.277 -21.047 1 94.25 201 ALA B O 1
ATOM 5367 N N . LYS B 1 202 ? 2.156 4.504 -22.203 1 93.12 202 LYS B N 1
ATOM 5368 C CA . LYS B 1 202 ? 2.488 5.863 -22.625 1 93.12 202 LYS B CA 1
ATOM 5369 C C . LYS B 1 202 ? 2.553 6.809 -21.438 1 93.12 202 LYS B C 1
ATOM 5371 O O . LYS B 1 202 ? 3.416 7.688 -21.375 1 93.12 202 LYS B O 1
ATOM 5376 N N . LEU B 1 203 ? 1.686 6.633 -20.562 1 91.69 203 LEU B N 1
ATOM 5377 C CA . LEU B 1 203 ? 1.674 7.453 -19.359 1 91.69 203 LEU B CA 1
ATOM 5378 C C . LEU B 1 203 ? 2.932 7.219 -18.531 1 91.69 203 LEU B C 1
ATOM 5380 O O . LEU B 1 203 ? 3.566 8.172 -18.062 1 91.69 203 LEU B O 1
ATOM 5384 N N . HIS B 1 204 ? 3.285 5.984 -18.312 1 91.69 204 HIS B N 1
ATOM 5385 C CA . HIS B 1 204 ? 4.473 5.633 -17.547 1 91.69 204 HIS B CA 1
ATOM 5386 C C . HIS B 1 204 ? 5.734 6.211 -18.172 1 91.69 204 HIS B C 1
ATOM 5388 O O . HIS B 1 204 ? 6.656 6.617 -17.469 1 91.69 204 HIS B O 1
ATOM 5394 N N . ARG B 1 205 ? 5.746 6.242 -19.453 1 88.94 205 ARG B N 1
ATOM 5395 C CA . ARG B 1 205 ? 6.906 6.77 -20.156 1 88.94 205 ARG B CA 1
ATOM 5396 C C . ARG B 1 205 ? 7.074 8.258 -19.906 1 88.94 205 ARG B C 1
ATOM 5398 O O . ARG B 1 205 ? 8.195 8.773 -19.906 1 88.94 205 ARG B O 1
ATOM 5405 N N . ARG B 1 206 ? 6.004 8.914 -19.641 1 88.38 206 ARG B N 1
ATOM 5406 C CA . ARG B 1 206 ? 6.039 10.367 -19.469 1 88.38 206 ARG B CA 1
ATOM 5407 C C . ARG B 1 206 ? 6.258 10.734 -18 1 88.38 206 ARG B C 1
ATOM 5409 O O . ARG B 1 206 ? 6.641 11.867 -17.688 1 88.38 206 ARG B O 1
ATOM 5416 N N . ILE B 1 207 ? 6.039 9.781 -17.141 1 89.56 207 ILE B N 1
ATOM 5417 C CA . ILE B 1 207 ? 6.121 10.047 -15.711 1 89.56 207 ILE B CA 1
ATOM 5418 C C . ILE B 1 207 ? 7.551 9.805 -15.227 1 89.56 207 ILE B C 1
ATOM 5420 O O . ILE B 1 207 ? 8.141 8.758 -15.5 1 89.56 207 ILE B O 1
ATOM 5424 N N . GLU B 1 208 ? 8.047 10.703 -14.508 1 84.38 208 GLU B N 1
ATOM 5425 C CA . GLU B 1 208 ? 9.391 10.57 -13.953 1 84.38 208 GLU B CA 1
ATOM 5426 C C . GLU B 1 208 ? 9.344 10.336 -12.445 1 84.38 208 GLU B C 1
ATOM 5428 O O . GLU B 1 208 ? 10.266 9.75 -11.875 1 84.38 208 GLU B O 1
ATOM 5433 N N . ASP B 1 209 ? 8.305 10.688 -11.836 1 89.88 209 ASP B N 1
ATOM 5434 C CA . ASP B 1 209 ? 8.172 10.578 -10.383 1 89.88 209 ASP B CA 1
ATOM 5435 C C . ASP B 1 209 ? 7.746 9.172 -9.977 1 89.88 209 ASP B C 1
ATOM 5437 O O . ASP B 1 209 ? 6.699 8.688 -10.406 1 89.88 209 ASP B O 1
ATOM 5441 N N . PRO B 1 210 ? 8.539 8.586 -9.109 1 90.12 210 PRO B N 1
ATOM 5442 C CA . PRO B 1 210 ? 8.242 7.207 -8.711 1 90.12 210 PRO B CA 1
ATOM 5443 C C . PRO B 1 210 ? 6.879 7.066 -8.031 1 90.12 210 PRO B C 1
ATOM 5445 O O . PRO B 1 210 ? 6.215 6.039 -8.188 1 90.12 210 PRO B O 1
ATOM 5448 N N . LEU B 1 211 ? 6.488 8.055 -7.316 1 92.12 211 LEU B N 1
ATOM 5449 C CA . LEU B 1 211 ? 5.207 7.969 -6.617 1 92.12 211 LEU B CA 1
ATOM 5450 C C . LEU B 1 211 ? 4.047 8.031 -7.602 1 92.12 211 LEU B C 1
ATOM 5452 O O . LEU B 1 211 ? 3.043 7.332 -7.43 1 92.12 211 LEU B O 1
ATOM 5456 N N . LEU B 1 212 ? 4.191 8.875 -8.578 1 92.38 212 LEU B N 1
ATOM 5457 C CA . LEU B 1 212 ? 3.164 8.953 -9.609 1 92.38 212 LEU B CA 1
ATOM 5458 C C . LEU B 1 212 ? 3.094 7.664 -10.414 1 92.38 212 LEU B C 1
ATOM 5460 O O . LEU B 1 212 ? 2.006 7.191 -10.75 1 92.38 212 LEU B O 1
ATOM 5464 N N . ASP B 1 213 ? 4.234 7.082 -10.711 1 92.88 213 ASP B N 1
ATOM 5465 C CA . ASP B 1 213 ? 4.277 5.797 -11.406 1 92.88 213 ASP B CA 1
ATOM 5466 C C . ASP B 1 213 ? 3.564 4.711 -10.602 1 92.88 213 ASP B C 1
ATOM 5468 O O . ASP B 1 213 ? 2.826 3.9 -11.156 1 92.88 213 ASP B O 1
ATOM 5472 N N . ASP B 1 214 ? 3.863 4.75 -9.352 1 94.12 214 ASP B N 1
ATOM 5473 C CA . ASP B 1 214 ? 3.27 3.775 -8.445 1 94.12 214 ASP B CA 1
ATOM 5474 C C . ASP B 1 214 ? 1.754 3.938 -8.375 1 94.12 214 ASP B C 1
ATOM 5476 O O . ASP B 1 214 ? 1.017 2.949 -8.398 1 94.12 214 ASP B O 1
ATOM 5480 N N . ALA B 1 215 ? 1.314 5.129 -8.273 1 94.81 215 ALA B N 1
ATOM 5481 C CA . ALA B 1 215 ? -0.117 5.41 -8.195 1 94.81 215 ALA B CA 1
ATOM 5482 C C . ALA B 1 215 ? -0.833 4.988 -9.469 1 94.81 215 ALA B C 1
ATOM 5484 O O . ALA B 1 215 ? -1.922 4.414 -9.422 1 94.81 215 ALA B O 1
ATOM 5485 N N . VAL B 1 216 ? -0.216 5.258 -10.594 1 94.06 216 VAL B N 1
ATOM 5486 C CA . VAL B 1 216 ? -0.795 4.871 -11.875 1 94.06 216 VAL B CA 1
ATOM 5487 C C . VAL B 1 216 ? -0.876 3.35 -11.969 1 94.06 216 VAL B C 1
ATOM 5489 O O . VAL B 1 216 ? -1.884 2.803 -12.422 1 94.06 216 VAL B O 1
ATOM 5492 N N . SER B 1 217 ? 0.196 2.729 -11.578 1 94.88 217 SER B N 1
ATOM 5493 C CA . SER B 1 217 ? 0.213 1.269 -11.586 1 94.88 217 SER B CA 1
ATOM 5494 C C . SER B 1 217 ? -0.894 0.695 -10.711 1 94.88 217 SER B C 1
ATOM 5496 O O . SER B 1 217 ? -1.55 -0.279 -11.086 1 94.88 217 SER B O 1
ATOM 5498 N N . LEU B 1 218 ? -1.102 1.261 -9.562 1 94.69 218 LEU B N 1
ATOM 5499 C CA . LEU B 1 218 ? -2.119 0.795 -8.633 1 94.69 218 LEU B CA 1
ATOM 5500 C C . LEU B 1 218 ? -3.52 1.032 -9.188 1 94.69 218 LEU B C 1
ATOM 5502 O O . LEU B 1 218 ? -4.43 0.238 -8.945 1 94.69 218 LEU B O 1
ATOM 5506 N N . LEU B 1 219 ? -3.709 2.102 -9.945 1 95.5 219 LEU B N 1
ATOM 5507 C CA . LEU B 1 219 ? -5.016 2.504 -10.453 1 95.5 219 LEU B CA 1
ATOM 5508 C C . LEU B 1 219 ? -5.371 1.731 -11.719 1 95.5 219 LEU B C 1
ATOM 5510 O O . LEU B 1 219 ? -6.547 1.6 -12.062 1 95.5 219 LEU B O 1
ATOM 5514 N N . THR B 1 220 ? -4.418 1.255 -12.43 1 95.88 220 THR B N 1
ATOM 5515 C CA . THR B 1 220 ? -4.586 0.687 -13.758 1 95.88 220 THR B CA 1
ATOM 5516 C C . THR B 1 220 ? -5.602 -0.452 -13.734 1 95.88 220 THR B C 1
ATOM 5518 O O . THR B 1 220 ? -6.57 -0.439 -14.5 1 95.88 220 THR B O 1
ATOM 5521 N N . PRO B 1 221 ? -5.453 -1.451 -12.859 1 95.94 221 PRO B N 1
ATOM 5522 C CA . PRO B 1 221 ? -6.426 -2.545 -12.898 1 95.94 221 PRO B CA 1
ATOM 5523 C C . PRO B 1 221 ? -7.848 -2.082 -12.602 1 95.94 221 PRO B C 1
ATOM 5525 O O . PRO B 1 221 ? -8.805 -2.592 -13.188 1 95.94 221 PRO B O 1
ATOM 5528 N N . PHE B 1 222 ? -8.016 -1.134 -11.805 1 95.5 222 PHE B N 1
ATOM 5529 C CA . PHE B 1 222 ? -9.344 -0.653 -11.438 1 95.5 222 PHE B CA 1
ATOM 5530 C C . PHE B 1 222 ? -9.969 0.135 -12.586 1 95.5 222 PHE B C 1
ATOM 5532 O O . PHE B 1 222 ? -11.156 -0.016 -12.867 1 95.5 222 PHE B O 1
ATOM 5539 N N . VAL B 1 223 ? -9.211 0.967 -13.164 1 94.75 223 VAL B N 1
ATOM 5540 C CA . VAL B 1 223 ? -9.719 1.75 -14.289 1 94.75 223 VAL B CA 1
ATOM 5541 C C . VAL B 1 223 ? -10.117 0.819 -15.43 1 94.75 223 VAL B C 1
ATOM 5543 O O . VAL B 1 223 ? -11.164 1.001 -16.047 1 94.75 223 VAL B O 1
ATOM 5546 N N . VAL B 1 224 ? -9.297 -0.165 -15.68 1 96.38 224 VAL B N 1
ATOM 5547 C CA . VAL B 1 224 ? -9.547 -1.114 -16.75 1 96.38 224 VAL B CA 1
ATOM 5548 C C . VAL B 1 224 ? -10.844 -1.877 -16.484 1 96.38 224 VAL B C 1
ATOM 5550 O O . VAL B 1 224 ? -11.672 -2.049 -17.391 1 96.38 224 VAL B O 1
ATOM 5553 N N . VAL B 1 225 ? -11.062 -2.316 -15.289 1 93.88 225 VAL B N 1
ATOM 5554 C CA . VAL B 1 225 ? -12.25 -3.092 -14.938 1 93.88 225 VAL B CA 1
ATOM 5555 C C . VAL B 1 225 ? -13.5 -2.227 -15.086 1 93.88 225 VAL B C 1
ATOM 5557 O O . VAL B 1 225 ? -14.516 -2.678 -15.617 1 93.88 225 VAL B O 1
ATOM 5560 N N . ILE B 1 226 ? -13.438 -1.038 -14.586 1 93.19 226 ILE B N 1
ATOM 5561 C CA . ILE B 1 226 ? -14.586 -0.144 -14.625 1 93.19 226 ILE B CA 1
ATOM 5562 C C . ILE B 1 226 ? -14.977 0.147 -16.078 1 93.19 226 ILE B C 1
ATOM 5564 O O . ILE B 1 226 ? -16.156 0.076 -16.438 1 93.19 226 ILE B O 1
ATOM 5568 N N . VAL B 1 227 ? -14.023 0.399 -16.922 1 94.38 227 VAL B N 1
ATOM 5569 C CA . VAL B 1 227 ? -14.281 0.699 -18.328 1 94.38 227 VAL B CA 1
ATOM 5570 C C . VAL B 1 227 ? -14.828 -0.539 -19.031 1 94.38 227 VAL B C 1
ATOM 5572 O O . VAL B 1 227 ? -15.781 -0.448 -19.797 1 94.38 227 VAL B O 1
ATOM 5575 N N . ALA B 1 228 ? -14.18 -1.66 -18.766 1 94.06 228 ALA B N 1
ATOM 5576 C CA . ALA B 1 228 ? -14.633 -2.904 -19.375 1 94.06 228 ALA B CA 1
ATOM 5577 C C . ALA B 1 228 ? -16.062 -3.236 -18.969 1 94.06 228 ALA B C 1
ATOM 5579 O O . ALA B 1 228 ? -16.875 -3.645 -19.797 1 94.06 228 ALA B O 1
ATOM 5580 N N . GLU B 1 229 ? -16.406 -3.092 -17.719 1 89.25 229 GLU B N 1
ATOM 5581 C CA . GLU B 1 229 ? -17.75 -3.373 -17.234 1 89.25 229 GLU B CA 1
ATOM 5582 C C . GLU B 1 229 ? -18.766 -2.41 -17.844 1 89.25 229 GLU B C 1
ATOM 5584 O O . GLU B 1 229 ? -19.875 -2.812 -18.188 1 89.25 229 GLU B O 1
ATOM 5589 N N . GLU B 1 230 ? -18.391 -1.152 -17.922 1 90.31 230 GLU B N 1
ATOM 5590 C CA . GLU B 1 230 ? -19.281 -0.15 -18.484 1 90.31 230 GLU B CA 1
ATOM 5591 C C . GLU B 1 230 ? -19.562 -0.437 -19.953 1 90.31 230 GLU B C 1
ATOM 5593 O O . GLU B 1 230 ? -20.672 -0.158 -20.453 1 90.31 230 GLU B O 1
ATOM 5598 N N . LEU B 1 231 ? -18.656 -1.028 -20.641 1 92.88 231 LEU B N 1
ATOM 5599 C CA . LEU B 1 231 ? -18.812 -1.298 -22.062 1 92.88 231 LEU B CA 1
ATOM 5600 C C . LEU B 1 231 ? -19.328 -2.711 -22.297 1 92.88 231 LEU B C 1
ATOM 5602 O O . LEU B 1 231 ? -19.453 -3.152 -23.438 1 92.88 231 LEU B O 1
ATOM 5606 N N . GLY B 1 232 ? -19.531 -3.414 -21.234 1 87.44 232 GLY B N 1
ATOM 5607 C CA . GLY B 1 232 ? -20.141 -4.738 -21.328 1 87.44 232 GLY B CA 1
ATOM 5608 C C . GLY B 1 232 ? -19.156 -5.809 -21.766 1 87.44 232 GLY B C 1
ATOM 5609 O O . GLY B 1 232 ? -19.547 -6.828 -22.328 1 87.44 232 GLY B O 1
ATOM 5610 N N . ALA B 1 233 ? -17.891 -5.613 -21.625 1 91.25 233 ALA B N 1
ATOM 5611 C CA . ALA B 1 233 ? -16.859 -6.59 -21.969 1 91.25 233 ALA B CA 1
ATOM 5612 C C . ALA B 1 233 ? -16.375 -7.324 -20.719 1 91.25 233 ALA B C 1
ATOM 5614 O O . ALA B 1 233 ? -16.75 -6.977 -19.594 1 91.25 233 ALA B O 1
ATOM 5615 N N . SER B 1 234 ? -15.625 -8.398 -20.984 1 89.94 234 SER B N 1
ATOM 5616 C CA . SER B 1 234 ? -15.078 -9.156 -19.859 1 89.94 234 SER B CA 1
ATOM 5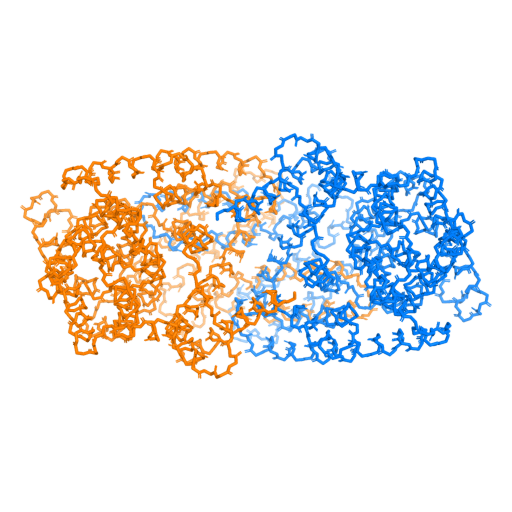617 C C . SER B 1 234 ? -13.992 -8.359 -19.141 1 89.94 234 SER B C 1
ATOM 5619 O O . SER B 1 234 ? -12.898 -8.172 -19.672 1 89.94 234 SER B O 1
ATOM 5621 N N . SER B 1 235 ? -14.289 -7.949 -17.953 1 91.25 235 SER B N 1
ATOM 5622 C CA . SER B 1 235 ? -13.336 -7.156 -17.188 1 91.25 235 SER B CA 1
ATOM 5623 C C . SER B 1 235 ? -12.117 -7.984 -16.797 1 91.25 235 SER B C 1
ATOM 5625 O O . SER B 1 235 ? -11 -7.469 -16.734 1 91.25 235 SER B O 1
ATOM 5627 N N . VAL B 1 236 ? -12.281 -9.266 -16.578 1 89.69 236 VAL B N 1
ATOM 5628 C CA . VAL B 1 236 ? -11.203 -10.164 -16.172 1 89.69 236 VAL B CA 1
ATOM 5629 C C . VAL B 1 236 ? -10.172 -10.289 -17.281 1 89.69 236 VAL B C 1
ATOM 5631 O O . VAL B 1 236 ? -8.969 -10.141 -17.047 1 89.69 236 VAL B O 1
ATOM 5634 N N . VAL B 1 237 ? -10.688 -10.516 -18.422 1 91.94 237 VAL B N 1
ATOM 5635 C CA . VAL B 1 237 ? -9.797 -10.648 -19.578 1 91.94 237 VAL B CA 1
ATOM 5636 C C . VAL B 1 237 ? -9.062 -9.336 -19.812 1 91.94 237 VAL B C 1
ATOM 5638 O O . VAL B 1 237 ? -7.863 -9.328 -20.109 1 91.94 237 VAL B O 1
ATOM 5641 N N . ALA B 1 238 ? -9.758 -8.289 -19.703 1 95.56 238 ALA B N 1
ATOM 5642 C CA . ALA B 1 238 ? -9.164 -6.973 -19.938 1 95.56 238 ALA B CA 1
ATOM 5643 C C . ALA B 1 238 ? -7.996 -6.723 -19 1 95.56 238 ALA B C 1
ATOM 5645 O O . ALA B 1 238 ? -6.926 -6.281 -19.422 1 95.56 238 ALA B O 1
ATOM 5646 N N . VAL B 1 239 ? -8.172 -7 -17.781 1 95.12 239 VAL B N 1
ATOM 5647 C CA . VAL B 1 239 ? -7.137 -6.758 -16.781 1 95.12 239 VAL B CA 1
ATOM 5648 C C . VAL B 1 239 ? -5.941 -7.668 -17.031 1 95.12 239 VAL B C 1
ATOM 5650 O O . VAL B 1 239 ? -4.789 -7.246 -16.906 1 95.12 239 VAL B O 1
ATOM 5653 N N . VAL B 1 240 ? -6.16 -8.906 -17.359 1 93.12 240 VAL B N 1
ATOM 5654 C CA . VAL B 1 240 ? -5.098 -9.867 -17.625 1 93.12 240 VAL B CA 1
ATOM 5655 C C . VAL B 1 240 ? -4.258 -9.414 -18.812 1 93.12 240 VAL B C 1
ATOM 5657 O O . VAL B 1 240 ? -3.025 -9.438 -18.75 1 93.12 240 VAL B O 1
ATOM 5660 N N . ILE B 1 241 ? -4.926 -8.961 -19.828 1 94.62 241 ILE B N 1
ATOM 5661 C CA . ILE B 1 241 ? -4.227 -8.516 -21.031 1 94.62 241 ILE B CA 1
ATOM 5662 C C . ILE B 1 241 ? -3.402 -7.266 -20.703 1 94.62 241 ILE B C 1
ATOM 5664 O O . ILE B 1 241 ? -2.258 -7.141 -21.156 1 94.62 241 ILE B O 1
ATOM 5668 N N . ALA B 1 242 ? -3.973 -6.379 -20 1 96.12 242 ALA B N 1
ATOM 5669 C CA . ALA B 1 242 ? -3.24 -5.184 -19.578 1 96.12 242 ALA B CA 1
ATOM 5670 C C . ALA B 1 242 ? -2.004 -5.555 -18.766 1 96.12 242 ALA B C 1
ATOM 5672 O O . ALA B 1 242 ? -0.919 -5.012 -18.984 1 96.12 242 ALA B O 1
ATOM 5673 N N . GLY B 1 243 ? -2.186 -6.453 -17.859 1 94.88 243 GLY B N 1
ATOM 5674 C CA . GLY B 1 243 ? -1.074 -6.902 -17.031 1 94.88 243 GLY B CA 1
ATOM 5675 C C . GLY B 1 243 ? 0.019 -7.594 -17.828 1 94.88 243 GLY B C 1
ATOM 5676 O O . GLY B 1 243 ? 1.206 -7.344 -17.609 1 94.88 243 GLY B O 1
ATOM 5677 N N . LEU B 1 244 ? -0.344 -8.461 -18.719 1 93.06 244 LEU B N 1
ATOM 5678 C CA . LEU B 1 244 ? 0.622 -9.18 -19.547 1 93.06 244 LEU B CA 1
ATOM 5679 C C . LEU B 1 244 ? 1.431 -8.211 -20.406 1 93.06 244 LEU B C 1
ATOM 5681 O O . LEU B 1 244 ? 2.658 -8.32 -20.469 1 93.06 244 LEU B O 1
ATOM 5685 N N . TYR B 1 245 ? 0.739 -7.324 -20.969 1 93.38 245 TYR B N 1
ATOM 5686 C CA . TYR B 1 245 ? 1.4 -6.348 -21.828 1 93.38 245 TYR B CA 1
ATOM 5687 C C . TYR B 1 245 ? 2.369 -5.488 -21.031 1 93.38 245 TYR B C 1
ATOM 5689 O O . TYR B 1 245 ? 3.518 -5.293 -21.438 1 93.38 245 TYR B O 1
ATOM 5697 N N . LEU B 1 246 ? 1.944 -4.984 -19.984 1 92.88 246 LEU B N 1
ATOM 5698 C CA . LEU B 1 246 ? 2.764 -4.086 -19.188 1 92.88 246 LEU B CA 1
ATOM 5699 C C . LEU B 1 246 ? 3.885 -4.852 -18.484 1 92.88 246 LEU B C 1
ATOM 5701 O O . LEU B 1 246 ? 4.984 -4.324 -18.312 1 92.88 246 LEU B O 1
ATOM 5705 N N . GLY B 1 247 ? 3.553 -6.051 -18.047 1 89.56 247 GLY B N 1
ATOM 5706 C CA . GLY B 1 247 ? 4.57 -6.867 -17.422 1 89.56 247 GLY B CA 1
ATOM 5707 C C . GLY B 1 247 ? 5.785 -7.102 -18.297 1 89.56 247 GLY B C 1
ATOM 5708 O O . GLY B 1 247 ? 6.918 -7.133 -17.812 1 89.56 247 GLY B O 1
ATOM 5709 N N . HIS B 1 248 ? 5.539 -7.223 -19.484 1 86.38 248 HIS B N 1
ATOM 5710 C CA . HIS B 1 248 ? 6.609 -7.469 -20.438 1 86.38 248 HIS B CA 1
ATOM 5711 C C . HIS B 1 248 ? 7.426 -6.207 -20.688 1 86.38 248 HIS B C 1
ATOM 5713 O O . HIS B 1 248 ? 8.617 -6.289 -21 1 86.38 248 HIS B O 1
ATOM 5719 N N . ARG B 1 249 ? 6.898 -5.062 -20.438 1 85.75 249 ARG B N 1
ATOM 5720 C CA . ARG B 1 249 ? 7.539 -3.818 -20.844 1 85.75 249 ARG B CA 1
ATOM 5721 C C . ARG B 1 249 ? 8.055 -3.049 -19.625 1 85.75 249 ARG B C 1
ATOM 5723 O O . ARG B 1 249 ? 8.93 -2.195 -19.75 1 85.75 249 ARG B O 1
ATOM 5730 N N . ILE B 1 250 ? 7.605 -3.293 -18.484 1 82.75 250 ILE B N 1
ATOM 5731 C CA . ILE B 1 250 ? 7.863 -2.523 -17.266 1 82.75 250 ILE B CA 1
ATOM 5732 C C . ILE B 1 250 ? 9.359 -2.5 -16.984 1 82.75 250 ILE B C 1
ATOM 5734 O O . ILE B 1 250 ? 9.914 -1.454 -16.641 1 82.75 250 ILE B O 1
ATOM 5738 N N . PRO B 1 251 ? 10.039 -3.617 -17.219 1 75.88 251 PRO B N 1
ATOM 5739 C CA . PRO B 1 251 ? 11.477 -3.596 -16.906 1 75.88 251 PRO B CA 1
ATOM 5740 C C . PRO B 1 251 ? 12.242 -2.566 -17.734 1 75.88 251 PRO B C 1
ATOM 5742 O O . PRO B 1 251 ? 13.312 -2.117 -17.328 1 75.88 251 PRO B O 1
ATOM 5745 N N . TYR B 1 252 ? 11.641 -2.086 -18.766 1 77.69 252 TYR B N 1
ATOM 5746 C CA . TYR B 1 252 ? 12.367 -1.18 -19.656 1 77.69 252 TYR B CA 1
ATOM 5747 C C . TYR B 1 252 ? 11.656 0.166 -19.75 1 77.69 252 TYR B C 1
ATOM 5749 O O . TYR B 1 252 ? 12.18 1.109 -20.359 1 77.69 252 TYR B O 1
ATOM 5757 N N . LEU B 1 253 ? 10.57 0.184 -19.172 1 81.94 253 LEU B N 1
ATOM 5758 C CA . LEU B 1 253 ? 9.742 1.381 -19.266 1 81.94 253 LEU B CA 1
ATOM 5759 C C . LEU B 1 253 ? 9.961 2.285 -18.062 1 81.94 253 LEU B C 1
ATOM 5761 O O . LEU B 1 253 ? 10.023 3.51 -18.203 1 81.94 253 LEU B O 1
ATOM 5765 N N . LEU B 1 254 ? 10.164 1.707 -16.922 1 85.75 254 LEU B N 1
ATOM 5766 C CA . LEU B 1 254 ? 10.195 2.471 -15.68 1 85.75 254 LEU B CA 1
ATOM 5767 C C . LEU B 1 254 ? 11.633 2.65 -15.188 1 85.75 254 LEU B C 1
ATOM 5769 O O . LEU B 1 254 ? 12.516 1.859 -15.531 1 85.75 254 LEU B O 1
ATOM 5773 N N . SER B 1 255 ? 11.852 3.645 -14.43 1 86.56 255 SER B N 1
ATOM 5774 C CA . SER B 1 255 ? 13.133 3.844 -13.758 1 86.56 255 SER B CA 1
ATOM 5775 C C . SER B 1 255 ? 13.352 2.809 -12.656 1 86.56 255 SER B C 1
ATOM 5777 O O . SER B 1 255 ? 12.406 2.141 -12.234 1 86.56 255 SER B O 1
ATOM 5779 N N . ALA B 1 256 ? 14.602 2.621 -12.312 1 86.5 256 ALA B N 1
ATOM 5780 C CA . ALA B 1 256 ? 14.961 1.657 -11.281 1 86.5 256 ALA B CA 1
ATOM 5781 C C . ALA B 1 256 ? 14.219 1.952 -9.977 1 86.5 256 ALA B C 1
ATOM 5783 O O . ALA B 1 256 ? 13.688 1.041 -9.336 1 86.5 256 ALA B O 1
ATOM 5784 N N . THR B 1 257 ? 14.141 3.24 -9.641 1 85.75 257 THR B N 1
ATOM 5785 C CA . THR B 1 257 ? 13.484 3.645 -8.406 1 85.75 257 THR B CA 1
ATOM 5786 C C . THR B 1 257 ? 11.984 3.365 -8.469 1 85.75 257 THR B C 1
ATOM 5788 O O . THR B 1 257 ? 11.391 2.91 -7.492 1 85.75 257 THR B O 1
ATOM 5791 N N . SER B 1 258 ? 11.438 3.607 -9.617 1 89.5 258 SER B N 1
ATOM 5792 C CA . SER B 1 258 ? 10.008 3.357 -9.805 1 89.5 258 SER B CA 1
ATOM 5793 C C . SER B 1 258 ? 9.695 1.868 -9.719 1 89.5 258 SER B C 1
ATOM 5795 O O . SER B 1 258 ? 8.688 1.478 -9.133 1 89.5 258 SER B O 1
ATOM 5797 N N . ARG B 1 259 ? 10.531 1.04 -10.242 1 90.25 259 ARG B N 1
ATOM 5798 C CA . ARG B 1 259 ? 10.32 -0.404 -10.211 1 90.25 259 ARG B CA 1
ATOM 5799 C C . ARG B 1 259 ? 10.391 -0.941 -8.789 1 90.25 259 ARG B C 1
ATOM 5801 O O . ARG B 1 259 ? 9.562 -1.758 -8.383 1 90.25 259 ARG B O 1
ATOM 5808 N N . LEU B 1 260 ? 11.383 -0.471 -8.07 1 89 260 LEU B N 1
ATOM 5809 C CA . LEU B 1 260 ? 11.523 -0.915 -6.688 1 89 260 LEU B CA 1
ATOM 5810 C C . LEU B 1 260 ? 10.32 -0.486 -5.855 1 89 260 LEU B C 1
ATOM 5812 O O . LEU B 1 260 ? 9.812 -1.261 -5.039 1 89 260 LEU B O 1
ATOM 5816 N N . GLN B 1 261 ? 9.914 0.72 -6.109 1 90.19 261 GLN B N 1
ATOM 5817 C CA . GLN B 1 261 ? 8.758 1.27 -5.406 1 90.19 261 GLN B CA 1
ATOM 5818 C C . GLN B 1 261 ? 7.488 0.485 -5.734 1 90.19 261 GLN B C 1
ATOM 5820 O O . GLN B 1 261 ? 6.742 0.1 -4.832 1 90.19 261 GLN B O 1
ATOM 5825 N N . MET B 1 262 ? 7.25 0.278 -6.965 1 91.56 262 MET B N 1
ATOM 5826 C CA . MET B 1 262 ? 6.059 -0.424 -7.434 1 91.56 262 MET B CA 1
ATOM 5827 C C . MET B 1 262 ? 6.043 -1.863 -6.93 1 91.56 262 MET B C 1
ATOM 5829 O O . MET B 1 262 ? 5.004 -2.363 -6.496 1 91.56 262 MET B O 1
ATOM 5833 N N . ASP B 1 263 ? 7.172 -2.457 -6.973 1 91.62 263 ASP B N 1
ATOM 5834 C CA . ASP B 1 263 ? 7.273 -3.844 -6.527 1 91.62 263 ASP B CA 1
ATOM 5835 C C . ASP B 1 263 ? 6.938 -3.969 -5.043 1 91.62 263 ASP B C 1
ATOM 5837 O O . ASP B 1 263 ? 6.227 -4.891 -4.637 1 91.62 263 ASP B O 1
ATOM 5841 N N . ALA B 1 264 ? 7.484 -3.078 -4.297 1 92.5 264 ALA B N 1
ATOM 5842 C CA . ALA B 1 264 ? 7.238 -3.104 -2.859 1 92.5 264 ALA B CA 1
ATOM 5843 C C . ALA B 1 264 ? 5.75 -2.947 -2.555 1 92.5 264 ALA B C 1
ATOM 5845 O O . ALA B 1 264 ? 5.195 -3.689 -1.74 1 92.5 264 ALA B O 1
ATOM 5846 N N . VAL B 1 265 ? 5.082 -2.08 -3.205 1 94.62 265 VAL B N 1
ATOM 5847 C CA . VAL B 1 265 ? 3.676 -1.779 -2.961 1 94.62 265 VAL B CA 1
ATOM 5848 C C . VAL B 1 265 ? 2.812 -2.959 -3.4 1 94.62 265 VAL B C 1
ATOM 5850 O O . VAL B 1 265 ? 1.91 -3.381 -2.672 1 94.62 265 VAL B O 1
ATOM 5853 N N . TRP B 1 266 ? 3.076 -3.473 -4.551 1 93.81 266 TRP B N 1
ATOM 5854 C CA . TRP B 1 266 ? 2.27 -4.582 -5.051 1 93.81 266 TRP B CA 1
ATOM 5855 C C . TRP B 1 266 ? 2.471 -5.828 -4.199 1 93.81 266 TRP B C 1
ATOM 5857 O O . TRP B 1 266 ? 1.537 -6.609 -4 1 93.81 266 TRP B O 1
ATOM 5867 N N . ARG B 1 267 ? 3.699 -6.062 -3.717 1 93 267 ARG B N 1
ATOM 5868 C CA . ARG B 1 267 ? 3.949 -7.219 -2.863 1 93 267 ARG B CA 1
ATOM 5869 C C . ARG B 1 267 ? 3.1 -7.16 -1.599 1 93 267 ARG B C 1
ATOM 5871 O O . ARG B 1 267 ? 2.486 -8.156 -1.21 1 93 267 ARG B O 1
ATOM 5878 N N . LEU B 1 268 ? 3.041 -6 -1.038 1 94.56 268 LEU B N 1
ATOM 5879 C CA . LEU B 1 268 ? 2.242 -5.867 0.176 1 94.56 268 LEU B CA 1
ATOM 5880 C C . LEU B 1 268 ? 0.753 -5.945 -0.141 1 94.56 268 LEU B C 1
ATOM 5882 O O . LEU B 1 268 ? -0.009 -6.582 0.589 1 94.56 268 LEU B O 1
ATOM 5886 N N . THR B 1 269 ? 0.357 -5.277 -1.181 1 94.44 269 THR B N 1
ATOM 5887 C CA . THR B 1 269 ? -1.049 -5.266 -1.568 1 94.44 269 THR B CA 1
ATOM 5888 C C . THR B 1 269 ? -1.551 -6.68 -1.828 1 94.44 269 THR B C 1
ATOM 5890 O O . THR B 1 269 ? -2.619 -7.066 -1.348 1 94.44 269 THR B O 1
ATOM 5893 N N . THR B 1 270 ? -0.796 -7.461 -2.588 1 92.31 270 THR B N 1
ATOM 5894 C CA . THR B 1 270 ? -1.168 -8.836 -2.895 1 92.31 270 THR B CA 1
ATOM 5895 C C . THR B 1 270 ? -1.215 -9.68 -1.624 1 92.31 270 THR B C 1
ATOM 5897 O O . THR B 1 270 ? -2.141 -10.469 -1.431 1 92.31 270 THR B O 1
ATOM 5900 N N . PHE B 1 271 ? -0.243 -9.461 -0.758 1 92.25 271 PHE B N 1
ATOM 5901 C CA . PHE B 1 271 ? -0.16 -10.188 0.506 1 92.25 271 PHE B CA 1
ATOM 5902 C C . PHE B 1 271 ? -1.394 -9.922 1.361 1 92.25 271 PHE B C 1
ATOM 5904 O O . PHE B 1 271 ? -2.008 -10.859 1.877 1 92.25 271 PHE B O 1
ATOM 5911 N N . LEU B 1 272 ? -1.776 -8.6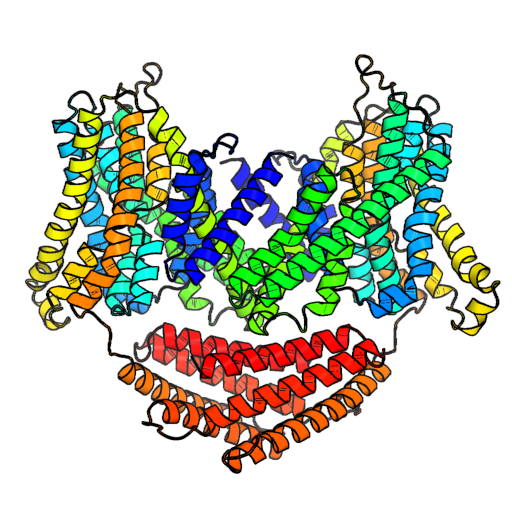8 1.46 1 93.62 272 LEU B N 1
ATOM 5912 C CA . LEU B 1 272 ? -2.91 -8.289 2.291 1 93.62 272 LEU B CA 1
ATOM 5913 C C . LEU B 1 272 ? -4.223 -8.758 1.671 1 93.62 272 LEU B C 1
ATOM 5915 O O . LEU B 1 272 ? -5.094 -9.289 2.369 1 93.62 272 LEU B O 1
ATOM 5919 N N . LEU B 1 273 ? -4.395 -8.555 0.377 1 91.81 273 LEU B N 1
ATOM 5920 C CA . LEU B 1 273 ? -5.633 -8.938 -0.295 1 91.81 273 LEU B CA 1
ATOM 5921 C C . LEU B 1 273 ? -5.855 -10.445 -0.216 1 91.81 273 LEU B C 1
ATOM 5923 O O . LEU B 1 273 ? -6.957 -10.898 0.092 1 91.81 273 LEU B O 1
ATOM 5927 N N . GLU B 1 274 ? -4.82 -11.203 -0.491 1 89.44 274 GLU B N 1
ATOM 5928 C CA . GLU B 1 274 ? -4.91 -12.656 -0.421 1 89.44 274 GLU B CA 1
ATOM 5929 C C . GLU B 1 274 ? -5.25 -13.117 0.992 1 89.44 274 GLU B C 1
ATOM 5931 O O . GLU B 1 274 ? -6.094 -14 1.174 1 89.44 274 GLU B O 1
ATOM 5936 N N . GLY B 1 275 ? -4.594 -12.508 1.958 1 90.25 275 GLY B N 1
ATOM 5937 C CA . GLY B 1 275 ? -4.867 -12.883 3.336 1 90.25 275 GLY B CA 1
ATOM 5938 C C . GLY B 1 275 ? -6.293 -12.578 3.764 1 90.25 275 GLY B C 1
ATOM 5939 O O . GLY B 1 275 ? -6.973 -13.438 4.324 1 90.25 275 GLY B O 1
ATOM 5940 N N . VAL B 1 276 ? -6.758 -11.43 3.418 1 90.44 276 VAL B N 1
ATOM 5941 C CA . VAL B 1 276 ? -8.086 -10.984 3.834 1 90.44 276 VAL B CA 1
ATOM 5942 C C . VAL B 1 276 ? -9.156 -11.812 3.117 1 90.44 276 VAL B C 1
ATOM 5944 O O . VAL B 1 276 ? -10.156 -12.195 3.721 1 90.44 276 VAL B O 1
ATOM 5947 N N . VAL B 1 277 ? -8.914 -12.102 1.898 1 88.75 277 VAL B N 1
ATOM 5948 C CA . VAL B 1 277 ? -9.914 -12.797 1.089 1 88.75 277 VAL B CA 1
ATOM 5949 C C . VAL B 1 277 ? -10.117 -14.211 1.624 1 88.75 277 VAL B C 1
ATOM 5951 O O . VAL B 1 277 ? -11.25 -14.656 1.796 1 88.75 277 VAL B O 1
ATOM 5954 N N . PHE B 1 278 ? -9.086 -14.914 1.897 1 89.94 278 PHE B N 1
ATOM 5955 C CA . PHE B 1 278 ? -9.219 -16.281 2.375 1 89.94 278 PHE B CA 1
ATOM 5956 C C . PHE B 1 278 ? -9.758 -16.312 3.799 1 89.94 278 PHE B C 1
ATOM 5958 O O . PHE B 1 278 ? -10.5 -17.234 4.172 1 89.94 278 PHE B O 1
ATOM 5965 N N . LEU B 1 279 ? -9.383 -15.328 4.555 1 91.44 279 LEU B N 1
ATOM 5966 C CA . LEU B 1 279 ? -9.961 -15.195 5.887 1 91.44 279 LEU B CA 1
ATOM 5967 C C . LEU B 1 279 ? -11.469 -14.961 5.801 1 91.44 279 LEU B C 1
ATOM 5969 O O . LEU B 1 279 ? -12.234 -15.562 6.555 1 91.44 279 LEU B O 1
ATOM 5973 N N . LEU B 1 280 ? -11.875 -14.117 4.91 1 88.94 280 LEU B N 1
ATOM 5974 C CA . LEU B 1 280 ? -13.289 -13.789 4.746 1 88.94 280 LEU B CA 1
ATOM 5975 C C . LEU B 1 280 ? -14.078 -15.008 4.277 1 88.94 280 LEU B C 1
ATOM 5977 O O . LEU B 1 280 ? -15.211 -15.219 4.711 1 88.94 280 LEU B O 1
ATOM 5981 N N . VAL B 1 281 ? -13.492 -15.727 3.355 1 87.81 281 VAL B N 1
ATOM 5982 C CA . VAL B 1 281 ? -14.133 -16.953 2.902 1 87.81 281 VAL B CA 1
ATOM 5983 C C . VAL B 1 281 ? -14.391 -17.875 4.094 1 87.81 281 VAL B C 1
ATOM 5985 O O . VAL B 1 281 ? -15.484 -18.422 4.246 1 87.81 281 VAL B O 1
ATOM 5988 N N . GLY B 1 282 ? -13.406 -18.016 4.941 1 89.62 282 GLY B N 1
ATOM 5989 C CA . GLY B 1 282 ? -13.57 -18.859 6.125 1 89.62 282 GLY B CA 1
ATOM 5990 C C . GLY B 1 282 ? -14.617 -18.328 7.086 1 89.62 282 GLY B C 1
ATOM 5991 O O . GLY B 1 282 ? -15.391 -19.094 7.656 1 89.62 282 GLY B O 1
ATOM 5992 N N . LEU B 1 283 ? -14.688 -17.078 7.223 1 90.31 283 LEU B N 1
ATOM 5993 C CA . LEU B 1 283 ? -15.602 -16.438 8.172 1 90.31 283 LEU B CA 1
ATOM 5994 C C . LEU B 1 283 ? -17.047 -16.578 7.707 1 90.31 283 LEU B C 1
ATOM 5996 O O . LEU B 1 283 ? -17.969 -16.375 8.492 1 90.31 283 LEU B O 1
ATOM 6000 N N . GLN B 1 284 ? -17.219 -16.922 6.492 1 89.06 284 GLN B N 1
ATOM 6001 C CA . GLN B 1 284 ? -18.578 -17.031 5.953 1 89.06 284 GLN B CA 1
ATOM 6002 C C . GLN B 1 284 ? -19.203 -18.375 6.281 1 89.06 284 GLN B C 1
ATOM 6004 O O . GLN B 1 284 ? -20.375 -18.609 6 1 89.06 284 GLN B O 1
ATOM 6009 N N . LEU B 1 285 ? -18.469 -19.25 6.789 1 86.5 285 LEU B N 1
ATOM 6010 C CA . LEU B 1 285 ? -18.906 -20.625 7.016 1 86.5 285 LEU B CA 1
ATOM 6011 C C . LEU B 1 285 ? -20.219 -20.641 7.805 1 86.5 285 LEU B C 1
ATOM 6013 O O . LEU B 1 285 ? -21.172 -21.297 7.398 1 86.5 285 LEU B O 1
ATOM 6017 N N . ARG B 1 286 ? -20.281 -19.938 8.883 1 87 286 ARG B N 1
ATOM 6018 C CA . ARG B 1 286 ? -21.453 -19.953 9.75 1 87 286 ARG B CA 1
ATOM 6019 C C . ARG B 1 286 ? -22.688 -19.453 9.016 1 87 286 ARG B C 1
ATOM 6021 O O . ARG B 1 286 ? -23.75 -20.062 9.078 1 87 286 ARG B O 1
ATOM 6028 N N . ALA B 1 287 ? -22.5 -18.359 8.352 1 85.81 287 ALA B N 1
ATOM 6029 C CA . ALA B 1 287 ? -23.625 -17.75 7.633 1 85.81 287 ALA B CA 1
ATOM 6030 C C . ALA B 1 287 ? -24.141 -18.688 6.547 1 85.81 287 ALA B C 1
ATOM 6032 O O . ALA B 1 287 ? -25.344 -18.797 6.332 1 85.81 287 ALA B O 1
ATOM 6033 N N . VAL B 1 288 ? -23.234 -19.391 5.84 1 86.81 288 VAL B N 1
ATOM 6034 C CA . VAL B 1 288 ? -23.609 -20.266 4.73 1 86.81 288 VAL B CA 1
ATOM 6035 C C . VAL B 1 288 ? -24.266 -21.531 5.266 1 86.81 288 VAL B C 1
ATOM 6037 O O . VAL B 1 288 ? -25.25 -22.016 4.699 1 86.81 288 VAL B O 1
ATOM 6040 N N . VAL B 1 289 ? -23.812 -22.016 6.367 1 87.62 289 VAL B N 1
ATOM 6041 C CA . VAL B 1 289 ? -24.344 -23.25 6.957 1 87.62 289 VAL B CA 1
ATOM 6042 C C . VAL B 1 289 ? -25.719 -22.969 7.555 1 87.62 289 VAL B C 1
ATOM 6044 O O . VAL B 1 289 ? -26.625 -23.797 7.422 1 87.62 289 VAL B O 1
ATOM 6047 N N . GLU B 1 290 ? -25.875 -21.844 8.125 1 87.44 290 GLU B N 1
ATOM 6048 C CA . GLU B 1 290 ? -27.141 -21.516 8.781 1 87.44 290 GLU B CA 1
ATOM 6049 C C . GLU B 1 290 ? -28.219 -21.219 7.754 1 87.44 290 GLU B C 1
ATOM 6051 O O . GLU B 1 290 ? -29.422 -21.312 8.062 1 87.44 290 GLU B O 1
ATOM 6056 N N . SER B 1 291 ? -27.797 -20.906 6.59 1 86.25 291 SER B N 1
ATOM 6057 C CA . SER B 1 291 ? -28.766 -20.531 5.57 1 86.25 291 SER B CA 1
ATOM 6058 C C . SER B 1 291 ? -29.312 -21.75 4.844 1 86.25 291 SER B C 1
ATOM 6060 O O . SER B 1 291 ? -30.312 -21.656 4.117 1 86.25 291 SER B O 1
ATOM 6062 N N . ILE B 1 292 ? -28.812 -22.922 5.121 1 88.44 292 ILE B N 1
ATOM 6063 C CA . ILE B 1 292 ? -29.219 -24.125 4.406 1 88.44 292 ILE B CA 1
ATOM 6064 C C . ILE B 1 292 ? -30.594 -24.578 4.879 1 88.44 292 ILE B C 1
ATOM 6066 O O . ILE B 1 292 ? -30.812 -24.781 6.074 1 88.44 292 ILE B O 1
ATOM 6070 N N . GLU B 1 293 ? -31.453 -24.609 3.988 1 87.31 293 GLU B N 1
ATOM 6071 C CA . GLU B 1 293 ? -32.781 -25.094 4.285 1 87.31 293 GLU B CA 1
ATOM 6072 C C . GLU B 1 293 ? -33 -26.516 3.781 1 87.31 293 GLU B C 1
ATOM 6074 O O . GLU B 1 293 ? -33.875 -27.234 4.25 1 87.31 293 GLU B O 1
ATOM 6079 N N . THR B 1 294 ? -32.156 -26.938 2.852 1 87.31 294 THR B N 1
ATOM 6080 C CA . THR B 1 294 ? -32.25 -28.281 2.262 1 87.31 294 THR B CA 1
ATOM 6081 C C . THR B 1 294 ? -31.797 -29.344 3.25 1 87.31 294 THR B C 1
ATOM 6083 O O . THR B 1 294 ? -30.984 -29.062 4.133 1 87.31 294 THR B O 1
ATOM 6086 N N . ASP B 1 295 ? -32.281 -30.5 3.076 1 90.25 295 ASP B N 1
ATOM 6087 C CA . ASP B 1 295 ? -31.938 -31.625 3.961 1 90.25 295 ASP B CA 1
ATOM 6088 C C . ASP B 1 295 ? -30.453 -31.953 3.889 1 90.25 295 ASP B C 1
ATOM 6090 O O . ASP B 1 295 ? -29.828 -31.797 2.838 1 90.25 295 ASP B O 1
ATOM 6094 N N . MET B 1 296 ? -29.938 -32.375 4.969 1 90.75 296 MET B N 1
ATOM 6095 C CA . MET B 1 296 ? -28.5 -32.656 5.109 1 90.75 296 MET B CA 1
ATOM 6096 C C . MET B 1 296 ? -28.062 -33.75 4.156 1 90.75 296 MET B C 1
ATOM 6098 O O . MET B 1 296 ? -26.984 -33.688 3.58 1 90.75 296 MET B O 1
ATOM 6102 N N . SER B 1 297 ? -28.906 -34.75 4.016 1 92.5 297 SER B N 1
ATOM 6103 C CA . SER B 1 297 ? -28.578 -35.844 3.145 1 92.5 297 SER B CA 1
ATOM 6104 C C . SER B 1 297 ? -28.422 -35.406 1.698 1 92.5 297 SER B C 1
ATOM 6106 O O . SER B 1 297 ? -27.453 -35.781 1.028 1 92.5 297 SER B O 1
ATOM 6108 N N . THR B 1 298 ? -29.328 -34.594 1.313 1 92 298 THR B N 1
ATOM 6109 C CA . THR B 1 298 ? -29.266 -34.094 -0.048 1 92 298 THR B CA 1
ATOM 6110 C C . THR B 1 298 ? -28.062 -33.156 -0.216 1 92 298 THR B C 1
ATOM 6112 O O . THR B 1 298 ? -27.391 -33.188 -1.248 1 92 298 THR B O 1
ATOM 6115 N N . THR B 1 299 ? -27.859 -32.375 0.791 1 94.25 299 THR B N 1
ATOM 6116 C CA . THR B 1 299 ? -26.75 -31.422 0.753 1 94.25 299 THR B CA 1
ATOM 6117 C C . THR B 1 299 ? -25.422 -32.156 0.621 1 94.25 299 THR B C 1
ATOM 6119 O O . THR B 1 299 ? -24.578 -31.781 -0.201 1 94.25 299 THR B O 1
ATOM 6122 N N . VAL B 1 300 ? -25.203 -33.156 1.355 1 95.25 300 VAL B N 1
ATOM 6123 C CA . VAL B 1 300 ? -23.953 -33.938 1.342 1 95.25 300 VAL B CA 1
ATOM 6124 C C . VAL B 1 300 ? -23.828 -34.688 0.016 1 95.25 300 VAL B C 1
ATOM 6126 O O . VAL B 1 300 ? -22.734 -34.781 -0.548 1 95.25 300 VAL B O 1
ATOM 6129 N N . ARG B 1 301 ? -24.906 -35.188 -0.451 1 95.75 301 ARG B N 1
ATOM 6130 C CA . ARG B 1 301 ? -24.891 -35.938 -1.704 1 95.75 301 ARG B CA 1
ATOM 6131 C C . ARG B 1 301 ? -24.531 -35.031 -2.877 1 95.75 301 ARG B C 1
ATOM 6133 O O . ARG B 1 301 ? -23.703 -35.406 -3.715 1 95.75 301 ARG B O 1
ATOM 6140 N N . VAL B 1 302 ? -25.188 -33.938 -2.885 1 95.88 302 VAL B N 1
ATOM 6141 C CA . VAL B 1 302 ? -24.938 -33 -3.98 1 95.88 302 VAL B CA 1
ATOM 6142 C C . VAL B 1 302 ? -23.5 -32.5 -3.914 1 95.88 302 VAL B C 1
ATOM 6144 O O . VAL B 1 302 ? -22.812 -32.438 -4.934 1 95.88 302 VAL B O 1
ATOM 6147 N N . THR B 1 303 ? -23.047 -32.156 -2.723 1 97.06 303 THR B N 1
ATOM 6148 C CA . THR B 1 303 ? -21.688 -31.641 -2.543 1 97.06 303 THR B CA 1
ATOM 6149 C C . THR B 1 303 ? -20.656 -32.688 -2.932 1 97.06 303 THR B C 1
ATOM 6151 O O . THR B 1 303 ? -19.688 -32.406 -3.619 1 97.06 303 THR B O 1
ATOM 6154 N N . SER B 1 304 ? -20.875 -33.906 -2.488 1 97.12 304 SER B N 1
ATOM 6155 C CA . SER B 1 304 ? -19.953 -35 -2.805 1 97.12 304 SER B CA 1
ATOM 6156 C C . SER B 1 304 ? -19.938 -35.281 -4.305 1 97.12 304 SER B C 1
ATOM 6158 O O . SER B 1 304 ? -18.875 -35.562 -4.871 1 97.12 304 SER B O 1
ATOM 6160 N N . LEU B 1 305 ? -21.078 -35.25 -4.875 1 96.88 305 LEU B N 1
ATOM 6161 C CA . LEU B 1 305 ? -21.188 -35.469 -6.312 1 96.88 305 LEU B CA 1
ATOM 6162 C C . LEU B 1 305 ? -20.438 -34.406 -7.094 1 96.88 305 LEU B C 1
ATOM 6164 O O . LEU B 1 305 ? -19.719 -34.719 -8.039 1 96.88 305 LEU B O 1
ATOM 6168 N N . VAL B 1 306 ? -20.688 -33.156 -6.727 1 97.44 306 VAL B N 1
ATOM 6169 C CA . VAL B 1 306 ? -20.031 -32.062 -7.418 1 97.44 306 VAL B CA 1
ATOM 6170 C C . VAL B 1 306 ? -18.516 -32.156 -7.246 1 97.44 306 VAL B C 1
ATOM 6172 O O . VAL B 1 306 ? -17.766 -31.984 -8.211 1 97.44 306 VAL B O 1
ATOM 6175 N N . PHE B 1 307 ? -18.047 -32.406 -6.039 1 97 307 PHE B N 1
ATOM 6176 C CA . PHE B 1 307 ? -16.625 -32.531 -5.77 1 97 307 PHE B CA 1
ATOM 6177 C C . PHE B 1 307 ? -16.031 -33.688 -6.59 1 97 307 PHE B C 1
ATOM 6179 O O . PHE B 1 307 ? -14.984 -33.5 -7.227 1 97 307 PHE B O 1
ATOM 6186 N N . GLY B 1 308 ? -16.672 -34.812 -6.508 1 96.69 308 GLY B N 1
ATOM 6187 C CA . GLY B 1 308 ? -16.219 -35.938 -7.281 1 96.69 308 GLY B CA 1
ATOM 6188 C C . GLY B 1 308 ? -16.203 -35.688 -8.773 1 96.69 308 GLY B C 1
ATOM 6189 O O . GLY B 1 308 ? -15.258 -36.094 -9.469 1 96.69 308 GLY B O 1
ATOM 6190 N N . ALA B 1 309 ? -17.234 -35.094 -9.266 1 96.75 309 ALA B N 1
ATOM 6191 C CA . ALA B 1 309 ? -17.328 -34.75 -10.688 1 96.75 309 ALA B CA 1
ATOM 6192 C C . ALA B 1 309 ? -16.203 -33.812 -11.117 1 96.75 309 ALA B C 1
ATOM 6194 O O . ALA B 1 309 ? -15.641 -33.969 -12.203 1 96.75 309 ALA B O 1
ATOM 6195 N N . LEU B 1 310 ? -15.898 -32.844 -10.32 1 96.25 310 LEU B N 1
ATOM 6196 C CA . LEU B 1 310 ? -14.852 -31.859 -10.633 1 96.25 310 LEU B CA 1
ATOM 6197 C C . LEU B 1 310 ? -13.5 -32.562 -10.766 1 96.25 310 LEU B C 1
ATOM 6199 O O . LEU B 1 310 ? -12.758 -32.281 -11.711 1 96.25 310 LEU B O 1
ATOM 6203 N N . VAL B 1 311 ? -13.195 -33.406 -9.836 1 94.88 311 VAL B N 1
ATOM 6204 C CA . VAL B 1 311 ? -11.914 -34.094 -9.836 1 94.88 311 VAL B CA 1
ATOM 6205 C C . VAL B 1 311 ? -11.852 -35.062 -11.031 1 94.88 311 VAL B C 1
ATOM 6207 O O . VAL B 1 311 ? -10.859 -35.094 -11.758 1 94.88 311 VAL B O 1
ATOM 6210 N N . LEU B 1 312 ? -12.922 -35.75 -11.258 1 95.69 312 LEU B N 1
ATOM 6211 C CA . LEU B 1 312 ? -12.953 -36.75 -12.312 1 95.69 312 LEU B CA 1
ATOM 6212 C C . LEU B 1 312 ? -12.875 -36.094 -13.688 1 95.69 312 LEU B C 1
ATOM 6214 O O . LEU B 1 312 ? -12.156 -36.562 -14.57 1 95.69 312 LEU B O 1
ATOM 6218 N N . VAL B 1 313 ? -13.617 -35.062 -13.898 1 95.69 313 VAL B N 1
ATOM 6219 C CA . VAL B 1 313 ? -13.648 -34.406 -15.188 1 95.69 313 VAL B CA 1
ATOM 6220 C C . VAL B 1 313 ? -12.258 -33.844 -15.516 1 95.69 313 VAL B C 1
ATOM 6222 O O . VAL B 1 313 ? -11.812 -33.906 -16.672 1 95.69 313 VAL B O 1
ATOM 6225 N N . ARG B 1 314 ? -11.602 -33.281 -14.547 1 93.94 314 ARG B N 1
ATOM 6226 C CA . ARG B 1 314 ? -10.273 -32.719 -14.773 1 93.94 314 ARG B CA 1
ATOM 6227 C C . ARG B 1 314 ? -9.281 -33.812 -15.141 1 93.94 314 ARG B C 1
ATOM 6229 O O . ARG B 1 314 ? -8.453 -33.625 -16.047 1 93.94 314 ARG B O 1
ATOM 6236 N N . PHE B 1 315 ? -9.359 -34.938 -14.492 1 93.5 315 PHE B N 1
ATOM 6237 C CA . PHE B 1 315 ? -8.484 -36.062 -14.812 1 93.5 315 PHE B CA 1
ATOM 6238 C C . PHE B 1 315 ? -8.797 -36.594 -16.203 1 93.5 315 PHE B C 1
ATOM 6240 O O . PHE B 1 315 ? -7.879 -36.906 -16.984 1 93.5 315 PHE B O 1
ATOM 6247 N N . LEU B 1 316 ? -10.023 -36.688 -16.5 1 93 316 LEU B N 1
ATOM 6248 C CA . LEU B 1 316 ? -10.438 -37.25 -17.781 1 93 316 LEU B CA 1
ATOM 6249 C C . LEU B 1 316 ? -10.086 -36.281 -18.922 1 93 316 LEU B C 1
ATOM 6251 O O . LEU B 1 316 ? -9.852 -36.75 -20.047 1 93 316 LEU B O 1
ATOM 6255 N N . TRP B 1 317 ? -10.102 -35.094 -18.672 1 91.38 317 TRP B N 1
ATOM 6256 C CA . TRP B 1 317 ? -9.766 -34.094 -19.672 1 91.38 317 TRP B CA 1
ATOM 6257 C C . TRP B 1 317 ? -8.258 -34 -19.891 1 91.38 317 TRP B C 1
ATOM 6259 O O . TRP B 1 317 ? -7.801 -33.875 -21.031 1 91.38 317 TRP B O 1
ATOM 6269 N N . MET B 1 318 ? -7.477 -34.062 -18.844 1 89.12 318 MET B N 1
ATOM 6270 C CA . MET B 1 318 ? -6.039 -33.812 -18.891 1 89.12 318 MET B CA 1
ATOM 6271 C C . MET B 1 318 ? -5.324 -34.938 -19.672 1 89.12 318 MET B C 1
ATOM 6273 O O . MET B 1 318 ? -4.398 -34.656 -20.438 1 89.12 318 MET B O 1
ATOM 6277 N N . TYR B 1 319 ? -5.723 -36.094 -19.562 1 85.44 319 TYR B N 1
ATOM 6278 C CA . TYR B 1 319 ? -5.008 -37.219 -20.188 1 85.44 319 TYR B CA 1
ATOM 6279 C C . TYR B 1 319 ? -5.219 -37.219 -21.688 1 85.44 319 TYR B C 1
ATOM 6281 O O . TYR B 1 319 ? -4.254 -37.281 -22.453 1 85.44 319 TYR B O 1
ATOM 6289 N N . PRO B 1 320 ? -6.449 -37.094 -22.141 1 80 320 PRO B N 1
ATOM 6290 C CA . PRO B 1 320 ? -6.605 -37 -23.594 1 80 320 PRO B CA 1
ATOM 6291 C C . PRO B 1 320 ? -6.043 -35.719 -24.188 1 80 320 PRO B C 1
ATOM 6293 O O . PRO B 1 320 ? -5.504 -35.719 -25.297 1 80 320 PRO B O 1
ATOM 6296 N N . ALA B 1 321 ? -6.23 -34.656 -23.562 1 77.25 321 ALA B N 1
ATOM 6297 C CA . ALA B 1 321 ? -5.73 -33.375 -24.047 1 77.25 321 ALA B CA 1
ATOM 6298 C C . ALA B 1 321 ? -4.211 -33.406 -24.188 1 77.25 321 ALA B C 1
ATOM 6300 O O . ALA B 1 321 ? -3.656 -32.812 -25.109 1 77.25 321 ALA B O 1
ATOM 6301 N N . THR B 1 322 ? -3.576 -34.062 -23.234 1 73.06 322 THR B N 1
ATOM 6302 C CA . THR B 1 322 ? -2.119 -34.125 -23.281 1 73.06 322 THR B CA 1
ATOM 6303 C C . THR B 1 322 ? -1.652 -35.156 -24.297 1 73.06 322 THR B C 1
ATOM 6305 O O . THR B 1 322 ? -0.725 -34.906 -25.062 1 73.06 322 THR B O 1
ATOM 6308 N N . TYR B 1 323 ? -2.332 -36.281 -24.359 1 71.75 323 TYR B N 1
ATOM 6309 C CA . TYR B 1 323 ? -1.802 -37.375 -25.156 1 71.75 323 TYR B CA 1
ATOM 6310 C C . TYR B 1 323 ? -2.477 -37.438 -26.531 1 71.75 323 TYR B C 1
ATOM 6312 O O . TYR B 1 323 ? -1.873 -37.875 -27.5 1 71.75 323 TYR B O 1
ATOM 6320 N N . LEU B 1 324 ? -3.686 -37 -26.562 1 63.81 324 LEU B N 1
ATOM 6321 C CA . LEU B 1 324 ? -4.359 -37.031 -27.859 1 63.81 324 LEU B CA 1
ATOM 6322 C C . LEU B 1 324 ? -3.912 -35.875 -28.734 1 63.81 324 LEU B C 1
ATOM 6324 O O . LEU B 1 324 ? -3.943 -35.938 -29.953 1 63.81 324 LEU B O 1
ATOM 6328 N N . ALA B 1 325 ? -3.602 -34.781 -28.141 1 60.5 325 ALA B N 1
ATOM 6329 C CA . ALA B 1 325 ? -3.061 -33.656 -28.906 1 60.5 325 ALA B CA 1
ATOM 6330 C C . ALA B 1 325 ? -1.792 -34.062 -29.656 1 60.5 325 ALA B C 1
ATOM 6332 O O . ALA B 1 325 ? -1.451 -33.469 -30.688 1 60.5 325 ALA B O 1
ATOM 6333 N N . ARG B 1 326 ? -1.14 -35.125 -29.094 1 55.16 326 ARG B N 1
ATOM 6334 C CA . ARG B 1 326 ? 0.073 -35.625 -29.719 1 55.16 326 ARG B CA 1
ATOM 6335 C C . ARG B 1 326 ? -0.258 -36.438 -30.969 1 55.16 326 ARG B C 1
ATOM 6337 O O . ARG B 1 326 ? 0.634 -36.781 -31.75 1 55.16 326 ARG B O 1
ATOM 6344 N N . LEU B 1 327 ? -1.51 -36.719 -31.062 1 53.47 327 LEU B N 1
ATOM 6345 C CA . LEU B 1 327 ? -1.875 -37.438 -32.281 1 53.47 327 LEU B CA 1
ATOM 6346 C C . LEU B 1 327 ? -1.786 -36.531 -33.5 1 53.47 327 LEU B C 1
ATOM 6348 O O . LEU B 1 327 ? -1.764 -37 -34.625 1 53.47 327 LEU B O 1
ATOM 6352 N N . ILE B 1 328 ? -1.785 -35.281 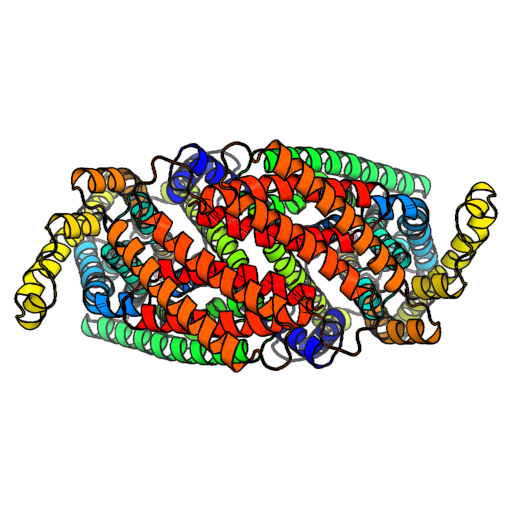-33.219 1 53.84 328 ILE B N 1
ATOM 6353 C CA . ILE B 1 328 ? -1.534 -34.344 -34.312 1 53.84 328 ILE B CA 1
ATOM 6354 C C . ILE B 1 328 ? -0.031 -34.25 -34.562 1 53.84 328 ILE B C 1
ATOM 6356 O O . ILE B 1 328 ? 0.719 -33.812 -33.688 1 53.84 328 ILE B O 1
ATOM 6360 N N . PRO B 1 329 ? 0.539 -34.75 -35.688 1 53.38 329 PRO B N 1
ATOM 6361 C CA . PRO B 1 329 ? 1.965 -34.875 -36 1 53.38 329 PRO B CA 1
ATOM 6362 C C . PRO B 1 329 ? 2.742 -33.594 -35.75 1 53.38 329 PRO B C 1
ATOM 6364 O O . PRO B 1 329 ? 3.902 -33.625 -35.312 1 53.38 329 PRO B O 1
ATOM 6367 N N . ARG B 1 330 ? 2.199 -32.562 -35.906 1 50.81 330 ARG B N 1
ATOM 6368 C CA . ARG B 1 330 ? 2.924 -31.312 -35.781 1 50.81 330 ARG B CA 1
ATOM 6369 C C . ARG B 1 330 ? 3.312 -31.016 -34.344 1 50.81 330 ARG B C 1
ATOM 6371 O O . ARG B 1 330 ? 4.34 -30.391 -34.094 1 50.81 330 ARG B O 1
ATOM 6378 N N . ILE B 1 331 ? 2.455 -31.531 -33.531 1 53.12 331 ILE B N 1
ATOM 6379 C CA . ILE B 1 331 ? 2.658 -31.297 -32.125 1 53.12 331 ILE B CA 1
ATOM 6380 C C . ILE B 1 331 ? 3.633 -32.312 -31.562 1 53.12 331 ILE B C 1
ATOM 6382 O O . ILE B 1 331 ? 4.473 -32 -30.719 1 53.12 331 ILE B O 1
ATOM 6386 N N . ARG B 1 332 ? 3.539 -33.594 -32 1 52.03 332 ARG B N 1
ATOM 6387 C CA . ARG B 1 332 ? 4.402 -34.688 -31.578 1 52.03 332 ARG B CA 1
ATOM 6388 C C . ARG B 1 332 ? 5.875 -34.344 -31.781 1 52.03 332 ARG B C 1
ATOM 6390 O O . ARG B 1 332 ? 6.723 -34.719 -30.969 1 52.03 332 ARG B O 1
ATOM 6397 N N . ASN B 1 333 ? 6.156 -33.719 -32.812 1 47.91 333 ASN B N 1
ATOM 6398 C CA . ASN B 1 333 ? 7.543 -33.438 -33.156 1 47.91 333 ASN B CA 1
ATOM 6399 C C . ASN B 1 333 ? 8.109 -32.281 -32.344 1 47.91 333 ASN B C 1
ATOM 6401 O O . ASN B 1 333 ? 9.328 -32.125 -32.219 1 47.91 333 ASN B O 1
ATOM 6405 N N . ARG B 1 334 ? 7.27 -31.469 -31.781 1 49.66 334 ARG B N 1
ATOM 6406 C CA . ARG B 1 334 ? 7.828 -30.25 -31.203 1 49.66 334 ARG B CA 1
ATOM 6407 C C . ARG B 1 334 ? 8.008 -30.391 -29.703 1 49.66 334 ARG B C 1
ATOM 6409 O O . ARG B 1 334 ? 8.836 -29.703 -29.094 1 49.66 334 ARG B O 1
ATOM 6416 N N . GLU B 1 335 ? 7.102 -31.25 -29.203 1 56.53 335 GLU B N 1
ATOM 6417 C CA . GLU B 1 335 ? 7.172 -31.234 -27.75 1 56.53 335 GLU B CA 1
ATOM 6418 C C . GLU B 1 335 ? 7.535 -32.625 -27.203 1 56.53 335 GLU B C 1
ATOM 6420 O O . GLU B 1 335 ? 7.098 -33.625 -27.734 1 56.53 335 GLU B O 1
ATOM 6425 N N . ASP B 1 336 ? 8.617 -32.781 -26.438 1 56.72 336 ASP B N 1
ATOM 6426 C CA . ASP B 1 336 ? 8.961 -34 -25.766 1 56.72 336 ASP B CA 1
ATOM 6427 C C . ASP B 1 336 ? 7.797 -34.531 -24.906 1 56.72 336 ASP B C 1
ATOM 6429 O O . ASP B 1 336 ? 7 -33.719 -24.406 1 56.72 336 ASP B O 1
ATOM 6433 N N . ARG B 1 337 ? 7.523 -35.781 -25.062 1 59.88 337 ARG B N 1
ATOM 6434 C CA . ARG B 1 337 ? 6.445 -36.438 -24.344 1 59.88 337 ARG B CA 1
ATOM 6435 C C . ARG B 1 337 ? 6.578 -36.219 -22.844 1 59.88 337 ARG B C 1
ATOM 6437 O O . ARG B 1 337 ? 7.562 -36.656 -22.234 1 59.88 337 ARG B O 1
ATOM 6444 N N . PRO B 1 338 ? 5.621 -35.344 -22.297 1 65.62 338 PRO B N 1
ATOM 6445 C CA . PRO B 1 338 ? 5.715 -35.219 -20.844 1 65.62 338 PRO B CA 1
ATOM 6446 C C . PRO B 1 338 ? 5.391 -36.531 -20.109 1 65.62 338 PRO B C 1
ATOM 6448 O O . PRO B 1 338 ? 4.547 -37.312 -20.578 1 65.62 338 PRO B O 1
ATOM 6451 N N . PRO B 1 339 ? 6.207 -36.875 -19.141 1 75.81 339 PRO B N 1
ATOM 6452 C CA . PRO B 1 339 ? 5.859 -38.031 -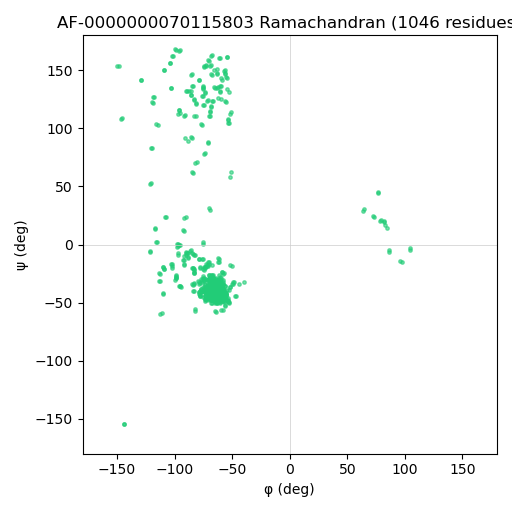18.328 1 75.81 339 PRO B CA 1
ATOM 6453 C C . PRO B 1 339 ? 4.469 -37.938 -17.719 1 75.81 339 PRO B C 1
ATOM 6455 O O . PRO B 1 339 ? 3.965 -36.812 -17.5 1 75.81 339 PRO B O 1
ATOM 6458 N N . VAL B 1 340 ? 3.756 -39.031 -17.625 1 78.44 340 VAL B N 1
ATOM 6459 C CA . VAL B 1 340 ? 2.393 -39.156 -17.109 1 78.44 340 VAL B CA 1
ATOM 6460 C C . VAL B 1 340 ? 2.287 -38.469 -15.75 1 78.44 340 VAL B C 1
ATOM 6462 O O . VAL B 1 340 ? 1.194 -38.094 -15.328 1 78.44 340 VAL B O 1
ATOM 6465 N N . THR B 1 341 ? 3.346 -38.219 -15.094 1 84 341 THR B N 1
ATOM 6466 C CA . THR B 1 341 ? 3.359 -37.656 -13.758 1 84 341 THR B CA 1
ATOM 6467 C C . THR B 1 341 ? 3.016 -36.156 -13.82 1 84 341 THR B C 1
ATOM 6469 O O . THR B 1 341 ? 2.395 -35.625 -12.898 1 84 341 THR B O 1
ATOM 6472 N N . VAL B 1 342 ? 3.352 -35.594 -14.93 1 82.81 342 VAL B N 1
ATOM 6473 C CA . VAL B 1 342 ? 3.164 -34.156 -15.062 1 82.81 342 VAL B CA 1
ATOM 6474 C C . VAL B 1 342 ? 1.678 -33.844 -15.203 1 82.81 342 VAL B C 1
ATOM 6476 O O . VAL B 1 342 ? 1.126 -33.062 -14.43 1 82.81 342 VAL B O 1
ATOM 6479 N N . PRO B 1 343 ? 0.96 -34.562 -16.078 1 86.62 343 PRO B N 1
ATOM 6480 C CA . PRO B 1 343 ? -0.476 -34.281 -16.172 1 86.62 343 PRO B CA 1
ATOM 6481 C C . PRO B 1 343 ? -1.235 -34.688 -14.906 1 86.62 343 PRO B C 1
ATOM 6483 O O . PRO B 1 343 ? -2.25 -34.062 -14.578 1 86.62 343 PRO B O 1
ATOM 6486 N N . THR B 1 344 ? -0.778 -35.625 -14.164 1 89.44 344 THR B N 1
ATOM 6487 C CA . THR B 1 344 ? -1.42 -36.031 -12.914 1 89.44 344 THR B CA 1
ATOM 6488 C C . THR B 1 344 ? -1.358 -34.906 -11.891 1 89.44 344 THR B C 1
ATOM 6490 O O . THR B 1 344 ? -2.346 -34.625 -11.211 1 89.44 344 THR B O 1
ATOM 6493 N N . VAL B 1 345 ? -0.248 -34.281 -11.828 1 88.69 345 VAL B N 1
ATOM 6494 C CA . VAL B 1 345 ? -0.064 -33.188 -10.883 1 88.69 345 VAL B CA 1
ATOM 6495 C C . VAL B 1 345 ? -0.932 -31.984 -11.289 1 88.69 345 VAL B C 1
ATOM 6497 O O . VAL B 1 345 ? -1.557 -31.344 -10.445 1 88.69 345 VAL B O 1
ATOM 6500 N N . ILE B 1 346 ? -1.004 -31.719 -12.555 1 89.19 346 ILE B N 1
ATOM 6501 C CA . ILE B 1 346 ? -1.816 -30.609 -13.047 1 89.19 346 ILE B CA 1
ATOM 6502 C C . ILE B 1 346 ? -3.293 -30.906 -12.789 1 89.19 346 ILE B C 1
ATOM 6504 O O . ILE B 1 346 ? -4.051 -30 -12.414 1 89.19 346 ILE B O 1
ATOM 6508 N N . ALA B 1 347 ? -3.627 -32.125 -12.969 1 91.12 347 ALA B N 1
ATOM 6509 C CA . ALA B 1 347 ? -5.016 -32.531 -12.758 1 91.12 347 ALA B CA 1
ATOM 6510 C C . ALA B 1 347 ? -5.402 -32.406 -11.289 1 91.12 347 ALA B C 1
ATOM 6512 O O . ALA B 1 347 ? -6.551 -32.094 -10.969 1 91.12 347 ALA B O 1
ATOM 6513 N N . TRP B 1 348 ? -4.461 -32.594 -10.453 1 91.19 348 TRP B N 1
ATOM 6514 C CA . TRP B 1 348 ? -4.734 -32.562 -9.016 1 91.19 348 TRP B CA 1
ATOM 6515 C C . TRP B 1 348 ? -4.703 -31.141 -8.492 1 91.19 348 TRP B C 1
ATOM 6517 O O . TRP B 1 348 ? -5.273 -30.844 -7.438 1 91.19 348 TRP B O 1
ATOM 6527 N N . ALA B 1 349 ? -4.07 -30.281 -9.227 1 88.12 349 ALA B N 1
ATOM 6528 C CA . ALA B 1 349 ? -3.928 -28.891 -8.805 1 88.12 349 ALA B CA 1
ATOM 6529 C C . ALA B 1 349 ? -5.152 -28.062 -9.203 1 88.12 349 ALA B C 1
ATOM 6531 O O . ALA B 1 349 ? -5.043 -27.109 -9.977 1 88.12 349 ALA B O 1
ATOM 6532 N N . GLY B 1 350 ? -6.32 -28.406 -8.68 1 89.56 350 GLY B N 1
ATOM 6533 C CA . GLY B 1 350 ? -7.551 -27.719 -9.047 1 89.56 350 GLY B CA 1
ATOM 6534 C C . GLY B 1 350 ? -8.266 -27.094 -7.855 1 89.56 350 GLY B C 1
ATOM 6535 O O . GLY B 1 350 ? -9.453 -27.328 -7.652 1 89.56 350 GLY B O 1
ATOM 6536 N N . MET B 1 351 ? -7.547 -26.328 -7.117 1 90.94 351 MET B N 1
ATOM 6537 C CA . MET B 1 351 ? -8.148 -25.688 -5.953 1 90.94 351 MET B CA 1
ATOM 6538 C C . MET B 1 351 ? -8.977 -24.469 -6.363 1 90.94 351 MET B C 1
ATOM 6540 O O . MET B 1 351 ? -8.602 -23.75 -7.289 1 90.94 351 MET B O 1
ATOM 6544 N N . ARG B 1 352 ? -10.055 -24.344 -5.691 1 91.69 352 ARG B N 1
ATOM 6545 C CA . ARG B 1 352 ? -10.945 -23.219 -5.977 1 91.69 352 ARG B CA 1
ATOM 6546 C C . ARG B 1 352 ? -10.672 -22.062 -5.035 1 91.69 352 ARG B C 1
ATOM 6548 O O . ARG B 1 352 ? -9.93 -22.188 -4.062 1 91.69 352 ARG B O 1
ATOM 6555 N N . GLY B 1 353 ? -11.234 -20.969 -5.402 1 86.44 353 GLY B N 1
ATOM 6556 C CA . GLY B 1 353 ? -10.922 -19.781 -4.613 1 86.44 353 GLY B CA 1
ATOM 6557 C C . GLY B 1 353 ? -12.102 -18.844 -4.465 1 86.44 353 GLY B C 1
ATOM 6558 O O . GLY B 1 353 ? -13.25 -19.266 -4.469 1 86.44 353 GLY B O 1
ATOM 6559 N N . VAL B 1 354 ? -11.75 -17.594 -4.25 1 81.81 354 VAL B N 1
ATOM 6560 C CA . VAL B 1 354 ? -12.703 -16.578 -3.809 1 81.81 354 VAL B CA 1
ATOM 6561 C C . VAL B 1 354 ? -13.68 -16.266 -4.938 1 81.81 354 VAL B C 1
ATOM 6563 O O . VAL B 1 354 ? -14.836 -15.922 -4.688 1 81.81 354 VAL B O 1
ATOM 6566 N N . VAL B 1 355 ? -13.242 -16.438 -6.152 1 85.88 355 VAL B N 1
ATOM 6567 C CA . VAL B 1 355 ? -14.102 -16.109 -7.289 1 85.88 355 VAL B CA 1
ATOM 6568 C C . VAL B 1 355 ? -15.32 -17.047 -7.289 1 85.88 355 VAL B C 1
ATOM 6570 O O . VAL B 1 355 ? -16.422 -16.625 -7.66 1 85.88 355 VAL B O 1
ATOM 6573 N N . THR B 1 356 ? -15.062 -18.203 -6.852 1 92 356 THR B N 1
ATOM 6574 C CA . THR B 1 356 ? -16.141 -19.172 -6.777 1 92 356 THR B CA 1
ATOM 6575 C C . THR B 1 356 ? -17.234 -18.703 -5.836 1 92 356 THR B C 1
ATOM 6577 O O . THR B 1 356 ? -18.422 -18.734 -6.188 1 92 356 THR B O 1
ATOM 6580 N N . LEU B 1 357 ? -16.859 -18.281 -4.73 1 88.56 357 LEU B N 1
ATOM 6581 C CA . LEU B 1 357 ? -17.844 -17.828 -3.75 1 88.56 357 LEU B CA 1
ATOM 6582 C C . LEU B 1 357 ? -18.516 -16.547 -4.203 1 88.56 357 LEU B C 1
ATOM 6584 O O . LEU B 1 357 ? -19.719 -16.375 -4.027 1 88.56 357 LEU B O 1
ATOM 6588 N N . ALA B 1 358 ? -17.766 -15.641 -4.707 1 88.12 358 ALA B N 1
ATOM 6589 C CA . ALA B 1 358 ? -18.312 -14.383 -5.195 1 88.12 358 ALA B CA 1
ATOM 6590 C C . ALA B 1 358 ? -19.344 -14.625 -6.305 1 88.12 358 ALA B C 1
ATOM 6592 O O . ALA B 1 358 ? -20.406 -14.008 -6.328 1 88.12 358 ALA B O 1
ATOM 6593 N N . ALA B 1 359 ? -18.969 -15.5 -7.18 1 91.31 359 ALA B N 1
ATOM 6594 C CA . ALA B 1 359 ? -19.875 -15.828 -8.281 1 91.31 359 ALA B CA 1
ATOM 6595 C C . ALA B 1 359 ? -21.156 -16.469 -7.766 1 91.31 359 ALA B C 1
ATOM 6597 O O . ALA B 1 359 ? -22.25 -16.188 -8.281 1 91.31 359 ALA B O 1
ATOM 6598 N N . ALA B 1 360 ? -21.031 -17.297 -6.789 1 93.69 360 ALA B N 1
ATOM 6599 C CA . ALA B 1 360 ? -22.203 -17.953 -6.211 1 93.69 360 ALA B CA 1
ATOM 6600 C C . ALA B 1 360 ? -23.172 -16.922 -5.617 1 93.69 360 ALA B C 1
ATOM 6602 O O . ALA B 1 360 ? -24.391 -17.094 -5.703 1 93.69 360 ALA B O 1
ATOM 6603 N N . GLN B 1 361 ? -22.625 -15.898 -5.133 1 90.38 361 GLN B N 1
ATOM 6604 C CA . GLN B 1 361 ? -23.438 -14.883 -4.469 1 90.38 361 GLN B CA 1
ATOM 6605 C C . GLN B 1 361 ? -24.141 -13.984 -5.484 1 90.38 361 GLN B C 1
ATOM 6607 O O . GLN B 1 361 ? -25.047 -13.242 -5.133 1 90.38 361 GLN B O 1
ATOM 6612 N N . THR B 1 362 ? -23.734 -14.086 -6.676 1 88.12 362 THR B N 1
ATOM 6613 C CA . THR B 1 362 ? -24.391 -13.289 -7.711 1 88.12 362 THR B CA 1
ATOM 6614 C C . THR B 1 362 ? -25.641 -13.992 -8.227 1 88.12 362 THR B C 1
ATOM 6616 O O . THR B 1 362 ? -26.422 -13.406 -8.977 1 88.12 362 THR B O 1
ATOM 6619 N N . LEU B 1 363 ? -25.859 -15.227 -7.793 1 92 363 LEU B N 1
ATOM 6620 C CA . LEU B 1 363 ? -27.062 -15.938 -8.203 1 92 363 LEU B CA 1
ATOM 6621 C C . LEU B 1 363 ? -28.312 -15.203 -7.742 1 92 363 LEU B C 1
ATOM 6623 O O . LEU B 1 363 ? -28.406 -14.781 -6.582 1 92 363 LEU B O 1
ATOM 6627 N N . PRO B 1 364 ? -29.219 -15.031 -8.648 1 90.5 364 PRO B N 1
ATOM 6628 C CA . PRO B 1 364 ? -30.406 -14.258 -8.289 1 90.5 364 PRO B CA 1
ATOM 6629 C C . PRO B 1 364 ? -31.297 -14.984 -7.281 1 90.5 364 PRO B C 1
ATOM 6631 O O . PRO B 1 364 ? -31.406 -16.219 -7.32 1 90.5 364 PRO B O 1
ATOM 6634 N N . VAL B 1 365 ? -31.906 -14.234 -6.461 1 89.38 365 VAL B N 1
ATOM 6635 C CA . VAL B 1 365 ? -32.875 -14.766 -5.508 1 89.38 365 VAL B CA 1
ATOM 6636 C C . VAL B 1 365 ? -34.188 -15.102 -6.227 1 89.38 365 VAL B C 1
ATOM 6638 O O . VAL B 1 365 ? -34.656 -14.32 -7.051 1 89.38 365 VAL B O 1
ATOM 6641 N N . PRO B 1 366 ? -34.594 -16.266 -5.859 1 88.56 366 PRO B N 1
ATOM 6642 C CA . PRO B 1 366 ? -35.875 -16.625 -6.473 1 88.56 366 PRO B CA 1
ATOM 6643 C C . PRO B 1 366 ? -36.969 -15.586 -6.207 1 88.56 366 PRO B C 1
ATOM 6645 O O . PRO B 1 366 ? -37.125 -15.141 -5.066 1 88.56 366 PRO B O 1
ATOM 6648 N N . ASP B 1 367 ? -37.469 -15.125 -7.215 1 86.44 367 ASP B N 1
ATOM 6649 C CA . ASP B 1 367 ? -38.531 -14.102 -7.145 1 86.44 367 ASP B CA 1
ATOM 6650 C C . ASP B 1 367 ? -39.531 -14.266 -8.281 1 86.44 367 ASP B C 1
ATOM 6652 O O . ASP B 1 367 ? -39.25 -13.898 -9.422 1 86.44 367 ASP B O 1
ATOM 6656 N N . PRO B 1 368 ? -40.625 -14.688 -7.895 1 80.06 368 PRO B N 1
ATOM 6657 C CA . PRO B 1 368 ? -41.656 -14.836 -8.938 1 80.06 368 PRO B CA 1
ATOM 6658 C C . PRO B 1 368 ? -41.969 -13.516 -9.625 1 80.06 368 PRO B C 1
ATOM 6660 O O . PRO B 1 368 ? -42.281 -13.5 -10.812 1 80.06 368 PRO B O 1
ATOM 6663 N N . ALA B 1 369 ? -41.844 -12.422 -8.953 1 76.88 369 ALA B N 1
ATOM 6664 C CA . ALA B 1 369 ? -42.156 -11.109 -9.5 1 76.88 369 ALA B CA 1
ATOM 6665 C C . ALA B 1 369 ? -41.188 -10.719 -10.594 1 76.88 369 ALA B C 1
ATOM 6667 O O . ALA B 1 369 ? -41.5 -9.914 -11.477 1 76.88 369 ALA B O 1
ATOM 6668 N N . LYS B 1 370 ? -40.062 -11.43 -10.609 1 75.56 370 LYS B N 1
ATOM 6669 C CA . LYS B 1 370 ? -39.031 -11.102 -11.586 1 75.56 370 LYS B CA 1
ATOM 6670 C C . LYS B 1 370 ? -38.781 -12.266 -12.547 1 75.56 370 LYS B C 1
ATOM 6672 O O . LYS B 1 370 ? -37.719 -12.375 -13.133 1 75.56 370 LYS B O 1
ATOM 6677 N N . ASP B 1 371 ? -39.625 -13.133 -12.539 1 78.69 371 ASP B N 1
ATOM 6678 C CA . ASP B 1 371 ? -39.594 -14.297 -13.422 1 78.69 371 ASP B CA 1
ATOM 6679 C C . ASP B 1 371 ? -38.375 -15.172 -13.148 1 78.69 371 ASP B C 1
ATOM 6681 O O . ASP B 1 371 ? -37.75 -15.711 -14.078 1 78.69 371 ASP B O 1
ATOM 6685 N N . VAL B 1 372 ? -37.875 -15.203 -11.984 1 84.06 372 VAL B N 1
ATOM 6686 C CA . VAL B 1 372 ? -36.812 -16.109 -11.594 1 84.06 372 VAL B CA 1
ATOM 6687 C C . VAL B 1 372 ? -37.406 -17.359 -10.93 1 84.06 372 VAL B C 1
ATOM 6689 O O . VAL B 1 372 ? -38.031 -17.266 -9.875 1 84.06 372 VAL B O 1
ATOM 6692 N N . PRO B 1 373 ? -37.25 -18.391 -11.586 1 86.44 373 PRO B N 1
ATOM 6693 C CA . PRO B 1 373 ? -37.844 -19.625 -11.047 1 86.44 373 PRO B CA 1
ATOM 6694 C C . PRO B 1 373 ? -37.281 -20 -9.68 1 86.44 373 PRO B C 1
ATOM 6696 O O . PRO B 1 373 ? -36.219 -19.516 -9.297 1 86.44 373 PRO B O 1
ATOM 6699 N N . ASP B 1 374 ? -38.062 -20.812 -9.039 1 88.5 374 ASP B N 1
ATOM 6700 C CA . ASP B 1 374 ? -37.625 -21.281 -7.727 1 88.5 374 ASP B CA 1
ATOM 6701 C C . ASP B 1 374 ? -36.562 -22.344 -7.852 1 88.5 374 ASP B C 1
ATOM 6703 O O . ASP B 1 374 ? -36.656 -23.25 -8.688 1 88.5 374 ASP B O 1
ATOM 6707 N N . TYR B 1 375 ? -35.469 -22.234 -7.223 1 90.38 375 TYR B N 1
ATOM 6708 C CA . TYR B 1 375 ? -34.375 -23.188 -7.102 1 90.38 375 TYR B CA 1
ATOM 6709 C C . TYR B 1 375 ? -33.688 -23.047 -5.762 1 90.38 375 TYR B C 1
ATOM 6711 O O . TYR B 1 375 ? -33.812 -22.016 -5.094 1 90.38 375 TYR B O 1
ATOM 6719 N N . PRO B 1 376 ? -33.094 -24.016 -5.266 1 92.81 376 PRO B N 1
ATOM 6720 C CA . PRO B 1 376 ? -32.438 -23.938 -3.967 1 92.81 376 PRO B CA 1
ATOM 6721 C C . PRO B 1 376 ? -31.125 -23.141 -4.023 1 92.81 376 PRO B C 1
ATOM 6723 O O . PRO B 1 376 ? -30.047 -23.734 -3.963 1 92.81 376 PRO B O 1
ATOM 6726 N N . ARG B 1 377 ? -31.234 -21.859 -4.047 1 93.31 377 ARG B N 1
ATOM 6727 C CA . ARG B 1 377 ? -30.094 -20.969 -4.133 1 93.31 377 ARG B CA 1
ATOM 6728 C C . ARG B 1 377 ? -29.141 -21.188 -2.961 1 93.31 377 ARG B C 1
ATOM 6730 O O . ARG B 1 377 ? -27.922 -21.156 -3.133 1 93.31 377 ARG B O 1
ATOM 6737 N N . GLU B 1 378 ? -29.672 -21.375 -1.746 1 93.44 378 GLU B N 1
ATOM 6738 C CA . GLU B 1 378 ? -28.859 -21.547 -0.552 1 93.44 378 GLU B CA 1
ATOM 6739 C C . GLU B 1 378 ? -28 -22.812 -0.66 1 93.44 378 GLU B C 1
ATOM 6741 O O . GLU B 1 378 ? -26.844 -22.828 -0.208 1 93.44 378 GLU B O 1
ATOM 6746 N N . LEU B 1 379 ? -28.594 -23.812 -1.227 1 94.5 379 LEU B N 1
ATOM 6747 C CA . LEU B 1 379 ? -27.844 -25.031 -1.438 1 94.5 379 LEU B CA 1
ATOM 6748 C C . LEU B 1 379 ? -26.672 -24.812 -2.398 1 94.5 379 LEU B C 1
ATOM 6750 O O . LEU B 1 379 ? -25.578 -25.297 -2.164 1 94.5 379 LEU B O 1
ATOM 6754 N N . PHE B 1 380 ? -26.938 -24.062 -3.424 1 95.62 380 PHE B N 1
ATOM 6755 C CA . PHE B 1 380 ? -25.906 -23.797 -4.426 1 95.62 380 PHE B CA 1
ATOM 6756 C C . PHE B 1 380 ? -24.766 -22.984 -3.83 1 95.62 380 PHE B C 1
ATOM 6758 O O . PHE B 1 380 ? -23.594 -23.281 -4.082 1 95.62 380 PHE B O 1
ATOM 6765 N N . VAL B 1 381 ? -25.125 -22.031 -3.025 1 94.06 381 VAL B N 1
ATOM 6766 C CA . VAL B 1 381 ? -24.109 -21.203 -2.379 1 94.06 381 VAL B CA 1
ATOM 6767 C C . VAL B 1 381 ? -23.297 -22.047 -1.401 1 94.06 381 VAL B C 1
ATOM 6769 O O . VAL B 1 381 ? -22.078 -21.922 -1.317 1 94.06 381 VAL B O 1
ATOM 6772 N N . PHE B 1 382 ? -23.938 -22.875 -0.775 1 94.81 382 PHE B N 1
ATOM 6773 C CA . PHE B 1 382 ? -23.266 -23.781 0.155 1 94.81 382 PHE B CA 1
ATOM 6774 C C . PHE B 1 382 ? -22.312 -24.703 -0.588 1 94.81 382 PHE B C 1
ATOM 6776 O O . PHE B 1 382 ? -21.172 -24.922 -0.159 1 94.81 382 PHE B O 1
ATOM 6783 N N . VAL B 1 383 ? -22.797 -25.312 -1.611 1 96.12 383 VAL B N 1
ATOM 6784 C CA . VAL B 1 383 ? -21.984 -26.234 -2.393 1 96.12 383 VAL B CA 1
ATOM 6785 C C . VAL B 1 383 ? -20.734 -25.516 -2.896 1 96.12 383 VAL B C 1
ATOM 6787 O O . VAL B 1 383 ? -19.641 -26.062 -2.832 1 96.12 383 VAL B O 1
ATOM 6790 N N . ALA B 1 384 ? -20.938 -24.328 -3.422 1 95.31 384 ALA B N 1
ATOM 6791 C CA . ALA B 1 384 ? -19.797 -23.531 -3.877 1 95.31 384 ALA B CA 1
ATOM 6792 C C . ALA B 1 384 ? -18.781 -23.328 -2.752 1 95.31 384 ALA B C 1
ATOM 6794 O O . ALA B 1 384 ? -17.578 -23.5 -2.953 1 95.31 384 ALA B O 1
ATOM 6795 N N . PHE B 1 385 ? -19.266 -23 -1.624 1 93 385 PHE B N 1
ATOM 6796 C CA . PHE B 1 385 ? -18.406 -22.797 -0.461 1 93 385 PHE B CA 1
ATOM 6797 C C . PHE B 1 385 ? -17.703 -24.078 -0.075 1 93 385 PHE B C 1
ATOM 6799 O O . PHE B 1 385 ? -16.484 -24.078 0.167 1 93 385 PHE B O 1
ATOM 6806 N N . ALA B 1 386 ? -18.422 -25.109 0.014 1 95.19 386 ALA B N 1
ATOM 6807 C CA . ALA B 1 386 ? -17.891 -26.406 0.41 1 95.19 386 ALA B CA 1
ATOM 6808 C C . ALA B 1 386 ? -16.797 -26.875 -0.557 1 95.19 386 ALA B C 1
ATOM 6810 O O . ALA B 1 386 ? -15.805 -27.469 -0.143 1 95.19 386 ALA B O 1
ATOM 6811 N N . ILE B 1 387 ? -17.031 -26.625 -1.767 1 95.62 387 ILE B N 1
ATOM 6812 C CA . ILE B 1 387 ? -16.062 -27.031 -2.781 1 95.62 387 ILE B CA 1
ATOM 6813 C C . ILE B 1 387 ? -14.75 -26.266 -2.574 1 95.62 387 ILE B C 1
ATOM 6815 O O . ILE B 1 387 ? -13.664 -26.812 -2.742 1 95.62 387 ILE B O 1
ATOM 6819 N N . ILE B 1 388 ? -14.836 -24.969 -2.275 1 93.62 388 ILE B N 1
ATOM 6820 C CA . ILE B 1 388 ? -13.648 -24.172 -1.984 1 93.62 388 ILE B CA 1
ATOM 6821 C C . ILE B 1 388 ? -12.883 -24.812 -0.821 1 93.62 388 ILE B C 1
ATOM 6823 O O . ILE B 1 388 ? -11.68 -25.047 -0.923 1 93.62 388 ILE B O 1
ATOM 6827 N N . VAL B 1 389 ? -13.586 -25.109 0.214 1 93.44 389 VAL B N 1
ATOM 6828 C CA . VAL B 1 389 ? -12.977 -25.625 1.437 1 93.44 389 VAL B CA 1
ATOM 6829 C C . VAL B 1 389 ? -12.375 -27 1.175 1 93.44 389 VAL B C 1
ATOM 6831 O O . VAL B 1 389 ? -11.227 -27.266 1.536 1 93.44 389 VAL B O 1
ATOM 6834 N N . LEU B 1 390 ? -13.133 -27.812 0.498 1 94.19 390 LEU B N 1
ATOM 6835 C CA . LEU B 1 390 ? -12.695 -29.188 0.25 1 94.19 390 LEU B CA 1
ATOM 6836 C C . LEU B 1 390 ? -11.492 -29.219 -0.685 1 94.19 390 LEU B C 1
ATOM 6838 O O . LEU B 1 390 ? -10.531 -29.953 -0.449 1 94.19 390 LEU B O 1
ATOM 6842 N N . THR B 1 391 ? -11.531 -28.453 -1.712 1 93.44 391 THR B N 1
ATOM 6843 C CA . THR B 1 391 ? -10.422 -28.453 -2.662 1 93.44 391 THR B CA 1
ATOM 6844 C C . THR B 1 391 ? -9.164 -27.859 -2.023 1 93.44 391 THR B C 1
ATOM 6846 O O . THR B 1 391 ? -8.062 -28.375 -2.23 1 93.44 391 THR B O 1
ATOM 6849 N N . LEU B 1 392 ? -9.32 -26.844 -1.281 1 90.56 392 LEU B N 1
ATOM 6850 C CA . LEU B 1 392 ? -8.164 -26.234 -0.64 1 90.56 392 LEU B CA 1
ATOM 6851 C C . LEU B 1 392 ? -7.586 -27.141 0.433 1 90.56 392 LEU B C 1
ATOM 6853 O O . LEU B 1 392 ? -6.363 -27.281 0.532 1 90.56 392 LEU B O 1
ATOM 6857 N N . LEU B 1 393 ? -8.422 -27.719 1.217 1 90.75 393 LEU B N 1
ATOM 6858 C CA . LEU B 1 393 ? -7.938 -28.531 2.33 1 90.75 393 LEU B CA 1
ATOM 6859 C C . LEU B 1 393 ? -7.434 -29.875 1.842 1 90.75 393 LEU B C 1
ATOM 6861 O O . LEU B 1 393 ? -6.402 -30.375 2.312 1 90.75 393 LEU B O 1
ATOM 6865 N N . VAL B 1 394 ? -8.125 -30.453 0.909 1 92.12 394 VAL B N 1
ATOM 6866 C CA . VAL B 1 394 ? -7.746 -31.781 0.439 1 92.12 394 VAL B CA 1
ATOM 6867 C C . VAL B 1 394 ? -6.621 -31.672 -0.586 1 92.12 394 VAL B C 1
ATOM 6869 O O . VAL B 1 394 ? -5.539 -32.25 -0.401 1 92.12 394 VAL B O 1
ATOM 6872 N N . GLN B 1 395 ? -6.852 -30.969 -1.586 1 90.88 395 GLN B N 1
ATOM 6873 C CA . GLN B 1 395 ? -5.859 -30.875 -2.652 1 90.88 395 GLN B CA 1
ATOM 6874 C C . GLN B 1 395 ? -4.68 -30 -2.229 1 90.88 395 GLN B C 1
ATOM 6876 O O . GLN B 1 395 ? -3.543 -30.25 -2.633 1 90.88 395 GLN B O 1
ATOM 6881 N N . GLY B 1 396 ? -4.965 -28.953 -1.502 1 86.44 396 GLY B N 1
ATOM 6882 C CA . GLY B 1 396 ? -3.889 -28.094 -1.053 1 86.44 396 GLY B CA 1
ATOM 6883 C C . GLY B 1 396 ? -2.912 -28.781 -0.122 1 86.44 396 GLY B C 1
ATOM 6884 O O . GLY B 1 396 ? -1.701 -28.562 -0.212 1 86.44 396 GLY B O 1
ATOM 6885 N N . THR B 1 397 ? -3.389 -29.609 0.702 1 87.88 397 THR B N 1
ATOM 6886 C CA . THR B 1 397 ? -2.525 -30.281 1.663 1 87.88 397 THR B CA 1
ATOM 6887 C C . THR B 1 397 ? -1.877 -31.516 1.033 1 87.88 397 THR B C 1
ATOM 6889 O O . THR B 1 397 ? -0.788 -31.922 1.439 1 87.88 397 THR B O 1
ATOM 6892 N N . THR B 1 398 ? -2.422 -32 0.008 1 91 398 THR B N 1
ATOM 6893 C CA . THR B 1 398 ? -1.926 -33.281 -0.54 1 91 398 THR B CA 1
ATOM 6894 C C . THR B 1 398 ? -1.075 -33.031 -1.781 1 91 398 THR B C 1
ATOM 6896 O O . THR B 1 398 ? -0.304 -33.875 -2.197 1 91 398 THR B O 1
ATOM 6899 N N . LEU B 1 399 ? -1.171 -31.953 -2.305 1 87.69 399 LEU B N 1
ATOM 6900 C CA . LEU B 1 399 ? -0.459 -31.672 -3.545 1 87.69 399 LEU B CA 1
ATOM 6901 C C . LEU B 1 399 ? 1.049 -31.781 -3.346 1 87.69 399 LEU B C 1
ATOM 6903 O O . LEU B 1 399 ? 1.745 -32.375 -4.172 1 87.69 399 LEU B O 1
ATOM 6907 N N . PRO B 1 400 ? 1.565 -31.234 -2.281 1 86.56 400 PRO B N 1
ATOM 6908 C CA . PRO B 1 400 ? 3.012 -31.375 -2.088 1 86.56 400 PRO B CA 1
ATOM 6909 C C . PRO B 1 400 ? 3.453 -32.844 -1.966 1 86.56 400 PRO B C 1
ATOM 6911 O O . PRO B 1 400 ? 4.484 -33.219 -2.525 1 86.56 400 PRO B O 1
ATOM 6914 N N . THR B 1 401 ? 2.688 -33.594 -1.301 1 87.62 401 THR B N 1
ATOM 6915 C CA . THR B 1 401 ? 3.012 -35 -1.126 1 87.62 401 THR B CA 1
ATOM 6916 C C . THR B 1 401 ? 2.9 -35.75 -2.451 1 87.62 401 THR B C 1
ATOM 6918 O O . THR B 1 401 ? 3.73 -36.625 -2.756 1 87.62 401 THR B O 1
ATOM 6921 N N . LEU B 1 402 ? 1.916 -35.406 -3.172 1 90.19 402 LEU B N 1
ATOM 6922 C CA . LEU B 1 402 ? 1.73 -36.031 -4.473 1 90.19 402 LEU B CA 1
ATOM 6923 C C . LEU B 1 402 ? 2.885 -35.688 -5.414 1 90.19 402 LEU B C 1
ATOM 6925 O O . LEU B 1 402 ? 3.395 -36.562 -6.117 1 90.19 402 LEU B O 1
ATOM 6929 N N . ALA B 1 403 ? 3.264 -34.5 -5.438 1 87.5 403 ALA B N 1
ATOM 6930 C CA . ALA B 1 403 ? 4.359 -34.031 -6.293 1 87.5 403 ALA B CA 1
ATOM 6931 C C . ALA B 1 403 ? 5.664 -34.75 -5.926 1 87.5 403 ALA B C 1
ATOM 6933 O O . ALA B 1 403 ? 6.434 -35.125 -6.809 1 87.5 403 ALA B O 1
ATOM 6934 N N . ARG B 1 404 ? 5.883 -34.938 -4.656 1 85 404 ARG B N 1
ATOM 6935 C CA . ARG B 1 404 ? 7.098 -35.594 -4.18 1 85 404 ARG B CA 1
ATOM 6936 C C . ARG B 1 404 ? 7.086 -37.062 -4.52 1 85 404 ARG B C 1
ATOM 6938 O O . ARG B 1 404 ? 8.102 -37.625 -4.93 1 85 404 ARG B O 1
ATOM 6945 N N . ARG B 1 405 ? 5.988 -37.625 -4.355 1 88.94 405 ARG B N 1
ATOM 6946 C CA . ARG B 1 405 ? 5.859 -39.062 -4.602 1 88.94 405 ARG B CA 1
ATOM 6947 C C . ARG B 1 405 ? 6.016 -39.375 -6.086 1 88.94 405 ARG B C 1
ATOM 6949 O O . ARG B 1 405 ? 6.555 -40.438 -6.449 1 88.94 405 ARG B O 1
ATOM 6956 N N . LEU B 1 406 ? 5.594 -38.469 -6.875 1 89.06 406 LEU B N 1
ATOM 6957 C CA . LEU B 1 406 ? 5.645 -38.688 -8.312 1 89.06 406 LEU B CA 1
ATOM 6958 C C . LEU B 1 406 ? 6.961 -38.188 -8.898 1 89.06 406 LEU B C 1
ATOM 6960 O O . LEU B 1 406 ? 7.25 -38.406 -10.078 1 89.06 406 LEU B O 1
ATOM 6964 N N . GLY B 1 407 ? 7.73 -37.5 -8.117 1 80.38 407 GLY B N 1
ATOM 6965 C CA . GLY B 1 407 ? 9.055 -37.062 -8.516 1 80.38 407 GLY B CA 1
ATOM 6966 C C . GLY B 1 407 ? 9.031 -35.938 -9.547 1 80.38 407 GLY B C 1
ATOM 6967 O O . GLY B 1 407 ? 9.883 -35.875 -10.438 1 80.38 407 GLY B O 1
ATOM 6968 N N . VAL B 1 408 ? 7.992 -35.219 -9.57 1 77.94 408 VAL B N 1
ATOM 6969 C CA . VAL B 1 408 ? 7.887 -34.156 -10.539 1 77.94 408 VAL B CA 1
ATOM 6970 C C . VAL B 1 408 ? 8.641 -32.906 -10.023 1 77.94 408 VAL B C 1
ATOM 6972 O O . VAL B 1 408 ? 8.094 -32.125 -9.258 1 77.94 408 VAL B O 1
ATOM 6975 N N . ARG B 1 409 ? 9.969 -32.844 -9.93 1 70.69 409 ARG B N 1
ATOM 6976 C CA . ARG B 1 409 ? 10.773 -31.719 -9.477 1 70.69 409 ARG B CA 1
ATOM 6977 C C . ARG B 1 409 ? 11.688 -31.219 -10.586 1 70.69 409 ARG B C 1
ATOM 6979 O O . ARG B 1 409 ? 12.172 -32 -11.398 1 70.69 409 ARG B O 1
ATOM 6986 N N . GLU B 1 410 ? 11.562 -29.953 -10.805 1 64.06 410 GLU B N 1
ATOM 6987 C CA . GLU B 1 410 ? 12.391 -29.375 -11.859 1 64.06 410 GLU B CA 1
ATOM 6988 C C . GLU B 1 410 ? 13.859 -29.328 -11.438 1 64.06 410 GLU B C 1
ATOM 6990 O O . GLU B 1 410 ? 14.203 -28.703 -10.43 1 64.06 410 GLU B O 1
ATOM 6995 N N . ASP B 1 411 ? 14.719 -30.312 -11.625 1 59.38 411 ASP B N 1
ATOM 6996 C CA . ASP B 1 411 ? 16.156 -30.344 -11.414 1 59.38 411 ASP B CA 1
ATOM 6997 C C . ASP B 1 411 ? 16.891 -29.469 -12.43 1 59.38 411 ASP B C 1
ATOM 6999 O O . ASP B 1 411 ? 17.781 -29.938 -13.133 1 59.38 411 ASP B O 1
ATOM 7003 N N . THR B 1 412 ? 16.25 -28.344 -12.945 1 63 412 THR B N 1
ATOM 7004 C CA . THR B 1 412 ? 16.922 -27.562 -13.984 1 63 412 THR B CA 1
ATOM 7005 C C . THR B 1 412 ? 17.75 -26.438 -13.359 1 63 412 THR B C 1
ATOM 7007 O O . THR B 1 412 ? 18.078 -25.453 -14.031 1 63 412 THR B O 1
ATOM 7010 N N . SER B 1 413 ? 18.109 -26.672 -12.039 1 68.31 413 SER B N 1
ATOM 7011 C CA . SER B 1 413 ? 18.844 -25.625 -11.344 1 68.31 413 SER B CA 1
ATOM 7012 C C . SER B 1 413 ? 20.234 -25.438 -11.93 1 68.31 413 SER B C 1
ATOM 7014 O O . SER B 1 413 ? 20.688 -24.312 -12.117 1 68.31 413 SER B O 1
ATOM 7016 N N . ALA B 1 414 ? 20.781 -26.547 -12.328 1 69.56 414 ALA B N 1
ATOM 7017 C CA . ALA B 1 414 ? 22.141 -26.469 -12.859 1 69.56 414 ALA B CA 1
ATOM 7018 C C . ALA B 1 414 ? 22.156 -25.812 -14.242 1 69.56 414 ALA B C 1
ATOM 7020 O O . ALA B 1 414 ? 23.016 -24.969 -14.531 1 69.56 414 ALA B O 1
ATOM 7021 N N . GLN B 1 415 ? 21.188 -26.188 -15.078 1 74.5 415 GLN B N 1
ATOM 7022 C CA . GLN B 1 415 ? 21.078 -25.609 -16.406 1 74.5 415 GLN B CA 1
ATOM 7023 C C . GLN B 1 415 ? 20.75 -24.109 -16.328 1 74.5 415 GLN B C 1
ATOM 7025 O O . GLN B 1 415 ? 21.297 -23.312 -17.094 1 74.5 415 GLN B O 1
ATOM 7030 N N . ASP B 1 416 ? 20.016 -23.766 -15.422 1 77.69 416 ASP B N 1
ATOM 7031 C CA . ASP B 1 416 ? 19.672 -22.359 -15.234 1 77.69 416 ASP B CA 1
ATOM 7032 C C . ASP B 1 416 ? 20.875 -21.562 -14.773 1 77.69 416 ASP B C 1
ATOM 7034 O O . ASP B 1 416 ? 21.094 -20.422 -15.219 1 77.69 416 ASP B O 1
ATOM 7038 N N . ALA B 1 417 ? 21.578 -22.188 -13.914 1 78.44 417 ALA B N 1
ATOM 7039 C CA . ALA B 1 417 ? 22.781 -21.516 -13.406 1 78.44 417 ALA B CA 1
ATOM 7040 C C . ALA B 1 417 ? 23.797 -21.312 -14.516 1 78.44 417 ALA B C 1
ATOM 7042 O O . ALA B 1 417 ? 24.469 -20.266 -14.562 1 78.44 417 ALA B O 1
ATOM 7043 N N . LEU B 1 418 ? 23.891 -22.297 -15.312 1 81 418 LEU B N 1
ATOM 7044 C CA . LEU B 1 418 ? 24.828 -22.203 -16.438 1 81 418 LEU B CA 1
ATOM 7045 C C . LEU B 1 418 ? 24.375 -21.125 -17.422 1 81 418 LEU B C 1
ATOM 7047 O O . LEU B 1 418 ? 25.203 -20.328 -17.891 1 81 418 LEU B O 1
ATOM 7051 N N . ALA B 1 419 ? 23.188 -21.141 -17.688 1 83.62 419 ALA B N 1
ATOM 7052 C CA . ALA B 1 419 ? 22.641 -20.125 -18.594 1 83.62 419 ALA B CA 1
ATOM 7053 C C . ALA B 1 419 ? 22.812 -18.734 -18.031 1 83.62 419 ALA B C 1
ATOM 7055 O O . ALA B 1 419 ? 23.125 -17.781 -18.75 1 83.62 419 ALA B O 1
ATOM 7056 N N . GLU B 1 420 ? 22.547 -18.641 -16.828 1 85.81 420 GLU B N 1
ATOM 7057 C CA . GLU B 1 420 ? 22.703 -17.344 -16.156 1 85.81 420 GLU B CA 1
ATOM 7058 C C . GLU B 1 420 ? 24.141 -16.859 -16.219 1 85.81 420 GLU B C 1
ATOM 7060 O O . GLU B 1 420 ? 24.406 -15.68 -16.453 1 85.81 420 GLU B O 1
ATOM 7065 N N . ALA B 1 421 ? 25.062 -17.766 -15.961 1 85.62 421 ALA B N 1
ATOM 7066 C CA . ALA B 1 421 ? 26.469 -17.422 -16.016 1 85.62 421 ALA B CA 1
ATOM 7067 C C . ALA B 1 421 ? 26.875 -16.969 -17.422 1 85.62 421 ALA B C 1
ATOM 7069 O O . ALA B 1 421 ? 27.641 -16.016 -17.594 1 85.62 421 ALA B O 1
ATOM 7070 N N . GLY B 1 422 ? 26.359 -17.688 -18.391 1 87.12 422 GLY B N 1
ATOM 7071 C CA . GLY B 1 422 ? 26.625 -17.328 -19.766 1 87.12 422 GLY B CA 1
ATOM 7072 C C . GLY B 1 422 ? 26.109 -15.945 -20.125 1 87.12 422 GLY B C 1
ATOM 7073 O O . GLY B 1 422 ? 26.828 -15.141 -20.719 1 87.12 422 GLY B O 1
ATOM 7074 N N . VAL B 1 423 ? 24.984 -15.688 -19.734 1 89.81 423 VAL B N 1
ATOM 7075 C CA . VAL B 1 423 ? 24.359 -14.406 -20.047 1 89.81 423 VAL B CA 1
ATOM 7076 C C . VAL B 1 423 ? 25.047 -13.289 -19.25 1 89.81 423 VAL B C 1
ATOM 7078 O O . VAL B 1 423 ? 25.188 -12.164 -19.75 1 89.81 423 VAL B O 1
ATOM 7081 N N . GLN B 1 424 ? 25.391 -13.609 -18.062 1 89.44 424 GLN B N 1
ATOM 7082 C CA . GLN B 1 424 ? 26.125 -12.633 -17.266 1 89.44 424 GLN B CA 1
ATOM 7083 C C . GLN B 1 424 ? 27.453 -12.273 -17.922 1 89.44 424 GLN B C 1
ATOM 7085 O O . GLN B 1 424 ? 27.875 -11.117 -17.859 1 89.44 424 GLN B O 1
ATOM 7090 N N . HIS B 1 425 ? 28.109 -13.242 -18.438 1 89 425 HIS B N 1
ATOM 7091 C CA . HIS B 1 425 ? 29.359 -12.992 -19.156 1 89 425 HIS B CA 1
ATOM 7092 C C . HIS B 1 425 ? 29.125 -12.102 -20.375 1 89 425 HIS B C 1
ATOM 7094 O O . HIS B 1 425 ? 29.906 -11.18 -20.609 1 89 425 HIS B O 1
ATOM 7100 N N . ALA B 1 426 ? 28.125 -12.43 -21.047 1 91.38 426 ALA B N 1
ATOM 7101 C CA . ALA B 1 426 ? 27.781 -11.625 -22.219 1 91.38 426 ALA B CA 1
ATOM 7102 C C . ALA B 1 426 ? 27.422 -10.195 -21.797 1 91.38 426 ALA B C 1
ATOM 7104 O O . ALA B 1 426 ? 27.781 -9.234 -22.5 1 91.38 426 ALA B O 1
ATOM 7105 N N . ALA B 1 427 ? 26.703 -10.07 -20.75 1 92 427 ALA B N 1
ATOM 7106 C CA . ALA B 1 427 ? 26.359 -8.758 -20.219 1 92 427 ALA B CA 1
ATOM 7107 C C . ALA B 1 427 ? 27.609 -7.98 -19.828 1 92 427 ALA B C 1
ATOM 7109 O O . ALA B 1 427 ? 27.703 -6.77 -20.031 1 92 427 ALA B O 1
ATOM 7110 N N . GLY B 1 428 ? 28.531 -8.672 -19.219 1 92.12 428 GLY B N 1
ATOM 7111 C CA . GLY B 1 428 ? 29.797 -8.055 -18.859 1 92.12 428 GLY B CA 1
ATOM 7112 C C . GLY B 1 428 ? 30.562 -7.523 -20.062 1 92.12 428 GLY B C 1
ATOM 7113 O O . GLY B 1 428 ? 31.125 -6.426 -20.016 1 92.12 428 GLY B O 1
ATOM 7114 N N . ARG B 1 429 ? 30.562 -8.281 -21.078 1 91.81 429 ARG B N 1
ATOM 7115 C CA . ARG B 1 429 ? 31.219 -7.863 -22.312 1 91.81 429 ARG B CA 1
ATOM 7116 C C . ARG B 1 429 ? 30.562 -6.613 -22.891 1 91.81 429 ARG B C 1
ATOM 7118 O O . ARG B 1 429 ? 31.25 -5.691 -23.328 1 91.81 429 ARG B O 1
ATOM 7125 N N . ALA B 1 430 ? 29.328 -6.664 -22.906 1 92.5 430 ALA B N 1
ATOM 7126 C CA . ALA B 1 430 ? 28.594 -5.5 -23.391 1 92.5 430 ALA B CA 1
ATOM 7127 C C . ALA B 1 430 ? 28.859 -4.273 -22.531 1 92.5 430 ALA B C 1
ATOM 7129 O O . ALA B 1 430 ? 28.938 -3.152 -23.031 1 92.5 430 ALA B O 1
ATOM 7130 N N . ALA B 1 431 ? 28.906 -4.512 -21.312 1 93.44 431 ALA B N 1
ATOM 7131 C CA . ALA B 1 431 ? 29.203 -3.432 -20.359 1 93.44 431 ALA B CA 1
ATOM 7132 C C . ALA B 1 431 ? 30.578 -2.832 -20.641 1 93.44 431 ALA B C 1
ATOM 7134 O O . ALA B 1 431 ? 30.75 -1.613 -20.562 1 93.44 431 ALA B O 1
ATOM 7135 N N . LEU B 1 432 ? 31.5 -3.688 -20.859 1 93.5 432 LEU B N 1
ATOM 7136 C CA . LEU B 1 432 ? 32.844 -3.23 -21.141 1 93.5 432 LEU B CA 1
ATOM 7137 C C . LEU B 1 432 ? 32.906 -2.441 -22.453 1 93.5 432 LEU B C 1
ATOM 7139 O O . LEU B 1 432 ? 33.625 -1.453 -22.547 1 93.5 432 LEU B O 1
ATOM 7143 N N . GLU B 1 433 ? 32.188 -2.912 -23.406 1 93.06 433 GLU B N 1
ATOM 7144 C CA . GLU B 1 433 ? 32.094 -2.172 -24.656 1 93.06 433 GLU B CA 1
ATOM 7145 C C . GLU B 1 433 ? 31.5 -0.78 -24.438 1 93.06 433 GLU B C 1
ATOM 7147 O O . GLU B 1 433 ? 31.984 0.2 -25.016 1 93.06 433 GLU B O 1
ATOM 7152 N N . ALA B 1 434 ? 30.516 -0.718 -23.703 1 93 434 ALA B N 1
ATOM 7153 C CA . ALA B 1 434 ? 29.906 0.565 -23.375 1 93 434 ALA B CA 1
ATOM 7154 C C . ALA B 1 434 ? 30.875 1.455 -22.609 1 93 434 ALA B C 1
ATOM 7156 O O . ALA B 1 434 ? 30.906 2.672 -22.797 1 93 434 ALA B O 1
ATOM 7157 N N . LEU B 1 435 ? 31.578 0.85 -21.672 1 93.62 435 LEU B N 1
ATOM 7158 C CA . LEU B 1 435 ? 32.594 1.574 -20.906 1 93.62 435 LEU B CA 1
ATOM 7159 C C . LEU B 1 435 ? 33.625 2.209 -21.828 1 93.62 435 LEU B C 1
ATOM 7161 O O . LEU B 1 435 ? 33.938 3.391 -21.688 1 93.62 435 LEU B O 1
ATOM 7165 N N . ASP B 1 436 ? 34.062 1.463 -22.766 1 92.25 436 ASP B N 1
ATOM 7166 C CA . ASP B 1 436 ? 35.094 1.938 -23.688 1 92.25 436 ASP B CA 1
ATOM 7167 C C . ASP B 1 436 ? 34.531 3.057 -24.578 1 92.25 436 ASP B C 1
ATOM 7169 O O . ASP B 1 436 ? 35.281 4 -24.906 1 92.25 436 ASP B O 1
ATOM 7173 N N . GLU B 1 437 ? 33.375 2.934 -24.906 1 92.31 437 GLU B N 1
ATOM 7174 C CA . GLU B 1 437 ? 32.719 3.914 -25.781 1 92.31 437 GLU B CA 1
ATOM 7175 C C . GLU B 1 437 ? 32.531 5.25 -25.078 1 92.31 437 GLU B C 1
ATOM 7177 O O . GLU B 1 437 ? 32.594 6.309 -25.703 1 92.31 437 GLU B O 1
ATOM 7182 N N . HIS B 1 438 ? 32.375 5.238 -23.828 1 90.88 438 HIS B N 1
ATOM 7183 C CA . HIS B 1 438 ? 32 6.457 -23.125 1 90.88 438 HIS B CA 1
ATOM 7184 C C . HIS B 1 438 ? 33.094 6.902 -22.156 1 90.88 438 HIS B C 1
ATOM 7186 O O . HIS B 1 438 ? 32.906 7.855 -21.391 1 90.88 438 HIS B O 1
ATOM 7192 N N . ALA B 1 439 ? 34.188 6.254 -22.062 1 89.31 439 ALA B N 1
ATOM 7193 C CA . ALA B 1 439 ? 35.219 6.477 -21.062 1 89.31 439 ALA B CA 1
ATOM 7194 C C . ALA B 1 439 ? 36.031 7.734 -21.375 1 89.31 439 ALA B C 1
ATOM 7196 O O . ALA B 1 439 ? 36.875 8.156 -20.578 1 89.31 439 ALA B O 1
ATOM 7197 N N . ASP B 1 440 ? 35.688 8.43 -22.422 1 84.62 440 ASP B N 1
ATOM 7198 C CA . ASP B 1 440 ? 36.5 9.586 -22.812 1 84.62 440 ASP B CA 1
ATOM 7199 C C . ASP B 1 440 ? 36.5 10.656 -21.719 1 84.62 440 ASP B C 1
ATOM 7201 O O . ASP B 1 440 ? 35.438 11.047 -21.234 1 84.62 440 ASP B O 1
ATOM 7205 N N . GLY B 1 441 ? 37.688 11.047 -21.297 1 83.62 441 GLY B N 1
ATOM 7206 C CA . GLY B 1 441 ? 37.844 12.125 -20.344 1 83.62 441 GLY B CA 1
ATOM 7207 C C . GLY B 1 441 ? 37.75 11.656 -18.906 1 83.62 441 GLY B C 1
ATOM 7208 O O . GLY B 1 441 ? 38.031 12.43 -17.969 1 83.62 441 GLY B O 1
ATOM 7209 N N . ALA B 1 442 ? 37.438 10.312 -18.688 1 88.31 442 ALA B N 1
ATOM 7210 C CA . ALA B 1 442 ? 37.312 9.82 -17.328 1 88.31 442 ALA B CA 1
ATOM 7211 C C . ALA B 1 442 ? 38.656 9.406 -16.75 1 88.31 442 ALA B C 1
ATOM 7213 O O . ALA B 1 442 ? 39.531 8.945 -17.5 1 88.31 442 ALA B O 1
ATOM 7214 N N . PRO B 1 443 ? 38.844 9.594 -15.516 1 87.25 443 PRO B N 1
ATOM 7215 C CA . PRO B 1 443 ? 40.094 9.164 -14.891 1 87.25 443 PRO B CA 1
ATOM 7216 C C . PRO B 1 443 ? 40.344 7.668 -15.055 1 87.25 443 PRO B C 1
ATOM 7218 O O . PRO B 1 443 ? 39.438 6.863 -14.945 1 87.25 443 PRO B O 1
ATOM 7221 N N . ALA B 1 444 ? 41.562 7.281 -15.273 1 88.25 444 ALA B N 1
ATOM 7222 C CA . ALA B 1 444 ? 41.969 5.898 -15.523 1 88.25 444 ALA B CA 1
ATOM 7223 C C . ALA B 1 444 ? 41.625 5.008 -14.328 1 88.25 444 ALA B C 1
ATOM 7225 O O . ALA B 1 444 ? 41.281 3.838 -14.5 1 88.25 444 ALA B O 1
ATOM 7226 N N . SER B 1 445 ? 41.75 5.586 -13.203 1 85.69 445 SER B N 1
ATOM 7227 C CA . SER B 1 445 ? 41.5 4.816 -11.992 1 85.69 445 SER B CA 1
ATOM 7228 C C . SER B 1 445 ? 40.031 4.379 -11.945 1 85.69 445 SER B C 1
ATOM 7230 O O . SER B 1 445 ? 39.719 3.275 -11.484 1 85.69 445 SER B O 1
ATOM 7232 N N . VAL B 1 446 ? 39.156 5.211 -12.492 1 88.69 446 VAL B N 1
ATOM 7233 C CA . VAL B 1 446 ? 37.75 4.906 -12.508 1 88.69 446 VAL B CA 1
ATOM 7234 C C . VAL B 1 446 ? 37.469 3.805 -13.523 1 88.69 446 VAL B C 1
ATOM 7236 O O . VAL B 1 446 ? 36.688 2.873 -13.25 1 88.69 446 VAL B O 1
ATOM 7239 N N . VAL B 1 447 ? 38.094 3.883 -14.578 1 91.19 447 VAL B N 1
ATOM 7240 C CA . VAL B 1 447 ? 37.906 2.908 -15.648 1 91.19 447 VAL B CA 1
ATOM 7241 C C . VAL B 1 447 ? 38.406 1.538 -15.195 1 91.19 447 VAL B C 1
ATOM 7243 O O . VAL B 1 447 ? 37.75 0.522 -15.422 1 91.19 447 VAL B O 1
ATOM 7246 N N . ASP B 1 448 ? 39.5 1.545 -14.508 1 88.75 448 ASP B N 1
ATOM 7247 C CA . ASP B 1 448 ? 40.062 0.295 -14.016 1 88.75 448 ASP B CA 1
ATOM 7248 C C . ASP B 1 448 ? 39.156 -0.345 -12.961 1 88.75 448 ASP B C 1
ATOM 7250 O O . ASP B 1 448 ? 39 -1.567 -12.938 1 88.75 448 ASP B O 1
ATOM 7254 N N . ARG B 1 449 ? 38.688 0.458 -12.211 1 86.31 449 ARG B N 1
ATOM 7255 C CA . ARG B 1 449 ? 37.781 -0.037 -11.18 1 86.31 449 ARG B CA 1
ATOM 7256 C C . ARG B 1 449 ? 36.531 -0.663 -11.797 1 86.31 449 ARG B C 1
ATOM 7258 O O . ARG B 1 449 ? 36.031 -1.688 -11.312 1 86.31 449 ARG B O 1
ATOM 7265 N N . LEU B 1 450 ? 36.031 -0.035 -12.781 1 91.19 450 LEU B N 1
ATOM 7266 C CA . LEU B 1 450 ? 34.812 -0.525 -13.438 1 91.19 450 LEU B CA 1
ATOM 7267 C C . LEU B 1 450 ? 35.094 -1.815 -14.195 1 91.19 450 LEU B C 1
ATOM 7269 O O . LEU B 1 450 ? 34.25 -2.715 -14.234 1 91.19 450 LEU B O 1
ATOM 7273 N N . ARG B 1 451 ? 36.25 -1.943 -14.719 1 90.69 451 ARG B N 1
ATOM 7274 C CA . ARG B 1 451 ? 36.656 -3.178 -15.391 1 90.69 451 ARG B CA 1
ATOM 7275 C C . ARG B 1 451 ? 36.781 -4.328 -14.398 1 90.69 451 ARG B C 1
ATOM 7277 O O . ARG B 1 451 ? 36.344 -5.445 -14.68 1 90.69 451 ARG B O 1
ATOM 7284 N N . ALA B 1 452 ? 37.312 -3.998 -13.273 1 86.06 452 ALA B N 1
ATOM 7285 C CA . ALA B 1 452 ? 37.469 -5.004 -12.227 1 86.06 452 ALA B CA 1
ATOM 7286 C C . ALA B 1 452 ? 36.094 -5.469 -11.711 1 86.06 452 ALA B C 1
ATOM 7288 O O . ALA B 1 452 ? 35.938 -6.637 -11.352 1 86.06 452 ALA B O 1
ATOM 7289 N N . LEU B 1 453 ? 35.219 -4.551 -11.734 1 86.38 453 LEU B N 1
ATOM 7290 C CA . LEU B 1 453 ? 33.844 -4.871 -11.289 1 86.38 453 LEU B CA 1
ATOM 7291 C C . LEU B 1 453 ? 33.219 -5.898 -12.211 1 86.38 453 LEU B C 1
ATOM 7293 O O . LEU B 1 453 ? 32.562 -6.836 -11.742 1 86.38 453 LEU B O 1
ATOM 7297 N N . VAL B 1 454 ? 33.344 -5.715 -13.445 1 89.19 454 VAL B N 1
ATOM 7298 C CA . VAL B 1 454 ? 32.781 -6.621 -14.43 1 89.19 454 VAL B CA 1
ATOM 7299 C C . VAL B 1 454 ? 33.406 -8.008 -14.289 1 89.19 454 VAL B C 1
ATOM 7301 O O . VAL B 1 454 ? 32.688 -9.016 -14.367 1 89.19 454 VAL B O 1
ATOM 7304 N N . GLU B 1 455 ? 34.688 -8.008 -14.047 1 84.75 455 GLU B N 1
ATOM 7305 C CA . GLU B 1 455 ? 35.375 -9.281 -13.891 1 84.75 455 GLU B CA 1
ATOM 7306 C C . GLU B 1 455 ? 34.906 -10.016 -12.641 1 84.75 455 GLU B C 1
ATOM 7308 O O . GLU B 1 455 ? 34.719 -11.234 -12.664 1 84.75 455 GLU B O 1
ATOM 7313 N N . SER B 1 456 ? 34.781 -9.312 -11.672 1 82.56 456 SER B N 1
ATOM 7314 C CA . SER B 1 456 ? 34.344 -9.906 -10.414 1 82.56 456 SER B CA 1
ATOM 7315 C C . SER B 1 456 ? 32.938 -10.484 -10.539 1 82.56 456 SER B C 1
ATOM 7317 O O . SER B 1 456 ? 32.656 -11.555 -10 1 82.56 456 SER B O 1
ATOM 7319 N N . ARG B 1 457 ? 32.062 -9.773 -11.242 1 83.81 457 ARG B N 1
ATOM 7320 C CA . ARG B 1 457 ? 30.688 -10.227 -11.406 1 83.81 457 ARG B CA 1
ATOM 7321 C C . ARG B 1 457 ? 30.625 -11.484 -12.273 1 83.81 457 ARG B C 1
ATOM 7323 O O . ARG B 1 457 ? 29.812 -12.375 -12.016 1 83.81 457 ARG B O 1
ATOM 7330 N N . SER B 1 458 ? 31.422 -11.445 -13.242 1 82.25 458 SER B N 1
ATOM 7331 C CA . SER B 1 458 ? 31.484 -12.633 -14.094 1 82.25 458 SER B CA 1
ATOM 7332 C C . SER B 1 458 ? 32 -13.844 -13.32 1 82.25 458 SER B C 1
ATOM 7334 O O . SER B 1 458 ? 31.469 -14.945 -13.469 1 82.25 458 SER B O 1
ATOM 7336 N N . ASN B 1 459 ? 33 -13.586 -12.438 1 79.69 459 ASN B N 1
ATOM 7337 C CA . ASN B 1 459 ? 33.531 -14.664 -11.633 1 79.69 459 ASN B CA 1
ATOM 7338 C C . ASN B 1 459 ? 32.531 -15.188 -10.617 1 79.69 459 ASN B C 1
ATOM 7340 O O . ASN B 1 459 ? 32.469 -16.391 -10.352 1 79.69 459 ASN B O 1
ATOM 7344 N N . ASN B 1 460 ? 31.781 -14.328 -10.117 1 78.75 460 ASN B N 1
ATOM 7345 C CA . ASN B 1 460 ? 30.75 -14.719 -9.164 1 78.75 460 ASN B CA 1
ATOM 7346 C C . ASN B 1 460 ? 29.734 -15.656 -9.789 1 78.75 460 ASN B C 1
ATOM 7348 O O . ASN B 1 460 ? 29.297 -16.625 -9.156 1 78.75 460 ASN B O 1
ATOM 7352 N N . ALA B 1 461 ? 29.359 -15.352 -10.961 1 77.31 461 ALA B N 1
ATOM 7353 C CA . ALA B 1 461 ? 28.375 -16.188 -11.656 1 77.31 461 ALA B CA 1
ATOM 7354 C C . ALA B 1 461 ? 28.922 -17.578 -11.914 1 77.31 461 ALA B C 1
ATOM 7356 O O . ALA B 1 461 ? 28.203 -18.578 -11.812 1 77.31 461 ALA B O 1
ATOM 7357 N N . TRP B 1 462 ? 30.234 -17.656 -12.086 1 77.19 462 TRP B N 1
ATOM 7358 C CA . TRP B 1 462 ? 30.859 -18.938 -12.367 1 77.19 462 TRP B CA 1
ATOM 7359 C C . TRP B 1 462 ? 31.109 -19.719 -11.078 1 77.19 462 TRP B C 1
ATOM 7361 O O . TRP B 1 462 ? 31.078 -20.953 -11.078 1 77.19 462 TRP B O 1
ATOM 7371 N N . GLU B 1 463 ? 31.406 -18.953 -10.086 1 77.38 463 GLU B N 1
ATOM 7372 C CA . GLU B 1 463 ? 31.609 -19.578 -8.789 1 77.38 463 GLU B CA 1
ATOM 7373 C C . GLU B 1 463 ? 30.359 -20.359 -8.359 1 77.38 463 GLU B C 1
ATOM 7375 O O . GLU B 1 463 ? 30.469 -21.359 -7.66 1 77.38 463 GLU B O 1
ATOM 7380 N N . ARG B 1 464 ? 29.25 -19.906 -8.742 1 72.12 464 ARG B N 1
ATOM 7381 C CA . ARG B 1 464 ? 28 -20.562 -8.367 1 72.12 464 ARG B CA 1
ATOM 7382 C C . ARG B 1 464 ? 27.875 -21.938 -9.008 1 72.12 464 ARG B C 1
ATOM 7384 O O . ARG B 1 464 ? 27.156 -22.797 -8.5 1 72.12 464 ARG B O 1
ATOM 7391 N N . LEU B 1 465 ? 28.516 -22.125 -10.109 1 69.5 465 LEU B N 1
ATOM 7392 C CA . LEU B 1 465 ? 28.484 -23.391 -10.812 1 69.5 465 LEU B CA 1
ATOM 7393 C C . LEU B 1 465 ? 29.5 -24.375 -10.219 1 69.5 465 LEU B C 1
ATOM 7395 O O . LEU B 1 465 ? 29.328 -25.594 -10.344 1 69.5 465 LEU B O 1
ATOM 7399 N N . GLY B 1 466 ? 30.547 -23.828 -9.555 1 62.38 466 GLY B N 1
ATOM 7400 C CA . GLY B 1 466 ? 31.609 -24.688 -9.078 1 62.38 466 GLY B CA 1
ATOM 7401 C C . GLY B 1 466 ? 31.297 -25.328 -7.738 1 62.38 466 GLY B C 1
ATOM 7402 O O . GLY B 1 466 ? 30.375 -24.922 -7.043 1 62.38 466 GLY B O 1
ATOM 7403 N N . SER B 1 467 ? 31.5 -26.656 -7.328 1 57.38 467 SER B N 1
ATOM 7404 C CA . SER B 1 467 ? 31.344 -27.516 -6.156 1 57.38 467 SER B CA 1
ATOM 7405 C C . SER B 1 467 ? 32 -26.891 -4.93 1 57.38 467 SER B C 1
ATOM 7407 O O . SER B 1 467 ? 33.219 -27.062 -4.715 1 57.38 467 SER B O 1
ATOM 7409 N N . GLN B 1 468 ? 31.719 -25.75 -4.438 1 56.31 468 GLN B N 1
ATOM 7410 C CA . GLN B 1 468 ? 32.844 -25.188 -3.697 1 56.31 468 GLN B CA 1
ATOM 7411 C C . GLN B 1 468 ? 32.781 -25.594 -2.225 1 56.31 468 GLN B C 1
ATOM 7413 O O . GLN B 1 468 ? 31.812 -25.266 -1.527 1 56.31 468 GLN B O 1
ATOM 7418 N N . ARG B 1 469 ? 33.406 -26.688 -1.806 1 58.03 469 ARG B N 1
ATOM 7419 C CA . ARG B 1 469 ? 33.75 -27.109 -0.453 1 58.03 469 ARG B CA 1
ATOM 7420 C C . ARG B 1 469 ? 34.219 -25.938 0.382 1 58.03 469 ARG B C 1
ATOM 7422 O O . ARG B 1 469 ? 34.188 -25.969 1.613 1 58.03 469 ARG B O 1
ATOM 7429 N N . GLN B 1 470 ? 34.875 -24.922 -0.172 1 64.81 470 GLN B N 1
ATOM 7430 C CA . GLN B 1 470 ? 35.438 -23.781 0.544 1 64.81 470 GLN B CA 1
ATOM 7431 C C . GLN B 1 470 ? 34.625 -22.5 0.24 1 64.81 470 GLN B C 1
ATOM 7433 O O . GLN B 1 470 ? 33.938 -22.438 -0.766 1 64.81 470 GLN B O 1
ATOM 7438 N N . GLU B 1 471 ? 34.594 -21.594 1.224 1 76.44 471 GLU B N 1
ATOM 7439 C CA . GLU B 1 471 ? 33.906 -20.312 1.054 1 76.44 471 GLU B CA 1
ATOM 7440 C C . GLU B 1 471 ? 34.375 -19.609 -0.218 1 76.44 471 GLU B C 1
ATOM 7442 O O . GLU B 1 471 ? 35.562 -19.312 -0.367 1 76.44 471 GLU B O 1
ATOM 7447 N N . THR B 1 472 ? 33.594 -19.453 -1.194 1 80.38 472 THR B N 1
ATOM 7448 C CA . THR B 1 472 ? 33.938 -18.766 -2.439 1 80.38 472 THR B CA 1
ATOM 7449 C C . THR B 1 472 ? 34.25 -17.297 -2.176 1 80.38 472 THR B C 1
ATOM 7451 O O . THR B 1 472 ? 33.812 -16.734 -1.166 1 80.38 472 THR B O 1
ATOM 7454 N N . PRO B 1 473 ? 35.094 -16.672 -2.967 1 82.25 473 PRO B N 1
ATOM 7455 C CA . PRO B 1 473 ? 35.406 -15.25 -2.812 1 82.25 473 PRO B CA 1
ATOM 7456 C C . PRO B 1 473 ? 34.156 -14.383 -2.717 1 82.25 473 PRO B C 1
ATOM 7458 O O . PRO B 1 473 ? 34.125 -13.422 -1.939 1 82.25 473 PRO B O 1
ATOM 7461 N N . SER B 1 474 ? 33.156 -14.758 -3.393 1 81.75 474 SER B N 1
ATOM 7462 C CA . SER B 1 474 ? 31.922 -13.969 -3.35 1 81.75 474 SER B CA 1
ATOM 7463 C C . SER B 1 474 ? 31.234 -14.102 -2 1 81.75 474 SER B C 1
ATOM 7465 O O . SER B 1 474 ? 30.688 -13.125 -1.479 1 81.75 474 SER B O 1
ATOM 7467 N N . ALA B 1 475 ? 31.25 -15.297 -1.489 1 84 475 ALA B N 1
ATOM 7468 C CA . ALA B 1 475 ? 30.641 -15.516 -0.178 1 84 475 ALA B CA 1
ATOM 7469 C C . ALA B 1 475 ? 31.422 -14.797 0.916 1 84 475 ALA B C 1
ATOM 7471 O O . ALA B 1 475 ? 30.828 -14.234 1.842 1 84 475 ALA B O 1
ATOM 7472 N N . ALA B 1 476 ? 32.75 -14.867 0.793 1 87.06 476 ALA B N 1
ATOM 7473 C CA . ALA B 1 476 ? 33.594 -14.164 1.744 1 87.06 476 ALA B CA 1
ATOM 7474 C C . ALA B 1 476 ? 33.375 -12.656 1.677 1 87.06 476 ALA B C 1
ATOM 7476 O O . ALA B 1 476 ? 33.344 -11.977 2.707 1 87.06 476 ALA B O 1
ATOM 7477 N N . TYR B 1 477 ? 33.25 -12.164 0.439 1 88.75 477 TYR B N 1
ATOM 7478 C CA . TYR B 1 477 ? 32.969 -10.742 0.252 1 88.75 477 TYR B CA 1
ATOM 7479 C C . TYR B 1 477 ? 31.688 -10.336 0.961 1 88.75 477 TYR B C 1
ATOM 7481 O O . TYR B 1 477 ? 31.656 -9.344 1.69 1 88.75 477 TYR B O 1
ATOM 7489 N N . GLY B 1 478 ? 30.609 -11.109 0.761 1 87.56 478 GLY B N 1
ATOM 7490 C CA . GLY B 1 478 ? 29.328 -10.805 1.373 1 87.56 478 GLY B CA 1
ATOM 7491 C C . GLY B 1 478 ? 29.375 -10.836 2.889 1 87.56 478 GLY B C 1
ATOM 7492 O O . GLY B 1 478 ? 28.844 -9.938 3.547 1 87.56 478 GLY B O 1
ATOM 7493 N N . ARG B 1 479 ? 30 -11.828 3.354 1 88.56 479 ARG B N 1
ATOM 7494 C CA . ARG B 1 479 ? 30.109 -11.977 4.801 1 88.56 479 ARG B CA 1
ATOM 7495 C C . ARG B 1 479 ? 30.875 -10.805 5.414 1 88.56 479 ARG B C 1
ATOM 7497 O O . ARG B 1 479 ? 30.406 -10.195 6.383 1 88.56 479 ARG B O 1
ATOM 7504 N N . LEU B 1 480 ? 32 -10.453 4.836 1 91.75 480 LEU B N 1
ATOM 7505 C CA . LEU B 1 480 ? 32.875 -9.398 5.375 1 91.75 480 LEU B CA 1
ATOM 7506 C C . LEU B 1 480 ? 32.219 -8.031 5.211 1 91.75 480 LEU B C 1
ATOM 7508 O O . LEU B 1 480 ? 32.25 -7.203 6.125 1 91.75 480 LEU B O 1
ATOM 7512 N N . ARG B 1 481 ? 31.609 -7.82 4.043 1 91.81 481 ARG B N 1
ATOM 7513 C CA . ARG B 1 481 ? 30.969 -6.527 3.803 1 91.81 481 ARG B CA 1
ATOM 7514 C C . ARG B 1 481 ? 29.797 -6.305 4.75 1 91.81 481 ARG B C 1
ATOM 7516 O O . ARG B 1 481 ? 29.547 -5.176 5.184 1 91.81 481 ARG B O 1
ATOM 7523 N N . ARG B 1 482 ? 29.094 -7.336 5.086 1 90.5 482 ARG B N 1
ATOM 7524 C CA . ARG B 1 482 ? 28 -7.215 6.039 1 90.5 482 ARG B CA 1
ATOM 7525 C C . ARG B 1 482 ? 28.5 -6.758 7.402 1 90.5 482 ARG B C 1
ATOM 7527 O O . ARG B 1 482 ? 27.875 -5.926 8.062 1 90.5 482 ARG B O 1
ATOM 7534 N N . GLU B 1 483 ? 29.641 -7.305 7.793 1 91 483 GLU B N 1
ATOM 7535 C CA . GLU B 1 483 ? 30.234 -6.895 9.055 1 91 483 GLU B CA 1
ATOM 7536 C C . GLU B 1 483 ? 30.672 -5.434 9.008 1 91 483 GLU B C 1
ATOM 7538 O O . GLU B 1 483 ? 30.531 -4.703 9.992 1 91 483 GLU B O 1
ATOM 7543 N N . MET B 1 484 ? 31.172 -5.062 7.875 1 93.38 484 MET B N 1
ATOM 7544 C CA . MET B 1 484 ? 31.609 -3.678 7.691 1 93.38 484 MET B CA 1
ATOM 7545 C C . MET B 1 484 ? 30.406 -2.729 7.758 1 93.38 484 MET B C 1
ATOM 7547 O O . MET B 1 484 ? 30.484 -1.67 8.383 1 93.38 484 MET B O 1
ATOM 7551 N N . ILE B 1 485 ? 29.328 -3.119 7.117 1 92.25 485 ILE B N 1
ATOM 7552 C CA . ILE B 1 485 ? 28.125 -2.295 7.09 1 92.25 485 ILE B CA 1
ATOM 7553 C C . ILE B 1 485 ? 27.594 -2.123 8.508 1 92.25 485 ILE B C 1
ATOM 7555 O O . ILE B 1 485 ? 27.156 -1.031 8.891 1 92.25 485 ILE B O 1
ATOM 7559 N N . ARG B 1 486 ? 27.656 -3.188 9.281 1 90.25 486 ARG B N 1
ATOM 7560 C CA . ARG B 1 486 ? 27.219 -3.119 10.672 1 90.25 486 ARG B CA 1
ATOM 7561 C C . ARG B 1 486 ? 28.031 -2.094 11.453 1 90.25 486 ARG B C 1
ATOM 7563 O O . ARG B 1 486 ? 27.484 -1.31 12.227 1 90.25 486 ARG B O 1
ATOM 7570 N N . ALA B 1 487 ? 29.297 -2.107 11.242 1 92.44 487 ALA B N 1
ATOM 7571 C CA . ALA B 1 487 ? 30.188 -1.169 11.922 1 92.44 487 ALA B CA 1
ATOM 7572 C C . ALA B 1 487 ? 29.906 0.265 11.477 1 92.44 487 ALA B C 1
ATOM 7574 O O . ALA B 1 487 ? 29.922 1.188 12.289 1 92.44 487 ALA B O 1
ATOM 7575 N N . GLU B 1 488 ? 29.703 0.438 10.195 1 92.94 488 GLU B N 1
ATOM 7576 C CA . GLU B 1 488 ? 29.406 1.765 9.664 1 92.94 488 GLU B CA 1
ATOM 7577 C C . GLU B 1 488 ? 28.109 2.314 10.242 1 92.94 488 GLU B C 1
ATOM 7579 O O . GLU B 1 488 ? 28.047 3.488 10.609 1 92.94 488 GLU B O 1
ATOM 7584 N N . ARG B 1 489 ? 27.141 1.445 10.297 1 91.06 489 ARG B N 1
ATOM 7585 C CA . ARG B 1 489 ? 25.844 1.854 10.812 1 91.06 489 ARG B CA 1
ATOM 7586 C C . ARG B 1 489 ? 25.953 2.34 12.258 1 91.06 489 ARG B C 1
ATOM 7588 O O . ARG B 1 489 ? 25.281 3.291 12.648 1 91.06 489 ARG B O 1
ATOM 7595 N N . HIS B 1 490 ? 26.75 1.678 12.953 1 90.81 490 HIS B N 1
ATOM 7596 C CA . HIS B 1 490 ? 26.922 2.043 14.352 1 90.81 490 HIS B CA 1
ATOM 7597 C C . HIS B 1 490 ? 27.547 3.434 14.484 1 90.81 490 HIS B C 1
ATOM 7599 O O . HIS B 1 490 ? 27.156 4.207 15.367 1 90.81 490 HIS B O 1
ATOM 7605 N N . VAL B 1 491 ? 28.438 3.744 13.625 1 92 491 VAL B N 1
ATOM 7606 C CA . VAL B 1 491 ? 29.094 5.043 13.664 1 92 491 VAL B CA 1
ATOM 7607 C C . VAL B 1 491 ? 28.094 6.145 13.328 1 92 491 VAL B C 1
ATOM 7609 O O . VAL B 1 491 ? 28.062 7.188 13.984 1 92 491 VAL B O 1
ATOM 7612 N N . PHE B 1 492 ? 27.297 5.922 12.359 1 90.19 492 PHE B N 1
ATOM 7613 C CA . PHE B 1 492 ? 26.297 6.914 11.977 1 90.19 492 PHE B CA 1
ATOM 7614 C C . PHE B 1 492 ? 25.266 7.105 13.086 1 90.19 492 PHE B C 1
ATOM 7616 O O . PHE B 1 492 ? 24.812 8.219 13.328 1 90.19 492 PHE B O 1
ATOM 7623 N N . LYS B 1 493 ? 24.938 5.996 13.711 1 88.88 493 LYS B N 1
ATOM 7624 C CA . LYS B 1 493 ? 23.984 6.055 14.82 1 88.88 493 LYS B CA 1
ATOM 7625 C C . LYS B 1 493 ? 24.516 6.949 15.945 1 88.88 493 LYS B C 1
ATOM 7627 O O . LYS B 1 493 ? 23.797 7.824 16.438 1 88.88 493 LYS B O 1
ATOM 7632 N N . ILE B 1 494 ? 25.75 6.754 16.297 1 89.94 494 ILE B N 1
ATOM 7633 C CA . ILE B 1 494 ? 26.359 7.508 17.391 1 89.94 494 ILE B CA 1
ATOM 7634 C C . ILE B 1 494 ? 26.469 8.977 16.984 1 89.94 494 ILE B C 1
ATOM 7636 O O . ILE B 1 494 ? 26.203 9.867 17.797 1 89.94 494 ILE B O 1
ATOM 7640 N N . ALA B 1 495 ? 26.875 9.219 15.75 1 90.19 495 ALA B N 1
ATOM 7641 C CA . ALA B 1 495 ? 27.031 10.586 15.266 1 90.19 495 ALA B CA 1
ATOM 7642 C C . ALA B 1 495 ? 25.719 11.352 15.328 1 90.19 495 ALA B C 1
ATOM 7644 O O . ALA B 1 495 ? 25.688 12.531 15.703 1 90.19 495 ALA B O 1
ATOM 7645 N N . ARG B 1 496 ? 24.656 10.719 14.969 1 86.75 496 ARG B N 1
ATOM 7646 C CA . AR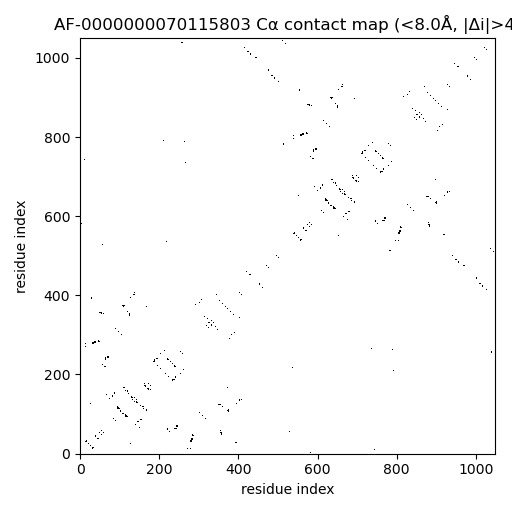G B 1 496 ? 23.344 11.359 15.016 1 86.75 496 ARG B CA 1
ATOM 7647 C C . ARG B 1 496 ? 22.906 11.586 16.453 1 86.75 496 ARG B C 1
ATOM 7649 O O . ARG B 1 496 ? 22.359 12.648 16.781 1 86.75 496 ARG B O 1
ATOM 7656 N N . ASN B 1 497 ? 23.062 10.57 17.344 1 85.56 497 ASN B N 1
ATOM 7657 C CA . ASN B 1 497 ? 22.656 10.672 18.75 1 85.56 497 ASN B CA 1
ATOM 7658 C C . ASN B 1 497 ? 23.391 11.797 19.469 1 85.56 497 ASN B C 1
ATOM 7660 O O . ASN B 1 497 ? 22.844 12.43 20.375 1 85.56 497 ASN B O 1
ATOM 7664 N N . GLU B 1 498 ? 24.625 12.062 18.953 1 87.31 498 GLU B N 1
ATOM 7665 C CA . GLU B 1 498 ? 25.453 13.109 19.547 1 87.31 498 GLU B CA 1
ATOM 7666 C C . GLU B 1 498 ? 25.188 14.461 18.891 1 87.31 498 GLU B C 1
ATOM 7668 O O . GLU B 1 498 ? 25.734 15.477 19.328 1 87.31 498 GLU B O 1
ATOM 7673 N N . GLY B 1 499 ? 24.422 14.492 17.844 1 81.88 499 GLY B N 1
ATOM 7674 C CA . GLY B 1 499 ? 24.062 15.734 17.188 1 81.88 499 GLY B CA 1
ATOM 7675 C C . GLY B 1 499 ? 25.109 16.203 16.188 1 81.88 499 GLY B C 1
ATOM 7676 O O . GLY B 1 499 ? 25.094 17.359 15.766 1 81.88 499 GLY B O 1
ATOM 7677 N N . ARG B 1 500 ? 26.047 15.344 15.812 1 86 500 ARG B N 1
ATOM 7678 C CA . ARG B 1 500 ? 27.109 15.719 14.875 1 86 500 ARG B CA 1
ATOM 7679 C C . ARG B 1 500 ? 26.578 15.773 13.445 1 86 500 ARG B C 1
ATOM 7681 O O . ARG B 1 500 ? 27.141 16.469 12.602 1 86 500 ARG B O 1
ATOM 7688 N N . ILE B 1 501 ? 25.578 14.953 13.125 1 86.12 501 ILE B N 1
ATOM 7689 C CA . ILE B 1 501 ? 24.938 14.977 11.812 1 86.12 501 ILE B CA 1
ATOM 7690 C C . ILE B 1 501 ? 23.422 15.07 11.977 1 86.12 501 ILE B C 1
ATOM 7692 O O . ILE B 1 501 ? 22.859 14.562 12.945 1 86.12 501 ILE B O 1
ATOM 7696 N N . PRO B 1 502 ? 22.859 15.812 11.117 1 83.06 502 PRO B N 1
ATOM 7697 C CA . PRO B 1 502 ? 21.391 15.875 11.141 1 83.06 502 PRO B CA 1
ATOM 7698 C C . PRO B 1 502 ? 20.734 14.562 10.719 1 83.06 502 PRO B C 1
ATOM 7700 O O . PRO B 1 502 ? 21.406 13.68 10.18 1 83.06 502 PRO B O 1
ATOM 7703 N N . GLU B 1 503 ? 19.453 14.438 11.062 1 81.94 503 GLU B N 1
ATOM 7704 C CA . GLU B 1 503 ? 18.672 13.242 10.773 1 81.94 503 GLU B CA 1
ATOM 7705 C C . GLU B 1 503 ? 18.656 12.938 9.273 1 81.94 503 GLU B C 1
ATOM 7707 O O . GLU B 1 503 ? 18.703 11.773 8.875 1 81.94 503 GLU B O 1
ATOM 7712 N N . GLU B 1 504 ? 18.672 13.906 8.453 1 80.62 504 GLU B N 1
ATOM 7713 C CA . GLU B 1 504 ? 18.609 13.734 7.008 1 80.62 504 GLU B CA 1
ATOM 7714 C C . GLU B 1 504 ? 19.844 13 6.484 1 80.62 504 GLU B C 1
ATOM 7716 O O . GLU B 1 504 ? 19.734 12.18 5.57 1 80.62 504 GLU B O 1
ATOM 7721 N N . VAL B 1 505 ? 20.953 13.367 7.082 1 81.56 505 VAL B N 1
ATOM 7722 C CA . VAL B 1 505 ? 22.203 12.734 6.672 1 81.56 505 VAL B CA 1
ATOM 7723 C C . VAL B 1 505 ? 22.203 11.258 7.07 1 81.56 505 VAL B C 1
ATOM 7725 O O . VAL B 1 505 ? 22.625 10.398 6.305 1 81.56 505 VAL B O 1
ATOM 7728 N N . LEU B 1 506 ? 21.719 11 8.266 1 84.31 506 LEU B N 1
ATOM 7729 C CA . LEU B 1 506 ? 21.609 9.617 8.695 1 84.31 506 LEU B CA 1
ATOM 7730 C C . LEU B 1 506 ? 20.703 8.82 7.762 1 84.31 506 LEU B C 1
ATOM 7732 O O . LEU B 1 506 ? 21.031 7.707 7.355 1 84.31 506 LEU B O 1
ATOM 7736 N N . VAL B 1 507 ? 19.578 9.367 7.434 1 82.69 507 VAL B N 1
ATOM 7737 C CA . VAL B 1 507 ? 18.578 8.688 6.605 1 82.69 507 VAL B CA 1
ATOM 7738 C C . VAL B 1 507 ? 19.172 8.398 5.227 1 82.69 507 VAL B C 1
ATOM 7740 O O . VAL B 1 507 ? 18.984 7.309 4.68 1 82.69 507 VAL B O 1
ATOM 7743 N N . ARG B 1 508 ? 19.875 9.273 4.738 1 84.31 508 ARG B N 1
ATOM 7744 C CA . ARG B 1 508 ? 20.5 9.094 3.432 1 84.31 508 ARG B CA 1
ATOM 7745 C C . ARG B 1 508 ? 21.562 8 3.477 1 84.31 508 ARG B C 1
ATOM 7747 O O . ARG B 1 508 ? 21.625 7.156 2.582 1 84.31 508 ARG B O 1
ATOM 7754 N N . ALA B 1 509 ? 22.391 8.102 4.473 1 84.5 509 ALA B N 1
ATOM 7755 C CA . ALA B 1 509 ? 23.438 7.098 4.625 1 84.5 509 ALA B CA 1
ATOM 7756 C C . ALA B 1 509 ? 22.844 5.707 4.824 1 84.5 509 ALA B C 1
ATOM 7758 O O . ALA B 1 509 ? 23.328 4.734 4.23 1 84.5 509 ALA B O 1
ATOM 7759 N N . GLN B 1 510 ? 21.844 5.648 5.598 1 86.19 510 GLN B N 1
ATOM 7760 C CA . GLN B 1 510 ? 21.203 4.367 5.875 1 86.19 510 GLN B CA 1
ATOM 7761 C C . GLN B 1 510 ? 20.562 3.787 4.613 1 86.19 510 GLN B C 1
ATOM 7763 O O . GLN B 1 510 ? 20.609 2.574 4.395 1 86.19 510 GLN B O 1
ATOM 7768 N N . ARG B 1 511 ? 19.969 4.586 3.852 1 85.62 511 ARG B N 1
ATOM 7769 C CA . ARG B 1 511 ? 19.328 4.125 2.617 1 85.62 511 ARG B CA 1
ATOM 7770 C C . ARG B 1 511 ? 20.375 3.531 1.666 1 85.62 511 ARG B C 1
ATOM 7772 O O . ARG B 1 511 ? 20.125 2.488 1.055 1 85.62 511 ARG B O 1
ATOM 7779 N N . GLU B 1 512 ? 21.469 4.168 1.565 1 85.44 512 GLU B N 1
ATOM 7780 C CA . GLU B 1 512 ? 22.547 3.652 0.719 1 85.44 512 GLU B CA 1
ATOM 7781 C C . GLU B 1 512 ? 23.016 2.289 1.208 1 85.44 512 GLU B C 1
ATOM 7783 O O . GLU B 1 512 ? 23.219 1.371 0.408 1 85.44 512 GLU B O 1
ATOM 7788 N N . LEU B 1 513 ? 23.188 2.242 2.498 1 88.19 513 LEU B N 1
ATOM 7789 C CA . LEU B 1 513 ? 23.641 0.989 3.09 1 88.19 513 LEU B CA 1
ATOM 7790 C C . LEU B 1 513 ? 22.594 -0.103 2.924 1 88.19 513 LEU B C 1
ATOM 7792 O O . LEU B 1 513 ? 22.938 -1.265 2.684 1 88.19 513 LEU B O 1
ATOM 7796 N N . ASP B 1 514 ? 21.375 0.3 2.994 1 88 514 ASP B N 1
ATOM 7797 C CA . ASP B 1 514 ? 20.297 -0.66 2.834 1 88 514 ASP B CA 1
ATOM 7798 C C . ASP B 1 514 ? 20.234 -1.2 1.406 1 88 514 ASP B C 1
ATOM 7800 O O . ASP B 1 514 ? 20.016 -2.393 1.195 1 88 514 ASP B O 1
ATOM 7804 N N . LEU B 1 515 ? 20.375 -0.333 0.478 1 87.75 515 LEU B N 1
ATOM 7805 C CA . LEU B 1 515 ? 20.391 -0.748 -0.92 1 87.75 515 LEU B CA 1
ATOM 7806 C C . LEU B 1 515 ? 21.531 -1.728 -1.188 1 87.75 515 LEU B C 1
ATOM 7808 O O . LEU B 1 515 ? 21.328 -2.756 -1.837 1 87.75 515 LEU B O 1
ATOM 7812 N N . GLU B 1 516 ? 22.641 -1.445 -0.625 1 86.38 516 GLU B N 1
ATOM 7813 C CA . GLU B 1 516 ? 23.797 -2.324 -0.806 1 86.38 516 GLU B CA 1
ATOM 7814 C C . GLU B 1 516 ? 23.578 -3.666 -0.109 1 86.38 516 GLU B C 1
ATOM 7816 O O . GLU B 1 516 ? 23.859 -4.723 -0.684 1 86.38 516 GLU B O 1
ATOM 7821 N N . GLU B 1 517 ? 23.141 -3.594 1.074 1 87.38 517 GLU B N 1
ATOM 7822 C CA . GLU B 1 517 ? 22.922 -4.812 1.844 1 87.38 517 GLU B CA 1
ATOM 7823 C C . GLU B 1 517 ? 21.891 -5.707 1.163 1 87.38 517 GLU B C 1
ATOM 7825 O O . GLU B 1 517 ? 22 -6.934 1.197 1 87.38 517 GLU B O 1
ATOM 7830 N N . SER B 1 518 ? 20.969 -5.129 0.594 1 84.19 518 SER B N 1
ATOM 7831 C CA . SER B 1 518 ? 19.938 -5.891 -0.105 1 84.19 518 SER B CA 1
ATOM 7832 C C . SER B 1 518 ? 20.5 -6.578 -1.342 1 84.19 518 SER B C 1
ATOM 7834 O O . SER B 1 518 ? 20.047 -7.656 -1.724 1 84.19 518 SER B O 1
ATOM 7836 N N . GLN B 1 519 ? 21.453 -5.969 -1.9 1 82.19 519 GLN B N 1
ATOM 7837 C CA . GLN B 1 519 ? 22.141 -6.582 -3.033 1 82.19 519 GLN B CA 1
ATOM 7838 C C . GLN B 1 519 ? 22.922 -7.812 -2.598 1 82.19 519 GLN B C 1
ATOM 7840 O O . GLN B 1 519 ? 23 -8.797 -3.332 1 82.19 519 GLN B O 1
ATOM 7845 N N . LEU B 1 520 ? 23.516 -7.773 -1.335 1 80.38 520 LEU B N 1
ATOM 7846 C CA . LEU B 1 520 ? 24.359 -8.852 -0.82 1 80.38 520 LEU B CA 1
ATOM 7847 C C . LEU B 1 520 ? 23.516 -10.062 -0.449 1 80.38 520 LEU B C 1
ATOM 7849 O O . LEU B 1 520 ? 23.984 -11.203 -0.525 1 80.38 520 LEU B O 1
ATOM 7853 N N . ARG B 1 521 ? 22.359 -9.93 0.098 1 65.31 521 ARG B N 1
ATOM 7854 C CA . ARG B 1 521 ? 21.516 -11.023 0.566 1 65.31 521 ARG B CA 1
ATOM 7855 C C . ARG B 1 521 ? 21.031 -11.883 -0.599 1 65.31 521 ARG B C 1
ATOM 7857 O O . ARG B 1 521 ? 20.875 -13.094 -0.461 1 65.31 521 ARG B O 1
ATOM 7864 N N . ARG B 1 522 ? 20.766 -11.367 -1.554 1 60.06 522 ARG B N 1
ATOM 7865 C CA . ARG B 1 522 ? 20.203 -12.148 -2.652 1 60.06 522 ARG B CA 1
ATOM 7866 C C . ARG B 1 522 ? 21.266 -12.984 -3.338 1 60.06 522 ARG B C 1
ATOM 7868 O O . ARG B 1 522 ? 20.984 -14.078 -3.838 1 60.06 522 ARG B O 1
ATOM 7875 N N . SER B 1 523 ? 22.484 -12.469 -3.344 1 50.41 523 SER B N 1
ATOM 7876 C CA . SER B 1 523 ? 23.547 -13.266 -3.953 1 50.41 523 SER B CA 1
ATOM 7877 C C . SER B 1 523 ? 23.75 -14.586 -3.217 1 50.41 523 SER B C 1
ATOM 7879 O O . SER B 1 523 ? 24.297 -15.539 -3.771 1 50.41 523 SER B O 1
ATOM 7881 N N . GLU B 1 524 ? 23.109 -14.633 -2.039 1 45.53 524 GLU B N 1
ATOM 7882 C CA . GLU B 1 524 ? 23.266 -15.875 -1.286 1 45.53 524 GLU B CA 1
ATOM 7883 C C . GLU B 1 524 ? 22.062 -16.797 -1.479 1 45.53 524 GLU B C 1
ATOM 7885 O O . GLU B 1 524 ? 22.156 -18 -1.226 1 45.53 524 GLU B O 1
ATOM 7890 N N . GLN B 1 525 ? 20.828 -16.266 -1.773 1 47.22 525 GLN B N 1
ATOM 7891 C CA . GLN B 1 525 ? 19.703 -17.172 -1.942 1 47.22 525 GLN B CA 1
ATOM 7892 C C . GLN B 1 525 ? 19.625 -17.688 -3.375 1 47.22 525 GLN B C 1
ATOM 7894 O O . GLN B 1 525 ? 19.922 -16.969 -4.324 1 47.22 525 GLN B O 1
#

Sequence (1050 aa):
MESIVDTVVLVAIAVVGAALARRLGFVAPLVLLVAGLGLSYVPGFPEAHLEPELVLIGILPPLLYVAALQTSVPAFRHALRPILLLAVGLVLLTAFVVGFAVHWLVPQAPLAACVALGAIVAPPDAVSATAIARRVGLPRRVVTILEGESLLNDATALVVVRVSVGALSGVAAGFGEIAGQVALKAGGGLVIGAIAAVGAAKLHRRIEDPLLDDAVSLLTPFVVVIVAEELGASSVVAVVIAGLYLGHRIPYLLSATSRLQMDAVWRLTTFLLEGVVFLLVGLQLRAVVESIETDMSTTVRVTSLVFGALVLVRFLWMYPATYLARLIPRIRNREDRPPVTVPTVIAWAGMRGVVTLAAAQTLPVPDPAKDVPDYPRELFVFVAFAIIVLTLLVQGTTLPTLARRLGVREDTSAQDALAEAGVQHAAGRAALEALDEHADGAPASVVDRLRALVESRSNNAWERLGSQRQETPSAAYGRLRREMIRAERHVFKIARNEGRIPEEVLVRAQRELDLEESQLRRSEQMESIVDTVVLVAIAVVGAALARRLGFVAPLVLLVAGLGLSYVPGFPEAHLEPELVLIGILPPLLYVAALQTSVPAFRHALRPILLLAVGLVLLTAFVVGFAVHWLVPQAPLAACVALGAIVAPPDAVSATAIARRVGLPRRVVTILEGESLLNDATALVVVRVSVGALSGVAAGFGEIAGQVALKAGGGLVIGAIAAVGAAKLHRRIEDPLLDDAVSLLTPFVVVIVAEELGASSVVAVVIAGLYLGHRIPYLLSATSRLQMDAVWRLTTFLLEGVVFLLVGLQLRAVVESIETDMSTTVRVTSLVFGALVLVRFLWMYPATYLARLIPRIRNREDRPPVTVPTVIAWAGMRGVVTLAAAQTLPVPDPAKDVPDYPRELFVFVAFAIIVLTLLVQGTTLPTLARRLGVREDTSAQDALAEAGVQHAAGRAALEALDEHADGAPASVVDRLRALVESRSNNAWERLGSQRQETPSAAYGRLRREMIRAERHVFKIARNEGRIPEEVLVRAQRELDLEESQLRRSEQ

Organism: Actinoplanes teichomyceticus (NCBI:txid1867)

Nearest PDB structures (foldseek):
  8jd9-assembly1_B  TM=7.028E-01  e=1.541E-15  Arabidopsis thaliana
  8jda-assembly1_B  TM=8.789E-01  e=1.503E-12  Arabidopsis thaliana
  6z3y-assembly1_B  TM=7.715E-01  e=4.235E-09  Equus caballus
  6z3z-assembly1_A  TM=7.662E-01  e=6.790E-09  Equus caballus
  6z3z-assembly1_B  TM=7.836E-01  e=9.101E-08  Equus caballus